Protein AF-K7FEQ4-F1 (afdb_monomer_lite)

Foldseek 3Di:
DDDDDDDDDDDDDDDDDDDDDDDDDPDPPDPDDPPVVVVPPPPDDDDDDDDDDDDDDDDDDDDDDDDDDDDDDDDDDDDDDDDDDDDDDDDDDDDDDDDDDDPDDPPLAPVPDDPVCVVVDDPVSVVVNVVVVVVVVVVVVVVVVVVVVVDDDDDDDDDDDDDDDDDDDDDDDDDDDDPPPPVVVVVVVVVVVVVVVVVVVVVVVVVVVVVVVVVVVVVVVVVVVVVVVVVVVVVVVVVVVVVVVVVVVVVVVVVVVVVVVVVVVVVVVVVVVVVVVVVVVVVVVVVVVVVVVVVVVVVVVVVVVVVVVVVVVVVVVVVVVVVVVVVVVVVVVVVVVVVVVVVVVVVVVVVVVVVVVVVVVVVVVVVVVVVVVVVVVVVVVVVVVVVVVVVVVVVVVVVVVVVVVVVVVVVVVVVVVVVVVVVVVVVVVVVVVVVVVVVVVVVVVVVVVVVVVVVVVVVVVVVVVVVVVVVVVVVVVVVVVPDPDDDDDDDDDDDDDDDDDDDDDDDDDDDDDDDDDDDDDDDDDDDDDDDDDDDDPPPVVVVVVVVVVVVVVVVVVVVVVVVVVVVVVVVVVVVVVVVVVVVVVVVVVVVVVVVVVVVVVVVVVVVVVVVVVVVVVVVVVVVVVVVVVVVVVVVVVVVVVVVVVVVVVVVVVVVVVVVLVVLLVVLVVVVVVPDDPDDDDPPVVVSVVVSVVVVVVVVVVVVVVVVVVVVVVVVVVVVVVVVVVVVVVVVVVVVLVVVLVVLVPPDLVVCVVDPVSVVVCVVSVHDRDPDDPDDDDDD

InterPro domains:
  IPR028728 Sperm-associated antigen 5 [PTHR15347] (291-764)

Secondary structure (DSSP, 8-state):
---------------------------------TTHHHHTT----------------------------------------------------------------GGGSGGG--TTGGGTS-HHHHHHHHHHHHHHHHHHHHHHHHHTTT---------------------------STHHHHHHHHHHHHHHHHHHHHHHHHHHHHHHHHHHHHHHHHHHHHHHHHHHHHHHHHHHHHHHHHHHHHHHHHHHHHHHHHHHHHHHHHHHHHHHHHHHHHHHHHHHHHHHHHHHHHHHHHHHHHHHHHHHHHHHHHHHHHHHHHHHHHHHHHHHHHHHHHHHHHHHHHHHHHHHHHHHHHHHHHHHHHHHHHHHHHHHHHHHHHHHHHHHHHHHHHHHHHHHHHHHHHHHHHHHHHHHHHHHHHHHHHHHHHHHHHHHHHHHHHHHHHHHHHHHHHHHHHHHHHHHHHHHHHHHHHHTTTTTT------------------------------------------------------TTHHHHHHHHHHHHHHHHHHHHHHHHHHHHHHHHHHHHHHHHHHHHHHHHHHHHHHHHHHHHHHHHHHHHHHHHHHHHHHHHHHHHHHHHHHHHHHHHHHHHHHHHHHHHHHHHHHHHHHHHHHHHHHHHHHHHHHHT--SSS----HHHHHHHHHHHHHHHHHHHHHHHHHHHHHHHHHHHHHHHHHHHHHHHHHHHHHHHHHHHHHTS-HHHHTT-HHHHHHHHHTTPPP-PPP-------

Sequence (779 aa):
MSFPLLQDSQAVGRLQRTSEIGTSHIIPIFWMTPLEWLEKNMHISVSESLRQSLPLPALQQDAGTNVTPVLSRSAGTWMTPPALLEKSTNTSAEWSVCAKDSAAETDSLLWHCSREHLSVLSRAELEGRLESTLIIIEALSCQLRDWQQSQGPVPHLGPAEQRDVLTQTDIAHPKVEEQLYHDLYLAARERLMALQRNREDEQALQQELEEAREVVKSWSVESQSLLDSANVSLKNLQEDRQALKQQQDQMRALLSLDQSMLDRVATKLKSCLAERDEMRSRAAEALEAKDVASTELELISGKLKEVTAELQDSLAQVDQLTVANSRLGAELSTLLRDLASLQCERDELQENHAALAEEMAQLAREQALLRQKHDRVRQELREMTECREFIDQENRVCREQLTETERELKATLAVLRERSMQFEDQKDAYQHLQKERDTLCEALDCSKVEALGLQLNRDKLLKSALELAQTKGRLLDLTDVLQAALQGEAAAAATSRSIARTPHSMPGSFVGSVLKAVEGKGTDEEAAGGWCTSAEISAEIEESLWETALELRAAVSQLVTVSSQSQKANHNEVQELQAQISEHQHQLESLESRLQAEIDARDANIAKLNKTLQVSFQAEKELQDIMRQQEKQMLQLIDRSGEVTHLKAEVSHLQHLLRRVETEARVLWEEVRGREPSVTTLDAEAVQEKVLLRQEVNKLRELLLETQRDNQEQRRIQEGKLHQTQTLLRSHEAMQEKIKEALSSIPAAVTAGSRELQNLLQYFGLKLREGARDSGDAL

pLDDT: mean 73.94, std 25.36, range [25.05, 98.38]

Structure (mmCIF, N/CA/C/O backbone):
data_AF-K7FEQ4-F1
#
_entry.id   AF-K7FEQ4-F1
#
loop_
_atom_site.group_PDB
_atom_site.id
_atom_site.type_symbol
_atom_site.label_atom_id
_atom_site.label_alt_id
_atom_site.label_comp_id
_atom_site.label_asym_id
_atom_site.label_entity_id
_atom_site.label_seq_id
_atom_site.pdbx_PDB_ins_code
_atom_site.Cartn_x
_atom_site.Cartn_y
_atom_site.Cartn_z
_atom_site.occupancy
_atom_site.B_iso_or_equiv
_atom_site.auth_seq_id
_atom_site.auth_comp_id
_atom_site.auth_asym_id
_atom_site.auth_atom_id
_atom_site.pdbx_PDB_model_num
ATOM 1 N N . MET A 1 1 ? 38.869 19.728 2.710 1.00 40.19 1 MET A N 1
ATOM 2 C CA . MET A 1 1 ? 39.732 19.398 3.871 1.00 40.19 1 MET A CA 1
ATOM 3 C C . MET A 1 1 ? 39.670 17.893 4.104 1.00 40.19 1 MET A C 1
ATOM 5 O O . MET A 1 1 ? 38.819 17.254 3.497 1.00 40.19 1 MET A O 1
ATOM 9 N N . SER A 1 2 ? 40.609 17.327 4.860 1.00 32.31 2 SER A N 1
ATOM 10 C CA . SER A 1 2 ? 40.931 15.894 4.784 1.00 32.31 2 SER A CA 1
ATOM 11 C C . SER A 1 2 ? 40.057 14.968 5.643 1.00 32.31 2 SER A C 1
ATOM 13 O O . SER A 1 2 ? 39.594 15.340 6.715 1.00 32.31 2 SER A O 1
ATOM 15 N N . PHE A 1 3 ? 39.919 13.741 5.137 1.00 34.22 3 PHE A N 1
ATOM 16 C CA . PHE A 1 3 ? 39.469 12.494 5.781 1.00 34.22 3 PHE A CA 1
ATOM 17 C C . PHE A 1 3 ? 40.316 12.123 7.034 1.00 34.22 3 PHE A C 1
ATOM 19 O O . PHE A 1 3 ? 41.423 12.659 7.150 1.00 34.22 3 PHE A O 1
ATOM 26 N N . PRO A 1 4 ? 39.849 11.249 7.969 1.00 54.34 4 PRO A N 1
ATOM 27 C CA . PRO A 1 4 ? 39.569 9.826 7.683 1.00 54.34 4 PRO A CA 1
ATOM 28 C C . PRO A 1 4 ? 38.341 9.176 8.357 1.00 54.34 4 PRO A C 1
ATOM 30 O O . PRO A 1 4 ? 37.655 9.766 9.185 1.00 54.34 4 PRO A O 1
ATOM 33 N N . LEU A 1 5 ? 38.090 7.921 7.959 1.00 39.72 5 LEU A N 1
ATOM 34 C CA . LEU A 1 5 ? 37.074 7.019 8.507 1.00 39.72 5 LEU A CA 1
ATOM 35 C C . LEU A 1 5 ? 37.624 6.175 9.673 1.00 39.72 5 LEU A C 1
ATOM 37 O O . LEU A 1 5 ? 38.759 5.711 9.604 1.00 39.72 5 LEU A O 1
ATOM 41 N N . LEU A 1 6 ? 36.756 5.846 10.633 1.00 32.81 6 LEU A N 1
ATOM 42 C CA . LEU A 1 6 ? 36.600 4.495 11.200 1.00 32.81 6 LEU A CA 1
ATOM 43 C C . LEU A 1 6 ? 35.078 4.219 11.202 1.00 32.81 6 LEU A C 1
ATOM 45 O O . LEU A 1 6 ? 34.320 5.142 11.476 1.00 32.81 6 LEU A O 1
ATOM 49 N N . GLN A 1 7 ? 34.521 3.093 10.743 1.00 35.06 7 GLN A N 1
ATOM 50 C CA . GLN A 1 7 ? 34.878 1.668 10.871 1.00 35.06 7 GLN A CA 1
ATOM 51 C C . GLN A 1 7 ? 34.407 1.038 12.196 1.00 35.06 7 GLN A C 1
ATOM 53 O O . GLN A 1 7 ? 35.206 0.527 12.976 1.00 35.06 7 GLN A O 1
ATOM 58 N N . ASP A 1 8 ? 33.088 1.034 12.412 1.00 29.67 8 ASP A N 1
ATOM 59 C CA . ASP A 1 8 ? 32.444 0.187 13.423 1.00 29.67 8 ASP A CA 1
ATOM 60 C C . ASP A 1 8 ? 32.384 -1.280 12.975 1.00 29.67 8 ASP A C 1
ATOM 62 O O . ASP A 1 8 ? 32.174 -1.587 11.798 1.00 29.67 8 ASP A O 1
ATOM 66 N N . SER A 1 9 ? 32.541 -2.199 13.931 1.00 32.91 9 SER A N 1
ATOM 67 C CA . SER A 1 9 ? 32.536 -3.645 13.693 1.00 32.91 9 SER A CA 1
ATOM 68 C C . SER A 1 9 ? 31.741 -4.402 14.761 1.00 32.91 9 SER A C 1
ATOM 70 O O . SER A 1 9 ? 31.837 -4.106 15.946 1.00 32.91 9 SER A O 1
ATOM 72 N N . GLN A 1 10 ? 30.983 -5.404 14.304 1.00 34.19 10 GLN A N 1
ATOM 73 C CA . GLN A 1 10 ? 30.529 -6.606 15.024 1.00 34.19 10 GLN A CA 1
ATOM 74 C C . GLN A 1 10 ? 30.305 -6.515 16.553 1.00 34.19 10 GLN A C 1
ATOM 76 O O . GLN A 1 10 ? 31.205 -6.803 17.340 1.00 34.19 10 GLN A O 1
ATOM 81 N N . ALA A 1 11 ? 29.052 -6.305 16.981 1.00 30.61 11 ALA A N 1
ATOM 82 C CA . ALA A 1 11 ? 28.638 -6.525 18.377 1.00 30.61 11 ALA A CA 1
ATOM 83 C C . ALA A 1 11 ? 27.175 -7.005 18.547 1.00 30.61 11 ALA A C 1
ATOM 85 O O . ALA A 1 11 ? 26.479 -6.594 19.474 1.00 30.61 11 ALA A O 1
ATOM 86 N N . VAL A 1 12 ? 26.678 -7.894 17.675 1.00 39.72 12 VAL A N 1
ATOM 87 C CA . VAL A 1 12 ? 25.351 -8.522 17.857 1.00 39.72 12 VAL A CA 1
ATOM 88 C C . VAL A 1 12 ? 25.490 -9.873 18.560 1.00 39.72 12 VAL A C 1
ATOM 90 O O . VAL A 1 12 ? 25.962 -10.838 17.964 1.00 39.72 12 VAL A O 1
ATOM 93 N N . GLY A 1 13 ? 25.001 -9.956 19.803 1.00 34.59 13 GLY A N 1
ATOM 94 C CA . GLY A 1 13 ? 24.649 -11.229 20.442 1.00 34.59 13 GLY A CA 1
ATOM 95 C C . GLY A 1 13 ? 25.249 -11.492 21.826 1.00 34.59 13 GLY A C 1
ATOM 96 O O . GLY A 1 13 ? 26.260 -12.180 21.930 1.00 34.59 13 GLY A O 1
ATOM 97 N N . ARG A 1 14 ? 24.546 -11.053 22.886 1.00 33.94 14 ARG A N 1
ATOM 98 C CA . ARG A 1 14 ? 24.341 -11.786 24.162 1.00 33.94 14 ARG A CA 1
ATOM 99 C C . ARG A 1 14 ? 23.470 -10.980 25.138 1.00 33.94 14 ARG A C 1
ATOM 101 O O . ARG A 1 14 ? 23.976 -10.165 25.897 1.00 33.94 14 ARG A O 1
ATOM 108 N N . LEU A 1 15 ? 22.179 -11.301 25.196 1.00 29.72 15 LEU A N 1
ATOM 109 C CA . LEU A 1 15 ? 21.370 -11.151 26.411 1.00 29.72 15 LEU A CA 1
ATOM 110 C C . LEU A 1 15 ? 20.519 -12.414 26.568 1.00 29.72 15 LEU A C 1
ATOM 112 O O . LEU A 1 15 ? 19.490 -12.582 25.921 1.00 29.72 15 LEU A O 1
ATOM 116 N N . GLN A 1 16 ? 21.002 -13.346 27.390 1.00 33.16 16 GLN A N 1
ATOM 117 C CA . GLN A 1 16 ? 20.244 -14.526 27.801 1.00 33.16 16 GLN A CA 1
ATOM 118 C C . GLN A 1 16 ? 19.568 -14.257 29.148 1.00 33.16 16 GLN A C 1
ATOM 120 O O . GLN A 1 16 ? 20.228 -13.812 30.078 1.00 33.16 16 GLN A O 1
ATOM 125 N N . ARG A 1 17 ? 18.281 -14.615 29.235 1.00 37.66 17 ARG A N 1
ATOM 126 C CA . ARG A 1 17 ? 17.553 -15.054 30.442 1.00 37.66 17 ARG A CA 1
ATOM 127 C C . ARG A 1 17 ? 17.946 -14.411 31.789 1.00 37.66 17 ARG A C 1
ATOM 129 O O . ARG A 1 17 ? 18.764 -14.959 32.520 1.00 37.66 17 ARG A O 1
ATOM 136 N N . THR A 1 18 ? 17.174 -13.413 32.210 1.00 33.50 18 THR A N 1
ATOM 137 C CA . THR A 1 18 ? 16.831 -13.216 33.631 1.00 33.50 18 THR A CA 1
ATOM 138 C C . THR A 1 18 ? 15.343 -12.890 33.735 1.00 33.50 18 THR A C 1
ATOM 140 O O . THR A 1 18 ? 14.937 -11.751 33.521 1.00 33.50 18 THR A O 1
ATOM 143 N N . SER A 1 19 ? 14.522 -13.904 34.010 1.00 29.03 19 SER A N 1
ATOM 144 C CA . SER A 1 19 ? 13.071 -13.763 34.186 1.00 29.03 19 SER A CA 1
ATOM 145 C C . SER A 1 19 ? 12.564 -14.846 35.140 1.00 29.03 19 SER A C 1
ATOM 147 O O . SER A 1 19 ? 12.024 -15.867 34.717 1.00 29.03 19 SER A O 1
ATOM 149 N N . GLU A 1 20 ? 12.794 -14.640 36.432 1.00 33.34 20 GLU A N 1
ATOM 150 C CA . GLU A 1 20 ? 12.346 -15.528 37.502 1.00 33.34 20 GLU A CA 1
ATOM 151 C C . GLU A 1 20 ? 11.903 -14.675 38.703 1.00 33.34 20 GLU A C 1
ATOM 153 O O . GLU A 1 20 ? 12.364 -13.545 38.851 1.00 33.34 20 GLU A O 1
ATOM 158 N N . ILE A 1 21 ? 11.013 -15.219 39.542 1.00 34.09 21 ILE A N 1
ATOM 159 C CA . ILE A 1 21 ? 10.348 -14.548 40.679 1.00 34.09 21 ILE A CA 1
ATOM 160 C C . ILE A 1 21 ? 9.374 -13.426 40.255 1.00 34.09 21 ILE A C 1
ATOM 162 O O . ILE A 1 21 ? 9.736 -12.271 40.057 1.00 34.09 21 ILE A O 1
ATOM 166 N N . GLY A 1 22 ? 8.087 -13.779 40.182 1.00 29.09 22 GLY A N 1
ATOM 167 C CA . GLY A 1 22 ? 6.991 -12.853 39.859 1.00 29.09 22 GLY A CA 1
ATOM 168 C C . GLY A 1 22 ? 5.593 -13.462 40.022 1.00 29.09 22 GLY A C 1
ATOM 169 O O . GLY A 1 22 ? 4.669 -13.086 39.310 1.00 29.09 22 GLY A O 1
ATOM 170 N N . THR A 1 23 ? 5.434 -14.452 40.906 1.00 37.03 23 THR A N 1
ATOM 171 C CA . THR A 1 23 ? 4.188 -15.218 41.081 1.00 37.03 23 THR A CA 1
ATOM 172 C C . THR A 1 23 ? 3.137 -14.437 41.874 1.00 37.03 23 THR A C 1
ATOM 174 O O . THR A 1 23 ? 2.945 -14.674 43.069 1.00 37.03 23 THR A O 1
ATOM 177 N N . SER A 1 24 ? 2.437 -13.513 41.218 1.00 31.38 24 SER A N 1
ATOM 178 C CA . SER A 1 24 ? 1.210 -12.925 41.759 1.00 31.38 24 SER A CA 1
ATOM 179 C C . SER A 1 24 ? 0.093 -13.974 41.824 1.00 31.38 24 SER A C 1
ATOM 181 O O . SER A 1 24 ? -0.081 -14.791 40.919 1.00 31.38 24 SER A O 1
ATOM 183 N N . HIS A 1 25 ? -0.670 -13.984 42.919 1.00 32.03 25 HIS A N 1
ATOM 184 C CA . HIS A 1 25 ? -1.852 -14.837 43.030 1.00 32.03 25 HIS A CA 1
ATOM 185 C C . HIS A 1 25 ? -2.954 -14.330 42.094 1.00 32.03 25 HIS A C 1
ATOM 187 O O . HIS A 1 25 ? -3.377 -13.179 42.194 1.00 32.03 25 HIS A O 1
ATOM 193 N N . ILE A 1 26 ? -3.462 -15.208 41.227 1.00 31.84 26 ILE A N 1
ATOM 194 C CA . ILE A 1 26 ? -4.701 -14.955 40.489 1.00 31.84 26 ILE A CA 1
ATOM 195 C C . ILE A 1 26 ? -5.855 -15.097 41.484 1.00 31.84 26 ILE A C 1
ATOM 197 O O . ILE A 1 26 ? -6.265 -16.208 41.815 1.00 31.84 26 ILE A O 1
ATOM 201 N N . ILE A 1 27 ? -6.361 -13.966 41.973 1.00 32.50 27 ILE A N 1
ATOM 202 C CA . ILE A 1 27 ? -7.609 -13.898 42.737 1.00 32.50 27 ILE A CA 1
ATOM 203 C C . ILE A 1 27 ? -8.754 -13.747 41.725 1.00 32.50 27 ILE A C 1
ATOM 205 O O . ILE A 1 27 ? -8.840 -12.701 41.077 1.00 32.50 27 ILE A O 1
ATOM 209 N N . PRO A 1 28 ? -9.641 -14.746 41.556 1.00 34.41 28 PRO A N 1
ATOM 210 C CA . PRO A 1 28 ? -10.827 -14.583 40.729 1.00 34.41 28 PRO A CA 1
ATOM 211 C C . PRO A 1 28 ? -11.842 -13.705 41.471 1.00 34.41 28 PRO A C 1
ATOM 213 O O . PRO A 1 28 ? -12.530 -14.167 42.379 1.00 34.41 28 PRO A O 1
ATOM 216 N N . ILE A 1 29 ? -11.944 -12.429 41.086 1.00 32.25 29 ILE A N 1
ATOM 217 C CA . ILE A 1 29 ? -13.005 -11.535 41.573 1.00 32.25 29 ILE A CA 1
ATOM 218 C C . ILE A 1 29 ? -14.317 -11.943 40.894 1.00 32.25 29 ILE A C 1
ATOM 220 O O . ILE A 1 29 ? -14.672 -11.460 39.819 1.00 32.25 29 ILE A O 1
ATOM 224 N N . PHE A 1 30 ? -15.012 -12.890 41.520 1.00 29.84 30 PHE A N 1
ATOM 225 C CA . PHE A 1 30 ? -16.326 -13.351 41.099 1.00 29.84 30 PHE A CA 1
ATOM 226 C C . PHE A 1 30 ? -17.382 -12.350 41.585 1.00 29.84 30 PHE A C 1
ATOM 228 O O . PHE A 1 30 ? -17.607 -12.209 42.788 1.00 29.84 30 PHE A O 1
ATOM 235 N N . TRP A 1 31 ? -18.025 -11.637 40.660 1.00 34.09 31 TRP A N 1
ATOM 236 C CA . TRP A 1 31 ? -19.110 -10.706 40.980 1.00 34.09 31 TRP A CA 1
ATOM 237 C C . TRP A 1 31 ? -20.404 -11.481 41.271 1.00 34.09 31 TRP A C 1
ATOM 239 O O . TRP A 1 31 ? -21.266 -11.620 40.406 1.00 34.09 31 TRP A O 1
ATO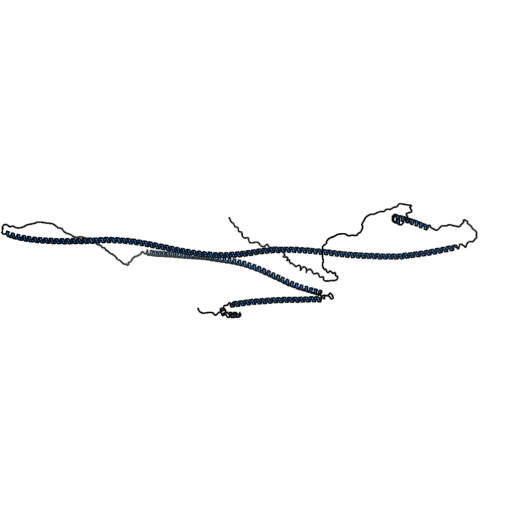M 249 N N . MET A 1 32 ? -20.533 -12.003 42.494 1.00 29.19 32 MET A N 1
ATOM 250 C CA . MET A 1 32 ? -21.804 -12.543 42.994 1.00 29.19 32 MET A CA 1
ATOM 251 C C . MET A 1 32 ? -22.851 -11.426 43.073 1.00 29.19 32 MET A C 1
ATOM 253 O O . MET A 1 32 ? -22.567 -10.319 43.540 1.00 29.19 32 MET A O 1
ATOM 257 N N . THR A 1 33 ? -24.069 -11.706 42.615 1.00 45.09 33 THR A N 1
ATOM 258 C CA . THR A 1 33 ? -25.160 -10.724 42.626 1.00 45.09 33 THR A CA 1
ATOM 259 C C . THR A 1 33 ? -25.817 -10.641 44.015 1.00 45.09 33 THR A C 1
ATOM 261 O O . THR A 1 33 ? -25.829 -11.634 44.744 1.00 45.09 33 THR A O 1
ATOM 264 N N . PRO A 1 34 ? -26.422 -9.499 44.412 1.00 38.88 34 PRO A N 1
ATOM 265 C CA . PRO A 1 34 ? -26.991 -9.320 45.759 1.00 38.88 34 PRO A CA 1
ATOM 266 C C . PRO A 1 34 ? -28.177 -10.230 46.148 1.00 38.88 34 PRO A C 1
ATOM 268 O O . PRO A 1 34 ? -28.750 -10.042 47.218 1.00 38.88 34 PRO A O 1
ATOM 271 N N . LEU A 1 35 ? -28.579 -11.184 45.301 1.00 44.78 35 LEU A N 1
ATOM 272 C CA . LEU A 1 35 ? -29.725 -12.069 45.532 1.00 44.78 35 LEU A CA 1
ATOM 273 C C . LEU A 1 35 ? -29.355 -13.339 46.320 1.00 44.78 35 LEU A C 1
ATOM 275 O O . LEU A 1 35 ? -30.116 -13.746 47.197 1.00 44.78 35 LEU A O 1
ATOM 279 N N . GLU A 1 36 ? -28.167 -13.916 46.105 1.00 38.97 36 GLU A N 1
ATOM 280 C CA . GLU A 1 36 ? -27.750 -15.175 46.760 1.00 38.97 36 GLU A CA 1
ATOM 281 C C . GLU A 1 36 ? -27.527 -15.047 48.283 1.00 38.97 36 GLU A C 1
ATOM 283 O O . GLU A 1 36 ? -27.467 -16.048 49.001 1.00 38.97 36 GLU A O 1
ATOM 288 N N . TRP A 1 37 ? -27.405 -13.821 48.806 1.00 41.81 37 TRP A N 1
ATOM 289 C CA . TRP A 1 37 ? -27.190 -13.577 50.238 1.00 41.81 37 TRP A CA 1
ATOM 290 C C . TRP A 1 37 ? -28.471 -13.714 51.080 1.00 41.81 37 TRP A C 1
ATOM 292 O O . TRP A 1 37 ? -28.400 -14.058 52.261 1.00 41.81 37 TRP A O 1
ATOM 302 N N . LEU A 1 38 ? -29.646 -13.478 50.484 1.00 40.72 38 LEU A N 1
ATOM 303 C CA . LEU A 1 38 ? -30.933 -13.523 51.193 1.00 40.72 38 LEU A CA 1
ATOM 304 C C . LEU A 1 38 ? -31.471 -14.947 51.389 1.00 40.72 38 LEU A C 1
ATOM 306 O O . LEU A 1 38 ? -32.147 -15.214 52.381 1.00 40.72 38 LEU A O 1
ATOM 310 N N . GLU A 1 39 ? -31.149 -15.874 50.487 1.00 39.97 39 GLU A N 1
ATOM 311 C CA . GLU A 1 39 ? -31.709 -17.233 50.501 1.00 39.97 39 GLU A CA 1
ATOM 312 C C . GLU A 1 39 ? -31.092 -18.133 51.591 1.00 39.97 39 GLU A C 1
ATOM 314 O O . GLU A 1 39 ? -31.726 -19.064 52.083 1.00 39.97 39 GLU A O 1
ATOM 319 N N . LYS A 1 40 ? -29.866 -17.831 52.042 1.00 39.56 40 LYS A N 1
ATOM 320 C CA . LYS A 1 40 ? -29.079 -18.718 52.922 1.00 39.56 40 LYS A CA 1
ATOM 321 C C . LYS A 1 40 ? -29.329 -18.582 54.430 1.00 39.56 40 LYS A C 1
ATOM 323 O O . LYS A 1 40 ? -28.757 -19.357 55.192 1.00 39.56 40 LYS A O 1
ATOM 328 N N . ASN A 1 41 ? -30.159 -17.630 54.866 1.00 38.12 41 ASN A N 1
ATOM 329 C CA . ASN A 1 41 ? -30.344 -17.293 56.290 1.00 38.12 41 ASN A CA 1
ATOM 330 C C . ASN A 1 41 ? -31.763 -17.539 56.852 1.00 38.12 41 ASN A C 1
ATOM 332 O O . ASN A 1 41 ? -31.997 -17.280 58.032 1.00 38.12 41 ASN A O 1
ATOM 336 N N . MET A 1 42 ? -32.711 -18.074 56.071 1.00 35.88 42 MET A N 1
ATOM 337 C CA . MET A 1 42 ? -34.071 -18.390 56.550 1.00 35.88 42 MET A CA 1
ATOM 338 C C . MET A 1 42 ? -34.269 -19.876 56.896 1.00 35.88 42 MET A C 1
ATOM 340 O O . MET A 1 42 ? -35.064 -20.578 56.281 1.00 35.88 42 MET A O 1
ATOM 344 N N . HIS A 1 43 ? -33.597 -20.336 57.956 1.00 36.78 43 HIS A N 1
ATOM 345 C CA . HIS A 1 43 ? -33.871 -21.632 58.594 1.00 36.78 43 HIS A CA 1
ATOM 346 C C . HIS A 1 43 ? -34.098 -21.497 60.111 1.00 36.78 43 HIS A C 1
ATOM 348 O O . HIS A 1 43 ? -33.320 -21.980 60.930 1.00 36.78 43 HIS A O 1
ATOM 354 N N . ILE A 1 44 ? -35.221 -20.880 60.495 1.00 33.28 44 ILE A N 1
ATOM 355 C CA . ILE A 1 44 ? -35.838 -21.091 61.814 1.00 33.28 44 ILE A CA 1
ATOM 356 C C . ILE A 1 44 ? -37.315 -21.420 61.594 1.00 33.28 44 ILE A C 1
ATOM 358 O O . ILE A 1 44 ? -38.071 -20.602 61.077 1.00 33.28 44 ILE A O 1
ATOM 362 N N . SER A 1 45 ? -37.714 -22.631 61.984 1.00 38.50 45 SER A N 1
ATOM 363 C CA . SER A 1 45 ? -39.113 -23.060 61.966 1.00 38.50 45 SER A CA 1
ATOM 364 C C . SER A 1 45 ? -39.794 -22.677 63.277 1.00 38.50 45 SER A C 1
ATOM 366 O O . SER A 1 45 ? -39.383 -23.153 64.334 1.00 38.50 45 SER A O 1
ATOM 368 N N . VAL A 1 46 ? -40.851 -21.865 63.200 1.00 27.33 46 VAL A N 1
ATOM 369 C CA . VAL A 1 46 ? -41.906 -21.799 64.222 1.00 27.33 46 VAL A CA 1
ATOM 370 C C . VAL A 1 46 ? -43.248 -21.640 63.513 1.00 27.33 46 VAL A C 1
ATOM 372 O O . VAL A 1 46 ? -43.573 -20.570 63.000 1.00 27.33 46 VAL A O 1
ATOM 375 N N . SER A 1 47 ? -44.033 -22.712 63.493 1.00 32.66 47 SER A N 1
ATOM 376 C CA . SER A 1 47 ? -45.465 -22.677 63.202 1.00 32.66 47 SER A CA 1
ATOM 377 C C . SER A 1 47 ? -46.252 -22.780 64.508 1.00 32.66 47 SER A C 1
ATOM 379 O O . SER A 1 47 ? -45.838 -23.510 65.404 1.00 32.66 47 SER A O 1
ATOM 381 N N . GLU A 1 48 ? -47.422 -22.133 64.551 1.00 30.25 48 GLU A N 1
ATOM 382 C CA . GLU A 1 48 ? -48.395 -22.178 65.661 1.00 30.25 48 GLU A CA 1
ATOM 383 C C . GLU A 1 48 ? -47.933 -21.433 66.947 1.00 30.25 48 GLU A C 1
ATOM 385 O O . GLU A 1 48 ? -46.747 -21.274 67.207 1.00 30.25 48 GLU A O 1
ATOM 390 N N . SER A 1 49 ? -48.814 -20.864 67.781 1.00 28.69 49 SER A N 1
ATOM 391 C CA . SER A 1 49 ? -50.284 -20.957 67.834 1.00 28.69 49 SER A CA 1
ATOM 392 C C . SER A 1 49 ? -50.945 -19.664 68.366 1.00 28.69 49 SER A C 1
ATOM 394 O O . SER A 1 49 ? -50.248 -18.783 68.856 1.00 28.69 49 SER A O 1
ATOM 396 N N . LEU A 1 50 ? -52.290 -19.609 68.329 1.00 28.59 50 LEU A N 1
ATOM 397 C CA . LEU A 1 50 ? -53.198 -18.590 68.920 1.00 28.59 50 LEU A CA 1
ATOM 398 C C . LEU A 1 50 ? -53.031 -17.149 68.363 1.00 28.59 50 LEU A C 1
ATOM 400 O O . LEU A 1 50 ? -52.008 -16.509 68.548 1.00 28.59 50 LEU A O 1
ATOM 404 N N . ARG A 1 51 ? -53.963 -16.532 67.614 1.00 33.62 51 ARG A N 1
ATOM 405 C CA . ARG A 1 51 ? -55.408 -16.267 67.844 1.00 33.62 51 ARG A CA 1
ATOM 406 C C . ARG A 1 51 ? -55.752 -15.731 69.246 1.00 33.62 51 ARG A C 1
ATOM 408 O O . ARG A 1 51 ? -55.921 -16.538 70.151 1.00 33.62 51 ARG A O 1
ATOM 415 N N . GLN A 1 52 ? -56.053 -14.428 69.354 1.00 31.95 52 GLN A N 1
ATOM 416 C CA . GLN A 1 52 ? -57.403 -13.866 69.639 1.00 31.95 52 GLN A CA 1
ATOM 417 C C . GLN A 1 52 ? -57.355 -12.353 69.975 1.00 31.95 52 GLN A C 1
ATOM 419 O O . GLN A 1 52 ? -56.509 -11.955 70.764 1.00 31.95 52 GLN A O 1
ATOM 424 N N . SER A 1 53 ? -58.354 -11.574 69.504 1.00 30.41 53 SER A N 1
ATOM 425 C CA . SER A 1 53 ? -58.803 -10.236 70.012 1.00 30.41 53 SER A CA 1
ATOM 426 C C . SER A 1 53 ? -57.792 -9.060 70.052 1.00 30.41 53 SER A C 1
ATOM 428 O O . SER A 1 53 ? -56.612 -9.260 70.276 1.00 30.41 53 SER A O 1
ATOM 430 N N . LEU A 1 54 ? -58.148 -7.776 69.877 1.00 27.84 54 LEU A N 1
ATOM 431 C CA . LEU A 1 54 ? -59.406 -7.029 69.623 1.00 27.84 54 LEU A CA 1
ATOM 432 C C . LEU A 1 54 ? -59.069 -5.816 68.689 1.00 27.84 54 LEU A C 1
ATOM 434 O O . LEU A 1 54 ? -57.889 -5.573 68.438 1.00 27.84 54 LEU A O 1
ATOM 438 N N . PRO A 1 55 ? -60.046 -5.069 68.128 1.00 45.38 55 PRO A N 1
ATOM 439 C CA . PRO A 1 55 ? -59.805 -4.102 67.047 1.00 45.38 55 PRO A CA 1
ATOM 440 C C . PRO A 1 55 ? -59.577 -2.650 67.506 1.00 45.38 55 PRO A C 1
ATOM 442 O O . PRO A 1 55 ? -60.074 -2.230 68.548 1.00 45.38 55 PRO A O 1
ATOM 445 N N . LEU A 1 56 ? -58.962 -1.846 66.629 1.00 26.55 56 LEU A N 1
ATOM 446 C CA . LEU A 1 56 ? -59.104 -0.383 66.576 1.00 26.55 56 LEU A CA 1
ATOM 447 C C . LEU A 1 56 ? -59.164 0.082 65.102 1.00 26.55 56 LEU A C 1
ATOM 449 O O . LEU A 1 56 ? -58.437 -0.474 64.277 1.00 26.55 56 LEU A O 1
ATOM 453 N N . PRO A 1 57 ? -60.013 1.066 64.741 1.00 42.91 57 PRO A N 1
ATOM 454 C CA . PRO A 1 57 ? -60.145 1.548 63.367 1.00 42.91 57 PRO A CA 1
ATOM 455 C C . PRO A 1 57 ? -59.287 2.792 63.088 1.00 42.91 57 PRO A C 1
ATOM 457 O O . PRO A 1 57 ? -59.196 3.693 63.919 1.00 42.91 57 PRO A O 1
ATOM 460 N N . ALA A 1 58 ? -58.752 2.894 61.870 1.00 27.70 58 ALA A N 1
ATOM 461 C CA . ALA A 1 58 ? -58.223 4.141 61.315 1.00 27.70 58 ALA A CA 1
ATOM 462 C C . ALA A 1 58 ? -58.329 4.131 59.779 1.00 27.70 58 ALA A C 1
ATOM 464 O O . ALA A 1 58 ? -57.406 3.717 59.081 1.00 27.70 58 ALA A O 1
ATOM 465 N N . LEU A 1 59 ? -59.466 4.586 59.242 1.00 30.45 59 LEU A N 1
ATOM 466 C CA . LEU A 1 59 ? -59.542 4.987 57.836 1.00 30.45 59 LEU A CA 1
ATOM 467 C C . LEU A 1 59 ? -58.972 6.406 57.737 1.00 30.45 59 LEU A C 1
ATOM 469 O O . LEU A 1 59 ? -59.591 7.347 58.227 1.00 30.45 59 LEU A O 1
ATOM 473 N N . GLN A 1 60 ? -57.802 6.561 57.121 1.00 33.19 60 GLN A N 1
ATOM 474 C CA . GLN A 1 60 ? -57.233 7.879 56.856 1.00 33.19 60 GLN A CA 1
ATOM 475 C C . GLN A 1 60 ? -57.747 8.401 55.508 1.00 33.19 60 GLN A C 1
ATOM 477 O O . GLN A 1 60 ? -57.551 7.766 54.473 1.00 33.19 60 GLN A O 1
ATOM 482 N N . GLN A 1 61 ? -58.392 9.567 55.528 1.00 32.22 61 GLN A N 1
ATOM 483 C CA . GLN A 1 61 ? -58.648 10.389 54.346 1.00 32.22 61 GLN A CA 1
ATOM 484 C C . GLN A 1 61 ? -58.238 11.841 54.612 1.00 32.22 61 GLN A C 1
ATOM 486 O O . GLN A 1 61 ? -57.844 12.193 55.724 1.00 32.22 61 GLN A O 1
ATOM 491 N N . ASP A 1 62 ? -58.204 12.621 53.537 1.00 28.89 62 ASP A N 1
ATOM 492 C CA . ASP A 1 62 ? -57.188 13.651 53.316 1.00 28.89 62 ASP A CA 1
ATOM 493 C C . ASP A 1 62 ? -57.706 15.098 53.469 1.00 28.89 62 ASP A C 1
ATOM 495 O O . ASP A 1 62 ? -58.904 15.332 53.625 1.00 28.89 62 ASP A O 1
ATOM 499 N N . ALA A 1 63 ? -56.780 16.051 53.317 1.00 30.11 63 ALA A N 1
ATOM 500 C CA . ALA A 1 63 ? -56.937 17.509 53.318 1.00 30.11 63 ALA A CA 1
ATOM 501 C C . ALA A 1 63 ? -57.274 18.179 54.676 1.00 30.11 63 ALA A C 1
ATOM 503 O O . ALA A 1 63 ? -58.032 17.671 55.492 1.00 30.11 63 ALA A O 1
ATOM 504 N N . GLY A 1 64 ? -56.759 19.380 54.966 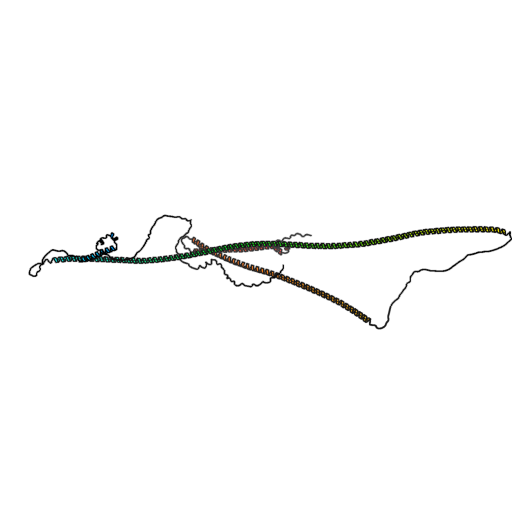1.00 29.12 64 GLY A N 1
ATOM 505 C CA . GLY A 1 64 ? -55.767 20.176 54.226 1.00 29.12 64 GLY A CA 1
ATOM 506 C C . GLY A 1 64 ? -55.816 21.667 54.596 1.00 29.12 64 GLY A C 1
ATOM 507 O O . GLY A 1 64 ? -56.790 22.111 55.196 1.00 29.12 64 GLY A O 1
ATOM 508 N N . THR A 1 65 ? -54.816 22.449 54.153 1.00 30.56 65 THR A N 1
ATOM 509 C CA . THR A 1 65 ? -54.701 23.929 54.307 1.00 30.56 65 THR A CA 1
ATOM 510 C C . THR A 1 65 ? -54.477 24.435 55.759 1.00 30.56 65 THR A C 1
ATOM 512 O O . THR A 1 65 ? -54.861 23.760 56.703 1.00 30.56 65 THR A O 1
ATOM 515 N N . ASN A 1 66 ? -53.868 25.598 56.060 1.00 29.38 66 ASN A N 1
ATOM 516 C CA . ASN A 1 66 ? -52.945 26.482 55.317 1.00 29.38 66 ASN A CA 1
ATOM 517 C C . ASN A 1 66 ? -52.249 27.501 56.269 1.00 29.38 66 ASN A C 1
ATOM 519 O O . ASN A 1 66 ? -52.790 27.818 57.318 1.00 29.38 66 ASN A O 1
ATOM 523 N N . VAL A 1 67 ? -51.134 28.099 55.809 1.00 32.50 67 VAL A N 1
ATOM 524 C CA . VAL A 1 67 ? -50.656 29.486 56.096 1.00 32.50 67 VAL A CA 1
ATOM 525 C C . VAL A 1 67 ? -50.278 29.906 57.546 1.00 32.50 67 VAL A C 1
ATOM 527 O O . VAL A 1 67 ? -51.119 30.171 58.392 1.00 32.50 67 VAL A O 1
ATOM 530 N N . THR A 1 68 ? -48.960 30.087 57.736 1.00 28.83 68 THR A N 1
ATOM 531 C CA . THR A 1 68 ? -48.213 31.284 58.234 1.00 28.83 68 THR A CA 1
ATOM 532 C C . THR A 1 68 ? -48.659 32.077 59.502 1.00 28.83 68 THR A C 1
ATOM 534 O O . THR A 1 68 ? -49.805 32.505 59.588 1.00 28.83 68 THR A O 1
ATOM 537 N N . PRO A 1 69 ? -47.737 32.412 60.446 1.00 56.09 69 PRO A N 1
ATOM 538 C CA . PRO A 1 69 ? -48.034 33.112 61.716 1.00 56.09 69 PRO A CA 1
ATOM 539 C C . PRO A 1 69 ? -47.737 34.634 61.731 1.00 56.09 69 PRO A C 1
ATOM 541 O O . PRO A 1 69 ? -47.015 35.122 60.866 1.00 56.09 69 PRO A O 1
ATOM 544 N N . VAL A 1 70 ? -48.171 35.356 62.789 1.00 27.23 70 VAL A N 1
ATOM 545 C CA . VAL A 1 70 ? -47.479 36.540 63.383 1.00 27.23 70 VAL A CA 1
ATOM 546 C C . VAL A 1 70 ? -48.038 36.909 64.785 1.00 27.23 70 VAL A C 1
ATOM 548 O O . VAL A 1 70 ? -49.099 36.434 65.182 1.00 27.23 70 VAL A O 1
ATOM 551 N N . LEU A 1 71 ? -47.286 37.704 65.564 1.00 34.41 71 LEU A N 1
ATOM 552 C CA . LEU A 1 71 ? -47.514 38.055 66.981 1.00 34.41 71 LEU A CA 1
ATOM 553 C C . LEU A 1 71 ? -48.710 38.993 67.261 1.00 34.41 71 LEU A C 1
ATOM 555 O O . LEU A 1 71 ? -48.983 39.882 66.456 1.00 34.41 71 LEU A O 1
ATOM 559 N N . SER A 1 72 ? -49.234 38.969 68.503 1.00 27.22 72 SER A N 1
ATOM 560 C CA . SER A 1 72 ? -49.391 40.188 69.341 1.00 27.22 72 SER A CA 1
ATOM 561 C C . SER A 1 72 ? -49.728 39.920 70.827 1.00 27.22 72 SER A C 1
ATOM 563 O O . SER A 1 72 ? -49.779 38.778 71.272 1.00 27.22 72 SER A O 1
ATOM 565 N N . ARG A 1 73 ? -49.827 40.998 71.622 1.00 27.33 73 ARG A N 1
ATOM 566 C CA . ARG A 1 73 ? -49.585 41.093 73.080 1.00 27.33 73 ARG A CA 1
ATOM 567 C C . ARG A 1 73 ? -50.850 41.519 73.864 1.00 27.33 73 ARG A C 1
ATOM 569 O O . ARG A 1 73 ? -51.606 42.330 73.347 1.00 27.33 73 ARG A O 1
ATOM 576 N N . SER A 1 74 ? -50.915 41.166 75.161 1.00 33.72 74 SER A N 1
ATOM 577 C CA . SER A 1 74 ? -51.379 42.028 76.291 1.00 33.72 74 SER A CA 1
ATOM 578 C C . SER A 1 74 ? -52.782 41.874 76.953 1.00 33.72 74 SER A C 1
ATOM 580 O O . SER A 1 74 ? -53.798 42.167 76.341 1.00 33.72 74 SER A O 1
ATOM 582 N N . ALA A 1 75 ? -52.735 41.679 78.290 1.00 29.28 75 ALA A N 1
ATOM 583 C CA . ALA A 1 75 ? -53.591 42.223 79.382 1.00 29.28 75 ALA A CA 1
ATOM 584 C C . ALA A 1 75 ? -55.013 41.677 79.716 1.00 29.28 75 ALA A C 1
ATOM 586 O O . ALA A 1 75 ? -55.782 41.300 78.842 1.00 29.28 75 ALA A O 1
ATOM 587 N N . GLY A 1 76 ? -55.353 41.735 81.025 1.00 31.03 76 GLY A N 1
ATOM 588 C CA . GLY A 1 76 ? -56.641 41.358 81.656 1.00 31.03 76 GLY A CA 1
ATOM 589 C C . GLY A 1 76 ? -56.556 40.045 82.460 1.00 31.03 76 GLY A C 1
ATOM 590 O O . GLY A 1 76 ? -56.844 38.996 81.904 1.00 31.03 76 GLY A O 1
ATOM 591 N N . THR A 1 77 ? -56.028 39.964 83.694 1.00 32.03 77 THR A N 1
ATOM 592 C CA . THR A 1 77 ? -56.451 40.612 84.969 1.00 32.03 77 THR A CA 1
ATOM 593 C C . THR A 1 77 ? -57.881 40.195 85.365 1.00 32.03 77 THR A C 1
ATOM 595 O O . THR A 1 77 ? -58.796 40.411 84.582 1.00 32.03 77 THR A O 1
ATOM 598 N N . TRP A 1 78 ? -58.192 39.615 86.533 1.00 30.53 78 TRP A N 1
ATOM 599 C CA . TRP A 1 78 ? -57.508 39.507 87.846 1.00 30.53 78 TRP A CA 1
ATOM 600 C C . TRP A 1 78 ? -57.244 38.010 88.209 1.00 30.53 78 TRP A C 1
ATOM 602 O O . TRP A 1 78 ? -57.270 37.194 87.297 1.00 30.53 78 TRP A O 1
ATOM 612 N N . MET A 1 79 ? -56.961 37.512 89.430 1.00 27.27 79 MET A N 1
ATOM 613 C CA . MET A 1 79 ? -56.795 38.040 90.810 1.00 27.27 79 MET A CA 1
ATOM 614 C C . MET A 1 79 ? -55.782 37.130 91.578 1.00 27.27 79 MET A C 1
ATOM 616 O O . MET A 1 79 ? -55.133 36.293 90.955 1.00 27.27 79 MET A O 1
ATOM 620 N N . THR A 1 80 ? -55.612 37.286 92.899 1.00 33.66 80 THR A N 1
ATOM 621 C CA . THR A 1 80 ? -54.534 36.679 93.725 1.00 33.66 80 THR A CA 1
ATOM 622 C C . THR A 1 80 ? -54.998 36.462 95.204 1.00 33.66 80 THR A C 1
ATOM 624 O O . THR A 1 80 ? -56.198 36.300 95.401 1.00 33.66 80 THR A O 1
ATOM 627 N N . PRO A 1 81 ? -54.147 36.479 96.261 1.00 55.22 81 PRO A N 1
ATOM 628 C CA . PRO A 1 81 ? -53.272 35.407 96.797 1.00 55.22 81 PRO A CA 1
ATOM 629 C C . PRO A 1 81 ? -53.635 35.126 98.303 1.00 55.22 81 PRO A C 1
ATOM 631 O O . PRO A 1 81 ? -54.822 35.229 98.605 1.00 55.22 81 PRO A O 1
ATOM 634 N N . PRO A 1 82 ? -52.740 34.863 99.302 1.00 51.12 82 PRO A N 1
ATOM 635 C CA . PRO A 1 82 ? -51.327 34.430 99.314 1.00 51.12 82 PRO A CA 1
ATOM 636 C C . PRO A 1 82 ? -50.963 33.283 100.294 1.00 51.12 82 PRO A C 1
ATOM 638 O O . PRO A 1 82 ? -51.733 32.882 101.160 1.00 51.12 82 PRO A O 1
ATOM 641 N N . ALA A 1 83 ? -49.702 32.840 100.213 1.00 35.62 83 ALA A N 1
ATOM 642 C CA . ALA A 1 83 ? -48.966 32.243 101.333 1.00 35.62 83 ALA A CA 1
ATOM 643 C C . ALA A 1 83 ? -48.044 33.297 101.985 1.00 35.62 83 ALA A C 1
ATOM 645 O O . ALA A 1 83 ? -47.658 34.264 101.326 1.00 35.62 83 ALA A O 1
ATOM 646 N N . LEU A 1 84 ? -47.655 33.102 103.250 1.00 30.94 84 LEU A N 1
ATOM 647 C CA . LEU A 1 84 ? -46.715 33.974 103.967 1.00 30.94 84 LEU A CA 1
ATOM 648 C C . LEU A 1 84 ? -45.632 33.141 104.674 1.00 30.94 84 LEU A C 1
ATOM 650 O O . LEU A 1 84 ? -45.892 32.039 105.151 1.00 30.94 84 LEU A O 1
ATOM 654 N N . LEU A 1 85 ? -44.415 33.680 104.707 1.00 36.94 85 LEU A N 1
ATOM 655 C CA . LEU A 1 85 ? -43.187 33.101 105.256 1.00 36.94 85 LEU A CA 1
ATOM 656 C C . LEU A 1 85 ? -42.622 34.080 106.291 1.00 36.94 85 LEU A C 1
ATOM 658 O O . LEU A 1 85 ? -42.629 35.264 105.980 1.00 36.94 85 LEU A O 1
ATOM 662 N N . GLU A 1 86 ? -42.114 33.578 107.431 1.00 30.97 86 GLU A N 1
ATOM 663 C CA . GLU A 1 86 ? -41.132 34.158 108.394 1.00 30.97 86 GLU A CA 1
ATOM 664 C C . GLU A 1 86 ? -41.393 33.614 109.828 1.00 30.97 86 GLU A C 1
ATOM 666 O O . GLU A 1 86 ? -42.522 33.230 110.112 1.00 30.97 86 GLU A O 1
ATOM 671 N N . LYS A 1 87 ? -40.460 33.535 110.803 1.00 36.69 87 LYS A N 1
ATOM 672 C CA . LYS A 1 87 ? -38.970 33.478 110.866 1.00 36.69 87 LYS A CA 1
ATOM 673 C C . LYS A 1 87 ? -38.557 33.157 112.331 1.00 36.69 87 LYS A C 1
ATOM 675 O O . LYS A 1 87 ? -39.387 33.311 113.216 1.00 36.69 87 LYS A O 1
ATOM 680 N N . SER A 1 88 ? -37.271 32.839 112.560 1.00 30.56 88 SER A N 1
ATOM 681 C CA . SER A 1 88 ? -36.521 32.971 113.844 1.00 30.56 88 SER A CA 1
ATOM 682 C C . SER A 1 88 ? -37.001 32.173 115.088 1.00 30.56 88 SER A C 1
ATOM 684 O O . SER A 1 88 ? -37.971 31.433 115.010 1.00 30.56 88 SER A O 1
ATOM 686 N N . THR A 1 89 ? -36.369 32.262 116.278 1.00 31.34 89 THR A N 1
ATOM 687 C CA . THR A 1 89 ? -35.014 31.777 116.695 1.00 31.34 89 THR A CA 1
ATOM 688 C C . THR A 1 89 ? -34.923 31.658 118.238 1.00 31.34 89 THR A C 1
ATOM 690 O O . THR A 1 89 ? -35.434 32.548 118.912 1.00 31.34 89 THR A O 1
ATOM 693 N N . ASN A 1 90 ? -34.115 30.715 118.767 1.00 30.08 90 ASN A N 1
ATOM 694 C CA . ASN A 1 90 ? -33.621 30.627 120.173 1.00 30.08 90 ASN A CA 1
ATOM 695 C C . ASN A 1 90 ? -34.709 30.297 121.246 1.00 30.08 90 ASN A C 1
ATOM 697 O O . ASN A 1 90 ? -35.889 30.310 120.920 1.00 30.08 90 ASN A O 1
ATOM 701 N N . THR A 1 91 ? -34.435 29.915 122.511 1.00 29.44 91 THR A N 1
ATOM 702 C CA . THR A 1 91 ? -33.185 29.801 123.321 1.00 29.44 91 THR A CA 1
ATOM 703 C C . THR A 1 91 ? -33.277 28.601 124.316 1.00 29.44 91 THR A C 1
ATOM 705 O O . THR A 1 91 ? -34.175 27.775 124.181 1.00 29.44 91 THR A O 1
ATOM 708 N N . SER A 1 92 ? -32.368 28.472 125.301 1.00 35.31 92 SER A N 1
ATOM 709 C CA . SER A 1 92 ? -32.239 27.344 126.258 1.00 35.31 92 SER A CA 1
ATOM 710 C C . SER A 1 92 ? -31.966 27.821 127.706 1.00 35.31 92 SER A C 1
ATOM 712 O O . SER A 1 92 ? -31.487 28.942 127.866 1.00 35.31 92 SER A O 1
ATOM 714 N N . ALA A 1 93 ? -32.175 26.935 128.702 1.00 31.66 93 ALA A N 1
ATOM 715 C CA . ALA A 1 93 ? -31.857 27.062 130.148 1.00 31.66 93 ALA A CA 1
ATOM 716 C C . ALA A 1 93 ? -32.692 28.116 130.948 1.00 31.66 93 ALA A C 1
ATOM 718 O O . ALA A 1 93 ? -33.378 28.928 130.335 1.00 31.66 93 ALA A O 1
ATOM 719 N N . GLU A 1 94 ? -32.770 28.149 132.296 1.00 25.16 94 GLU A N 1
ATOM 720 C CA . GLU A 1 94 ? -32.156 27.338 133.382 1.00 25.16 94 GLU A CA 1
ATOM 721 C C . GLU A 1 94 ? -33.028 27.340 134.687 1.00 25.16 94 GLU A C 1
ATOM 723 O O . GLU A 1 94 ? -34.161 27.820 134.665 1.00 25.16 94 GLU A O 1
ATOM 728 N N . TRP A 1 95 ? -32.544 26.790 135.819 1.00 26.62 95 TRP A N 1
ATOM 729 C CA . TRP A 1 95 ? -33.253 26.669 137.123 1.00 26.62 95 TRP A CA 1
ATOM 730 C C . TRP A 1 95 ? -32.970 27.806 138.146 1.00 26.62 95 TRP A C 1
ATOM 732 O O . TRP A 1 95 ? -31.925 28.440 138.059 1.00 26.62 95 TRP A O 1
ATOM 742 N N . SER A 1 96 ? -33.836 27.959 139.178 1.00 25.05 96 SER A N 1
ATOM 743 C CA . SER A 1 96 ? -33.568 28.352 140.607 1.00 25.05 96 SER A CA 1
ATOM 744 C C . SER A 1 96 ? -34.785 29.104 141.210 1.00 25.05 96 SER A C 1
ATOM 746 O O . SER A 1 96 ? -35.150 30.145 140.684 1.00 25.05 96 SER A O 1
ATOM 748 N N . VAL A 1 97 ? -35.571 28.614 142.187 1.00 27.75 97 VAL A N 1
ATOM 749 C CA . VAL A 1 97 ? -35.328 28.316 143.630 1.00 27.75 97 VAL A CA 1
ATOM 750 C C . VAL A 1 97 ? -35.299 29.551 144.574 1.00 27.75 97 VAL A C 1
ATOM 752 O O . VAL A 1 97 ? -34.534 30.484 144.362 1.00 27.75 97 VAL A O 1
ATOM 755 N N . CYS A 1 98 ? -36.074 29.443 145.673 1.00 33.03 98 CYS A N 1
ATOM 756 C CA . CYS A 1 98 ? -36.099 30.212 146.944 1.00 33.03 98 CYS A CA 1
ATOM 757 C C . CYS A 1 98 ? -36.759 31.612 147.058 1.00 33.03 98 CYS A C 1
ATOM 759 O O . CYS A 1 98 ? -36.126 32.645 146.877 1.00 33.03 98 CYS A O 1
ATOM 761 N N . ALA A 1 99 ? -37.999 31.591 147.569 1.00 31.50 99 ALA A N 1
ATOM 762 C CA . ALA A 1 99 ? -38.438 32.163 148.858 1.00 31.50 99 ALA A CA 1
ATOM 763 C C . ALA A 1 99 ? -38.007 33.581 149.309 1.00 31.50 99 ALA A C 1
ATOM 765 O O . ALA A 1 99 ? -36.829 33.855 149.552 1.00 31.50 99 ALA A O 1
ATOM 766 N N . LYS A 1 100 ? -39.015 34.393 149.677 1.00 30.41 100 LYS A N 1
ATOM 767 C CA . LYS A 1 100 ? -38.956 35.253 150.872 1.00 30.41 100 LYS A CA 1
ATOM 768 C C . LYS A 1 100 ? -40.337 35.597 151.434 1.00 30.41 100 LYS A C 1
ATOM 770 O O . LYS A 1 100 ? -41.332 35.548 150.720 1.00 30.41 100 LYS A O 1
ATOM 775 N N . ASP A 1 101 ? -40.364 35.898 152.726 1.00 31.89 101 ASP A N 1
ATOM 776 C CA . ASP A 1 101 ? -41.568 35.985 153.552 1.00 31.89 101 ASP A CA 1
ATOM 777 C C . ASP A 1 101 ? -42.397 37.254 153.308 1.00 31.89 101 ASP A C 1
ATOM 779 O O . ASP A 1 101 ? -41.864 38.336 153.056 1.00 31.89 101 ASP A O 1
ATOM 783 N N . SER A 1 102 ? -43.714 37.144 153.481 1.00 36.78 102 SER A N 1
ATOM 784 C CA . SER A 1 102 ? -44.622 38.278 153.700 1.00 36.78 102 SER A CA 1
ATOM 785 C C . SER A 1 102 ? -45.816 37.803 154.523 1.00 36.78 102 SER A C 1
ATOM 787 O O . SER A 1 102 ? -46.796 37.280 153.999 1.00 36.78 102 SER A O 1
ATOM 789 N N . ALA A 1 103 ? -45.693 37.918 155.844 1.00 35.88 103 ALA A N 1
ATOM 790 C CA . ALA A 1 103 ? -46.770 37.604 156.773 1.00 35.88 103 ALA A CA 1
ATOM 791 C C . ALA A 1 103 ? -47.763 38.775 156.882 1.00 35.88 103 ALA A C 1
ATOM 793 O O . ALA A 1 103 ? -47.361 39.933 156.819 1.00 35.88 103 ALA A O 1
ATOM 794 N N . ALA A 1 104 ? -49.028 38.441 157.157 1.00 38.22 104 ALA A N 1
ATOM 795 C CA . ALA A 1 104 ? -50.119 39.363 157.495 1.00 38.22 104 ALA A CA 1
ATOM 796 C C . ALA A 1 104 ? -50.677 40.269 156.371 1.00 38.22 104 ALA A C 1
ATOM 798 O O . ALA A 1 104 ? -50.835 41.469 156.570 1.00 38.22 104 ALA A O 1
ATOM 799 N N . GLU A 1 105 ? -51.136 39.672 155.264 1.00 45.62 105 GLU A N 1
ATOM 800 C CA . GLU A 1 105 ? -52.227 40.242 154.451 1.00 45.62 105 GLU A CA 1
ATOM 801 C C . GLU A 1 105 ? -53.195 39.127 154.002 1.00 45.62 105 GLU A C 1
ATOM 803 O O . GLU A 1 105 ? -52.817 38.184 153.307 1.00 45.62 105 GLU A O 1
ATOM 808 N N . THR A 1 106 ? -54.448 39.181 154.467 1.00 41.09 106 THR A N 1
ATOM 809 C CA . THR A 1 106 ? -55.420 38.066 154.392 1.00 41.09 106 THR A CA 1
ATOM 810 C C . THR A 1 106 ? -56.174 37.932 153.064 1.00 41.09 106 THR A C 1
ATOM 812 O O . THR A 1 106 ? -56.954 36.995 152.900 1.00 41.09 106 THR A O 1
ATOM 815 N N . ASP A 1 107 ? -55.914 38.804 152.090 1.00 47.59 107 ASP A N 1
ATOM 816 C CA . ASP A 1 107 ? -56.685 38.898 150.837 1.00 47.59 107 ASP A CA 1
ATOM 817 C C . ASP A 1 107 ? -56.238 37.905 149.740 1.00 47.59 107 ASP A C 1
ATOM 819 O O . ASP A 1 107 ? -56.764 37.903 148.626 1.00 47.59 107 ASP A O 1
ATOM 823 N N . SER A 1 108 ? -55.280 37.019 150.036 1.00 51.69 108 SER A N 1
ATOM 824 C CA . SER A 1 108 ? -54.666 36.110 149.048 1.00 51.69 108 SER A CA 1
ATOM 825 C C . SER A 1 108 ? -55.406 34.779 148.815 1.00 51.69 108 SER A C 1
ATOM 827 O O . SER A 1 108 ? -54.890 33.911 148.112 1.00 51.69 108 SER A O 1
ATOM 829 N N . LEU A 1 109 ? -56.610 34.579 149.363 1.00 57.69 109 LEU A N 1
ATOM 830 C CA . LEU A 1 109 ? -57.359 33.325 149.188 1.00 57.69 109 LEU A CA 1
ATOM 831 C C . LEU A 1 109 ? -58.210 33.322 147.906 1.00 57.69 109 LEU A C 1
ATOM 833 O O . LEU A 1 109 ? -58.894 34.292 147.579 1.00 57.69 109 LEU A O 1
ATOM 837 N N . LEU A 1 110 ? -58.216 32.185 147.197 1.00 57.84 110 LEU A N 1
ATOM 838 C CA . LEU A 1 110 ? -58.887 32.015 145.895 1.00 57.84 110 LEU A CA 1
ATOM 839 C C . LEU A 1 110 ? -60.381 32.381 145.883 1.00 57.84 110 LEU A C 1
ATOM 841 O O . LEU A 1 110 ? -60.897 32.774 144.839 1.00 57.84 110 LEU A O 1
ATOM 845 N N . TRP A 1 111 ? -61.059 32.314 147.031 1.00 58.16 111 TRP A N 1
ATOM 846 C CA . TRP A 1 111 ? -62.483 32.630 147.195 1.00 58.16 111 TRP A CA 1
ATOM 847 C C . TRP A 1 111 ? -62.875 34.073 146.824 1.00 58.16 111 TRP A C 1
ATOM 849 O O . TRP A 1 111 ? -64.053 34.328 146.581 1.00 58.16 111 TRP A O 1
ATOM 859 N N . HIS A 1 112 ? -61.916 35.002 146.727 1.00 52.06 112 HIS A N 1
ATOM 860 C CA . HIS A 1 112 ? -62.151 36.379 146.264 1.00 52.06 112 HIS A CA 1
ATOM 861 C C . HIS A 1 112 ? -61.636 36.670 144.839 1.00 52.06 112 HIS A C 1
ATOM 863 O O . HIS A 1 112 ? -61.784 37.787 144.344 1.00 52.06 112 HIS A O 1
ATOM 869 N N . CYS A 1 113 ? -61.089 35.678 144.128 1.00 57.22 113 CYS A N 1
ATOM 870 C CA . CYS A 1 113 ? -60.639 35.839 142.743 1.00 57.22 113 CYS A CA 1
ATOM 871 C C . CYS A 1 113 ? -61.801 35.635 141.753 1.00 57.22 113 CYS A C 1
ATOM 873 O O . CYS A 1 113 ? -62.172 34.503 141.441 1.00 57.22 113 CYS A O 1
ATOM 875 N N . SER A 1 114 ? -62.371 36.721 141.216 1.00 58.44 114 SER A N 1
ATOM 876 C CA . SER A 1 114 ? -63.372 36.618 140.143 1.00 58.44 114 SER A CA 1
ATOM 877 C C . SER A 1 114 ? -62.762 36.074 138.840 1.00 58.44 114 SER A C 1
ATOM 879 O O . SER A 1 114 ? -61.573 36.249 138.565 1.00 58.44 114 SER A O 1
ATOM 881 N N . ARG A 1 115 ? -63.587 35.400 138.024 1.00 56.88 115 ARG A N 1
ATOM 882 C CA . ARG A 1 115 ? -63.142 34.552 136.897 1.00 56.88 115 ARG A CA 1
ATOM 883 C C . ARG A 1 115 ? -62.246 35.265 135.874 1.00 56.88 115 ARG A C 1
ATOM 885 O O . ARG A 1 115 ? -61.377 34.628 135.292 1.00 56.88 115 ARG A O 1
ATOM 892 N N . GLU A 1 116 ? -62.447 36.563 135.677 1.00 56.94 116 GLU A N 1
ATOM 893 C CA . GLU A 1 116 ? -61.697 37.403 134.730 1.00 56.94 116 GLU A CA 1
ATOM 894 C C . GLU A 1 116 ? -60.255 37.695 135.185 1.00 56.94 116 GLU A C 1
ATOM 896 O O . GLU A 1 116 ? -59.368 37.875 134.352 1.00 56.94 116 GLU A O 1
ATOM 901 N N . HIS A 1 117 ? -59.980 37.666 136.493 1.00 58.22 117 HIS A N 1
ATOM 902 C CA . HIS A 1 117 ? -58.632 37.877 137.032 1.00 58.22 117 HIS A CA 1
ATOM 903 C C . HIS A 1 117 ? -57.758 36.610 136.979 1.00 58.22 117 HIS A C 1
ATOM 905 O O . HIS A 1 117 ? -56.531 36.708 136.977 1.00 58.22 117 HIS A O 1
ATOM 911 N N . LEU A 1 118 ? -58.360 35.418 136.864 1.00 60.28 118 LEU A N 1
ATOM 912 C CA . LEU A 1 118 ? -57.626 34.145 136.774 1.00 60.28 118 LEU A CA 1
ATOM 913 C C . LEU A 1 118 ? -56.760 34.029 135.507 1.00 60.28 118 LEU A C 1
ATOM 915 O O . LEU A 1 118 ? -55.781 33.293 135.517 1.00 60.28 118 LEU A O 1
ATOM 919 N N . SER A 1 119 ? -57.084 34.761 134.437 1.00 59.31 119 SER A N 1
ATOM 920 C CA . SER A 1 119 ? -56.264 34.844 133.217 1.00 59.31 119 SER A CA 1
ATOM 921 C C . SER A 1 119 ? -55.120 35.867 133.285 1.00 59.31 119 SER A C 1
ATOM 923 O O . SER A 1 119 ? -54.376 35.995 132.316 1.00 59.31 119 SER A O 1
ATOM 925 N N . VAL A 1 120 ? -54.991 36.608 134.391 1.00 58.47 120 VAL A N 1
ATOM 926 C CA . VAL A 1 120 ? -53.973 37.661 134.583 1.00 58.47 120 VAL A CA 1
ATOM 927 C C . VAL A 1 120 ? -52.910 37.254 135.614 1.00 58.47 120 VAL A C 1
ATOM 929 O O . VAL A 1 120 ? -51.774 37.713 135.531 1.00 58.47 120 VAL A O 1
ATOM 932 N N . LEU A 1 121 ? -53.254 36.372 136.560 1.00 66.62 121 LEU A N 1
ATOM 933 C CA . LEU A 1 121 ? -52.319 35.821 137.547 1.00 66.62 121 LEU A CA 1
ATOM 934 C C . LEU A 1 121 ? -51.275 34.908 136.888 1.00 66.62 121 LEU A C 1
ATOM 936 O O . LEU A 1 121 ? -51.602 34.102 136.014 1.00 66.62 121 LEU A O 1
ATOM 940 N N . SER A 1 122 ? -50.022 34.980 137.342 1.00 71.75 122 SER A N 1
ATOM 941 C CA . SER A 1 122 ? -48.996 34.036 136.901 1.00 71.75 122 SER A CA 1
ATOM 942 C C . SER A 1 122 ? -49.212 32.651 137.520 1.00 71.75 122 SER A C 1
ATOM 944 O O . SER A 1 122 ? -49.803 32.498 138.592 1.00 71.75 122 SER A O 1
ATOM 946 N N . ARG A 1 123 ? -48.692 31.610 136.856 1.00 72.06 123 ARG A N 1
ATOM 947 C CA . ARG A 1 123 ? -48.836 30.221 137.318 1.00 72.06 123 ARG A CA 1
ATOM 948 C C . ARG A 1 123 ? -48.307 30.020 138.747 1.00 72.06 123 ARG A C 1
ATOM 950 O O . ARG A 1 123 ? -48.975 29.361 139.533 1.00 72.06 123 ARG A O 1
ATOM 957 N N . ALA A 1 124 ? -47.166 30.623 139.088 1.00 71.31 124 ALA A N 1
ATOM 958 C CA . ALA A 1 124 ? -46.564 30.503 140.416 1.00 71.31 124 ALA A CA 1
ATOM 959 C C . ALA A 1 124 ? -47.418 31.163 141.517 1.00 71.31 124 ALA A C 1
ATOM 961 O O . ALA A 1 124 ? -47.511 30.637 142.622 1.00 71.31 124 ALA A O 1
ATOM 962 N N . GLU A 1 125 ? -48.088 32.281 141.216 1.00 69.06 125 GLU A N 1
ATOM 963 C CA . GLU A 1 125 ? -49.035 32.911 142.146 1.00 69.06 125 GLU A CA 1
ATOM 964 C C . GLU A 1 125 ? -50.301 32.066 142.315 1.00 69.06 125 GLU A C 1
ATOM 966 O O . GLU A 1 125 ? -50.821 31.960 143.423 1.00 69.06 125 GLU A O 1
ATOM 971 N N . LEU A 1 126 ? -50.793 31.432 141.243 1.00 73.62 126 LEU A N 1
ATOM 972 C CA . LEU A 1 126 ? -51.928 30.513 141.331 1.00 73.62 126 LEU A CA 1
ATOM 973 C C . LEU A 1 126 ? -51.580 29.267 142.161 1.00 73.62 126 LEU A C 1
ATOM 975 O O . LEU A 1 126 ? -52.373 28.863 143.007 1.00 73.62 126 LEU A O 1
ATOM 979 N N . GLU A 1 127 ? -50.398 28.686 141.948 1.00 74.75 127 GLU A N 1
ATOM 980 C CA . GLU A 1 127 ? -49.903 27.522 142.693 1.00 74.75 127 GLU A CA 1
ATOM 981 C C . GLU A 1 127 ? -49.692 27.865 144.177 1.00 74.75 127 GLU A C 1
ATOM 983 O O . GLU A 1 127 ? -50.252 27.182 145.029 1.00 74.75 127 GLU A O 1
ATOM 988 N N . GLY A 1 128 ? -49.042 28.987 144.510 1.00 69.44 128 GLY A N 1
ATOM 989 C CA . GLY A 1 128 ? -48.891 29.433 145.903 1.00 69.44 128 GLY A CA 1
ATOM 990 C C . GLY A 1 128 ? -50.215 29.785 146.604 1.00 69.44 128 GLY A C 1
ATOM 991 O O . GLY A 1 128 ? -50.372 29.545 147.806 1.00 69.44 128 GLY A O 1
ATOM 992 N N . ARG A 1 129 ? -51.211 30.308 145.870 1.00 73.50 129 ARG A N 1
ATOM 993 C CA . ARG A 1 129 ? -52.572 30.528 146.402 1.00 73.50 129 ARG A CA 1
ATOM 994 C C . ARG A 1 129 ? -53.337 29.218 146.597 1.00 73.50 129 ARG A C 1
ATOM 996 O O . ARG A 1 129 ? -54.051 29.106 147.591 1.00 73.50 129 ARG A O 1
ATOM 1003 N N . LEU A 1 130 ? -53.167 28.238 145.703 1.00 73.00 130 LEU A N 1
ATOM 1004 C CA . LEU A 1 130 ? -53.705 26.881 145.861 1.00 73.00 130 LEU A CA 1
ATOM 1005 C C . LEU A 1 130 ? -53.082 26.167 147.063 1.00 73.00 130 LEU A C 1
ATOM 1007 O O . LEU A 1 130 ? -53.816 25.592 147.857 1.00 73.00 130 LEU A O 1
ATOM 1011 N N . GLU A 1 131 ? -51.761 26.232 147.237 1.00 73.81 131 GLU A N 1
ATOM 1012 C CA . GLU A 1 131 ? -51.065 25.669 148.401 1.00 73.81 131 GLU A CA 1
ATOM 1013 C C . GLU A 1 131 ? -51.526 26.340 149.701 1.00 73.81 131 GLU A C 1
ATOM 1015 O O . GLU A 1 131 ? -51.837 25.651 150.669 1.00 73.81 131 GLU A O 1
ATOM 1020 N N . SER A 1 132 ? -51.680 27.668 149.711 1.00 69.06 132 SER A N 1
ATOM 1021 C CA . SER A 1 132 ? -52.206 28.401 150.874 1.00 69.06 132 SER A CA 1
ATOM 1022 C C . SER A 1 132 ? -53.645 27.996 151.222 1.00 69.06 132 SER A C 1
ATOM 1024 O O . SER A 1 132 ? -53.961 27.812 152.400 1.00 69.06 132 SER A O 1
ATOM 1026 N N . THR A 1 133 ? -54.528 27.806 150.230 1.00 70.94 133 THR A N 1
ATOM 1027 C CA . THR A 1 133 ? -55.872 27.266 150.494 1.00 70.94 133 THR A CA 1
ATOM 1028 C C . THR A 1 133 ? -55.843 25.791 150.883 1.00 70.94 133 THR A C 1
ATOM 1030 O O . THR A 1 133 ? -56.658 25.405 151.715 1.00 70.94 133 THR A O 1
ATOM 1033 N N . LEU A 1 134 ? -54.911 24.979 150.371 1.00 77.50 134 LEU A N 1
ATOM 1034 C CA . LEU A 1 134 ? -54.740 23.584 150.793 1.00 77.50 134 LEU A CA 1
ATOM 1035 C C . LEU A 1 134 ? -54.294 23.490 152.253 1.00 77.50 134 LEU A C 1
ATOM 1037 O O . LEU A 1 134 ? -54.909 22.754 153.010 1.00 77.50 134 LEU A O 1
ATOM 1041 N N . ILE A 1 135 ? -53.302 24.282 152.668 1.00 74.62 135 ILE A N 1
ATOM 1042 C CA . ILE A 1 135 ? -52.809 24.335 154.053 1.00 74.62 135 ILE A CA 1
ATOM 1043 C C . ILE A 1 135 ? -53.920 24.796 155.004 1.00 74.62 135 ILE A C 1
ATOM 1045 O O . ILE A 1 135 ? -54.057 24.247 156.095 1.00 74.62 135 ILE A O 1
ATOM 1049 N N . ILE A 1 136 ? -54.760 25.754 154.595 1.00 70.00 136 ILE A N 1
ATOM 1050 C CA . ILE A 1 136 ? -55.925 26.170 155.389 1.00 70.00 136 ILE A CA 1
ATOM 1051 C C . ILE A 1 136 ? -57.000 25.077 155.419 1.00 70.00 136 ILE A C 1
ATOM 1053 O O . ILE A 1 136 ? -57.553 24.827 156.482 1.00 70.00 136 ILE A O 1
ATOM 1057 N N . ILE A 1 137 ? -57.281 24.390 154.308 1.00 71.94 137 ILE A N 1
ATOM 1058 C CA . ILE A 1 137 ? -58.213 23.249 154.280 1.00 71.94 137 ILE A CA 1
ATOM 1059 C C . ILE A 1 137 ? -57.689 22.099 155.148 1.00 71.94 137 ILE A C 1
ATOM 1061 O O . ILE A 1 137 ? -58.468 21.487 155.870 1.00 71.94 137 ILE A O 1
ATOM 1065 N N . GLU A 1 138 ? -56.387 21.825 155.136 1.00 76.12 138 GLU A N 1
ATOM 1066 C CA . GLU A 1 138 ? -55.763 20.761 155.917 1.00 76.12 138 GLU A CA 1
ATOM 1067 C C . GLU A 1 138 ? -55.727 21.117 157.408 1.00 76.12 138 GLU A C 1
ATOM 1069 O O . GLU A 1 138 ? -56.166 20.309 158.226 1.00 76.12 138 GLU A O 1
ATOM 1074 N N . ALA A 1 139 ? -55.356 22.351 157.767 1.00 69.31 139 ALA A N 1
ATOM 1075 C CA . ALA A 1 139 ? -55.442 22.864 159.135 1.00 69.31 139 ALA A CA 1
ATOM 1076 C C . ALA A 1 139 ? -56.889 22.891 159.656 1.00 69.31 139 ALA A C 1
ATOM 1078 O O . ALA A 1 139 ? -57.134 22.459 160.782 1.00 69.31 139 ALA A O 1
ATOM 1079 N N . LEU A 1 140 ? -57.857 23.312 158.834 1.00 67.56 140 LEU A N 1
ATOM 1080 C CA . LEU A 1 140 ? -59.284 23.217 159.150 1.00 67.56 140 LEU A CA 1
ATOM 1081 C C . LEU A 1 140 ? -59.759 21.762 159.219 1.00 67.56 140 LEU A C 1
ATOM 1083 O O . LEU A 1 140 ? -60.656 21.486 160.000 1.00 67.56 140 LEU A O 1
ATOM 1087 N N . SER A 1 141 ? -59.166 20.822 158.473 1.00 66.25 141 SER A N 1
ATOM 1088 C CA . SER A 1 141 ? -59.496 19.391 158.561 1.00 66.25 141 SER A CA 1
ATOM 1089 C C . SER A 1 141 ? -58.927 18.737 159.820 1.00 66.25 141 SER A C 1
ATOM 1091 O O . SER A 1 141 ? -59.574 17.868 160.396 1.00 66.25 141 SER A O 1
ATOM 1093 N N . CYS A 1 142 ? -57.754 19.175 160.285 1.00 60.53 142 CYS A N 1
ATOM 1094 C CA . CYS A 1 142 ? -57.192 18.787 161.575 1.00 60.53 142 CYS A CA 1
ATOM 1095 C C . CYS A 1 142 ? -58.021 19.387 162.713 1.00 60.53 142 CYS A C 1
ATOM 1097 O O . CYS A 1 142 ? -58.446 18.648 163.594 1.00 60.53 142 CYS A O 1
ATOM 1099 N N . GLN A 1 143 ? -58.385 20.671 162.626 1.00 61.16 143 GLN A N 1
ATOM 1100 C CA . GLN A 1 143 ? -59.340 21.275 163.553 1.00 61.16 143 GLN A CA 1
ATOM 1101 C C . GLN A 1 143 ? -60.706 20.580 163.506 1.00 61.16 143 GLN A C 1
ATOM 1103 O O . GLN A 1 143 ? -61.273 20.361 164.564 1.00 61.16 143 GLN A O 1
ATOM 1108 N N . LEU A 1 144 ? -61.222 20.151 162.347 1.00 60.78 144 LEU A N 1
ATOM 1109 C CA . LEU A 1 144 ? -62.466 19.370 162.268 1.00 60.78 144 LEU A CA 1
ATOM 1110 C C . LEU A 1 144 ? -62.325 17.993 162.924 1.00 60.78 144 LEU A C 1
ATOM 1112 O O . LEU A 1 144 ? -63.277 17.519 163.533 1.00 60.78 144 LEU A O 1
ATOM 1116 N N . ARG A 1 145 ? -61.153 17.361 162.812 1.00 62.75 145 ARG A N 1
ATOM 1117 C CA . ARG A 1 145 ? -60.843 16.052 163.404 1.00 62.75 145 ARG A CA 1
ATOM 1118 C C . ARG A 1 145 ? -60.737 16.140 164.929 1.00 62.75 145 ARG A C 1
ATOM 1120 O O . ARG A 1 145 ? -61.289 15.288 165.618 1.00 62.75 145 ARG A O 1
ATOM 1127 N N . ASP A 1 146 ? -60.124 17.206 165.440 1.00 52.41 146 ASP A N 1
ATOM 1128 C CA . ASP A 1 146 ? -60.070 17.525 166.870 1.00 52.41 146 ASP A CA 1
ATOM 1129 C C . ASP A 1 146 ? -61.442 17.989 167.399 1.00 52.41 146 ASP A C 1
ATOM 1131 O O . ASP A 1 146 ? -61.840 17.629 168.506 1.00 52.41 146 ASP A O 1
ATOM 1135 N N . TRP A 1 147 ? -62.220 18.735 166.607 1.00 51.28 147 TRP A N 1
ATOM 1136 C CA . TRP A 1 147 ? -63.573 19.204 166.944 1.00 51.28 147 TRP A CA 1
ATOM 1137 C C . TRP A 1 147 ? -64.583 18.048 166.971 1.00 51.28 147 TRP A C 1
ATOM 1139 O O . TRP A 1 147 ? -65.372 17.953 167.908 1.00 51.28 147 TRP A O 1
ATOM 1149 N N . GLN A 1 148 ? -64.477 17.085 166.046 1.00 55.78 148 GLN A N 1
ATOM 1150 C CA . GLN A 1 148 ? -65.187 15.797 166.103 1.00 55.78 148 GLN A CA 1
ATOM 1151 C C . GLN A 1 148 ? -64.790 14.931 167.315 1.00 55.78 148 GLN A C 1
ATOM 1153 O O . GLN A 1 148 ? -65.526 14.009 167.659 1.00 55.78 148 GLN A O 1
ATOM 1158 N N . GLN A 1 149 ? -63.666 15.220 167.980 1.00 51.69 149 GLN A N 1
ATOM 1159 C CA . GLN A 1 149 ? -63.267 14.590 169.246 1.00 51.69 149 GLN A CA 1
ATOM 1160 C C . GLN A 1 149 ? -63.527 15.469 170.488 1.00 51.69 149 GLN A C 1
ATOM 1162 O O . GLN A 1 149 ? -63.321 15.001 171.606 1.00 51.69 149 GLN A O 1
ATOM 1167 N N . SER A 1 150 ? -64.001 16.715 170.333 1.00 46.91 150 SER A N 1
ATOM 1168 C CA . SER A 1 150 ? -64.175 17.679 171.441 1.00 46.91 150 SER A CA 1
ATOM 1169 C C . SER A 1 150 ? -65.533 18.403 171.497 1.00 46.91 150 SER A C 1
ATOM 1171 O O . SER A 1 150 ? -65.758 19.216 172.393 1.00 46.91 150 SER A O 1
ATOM 1173 N N . GLN A 1 151 ? -66.477 18.062 170.616 1.00 43.88 151 GLN A N 1
ATOM 1174 C CA . GLN A 1 151 ? -67.900 18.424 170.689 1.00 43.88 151 GLN A CA 1
ATOM 1175 C C . GLN A 1 151 ? -68.735 17.172 170.363 1.00 43.88 151 GLN A C 1
ATOM 1177 O O . GLN A 1 151 ? -68.504 16.541 169.339 1.00 43.88 151 GLN A O 1
ATOM 1182 N N . GLY A 1 152 ? -69.732 16.742 171.137 1.00 47.88 152 GLY A N 1
ATOM 1183 C CA . GLY A 1 152 ? -70.307 17.243 172.394 1.00 47.88 152 GLY A CA 1
ATOM 1184 C C . GLY A 1 152 ? -71.724 16.653 172.540 1.00 47.88 152 GLY A C 1
ATOM 1185 O O . GLY A 1 152 ? -72.382 16.454 171.517 1.00 47.88 152 GLY A O 1
ATOM 1186 N N . PRO A 1 153 ? -72.218 16.335 173.756 1.00 38.12 153 PRO A N 1
ATOM 1187 C CA . PRO A 1 153 ? -73.021 17.361 174.433 1.00 38.12 153 PRO A CA 1
ATOM 1188 C C . PRO A 1 153 ? -73.015 17.320 175.980 1.00 38.12 153 PRO A C 1
ATOM 1190 O O . PRO A 1 153 ? -73.551 16.404 176.599 1.00 38.12 153 PRO A O 1
ATOM 1193 N N . VAL A 1 154 ? -72.542 18.407 176.595 1.00 44.97 154 VAL A N 1
ATOM 1194 C CA . VAL A 1 154 ? -72.950 18.920 177.923 1.00 44.97 154 VAL A CA 1
ATOM 1195 C C . VAL A 1 154 ? -72.827 20.446 177.816 1.00 44.97 154 VAL A C 1
ATOM 1197 O O . VAL A 1 154 ? -71.711 20.906 177.564 1.00 44.97 154 VAL A O 1
ATOM 1200 N N . PRO A 1 155 ? -73.919 21.242 177.893 1.00 58.12 155 PRO A N 1
ATOM 1201 C CA . PRO A 1 155 ? -74.226 21.915 179.175 1.00 58.12 155 PRO A CA 1
ATOM 1202 C C . PRO A 1 155 ? -75.700 22.344 179.414 1.00 58.12 155 PRO A C 1
ATOM 1204 O O . PRO A 1 155 ? -76.369 22.783 178.490 1.00 58.12 155 PRO A O 1
ATOM 1207 N N . HIS A 1 156 ? -76.168 22.330 180.675 1.00 35.44 156 HIS A N 1
ATOM 1208 C CA . HIS A 1 156 ? -77.121 23.287 181.303 1.00 35.44 156 HIS A CA 1
ATOM 1209 C C . HIS A 1 156 ? -77.330 22.922 182.802 1.00 35.44 156 HIS A C 1
ATOM 1211 O O . HIS A 1 156 ? -76.904 21.848 183.222 1.00 35.44 156 HIS A O 1
ATOM 1217 N N . LEU A 1 157 ? -77.903 23.815 183.634 1.00 37.16 157 LEU A N 1
ATOM 1218 C CA . LEU A 1 157 ? -77.992 23.658 185.106 1.00 37.16 157 LEU A CA 1
ATOM 1219 C C . LEU A 1 157 ? -79.363 24.042 185.716 1.00 37.16 157 LEU A C 1
ATOM 1221 O O . LEU A 1 157 ? -79.954 25.042 185.313 1.00 37.16 157 LEU A O 1
ATOM 1225 N N . GLY A 1 158 ? -79.739 23.342 186.802 1.00 27.77 158 GLY A N 1
ATOM 1226 C CA . GLY A 1 158 ? -80.733 23.738 187.825 1.00 27.77 158 GLY A CA 1
ATOM 1227 C C . GLY A 1 158 ? -82.176 23.235 187.612 1.00 27.77 158 GLY A C 1
ATOM 1228 O O . GLY A 1 158 ? -82.537 22.952 186.470 1.00 27.77 158 GLY A O 1
ATOM 1229 N N . PRO A 1 159 ? -83.032 23.158 188.664 1.00 42.12 159 PRO A N 1
ATOM 1230 C CA . PRO A 1 159 ? -82.834 23.527 190.080 1.00 42.12 159 PRO A CA 1
ATOM 1231 C C . PRO A 1 159 ? -82.833 22.300 191.047 1.00 42.12 159 PRO A C 1
ATOM 1233 O O . PRO A 1 159 ? -82.548 21.192 190.609 1.00 42.12 159 PRO A O 1
ATOM 1236 N N . ALA A 1 160 ? -83.178 22.521 192.331 1.00 26.94 160 ALA A N 1
ATOM 1237 C CA . ALA A 1 160 ? -83.115 21.624 193.509 1.00 26.94 160 ALA A CA 1
ATOM 1238 C C . ALA A 1 160 ? -81.675 21.367 194.032 1.00 26.94 160 ALA A C 1
ATOM 1240 O O . ALA A 1 160 ? -80.813 20.924 193.285 1.00 26.94 160 ALA A O 1
ATOM 1241 N N . GLU A 1 161 ? -81.255 21.808 195.230 1.00 31.03 161 GLU A N 1
ATOM 1242 C CA . GLU A 1 161 ? -81.756 21.563 196.610 1.00 31.03 161 GLU A CA 1
ATOM 1243 C C . GLU A 1 161 ? -81.408 20.161 197.151 1.00 31.03 161 GLU A C 1
ATOM 1245 O O . GLU A 1 161 ? -81.594 19.176 196.452 1.00 31.03 161 GLU A O 1
ATOM 1250 N N . GLN A 1 162 ? -80.967 19.966 198.403 1.00 31.03 162 GLN A N 1
ATOM 1251 C CA . GLN A 1 162 ? -80.350 20.846 199.416 1.00 31.03 162 GLN A CA 1
ATOM 1252 C C . GLN A 1 162 ? -79.787 19.931 200.534 1.00 31.03 162 GLN A C 1
ATOM 1254 O O . GLN A 1 162 ? -80.388 18.893 200.799 1.00 31.03 162 GLN A O 1
ATOM 1259 N N . ARG A 1 163 ? -78.758 20.381 201.278 1.00 31.75 163 ARG A N 1
ATOM 1260 C CA . ARG A 1 163 ? -78.161 19.724 202.473 1.00 31.75 163 ARG A CA 1
ATOM 1261 C C . ARG A 1 163 ? -77.265 18.516 202.125 1.00 31.75 163 ARG A C 1
ATOM 1263 O O . ARG A 1 163 ? -77.594 17.748 201.233 1.00 31.75 163 ARG A O 1
ATOM 1270 N N . ASP A 1 164 ? -76.061 18.321 202.669 1.00 33.47 164 ASP A N 1
ATOM 1271 C CA . ASP A 1 164 ? -75.491 18.512 204.022 1.00 33.47 164 ASP A CA 1
ATOM 1272 C C . ASP A 1 164 ? -76.137 17.670 205.132 1.00 33.47 164 ASP A C 1
ATOM 1274 O O . ASP A 1 164 ? -77.187 18.016 205.663 1.00 33.47 164 ASP A O 1
ATOM 1278 N N . VAL A 1 165 ? -75.439 16.623 205.581 1.00 30.16 165 VAL A N 1
ATOM 1279 C CA . VAL A 1 165 ? -74.864 16.528 206.944 1.00 30.16 165 VAL A CA 1
ATOM 1280 C C . VAL A 1 165 ? -74.276 15.125 207.161 1.00 30.16 165 VAL A C 1
ATOM 1282 O O . VAL A 1 165 ? -74.857 14.112 206.785 1.00 30.16 165 VAL A O 1
ATOM 1285 N N . LEU A 1 166 ? -73.105 15.081 207.797 1.00 46.41 166 LEU A N 1
ATOM 1286 C CA . LEU A 1 166 ? -72.464 13.870 208.316 1.00 46.41 166 LEU A CA 1
ATOM 1287 C C . LEU A 1 166 ? -73.156 13.408 209.612 1.00 46.41 166 LEU A C 1
ATOM 1289 O O . LEU A 1 166 ? -73.197 14.215 210.536 1.00 46.41 166 LEU A O 1
ATOM 1293 N N . THR A 1 167 ? -73.528 12.127 209.754 1.00 29.34 167 THR A N 1
ATOM 1294 C CA . THR A 1 167 ? -73.439 11.395 211.047 1.00 29.34 167 THR A CA 1
ATOM 1295 C C . THR A 1 167 ? -73.670 9.880 210.935 1.00 29.34 167 THR A C 1
ATOM 1297 O O . THR A 1 167 ? -74.252 9.375 209.979 1.00 29.34 167 THR A O 1
ATOM 1300 N N . GLN A 1 168 ? -73.204 9.153 211.958 1.00 45.66 168 GLN A N 1
ATOM 1301 C CA . GLN A 1 168 ? -73.501 7.741 212.233 1.00 45.66 168 GLN A CA 1
ATOM 1302 C C . GLN A 1 168 ? -74.781 7.558 213.089 1.00 45.66 168 GLN A C 1
ATOM 1304 O O . GLN A 1 168 ? -75.275 8.508 213.693 1.00 45.66 168 GLN A O 1
ATOM 1309 N N . THR A 1 169 ? -75.186 6.287 213.248 1.00 40.75 169 THR A N 1
ATOM 1310 C CA . THR A 1 169 ? -75.972 5.689 214.364 1.00 40.75 169 THR A CA 1
ATOM 1311 C C . THR A 1 169 ? -77.486 5.969 214.515 1.00 40.75 169 THR A C 1
ATOM 1313 O O . THR A 1 169 ? -77.884 6.877 215.230 1.00 40.75 169 THR A O 1
ATOM 1316 N N . ASP A 1 170 ? -78.274 5.021 213.977 1.00 46.44 170 ASP A N 1
ATOM 1317 C CA . ASP A 1 170 ? -79.226 4.125 214.693 1.00 46.44 170 ASP A CA 1
ATOM 1318 C C . ASP A 1 170 ? -80.642 4.596 215.174 1.00 46.44 170 ASP A C 1
ATOM 1320 O O . ASP A 1 170 ? -80.860 5.734 215.569 1.00 46.44 170 ASP A O 1
ATOM 1324 N N . ILE A 1 171 ? -81.579 3.623 215.211 1.00 50.69 171 ILE A N 1
ATOM 1325 C CA . ILE A 1 171 ? -82.933 3.568 215.838 1.00 50.69 171 ILE A CA 1
ATOM 1326 C C . ILE A 1 171 ? -84.186 4.176 215.104 1.00 50.69 171 ILE A C 1
ATOM 1328 O O . ILE A 1 171 ? -84.653 5.267 215.409 1.00 50.69 171 ILE A O 1
ATOM 1332 N N . ALA A 1 172 ? -84.836 3.316 214.286 1.00 51.81 172 ALA A N 1
ATOM 1333 C CA . ALA A 1 172 ? -86.297 2.985 214.192 1.00 51.81 172 ALA A CA 1
ATOM 1334 C C . ALA A 1 172 ? -87.411 3.804 213.427 1.00 51.81 172 ALA A C 1
ATOM 1336 O O . ALA A 1 172 ? -87.863 4.853 213.873 1.00 51.81 172 ALA A O 1
ATOM 1337 N N . HIS A 1 173 ? -88.052 3.102 212.452 1.00 49.25 173 HIS A N 1
ATOM 1338 C CA . HIS A 1 173 ? -89.491 3.118 212.001 1.00 49.25 173 HIS A CA 1
ATOM 1339 C C . HIS A 1 173 ? -90.000 4.208 210.971 1.00 49.25 173 HIS A C 1
ATOM 1341 O O . HIS A 1 173 ? -89.366 5.246 210.846 1.00 49.25 173 HIS A O 1
ATOM 1347 N N . PRO A 1 174 ? -91.104 4.005 210.177 1.00 58.53 174 PRO A N 1
ATOM 1348 C CA . PRO A 1 174 ? -91.167 3.122 208.976 1.00 58.53 174 PRO A CA 1
ATOM 1349 C C . PRO A 1 174 ? -91.967 3.624 207.705 1.00 58.53 174 PRO A C 1
ATOM 1351 O O . PRO A 1 174 ? -92.839 4.480 207.815 1.00 58.53 174 PRO A O 1
ATOM 1354 N N . LYS A 1 175 ? -91.793 2.921 206.551 1.00 51.66 175 LYS A N 1
ATOM 1355 C CA . LYS A 1 175 ? -92.577 2.876 205.257 1.00 51.66 175 LYS A CA 1
ATOM 1356 C C . LYS A 1 175 ? -92.267 3.846 204.076 1.00 51.66 175 LYS A C 1
ATOM 1358 O O . LYS A 1 175 ? -92.783 4.957 204.063 1.00 51.66 175 LYS A O 1
ATOM 1363 N N . VAL A 1 176 ? -91.641 3.333 202.996 1.00 52.94 176 VAL A N 1
ATOM 1364 C CA . VAL A 1 176 ? -91.692 3.808 201.575 1.00 52.94 176 VAL A CA 1
ATOM 1365 C C . VAL A 1 176 ? -91.332 2.628 200.642 1.00 52.94 176 VAL A C 1
ATOM 1367 O O . VAL A 1 176 ? -90.298 2.022 200.897 1.00 52.94 176 VAL A O 1
ATOM 1370 N N . GLU A 1 177 ? -92.101 2.290 199.583 1.00 54.66 177 GLU A N 1
ATOM 1371 C CA . GLU A 1 177 ? -91.704 1.170 198.676 1.00 54.66 177 GLU A CA 1
ATOM 1372 C C . GLU A 1 177 ? -92.278 1.137 197.228 1.00 54.66 177 GLU A C 1
ATOM 1374 O O . GLU A 1 177 ? -91.601 0.642 196.331 1.00 54.66 177 GLU A O 1
ATOM 1379 N N . GLU A 1 178 ? -93.484 1.652 196.937 1.00 57.34 178 GLU A N 1
ATOM 1380 C CA . GLU A 1 178 ? -94.197 1.287 195.682 1.00 57.34 178 GLU A CA 1
ATOM 1381 C C . GLU A 1 178 ? -93.823 2.067 194.398 1.00 57.34 178 GLU A C 1
ATOM 1383 O O . GLU A 1 178 ? -94.043 1.564 193.298 1.00 57.34 178 GLU A O 1
ATOM 1388 N N . GLN A 1 179 ? -93.266 3.282 194.485 1.00 61.28 179 GLN A N 1
ATOM 1389 C CA . GLN A 1 179 ? -93.106 4.159 193.303 1.00 61.28 179 GLN A CA 1
ATOM 1390 C C . GLN A 1 179 ? -91.953 3.757 192.360 1.00 61.28 179 GLN A C 1
ATOM 1392 O O . GLN A 1 179 ? -92.049 3.949 191.150 1.00 61.28 179 GLN A O 1
ATOM 1397 N N . LEU A 1 180 ? -90.888 3.150 192.892 1.00 64.62 180 LEU A N 1
ATOM 1398 C CA . LEU A 1 180 ? -89.618 2.913 192.183 1.00 64.62 180 LEU A CA 1
ATOM 1399 C C . LEU A 1 180 ? -89.716 1.916 191.006 1.00 64.62 180 LEU A C 1
ATOM 1401 O O . LEU A 1 180 ? -88.842 1.883 190.142 1.00 64.62 180 LEU A O 1
ATOM 1405 N N . TYR A 1 181 ? -90.780 1.110 190.951 1.00 61.88 181 TYR A N 1
ATOM 1406 C CA . TYR A 1 181 ? -90.984 0.103 189.904 1.00 61.88 181 TYR A CA 1
ATOM 1407 C C . TYR A 1 181 ? -91.568 0.655 188.594 1.00 61.88 181 TYR A C 1
ATOM 1409 O O . TYR A 1 181 ? -91.479 -0.024 187.571 1.00 61.88 181 TYR A O 1
ATOM 1417 N N . HIS A 1 182 ? -92.170 1.851 188.593 1.00 67.50 182 HIS A N 1
ATOM 1418 C CA . HIS A 1 182 ? -92.833 2.383 187.397 1.00 67.50 182 HIS A CA 1
ATOM 1419 C C . HIS A 1 182 ? -91.829 2.936 186.372 1.00 67.50 182 HIS A C 1
ATOM 1421 O O . HIS A 1 182 ? -91.841 2.541 185.204 1.00 67.50 182 HIS A O 1
ATOM 1427 N N . ASP A 1 183 ? -90.916 3.795 186.825 1.00 67.56 183 ASP A N 1
ATOM 1428 C CA . ASP A 1 183 ? -90.032 4.577 185.950 1.00 67.56 183 ASP A CA 1
ATOM 1429 C C . ASP A 1 183 ? -89.027 3.696 185.184 1.00 67.56 183 ASP A C 1
ATOM 1431 O O . ASP A 1 183 ? -88.742 3.930 184.005 1.00 67.56 183 ASP A O 1
ATOM 1435 N N . LEU A 1 184 ? -88.561 2.610 185.816 1.00 71.31 184 LEU A N 1
ATOM 1436 C CA . LEU A 1 184 ? -87.681 1.608 185.201 1.00 71.31 184 LEU A CA 1
ATOM 1437 C C . LEU A 1 184 ? -88.296 0.939 183.958 1.00 71.31 184 LEU A C 1
ATOM 1439 O O . LEU A 1 184 ? -87.565 0.564 183.039 1.00 71.31 184 LEU A O 1
ATOM 1443 N N . TYR A 1 185 ? -89.623 0.788 183.906 1.00 71.94 185 TYR A N 1
ATOM 1444 C CA . TYR A 1 185 ? -90.299 0.108 182.798 1.00 71.94 185 TYR A CA 1
ATOM 1445 C C . TYR A 1 185 ? -90.355 0.969 181.526 1.00 71.94 185 TYR A C 1
ATOM 1447 O O . TYR A 1 185 ? -90.209 0.455 180.414 1.00 71.94 185 TYR A O 1
ATOM 1455 N N . LEU A 1 186 ? -90.530 2.287 181.674 1.00 75.25 186 LEU A N 1
ATOM 1456 C CA . LEU A 1 186 ? -90.623 3.214 180.542 1.00 75.25 186 LEU A CA 1
ATOM 1457 C C . LEU A 1 186 ? -89.274 3.366 179.822 1.00 75.25 186 LEU A C 1
ATOM 1459 O O . LEU A 1 186 ? -89.213 3.206 178.602 1.00 75.25 186 LEU A O 1
ATOM 1463 N N . ALA A 1 187 ? -88.183 3.554 180.571 1.00 70.75 187 ALA A N 1
ATOM 1464 C CA . ALA A 1 187 ? -86.838 3.704 180.006 1.00 70.75 187 ALA A CA 1
ATOM 1465 C C . ALA A 1 187 ? -86.379 2.472 179.191 1.00 70.75 187 ALA A C 1
ATOM 1467 O O . ALA A 1 187 ? -85.714 2.603 178.159 1.00 70.75 187 ALA A O 1
ATOM 1468 N N . ALA A 1 188 ? -86.767 1.262 179.611 1.00 67.81 188 ALA A N 1
ATOM 1469 C CA . ALA A 1 188 ? -86.460 0.029 178.882 1.00 67.81 188 ALA A CA 1
ATOM 1470 C C . ALA A 1 188 ? -87.149 -0.034 177.503 1.00 67.81 188 ALA A C 1
ATOM 1472 O O . ALA A 1 188 ? -86.555 -0.498 176.525 1.00 67.81 188 ALA A O 1
ATOM 1473 N N . ARG A 1 189 ? -88.388 0.467 177.407 1.00 77.56 189 ARG A N 1
ATOM 1474 C CA . ARG A 1 189 ? -89.178 0.492 176.167 1.00 77.56 189 ARG A CA 1
ATOM 1475 C C . ARG A 1 189 ? -88.608 1.466 175.135 1.00 77.56 189 ARG A C 1
ATOM 1477 O O . ARG A 1 189 ? -88.550 1.125 173.956 1.00 77.56 189 ARG A O 1
ATOM 1484 N N . GLU A 1 190 ? -88.170 2.651 175.550 1.00 73.94 190 GLU A N 1
ATOM 1485 C CA . GLU A 1 190 ? -87.585 3.638 174.628 1.00 73.94 190 GLU A CA 1
ATOM 1486 C C . GLU A 1 190 ? -86.274 3.133 174.012 1.00 73.94 190 GLU A C 1
ATOM 1488 O O . GLU A 1 190 ? -86.060 3.258 172.804 1.00 73.94 190 GLU A O 1
ATOM 1493 N N . ARG A 1 191 ? -85.438 2.458 174.813 1.00 76.81 191 ARG A N 1
ATOM 1494 C CA . ARG A 1 191 ? -84.188 1.848 174.339 1.00 76.81 191 ARG A CA 1
ATOM 1495 C C . ARG A 1 191 ? -84.418 0.739 173.306 1.00 76.81 191 ARG A C 1
ATOM 1497 O O . ARG A 1 191 ? -83.632 0.628 172.368 1.00 76.81 191 ARG A O 1
ATOM 1504 N N . LEU A 1 192 ? -85.491 -0.047 173.440 1.00 76.12 192 LEU A N 1
ATOM 1505 C CA . LEU A 1 192 ? -85.894 -1.028 172.423 1.00 76.12 192 LEU A CA 1
ATOM 1506 C C . LEU A 1 192 ? -86.282 -0.351 171.100 1.00 76.12 192 LEU A C 1
ATOM 1508 O O . LEU A 1 192 ? -85.791 -0.760 170.052 1.00 76.12 192 LEU A O 1
ATOM 1512 N N . MET A 1 193 ? -87.085 0.718 171.143 1.00 77.38 193 MET A N 1
ATOM 1513 C CA . MET A 1 193 ? -87.482 1.461 169.935 1.00 77.38 193 MET A CA 1
ATOM 1514 C C . MET A 1 193 ? -86.284 2.099 169.211 1.00 77.38 193 MET A C 1
ATOM 1516 O O . MET A 1 193 ? -86.264 2.138 167.983 1.00 77.38 193 MET A O 1
ATOM 1520 N N . ALA A 1 194 ? -85.279 2.580 169.952 1.00 74.38 194 ALA A N 1
ATOM 1521 C CA . ALA A 1 194 ? -84.045 3.111 169.372 1.00 74.38 194 ALA A CA 1
ATOM 1522 C C . ALA A 1 194 ? -83.214 2.014 168.679 1.00 74.38 194 ALA A C 1
ATOM 1524 O O . ALA A 1 194 ? -82.832 2.172 167.525 1.00 74.38 194 ALA A O 1
ATOM 1525 N N . LEU A 1 195 ? -83.003 0.869 169.341 1.00 78.75 195 LEU A N 1
ATOM 1526 C CA . LEU A 1 195 ? -82.301 -0.278 168.745 1.00 78.75 195 LEU A CA 1
ATOM 1527 C C . LEU A 1 195 ? -83.010 -0.828 167.498 1.00 78.75 195 LEU A C 1
ATOM 1529 O O . LEU A 1 195 ? -82.350 -1.330 166.591 1.00 78.75 195 LEU A O 1
ATOM 1533 N N . GLN A 1 196 ? -84.340 -0.735 167.449 1.00 80.00 196 GLN A N 1
ATOM 1534 C CA . GLN A 1 196 ? -85.126 -1.191 166.308 1.00 80.00 196 GLN A CA 1
ATOM 1535 C C . GLN A 1 196 ? -84.933 -0.289 165.077 1.00 80.00 196 GLN A C 1
ATOM 1537 O O . GLN A 1 196 ? -84.685 -0.818 163.999 1.00 80.00 196 GLN A O 1
ATOM 1542 N N . ARG A 1 197 ? -84.906 1.043 165.253 1.00 79.19 197 ARG A N 1
ATOM 1543 C CA . ARG A 1 197 ? -84.552 1.992 164.177 1.00 79.19 197 ARG A CA 1
ATOM 1544 C C . ARG A 1 197 ? -83.129 1.796 163.671 1.00 79.19 197 ARG A C 1
ATOM 1546 O O . ARG A 1 197 ? -82.945 1.607 162.479 1.00 79.19 197 ARG A O 1
ATOM 1553 N N . ASN A 1 198 ? -82.144 1.712 164.570 1.00 80.31 198 ASN A N 1
ATOM 1554 C CA . ASN A 1 198 ? -80.751 1.476 164.175 1.00 80.31 198 ASN A CA 1
ATOM 1555 C C . ASN A 1 198 ? -80.597 0.212 163.304 1.00 80.31 198 ASN A C 1
ATOM 1557 O O . ASN A 1 198 ? -79.751 0.171 162.417 1.00 80.31 198 ASN A O 1
ATOM 1561 N N . ARG A 1 199 ? -81.415 -0.822 163.544 1.00 81.50 199 ARG A N 1
ATOM 1562 C CA . ARG A 1 199 ? -81.426 -2.057 162.750 1.00 81.50 199 ARG A CA 1
ATOM 1563 C C . ARG A 1 199 ? -82.089 -1.890 161.377 1.00 81.50 199 ARG A C 1
ATOM 1565 O O . ARG A 1 199 ? -81.701 -2.584 160.443 1.00 81.50 199 ARG A O 1
ATOM 1572 N N . GLU A 1 200 ? -83.071 -1.003 161.259 1.00 83.75 200 GLU A N 1
ATOM 1573 C CA . GLU A 1 200 ? -83.679 -0.603 159.983 1.00 83.75 200 GLU A CA 1
ATOM 1574 C C . GLU A 1 200 ? -82.671 0.232 159.161 1.00 83.75 200 GLU A C 1
ATOM 1576 O O . GLU A 1 200 ? -82.459 -0.056 157.983 1.00 83.75 200 GLU A O 1
ATOM 1581 N N . ASP A 1 201 ? -81.947 1.158 159.803 1.00 81.56 201 ASP A N 1
ATOM 1582 C CA . ASP A 1 201 ? -80.868 1.953 159.192 1.00 81.56 201 ASP A CA 1
ATOM 1583 C C . ASP A 1 201 ? -79.685 1.072 158.722 1.00 81.56 201 ASP A C 1
ATOM 1585 O O . ASP A 1 201 ? -79.194 1.220 157.601 1.00 81.56 201 ASP A O 1
ATOM 1589 N N . GLU A 1 202 ? -79.250 0.098 159.538 1.00 81.31 202 GLU A N 1
ATOM 1590 C CA . GLU A 1 202 ? -78.230 -0.899 159.161 1.00 81.31 202 GLU A CA 1
ATOM 1591 C C . GLU A 1 202 ? -78.644 -1.730 157.935 1.00 81.31 202 GLU A C 1
ATOM 1593 O O . GLU A 1 202 ? -77.791 -2.094 157.122 1.00 81.31 202 GLU A O 1
ATOM 1598 N N . GLN A 1 203 ? -79.936 -2.045 157.795 1.00 84.31 203 GLN A N 1
ATOM 1599 C CA . GLN A 1 203 ? -80.465 -2.799 156.656 1.00 84.31 203 GLN A CA 1
ATOM 1600 C C . GLN A 1 203 ? -80.549 -1.941 155.389 1.00 84.31 203 GLN A C 1
ATOM 1602 O O . GLN A 1 203 ? -80.177 -2.425 154.319 1.00 84.31 203 GLN A O 1
ATOM 1607 N N . ALA A 1 204 ? -80.948 -0.671 155.505 1.00 83.00 204 ALA A N 1
ATOM 1608 C CA . ALA A 1 204 ? -80.923 0.275 154.390 1.00 83.00 204 ALA A CA 1
ATOM 1609 C C . ALA A 1 204 ? -79.495 0.468 153.846 1.00 83.00 204 ALA A C 1
ATOM 1611 O O . ALA A 1 204 ? -79.270 0.329 152.645 1.00 83.00 204 ALA A O 1
ATOM 1612 N N . LEU A 1 205 ? -78.508 0.668 154.730 1.00 85.38 205 LEU A N 1
ATOM 1613 C CA . LEU A 1 205 ? -77.098 0.791 154.343 1.00 85.38 205 LEU A CA 1
ATOM 1614 C C . LEU A 1 205 ? -76.564 -0.483 153.661 1.00 85.38 205 LEU A C 1
ATOM 1616 O O . LEU A 1 205 ? -75.802 -0.403 152.700 1.00 85.38 205 LEU A O 1
ATOM 1620 N N . GLN A 1 206 ? -76.957 -1.671 154.137 1.00 84.00 206 GLN A N 1
ATOM 1621 C CA . GLN A 1 206 ? -76.588 -2.939 153.493 1.00 84.00 206 GLN A CA 1
ATOM 1622 C C . GLN A 1 206 ? -77.187 -3.070 152.087 1.00 84.00 206 GLN A C 1
ATOM 1624 O O . GLN A 1 206 ? -76.513 -3.592 151.198 1.00 84.00 206 GLN A O 1
ATOM 1629 N N . GLN A 1 207 ? -78.410 -2.576 151.872 1.00 87.44 207 GLN A N 1
ATOM 1630 C CA . GLN A 1 207 ? -79.039 -2.568 150.556 1.00 87.44 207 GLN A CA 1
ATOM 1631 C C . GLN A 1 207 ? -78.345 -1.578 149.605 1.00 87.44 207 GLN A C 1
ATOM 1633 O O . GLN A 1 207 ? -77.935 -1.995 148.524 1.00 87.44 207 GLN A O 1
ATOM 1638 N N . GLU A 1 208 ? -78.111 -0.324 150.015 1.00 85.38 208 GLU A N 1
ATOM 1639 C CA . GLU A 1 208 ? -77.377 0.659 149.194 1.00 85.38 208 GLU A CA 1
ATOM 1640 C C . GLU A 1 208 ? -75.967 0.166 148.821 1.00 85.38 208 GLU A C 1
ATOM 1642 O O . GLU A 1 208 ? -75.517 0.352 147.690 1.00 85.38 208 GLU A O 1
ATOM 1647 N N . LEU A 1 209 ? -75.271 -0.512 149.742 1.00 88.88 209 LEU A N 1
ATOM 1648 C CA . LEU A 1 209 ? -73.948 -1.079 149.475 1.00 88.88 209 LEU A CA 1
ATOM 1649 C C . LEU A 1 209 ? -73.974 -2.240 148.471 1.00 88.88 209 LEU A C 1
ATOM 1651 O O . LEU A 1 209 ? -73.020 -2.371 147.703 1.00 88.88 209 LEU A O 1
ATOM 1655 N N . GLU A 1 210 ? -75.015 -3.079 148.444 1.00 87.50 210 GLU A N 1
ATOM 1656 C CA . GLU A 1 210 ? -75.116 -4.145 147.434 1.00 87.50 210 GLU A CA 1
ATOM 1657 C C . GLU A 1 210 ? -75.644 -3.619 146.089 1.00 87.50 210 GLU A C 1
ATOM 1659 O O . GLU A 1 210 ? -75.144 -4.040 145.048 1.00 87.50 210 GLU A O 1
ATOM 1664 N N . GLU A 1 211 ? -76.527 -2.616 146.077 1.00 88.44 211 GLU A N 1
ATOM 1665 C CA . GLU A 1 211 ? -76.907 -1.891 144.853 1.00 88.44 211 GLU A CA 1
ATOM 1666 C C . GLU A 1 211 ? -75.686 -1.195 144.220 1.00 88.44 211 GLU A C 1
ATOM 1668 O O . GLU A 1 211 ? -75.419 -1.365 143.028 1.00 88.44 211 GLU A O 1
ATOM 1673 N N . ALA A 1 212 ? -74.858 -0.513 145.020 1.00 88.19 212 ALA A N 1
ATOM 1674 C CA . ALA A 1 212 ? -73.594 0.064 144.560 1.00 88.19 212 ALA A CA 1
ATOM 1675 C C . ALA A 1 212 ? -72.604 -1.004 144.053 1.00 88.19 212 ALA A C 1
ATOM 1677 O O . ALA A 1 212 ? -71.877 -0.768 143.085 1.00 88.19 212 ALA A O 1
ATOM 1678 N N . ARG A 1 213 ? -72.582 -2.200 144.661 1.00 90.81 213 ARG A N 1
ATOM 1679 C CA . ARG A 1 213 ? -71.780 -3.334 144.171 1.00 90.81 213 ARG A CA 1
ATOM 1680 C C . ARG A 1 213 ? -72.280 -3.857 142.832 1.00 90.81 213 ARG A C 1
ATOM 1682 O O . ARG A 1 213 ? -71.441 -4.145 141.987 1.00 90.81 213 ARG A O 1
ATOM 1689 N N . GLU A 1 214 ? -73.588 -3.977 142.613 1.00 91.38 214 GLU A N 1
ATOM 1690 C CA . GLU A 1 214 ? -74.130 -4.375 141.306 1.00 91.38 214 GLU A CA 1
ATOM 1691 C C . GLU A 1 214 ? -73.834 -3.333 140.221 1.00 91.38 214 GLU A C 1
ATOM 1693 O O . GLU A 1 214 ? -73.420 -3.713 139.129 1.00 91.38 214 GLU A O 1
ATOM 1698 N N . VAL A 1 215 ? -73.908 -2.032 140.528 1.00 91.50 215 VAL A N 1
ATOM 1699 C CA . VAL A 1 215 ? -73.492 -0.961 139.598 1.00 91.50 215 VAL A CA 1
ATOM 1700 C C . VAL A 1 215 ? -71.996 -1.043 139.258 1.00 91.50 215 VAL A C 1
ATOM 1702 O O . VAL A 1 215 ? -71.609 -0.883 138.100 1.00 91.50 215 VAL A O 1
ATOM 1705 N N . VAL A 1 216 ? -71.128 -1.347 140.231 1.00 90.50 216 VAL A N 1
ATOM 1706 C CA . VAL A 1 216 ? -69.693 -1.570 139.967 1.00 90.50 216 VAL A CA 1
ATOM 1707 C C . VAL A 1 216 ? -69.462 -2.857 139.162 1.00 90.50 216 VAL A C 1
ATOM 1709 O O . VAL A 1 216 ? -68.612 -2.864 138.269 1.00 90.50 216 VAL A O 1
ATOM 1712 N N . LYS A 1 217 ? -70.230 -3.928 139.410 1.00 91.12 217 LYS A N 1
ATOM 1713 C CA . LYS A 1 217 ? -70.181 -5.169 138.616 1.00 91.12 217 LYS A CA 1
ATOM 1714 C C . LYS A 1 217 ? -70.609 -4.904 137.167 1.00 91.12 217 LYS A C 1
ATOM 1716 O O . LYS A 1 217 ? -69.845 -5.244 136.263 1.00 91.12 217 LYS A O 1
ATOM 1721 N N . SER A 1 218 ? -71.748 -4.249 136.920 1.00 89.12 218 SER A N 1
ATOM 1722 C CA . SER A 1 218 ? -72.208 -3.936 135.558 1.00 89.12 218 SER A CA 1
ATOM 1723 C C . SER A 1 218 ? -71.221 -3.031 134.818 1.00 89.12 218 SER A C 1
ATOM 1725 O O . SER A 1 218 ? -70.821 -3.359 133.702 1.00 89.12 218 SER A O 1
ATOM 1727 N N . TRP A 1 219 ? -70.719 -1.975 135.468 1.00 92.00 219 TRP A N 1
ATOM 1728 C CA . TRP A 1 219 ? -69.695 -1.097 134.897 1.00 92.00 219 TRP A CA 1
ATOM 1729 C C . TRP A 1 219 ? -68.385 -1.837 134.579 1.00 92.00 219 TRP A C 1
ATOM 1731 O O . TRP A 1 219 ? -67.747 -1.559 133.563 1.00 92.00 219 TRP A O 1
ATOM 1741 N N . SER A 1 220 ? -67.983 -2.820 135.395 1.00 91.50 220 SER A N 1
ATOM 1742 C CA . SER A 1 220 ? -66.804 -3.656 135.110 1.00 91.50 220 SER A CA 1
ATOM 1743 C C . SER A 1 220 ? -66.986 -4.535 133.863 1.00 91.50 220 SER A C 1
ATOM 1745 O O . SER A 1 220 ? -66.054 -4.679 133.075 1.00 91.50 220 SER A O 1
ATOM 1747 N N . VAL A 1 221 ? -68.196 -5.050 133.618 1.00 93.19 221 VAL A N 1
ATOM 1748 C CA . VAL A 1 221 ? -68.524 -5.837 132.414 1.00 93.19 221 VAL A CA 1
ATOM 1749 C C . VAL A 1 221 ? -68.637 -4.947 131.172 1.00 93.19 221 VAL A C 1
ATOM 1751 O O . VAL A 1 221 ? -68.120 -5.306 130.115 1.00 93.19 221 VAL A O 1
ATOM 1754 N N . GLU A 1 222 ? -69.255 -3.771 131.287 1.00 92.69 222 GLU A N 1
ATOM 1755 C CA . GLU A 1 222 ? -69.345 -2.793 130.196 1.00 92.69 222 GLU A CA 1
ATOM 1756 C C . GLU A 1 222 ? -67.963 -2.264 129.795 1.00 92.69 222 GLU A C 1
ATOM 1758 O O . GLU A 1 222 ? -67.619 -2.272 128.614 1.00 92.69 222 GLU A O 1
ATOM 1763 N N . SER A 1 223 ? -67.131 -1.872 130.765 1.00 89.81 223 SER A N 1
ATOM 1764 C CA . SER A 1 223 ? -65.766 -1.401 130.495 1.00 89.81 223 SER A CA 1
ATOM 1765 C C . SER A 1 223 ? -64.854 -2.502 129.943 1.00 89.81 223 SER A C 1
ATOM 1767 O O . SER A 1 223 ? -64.078 -2.220 129.031 1.00 89.81 223 SER A O 1
ATOM 1769 N N . GLN A 1 224 ? -64.991 -3.758 130.386 1.00 94.25 224 GLN A N 1
ATOM 1770 C CA . GLN A 1 224 ? -64.284 -4.890 129.775 1.00 94.25 224 GLN A CA 1
ATOM 1771 C C . GLN A 1 224 ? -64.746 -5.140 128.328 1.00 94.25 224 GLN A C 1
ATOM 1773 O O . GLN A 1 224 ? -63.911 -5.273 127.438 1.00 94.25 224 GLN A O 1
ATOM 1778 N N . SER A 1 225 ? -66.056 -5.117 128.059 1.00 92.25 225 SER A N 1
ATOM 1779 C CA . SER A 1 225 ? -66.614 -5.251 126.702 1.00 92.25 225 SER A CA 1
ATOM 1780 C C . SER A 1 225 ? -66.128 -4.136 125.761 1.00 92.25 225 SER A C 1
ATOM 1782 O O . SER A 1 225 ? -65.740 -4.389 124.615 1.00 92.25 225 SER A O 1
ATOM 1784 N N . LEU A 1 226 ? -66.058 -2.897 126.261 1.00 94.56 226 LEU A N 1
ATOM 1785 C CA . LEU A 1 226 ? -65.473 -1.768 125.539 1.00 94.56 226 LEU A CA 1
ATOM 1786 C C . LEU A 1 226 ? -63.976 -1.981 125.266 1.00 94.56 226 LEU A C 1
ATOM 1788 O O . LEU A 1 226 ? -63.554 -1.795 124.125 1.00 94.56 226 LEU A O 1
ATOM 1792 N N . LEU A 1 227 ? -63.188 -2.430 126.250 1.00 95.69 227 LEU A N 1
ATOM 1793 C CA . LEU A 1 227 ? -61.770 -2.769 126.060 1.00 95.69 227 LEU A CA 1
ATOM 1794 C C . LEU A 1 227 ? -61.573 -3.886 125.026 1.00 95.69 227 LEU A C 1
ATOM 1796 O O . LEU A 1 227 ? -60.712 -3.759 124.158 1.00 95.69 227 LEU A O 1
ATOM 1800 N N . ASP A 1 228 ? -62.385 -4.940 125.055 1.00 94.31 228 ASP A N 1
ATOM 1801 C CA . ASP A 1 228 ? -62.291 -6.044 124.097 1.00 94.31 228 ASP A CA 1
ATOM 1802 C C . ASP A 1 228 ? -62.668 -5.597 122.676 1.00 94.31 228 ASP A C 1
ATOM 1804 O O . ASP A 1 228 ? -61.957 -5.918 121.719 1.00 94.31 228 ASP A O 1
ATOM 1808 N N . SER A 1 229 ? -63.702 -4.762 122.520 1.00 94.44 229 SER A N 1
ATOM 1809 C CA . SER A 1 229 ? -64.026 -4.145 121.223 1.00 94.44 229 SER A CA 1
ATOM 1810 C C . SER A 1 229 ? -62.916 -3.206 120.718 1.00 94.44 229 SER A C 1
ATOM 1812 O O . SER A 1 229 ? -62.590 -3.212 119.525 1.00 94.44 229 SER A O 1
ATOM 1814 N N . ALA A 1 230 ? -62.261 -2.461 121.616 1.00 95.19 230 ALA A N 1
ATOM 1815 C CA . ALA A 1 230 ? -61.119 -1.616 121.283 1.00 95.19 230 ALA A CA 1
ATOM 1816 C C . ALA A 1 230 ? -59.913 -2.463 120.841 1.00 95.19 230 ALA A C 1
ATOM 1818 O O . ALA A 1 230 ? -59.324 -2.180 119.800 1.00 95.19 230 ALA A O 1
ATOM 1819 N N . ASN A 1 231 ? -59.609 -3.554 121.549 1.00 96.00 231 ASN A N 1
ATOM 1820 C CA . ASN A 1 231 ? -58.550 -4.502 121.196 1.00 96.00 231 ASN A CA 1
ATOM 1821 C C . ASN A 1 231 ? -58.793 -5.160 119.826 1.00 96.00 231 ASN A C 1
ATOM 1823 O O . ASN A 1 231 ? -57.867 -5.259 119.017 1.00 96.00 231 ASN A O 1
ATOM 1827 N N . VAL A 1 232 ? -60.036 -5.551 119.520 1.00 96.12 232 VAL A N 1
ATOM 1828 C CA . VAL A 1 232 ? -60.414 -6.064 118.191 1.00 96.12 232 VAL A CA 1
ATOM 1829 C C . VAL A 1 232 ? -60.240 -4.991 117.112 1.00 96.12 232 VAL A C 1
ATOM 1831 O O . VAL A 1 232 ? -59.651 -5.276 116.070 1.00 96.12 232 VAL A O 1
ATOM 1834 N N . SER A 1 233 ? -60.675 -3.748 117.347 1.00 94.44 233 SER A N 1
ATOM 1835 C CA . SER A 1 233 ? -60.503 -2.677 116.352 1.00 94.44 233 SER A CA 1
ATOM 1836 C C . SER A 1 233 ? -59.028 -2.318 116.112 1.00 94.44 233 SER A C 1
ATOM 1838 O O . SER A 1 233 ? -58.629 -2.147 114.962 1.00 94.44 233 SER A O 1
ATOM 1840 N N . LEU A 1 234 ? -58.186 -2.311 117.154 1.00 96.25 234 LEU A N 1
ATOM 1841 C CA . LEU A 1 234 ? -56.733 -2.139 117.037 1.00 96.25 234 LEU A CA 1
ATOM 1842 C C . LEU A 1 234 ? -56.075 -3.271 116.236 1.00 96.25 234 LEU A C 1
ATOM 1844 O O . LEU A 1 234 ? -55.233 -3.000 115.378 1.00 96.25 234 LEU A O 1
ATOM 1848 N N . LYS A 1 235 ? -56.480 -4.527 116.467 1.00 96.75 235 LYS A N 1
ATOM 1849 C CA . LYS A 1 235 ? -56.000 -5.686 115.699 1.00 96.75 235 LYS A CA 1
ATOM 1850 C C . LYS A 1 235 ? -56.374 -5.569 114.219 1.00 96.75 235 LYS A C 1
ATOM 1852 O O . LYS A 1 235 ? -55.505 -5.740 113.367 1.00 96.75 235 LYS A O 1
ATOM 1857 N N . ASN A 1 236 ? -57.621 -5.207 113.918 1.00 96.00 236 ASN A N 1
ATOM 1858 C CA . ASN A 1 236 ? -58.084 -5.008 112.544 1.00 96.00 236 ASN A CA 1
ATOM 1859 C C . ASN A 1 236 ? -57.303 -3.873 111.856 1.00 96.00 236 ASN A C 1
ATOM 1861 O O . ASN A 1 236 ? -56.754 -4.081 110.780 1.00 96.00 236 ASN A O 1
ATOM 1865 N N . LEU A 1 237 ? -57.123 -2.722 112.517 1.00 96.56 237 LEU A N 1
ATOM 1866 C CA . LEU A 1 237 ? -56.310 -1.609 112.001 1.00 96.56 237 LEU A CA 1
ATOM 1867 C C . LEU A 1 237 ? -54.833 -1.992 111.778 1.00 96.56 237 LEU A C 1
ATOM 1869 O O . LEU A 1 237 ? -54.177 -1.459 110.879 1.00 96.56 237 LEU A O 1
ATOM 1873 N N . GLN A 1 238 ? -54.287 -2.912 112.578 1.00 96.38 238 GLN A N 1
ATOM 1874 C CA . GLN A 1 238 ? -52.938 -3.448 112.389 1.00 96.38 238 GLN A CA 1
ATOM 1875 C C . GLN A 1 238 ? -52.855 -4.415 111.194 1.00 96.38 238 GLN A C 1
ATOM 1877 O O . GLN A 1 238 ? -51.828 -4.436 110.509 1.00 96.38 238 GLN A O 1
ATOM 1882 N N . GLU A 1 239 ? -53.908 -5.184 110.921 1.00 96.38 239 GLU A N 1
ATOM 1883 C CA . GLU A 1 239 ? -54.031 -6.053 109.743 1.00 96.38 239 GLU A CA 1
ATOM 1884 C C . GLU A 1 239 ? -54.246 -5.228 108.463 1.00 96.38 239 GLU A C 1
ATOM 1886 O O . GLU A 1 239 ? -53.492 -5.401 107.503 1.00 96.38 239 GLU A O 1
ATOM 1891 N N . ASP A 1 240 ? -55.135 -4.232 108.484 1.00 95.38 240 ASP A N 1
ATOM 1892 C CA . ASP A 1 240 ? -55.331 -3.255 107.401 1.00 95.38 240 ASP A CA 1
ATOM 1893 C C . ASP A 1 240 ? -54.027 -2.519 107.064 1.00 95.38 240 ASP A C 1
ATOM 1895 O O . ASP A 1 240 ? -53.664 -2.364 105.897 1.00 95.38 240 ASP A O 1
ATOM 1899 N N . ARG A 1 241 ? -53.255 -2.110 108.081 1.00 95.12 241 ARG A N 1
ATOM 1900 C CA . ARG A 1 241 ? -51.939 -1.478 107.891 1.00 95.12 241 ARG A CA 1
ATOM 1901 C C . ARG A 1 241 ? -50.920 -2.421 107.243 1.00 95.12 241 ARG A C 1
ATOM 1903 O O . ARG A 1 241 ? -50.058 -1.954 106.495 1.00 95.12 241 ARG A O 1
ATOM 1910 N N . GLN A 1 242 ? -50.992 -3.726 107.509 1.00 96.62 242 GLN A N 1
ATOM 1911 C CA . GLN A 1 242 ? -50.148 -4.721 106.840 1.00 96.62 242 GLN A CA 1
ATOM 1912 C C . GLN A 1 242 ? -50.598 -4.952 105.394 1.00 96.62 242 GLN A C 1
ATOM 1914 O O . GLN A 1 242 ? -49.751 -4.943 104.500 1.00 96.62 242 GLN A O 1
ATOM 1919 N N . ALA A 1 243 ? -51.903 -5.073 105.144 1.00 95.38 243 ALA A N 1
ATOM 1920 C CA . ALA A 1 243 ? -52.467 -5.205 103.802 1.00 95.38 243 ALA A CA 1
ATOM 1921 C C . ALA A 1 243 ? -52.149 -3.978 102.928 1.00 95.38 243 ALA A C 1
ATOM 1923 O O . ALA A 1 243 ? -51.652 -4.126 101.812 1.00 95.38 243 ALA A O 1
ATOM 1924 N N . LEU A 1 244 ? -52.324 -2.762 103.455 1.00 96.75 244 LEU A N 1
ATOM 1925 C CA . LEU A 1 244 ? -51.977 -1.516 102.766 1.00 96.75 244 LEU A CA 1
ATOM 1926 C C . LEU A 1 244 ? -50.478 -1.433 102.450 1.00 96.75 244 LEU A C 1
ATOM 1928 O O . LEU A 1 244 ? -50.107 -0.988 101.364 1.00 96.75 244 LEU A O 1
ATOM 1932 N N . LYS A 1 245 ? -49.606 -1.905 103.354 1.00 96.38 245 LYS A N 1
ATOM 1933 C CA . LYS A 1 245 ? -48.167 -1.998 103.073 1.00 96.38 245 LYS A CA 1
ATOM 1934 C C . LYS A 1 245 ? -47.880 -2.995 101.945 1.00 96.38 245 LYS A C 1
ATOM 1936 O O . LYS A 1 245 ? -47.133 -2.657 101.034 1.00 96.38 245 LYS A O 1
ATOM 1941 N N . GLN A 1 246 ? -48.501 -4.177 101.955 1.00 96.69 246 GLN A N 1
ATOM 1942 C CA . GLN A 1 246 ? -48.361 -5.156 100.869 1.00 96.69 246 GLN A CA 1
ATOM 1943 C C . GLN A 1 246 ? -48.835 -4.582 99.524 1.00 96.69 246 GLN A C 1
ATOM 1945 O O . GLN A 1 246 ? -48.145 -4.748 98.524 1.00 96.69 246 GLN A O 1
ATOM 1950 N N . GLN A 1 247 ? -49.952 -3.847 99.500 1.00 95.69 247 GLN A N 1
ATOM 1951 C CA . GLN A 1 247 ? -50.431 -3.140 98.305 1.00 95.69 247 GLN A CA 1
ATOM 1952 C C . GLN A 1 247 ? -49.454 -2.047 97.842 1.00 95.69 247 GLN A C 1
ATOM 1954 O O . GLN A 1 247 ? -49.176 -1.934 96.649 1.00 95.69 247 GLN A O 1
ATOM 1959 N N . GLN A 1 248 ? -48.866 -1.279 98.765 1.00 95.62 248 GLN A N 1
ATOM 1960 C CA . GLN A 1 248 ? -47.841 -0.285 98.434 1.00 95.62 248 GLN A CA 1
ATOM 1961 C C . GLN A 1 248 ? -46.569 -0.938 97.867 1.00 95.62 248 GLN A C 1
ATOM 1963 O O . GLN A 1 248 ? -45.971 -0.416 96.925 1.00 95.62 248 GLN A O 1
ATOM 1968 N N . ASP A 1 249 ? -46.158 -2.079 98.419 1.00 96.44 249 ASP A N 1
ATOM 1969 C CA . ASP A 1 249 ? -44.982 -2.826 97.976 1.00 96.44 249 ASP A CA 1
ATOM 1970 C C . ASP A 1 249 ? -45.227 -3.494 96.604 1.00 96.44 249 ASP A C 1
ATOM 1972 O O . ASP A 1 249 ? -44.353 -3.432 95.738 1.00 96.44 249 ASP A O 1
ATOM 1976 N N . GLN A 1 250 ? -46.437 -4.011 96.344 1.00 96.31 250 GLN A N 1
ATOM 1977 C CA . GLN A 1 250 ? -46.881 -4.491 95.024 1.00 96.31 250 GLN A CA 1
ATOM 1978 C C . GLN A 1 250 ? -46.920 -3.364 93.981 1.00 96.31 250 GLN A C 1
ATOM 1980 O O . GLN A 1 250 ? -46.366 -3.515 92.893 1.00 96.31 250 GLN A O 1
ATOM 1985 N N . MET A 1 251 ? -47.500 -2.207 94.317 1.00 96.38 251 MET A N 1
ATOM 1986 C CA . MET A 1 251 ? -47.526 -1.033 93.437 1.00 96.38 251 MET A CA 1
ATOM 1987 C C . MET A 1 251 ? -46.106 -0.549 93.108 1.00 96.38 251 MET A C 1
ATOM 1989 O O . MET A 1 251 ? -45.803 -0.244 91.957 1.00 96.38 251 MET A O 1
ATOM 1993 N N . ARG A 1 252 ? -45.195 -0.537 94.091 1.00 97.19 252 ARG A N 1
ATOM 1994 C CA . ARG A 1 252 ? -43.787 -0.173 93.865 1.00 97.19 252 ARG A CA 1
ATOM 1995 C C . ARG A 1 252 ? -43.064 -1.185 92.969 1.00 97.19 252 ARG A C 1
ATOM 1997 O O . ARG A 1 252 ? -42.247 -0.774 92.149 1.00 97.19 252 ARG A O 1
ATOM 2004 N N . ALA A 1 253 ? -43.378 -2.477 93.088 1.00 96.31 253 ALA A N 1
ATOM 2005 C CA . ALA A 1 253 ? -42.847 -3.512 92.205 1.00 96.31 253 ALA A CA 1
ATOM 2006 C C . ALA A 1 253 ? -43.330 -3.329 90.754 1.00 96.31 253 ALA A C 1
ATOM 2008 O O . ALA A 1 253 ? -42.496 -3.330 89.849 1.00 96.31 253 ALA A O 1
ATOM 2009 N N . LEU A 1 254 ? -44.630 -3.086 90.536 1.00 97.19 254 LEU A N 1
ATOM 2010 C CA . LEU A 1 254 ? -45.192 -2.797 89.208 1.00 97.19 254 LEU A CA 1
ATOM 2011 C C . LEU A 1 254 ? -44.556 -1.548 88.586 1.00 97.19 254 LEU A C 1
ATOM 2013 O O . LEU A 1 254 ? -44.020 -1.630 87.487 1.00 97.19 254 LEU A O 1
ATOM 2017 N N . LEU A 1 255 ? -44.484 -0.437 89.327 1.00 97.12 255 LEU A N 1
ATOM 2018 C CA . LEU A 1 255 ? -43.823 0.783 88.851 1.00 97.12 255 LEU A CA 1
ATOM 2019 C C . LEU A 1 255 ? -42.344 0.551 88.500 1.00 97.12 255 LEU A C 1
ATOM 2021 O O . LEU A 1 255 ? -41.861 1.100 87.514 1.00 97.12 255 LEU A O 1
ATOM 2025 N N . SER A 1 256 ? -41.619 -0.288 89.252 1.00 96.44 256 SER A N 1
ATOM 2026 C CA . SER A 1 256 ? -40.229 -0.635 88.913 1.00 96.44 256 SER A CA 1
ATOM 2027 C C . SER A 1 256 ? -40.112 -1.525 87.667 1.00 96.44 256 SER A C 1
ATOM 2029 O O . SER A 1 256 ? -39.156 -1.389 86.900 1.00 96.44 256 SER A O 1
ATOM 2031 N N . LEU A 1 257 ? -41.099 -2.398 87.426 1.00 97.56 257 LEU A N 1
ATOM 2032 C CA . LEU A 1 257 ? -41.184 -3.205 86.213 1.00 97.56 257 LEU A CA 1
ATOM 2033 C C . LEU A 1 257 ? -41.457 -2.305 85.003 1.00 97.56 257 LEU A C 1
ATOM 2035 O O . LEU A 1 257 ? -40.698 -2.366 84.036 1.00 97.56 257 LEU A O 1
ATOM 2039 N N . ASP A 1 258 ? -42.455 -1.424 85.089 1.00 95.50 258 ASP A N 1
ATOM 2040 C CA . ASP A 1 258 ? -42.817 -0.466 84.038 1.00 95.50 258 ASP A CA 1
ATOM 2041 C C . ASP A 1 258 ? -41.657 0.481 83.709 1.00 95.50 258 ASP A C 1
ATOM 2043 O O . ASP A 1 258 ? -41.319 0.652 82.537 1.00 95.50 258 ASP A O 1
ATOM 2047 N N . GLN A 1 259 ? -40.966 1.011 84.725 1.00 96.81 259 GLN A N 1
ATOM 2048 C CA . GLN A 1 259 ? -39.734 1.790 84.560 1.00 96.81 259 GLN A CA 1
ATOM 2049 C C . GLN A 1 259 ? -38.680 0.993 83.766 1.00 96.81 259 GLN A C 1
ATOM 2051 O O . GLN A 1 259 ? -38.159 1.482 82.765 1.00 96.81 259 GLN A O 1
ATOM 2056 N N . SER A 1 260 ? -38.430 -0.272 84.135 1.00 96.56 260 SER A N 1
ATOM 2057 C CA . SER A 1 260 ? -37.461 -1.131 83.433 1.00 96.56 260 SER A CA 1
ATOM 2058 C C . SER A 1 260 ? -37.878 -1.495 81.999 1.00 96.56 260 SER A C 1
ATOM 2060 O O . SER A 1 260 ? -37.023 -1.736 81.141 1.00 96.56 260 SER A O 1
ATOM 2062 N N . MET A 1 261 ? -39.185 -1.533 81.711 1.00 96.94 261 MET A N 1
ATOM 2063 C CA . MET A 1 261 ? -39.711 -1.720 80.359 1.00 96.94 261 MET A CA 1
ATOM 2064 C C . MET A 1 261 ? -39.551 -0.445 79.529 1.00 96.94 261 MET A C 1
ATOM 2066 O O . MET A 1 261 ? -39.096 -0.530 78.388 1.00 96.94 261 MET A O 1
ATOM 2070 N N . LEU A 1 262 ? -39.828 0.728 80.104 1.00 97.38 262 LEU A N 1
ATOM 2071 C CA . LEU A 1 262 ? -39.603 2.027 79.467 1.00 97.38 262 LEU A CA 1
ATOM 2072 C C . LEU A 1 262 ? -38.120 2.255 79.155 1.00 97.38 262 LEU A C 1
ATOM 2074 O O . LEU A 1 262 ? -37.801 2.622 78.026 1.00 97.38 262 LEU A O 1
ATOM 2078 N N . ASP A 1 263 ? -37.205 1.947 80.076 1.00 97.06 263 ASP A N 1
ATOM 2079 C CA . ASP A 1 263 ? -35.758 2.035 79.834 1.00 97.06 263 ASP A CA 1
ATOM 2080 C C . ASP A 1 263 ? -35.300 1.065 78.728 1.00 97.06 263 ASP A C 1
ATOM 2082 O O . ASP A 1 263 ? -34.477 1.416 77.875 1.00 97.06 263 ASP A O 1
ATOM 2086 N N . ARG A 1 264 ? -35.879 -0.143 78.669 1.00 97.56 264 ARG A N 1
ATOM 2087 C CA . ARG A 1 264 ? -35.620 -1.132 77.606 1.00 97.56 264 ARG A CA 1
ATOM 2088 C C . ARG A 1 264 ? -36.171 -0.696 76.243 1.00 97.56 264 ARG A C 1
ATOM 2090 O O . ARG A 1 264 ? -35.553 -0.972 75.217 1.00 97.56 264 ARG A O 1
ATOM 2097 N N . VAL A 1 265 ? -37.313 -0.011 76.210 1.00 97.38 265 VAL A N 1
ATOM 2098 C CA . VAL A 1 265 ? -37.873 0.578 74.982 1.00 97.38 265 VAL A CA 1
ATOM 2099 C C . VAL A 1 265 ? -37.054 1.796 74.553 1.00 97.38 265 VAL A C 1
ATOM 2101 O O . VAL A 1 265 ? -36.691 1.897 73.386 1.00 97.38 265 VAL A O 1
ATOM 2104 N N . ALA A 1 266 ? -36.672 2.676 75.478 1.00 97.06 266 ALA A N 1
ATOM 2105 C CA . ALA A 1 266 ? -35.864 3.858 75.193 1.00 97.06 266 ALA A CA 1
ATOM 2106 C C . ALA A 1 266 ? -34.451 3.506 74.696 1.00 97.06 266 ALA A C 1
ATOM 2108 O O . ALA A 1 266 ? -33.927 4.179 73.810 1.00 97.06 266 ALA A O 1
ATOM 2109 N N . THR A 1 267 ? -33.832 2.444 75.222 1.00 96.69 267 THR A N 1
ATOM 2110 C CA . THR A 1 267 ? -32.540 1.938 74.724 1.00 96.69 267 THR A CA 1
ATOM 2111 C C . THR A 1 267 ? -32.662 1.302 73.338 1.00 96.69 267 THR A C 1
ATOM 2113 O O . THR A 1 267 ? -31.855 1.631 72.472 1.00 96.69 267 THR A O 1
ATOM 2116 N N . LYS A 1 268 ? -33.704 0.499 73.073 1.00 97.88 268 LYS A N 1
ATOM 2117 C CA . LYS A 1 268 ? -33.991 -0.021 71.720 1.00 97.88 268 LYS A CA 1
ATOM 2118 C C . LYS A 1 268 ? -34.294 1.083 70.702 1.00 97.88 268 LYS A C 1
ATOM 2120 O O . LYS A 1 268 ? -33.795 1.040 69.586 1.00 97.88 268 LYS A O 1
ATOM 2125 N N . LEU A 1 269 ? -35.069 2.102 71.075 1.00 97.50 269 LEU A N 1
ATOM 2126 C CA . LEU A 1 269 ? -35.337 3.244 70.194 1.00 97.50 269 LEU A CA 1
ATOM 2127 C C . LEU A 1 269 ? -34.051 4.018 69.874 1.00 97.50 269 LEU A C 1
ATOM 2129 O O . LEU A 1 269 ? -33.868 4.439 68.735 1.00 97.50 269 LEU A O 1
ATOM 2133 N N . LYS A 1 270 ? -33.131 4.158 70.838 1.00 97.19 270 LYS A N 1
ATOM 2134 C CA . LYS A 1 270 ? -31.805 4.751 70.599 1.00 97.19 270 LYS A CA 1
ATOM 2135 C C . LYS A 1 270 ? -30.951 3.907 69.646 1.00 97.19 270 LYS A C 1
ATOM 2137 O O . LYS A 1 270 ? -30.340 4.495 68.758 1.00 97.19 270 LYS A O 1
ATOM 2142 N N . SER A 1 271 ? -30.925 2.574 69.778 1.00 97.19 271 SER A N 1
ATOM 2143 C CA . SER A 1 271 ? -30.160 1.724 68.850 1.00 97.19 271 SER A CA 1
ATOM 2144 C C . SER A 1 271 ? -30.747 1.757 67.438 1.00 97.19 271 SER A C 1
ATOM 2146 O O . SER A 1 271 ? -30.015 2.046 66.502 1.00 97.19 271 SER A O 1
ATOM 2148 N N . CYS A 1 272 ? -32.067 1.618 67.277 1.00 96.25 272 CYS A N 1
ATOM 2149 C CA . CYS A 1 272 ? -32.702 1.678 65.956 1.00 96.25 272 CYS A CA 1
ATOM 2150 C C . CYS A 1 272 ? -32.592 3.060 65.282 1.00 96.25 272 CYS A C 1
ATOM 2152 O O . CYS A 1 272 ? -32.551 3.143 64.056 1.00 96.25 272 CYS A O 1
ATOM 2154 N N . LEU A 1 273 ? -32.516 4.156 66.049 1.00 96.38 273 LEU A N 1
ATOM 2155 C CA . LEU A 1 273 ? -32.202 5.481 65.497 1.00 96.38 273 LEU A CA 1
ATOM 2156 C C . LEU A 1 273 ? -30.738 5.580 65.040 1.00 96.38 273 LEU A C 1
ATOM 2158 O O . LEU A 1 273 ? -30.490 6.110 63.959 1.00 96.38 273 LEU A O 1
ATOM 2162 N N . ALA A 1 274 ? -29.793 5.036 65.813 1.00 96.56 274 ALA A N 1
ATOM 2163 C CA . ALA A 1 274 ? -28.383 4.985 65.426 1.00 96.56 274 ALA A CA 1
ATOM 2164 C C . ALA A 1 274 ? -28.164 4.111 64.177 1.00 96.56 274 ALA A C 1
ATOM 2166 O O . ALA A 1 274 ? -27.542 4.569 63.227 1.00 96.56 274 ALA A O 1
ATOM 2167 N N . GLU A 1 275 ? -28.753 2.912 64.129 1.00 96.62 275 GLU A N 1
ATOM 2168 C CA . GLU A 1 275 ? -28.762 2.016 62.961 1.00 96.62 275 GLU A CA 1
ATOM 2169 C C . GLU A 1 275 ? -29.333 2.722 61.719 1.00 96.62 275 GLU A C 1
ATOM 2171 O O . GLU A 1 275 ? -28.735 2.683 60.644 1.00 96.62 275 GLU A O 1
ATOM 2176 N N . ARG A 1 276 ? -30.464 3.430 61.859 1.00 95.44 276 ARG A N 1
ATOM 2177 C CA . ARG A 1 276 ? -31.077 4.212 60.771 1.00 95.44 276 ARG A CA 1
ATOM 2178 C C . ARG A 1 276 ? -30.140 5.297 60.242 1.00 95.44 276 ARG A C 1
ATOM 2180 O O . ARG A 1 276 ? -30.066 5.489 59.030 1.00 95.44 276 ARG A O 1
ATOM 2187 N N . ASP A 1 277 ? -29.483 6.042 61.124 1.00 96.62 277 ASP A N 1
ATOM 2188 C CA . ASP A 1 277 ? -28.638 7.169 60.722 1.00 96.62 277 ASP A CA 1
ATOM 2189 C C . ASP A 1 277 ? -27.260 6.713 60.211 1.00 96.62 277 ASP A C 1
ATOM 2191 O O . ASP A 1 277 ? -26.741 7.300 59.264 1.00 96.62 277 ASP A O 1
ATOM 2195 N N . GLU A 1 278 ? -26.740 5.585 60.696 1.00 97.69 278 GLU A N 1
ATOM 2196 C CA . GLU A 1 278 ? -25.586 4.894 60.111 1.00 97.69 278 GLU A CA 1
ATOM 2197 C C . GLU A 1 278 ? -25.904 4.365 58.697 1.00 97.69 278 GLU A C 1
ATOM 2199 O O . GLU A 1 278 ? -25.137 4.575 57.758 1.00 97.69 278 GLU A O 1
ATOM 2204 N N . MET A 1 279 ? -27.078 3.751 58.497 1.00 94.88 279 MET A N 1
ATOM 2205 C CA . MET A 1 279 ? -27.547 3.324 57.170 1.00 94.88 279 MET A CA 1
ATOM 2206 C C . MET A 1 279 ? -27.770 4.502 56.210 1.00 94.88 279 MET A C 1
ATOM 2208 O O . MET A 1 279 ? -27.586 4.347 55.004 1.00 94.88 279 MET A O 1
ATOM 2212 N N . ARG A 1 280 ? -28.119 5.689 56.723 1.00 96.44 280 ARG A N 1
ATOM 2213 C CA . ARG A 1 280 ? -28.181 6.928 55.929 1.00 96.44 280 ARG A CA 1
ATOM 2214 C C . ARG A 1 280 ? -26.799 7.451 55.549 1.00 96.44 280 ARG A C 1
ATOM 2216 O O . ARG A 1 280 ? -26.657 7.899 54.418 1.00 96.44 280 ARG A O 1
ATOM 2223 N N . SER A 1 281 ? -25.806 7.355 56.437 1.00 95.50 281 SER A N 1
ATOM 2224 C CA . SER A 1 281 ? -24.407 7.679 56.114 1.00 95.50 281 SER A CA 1
ATOM 2225 C C . SER A 1 281 ? -23.914 6.797 54.966 1.00 95.50 281 SER A C 1
ATOM 2227 O O . SER A 1 281 ? -23.609 7.309 53.892 1.00 95.50 281 SER A O 1
ATOM 2229 N N . ARG A 1 282 ? -24.027 5.466 55.111 1.00 96.94 282 ARG A N 1
ATOM 2230 C CA . ARG A 1 282 ? -23.685 4.495 54.053 1.00 96.94 282 ARG A CA 1
ATOM 2231 C C . ARG A 1 282 ? -24.399 4.772 52.725 1.00 96.94 282 ARG A C 1
ATOM 2233 O O . ARG A 1 282 ? -23.810 4.603 51.663 1.00 96.94 282 ARG A O 1
ATOM 2240 N N . ALA A 1 283 ? -25.671 5.175 52.768 1.00 95.56 283 ALA A N 1
ATOM 2241 C CA . ALA A 1 283 ? -26.439 5.502 51.568 1.00 95.56 283 ALA A CA 1
ATOM 2242 C C . ALA A 1 283 ? -25.986 6.817 50.906 1.00 95.56 283 ALA A C 1
ATOM 2244 O O . ALA A 1 283 ? -25.985 6.897 49.680 1.00 95.56 283 ALA A O 1
ATOM 2245 N N . ALA A 1 284 ? -25.583 7.824 51.687 1.00 95.94 284 ALA A N 1
ATOM 2246 C CA . ALA A 1 284 ? -24.998 9.060 51.169 1.00 95.94 284 ALA A CA 1
ATOM 2247 C C . ALA A 1 284 ? -23.606 8.805 50.566 1.00 95.94 284 ALA A C 1
ATOM 2249 O O . ALA A 1 284 ? -23.372 9.161 49.417 1.00 95.94 284 ALA A O 1
ATOM 2250 N N . GLU A 1 285 ? -22.736 8.087 51.281 1.00 96.31 285 GLU A N 1
ATOM 2251 C CA . GLU A 1 285 ? -21.407 7.662 50.816 1.00 96.31 285 GLU A CA 1
ATOM 2252 C C . GLU A 1 285 ? -21.491 6.865 49.498 1.00 96.31 285 GLU A C 1
ATOM 2254 O O . GLU A 1 285 ? -20.715 7.093 48.571 1.00 96.31 285 GLU A O 1
ATOM 2259 N N . ALA A 1 286 ? -22.473 5.964 49.372 1.00 95.44 286 ALA A N 1
ATOM 2260 C CA . ALA A 1 286 ? -22.709 5.200 48.146 1.00 95.44 286 ALA A CA 1
ATOM 2261 C C . ALA A 1 286 ? -23.244 6.055 46.978 1.00 95.44 286 ALA A C 1
ATOM 2263 O O . ALA A 1 286 ? -22.959 5.745 45.819 1.00 95.44 286 ALA A O 1
ATOM 2264 N N . LEU A 1 287 ? -24.002 7.123 47.257 1.00 95.44 287 LEU A N 1
ATOM 2265 C CA . LEU A 1 287 ? -24.426 8.092 46.242 1.00 95.44 287 LEU A CA 1
ATOM 2266 C C . LEU A 1 287 ? -23.254 8.970 45.791 1.00 95.44 287 LEU A C 1
ATOM 2268 O O . LEU A 1 287 ? -23.036 9.091 44.590 1.00 95.44 287 LEU A O 1
ATOM 2272 N N . GLU A 1 288 ? -22.448 9.494 46.717 1.00 96.44 288 GLU A N 1
ATOM 2273 C CA . GLU A 1 288 ? -21.244 10.268 46.389 1.00 96.44 288 GLU A CA 1
ATOM 2274 C C . GLU A 1 288 ? -20.247 9.437 45.567 1.00 96.44 288 GLU A C 1
ATOM 2276 O O . GLU A 1 288 ? -19.775 9.893 44.527 1.00 96.44 288 GLU A O 1
ATOM 2281 N N . ALA A 1 289 ? -19.991 8.181 45.952 1.00 95.81 289 ALA A N 1
ATOM 2282 C CA . ALA A 1 289 ? -19.122 7.276 45.198 1.00 95.81 289 ALA A CA 1
ATOM 2283 C C . ALA A 1 289 ? -19.660 6.966 43.787 1.00 95.81 289 ALA A C 1
ATOM 2285 O O . ALA A 1 289 ? -18.889 6.912 42.825 1.00 95.81 289 ALA A O 1
ATOM 2286 N N . LYS A 1 290 ? -20.982 6.795 43.640 1.00 96.50 290 LYS A N 1
ATOM 2287 C CA . LYS A 1 290 ? -21.643 6.628 42.336 1.00 96.50 290 LYS A CA 1
ATOM 2288 C C . LYS A 1 290 ? -21.495 7.885 41.479 1.00 96.50 290 LYS A C 1
ATOM 2290 O O . LYS A 1 290 ? -21.231 7.776 40.283 1.00 96.50 290 LYS A O 1
ATOM 2295 N N . ASP A 1 291 ? -21.698 9.059 42.063 1.00 96.06 291 ASP A N 1
ATOM 2296 C CA . ASP A 1 291 ? -21.691 10.316 41.325 1.00 96.06 291 ASP A CA 1
ATOM 2297 C C . ASP A 1 291 ? -20.259 10.680 40.890 1.00 96.06 291 ASP A C 1
ATOM 2299 O O . ASP A 1 291 ? -20.058 11.000 39.717 1.00 96.06 291 ASP A O 1
ATOM 2303 N N . VAL A 1 292 ? -19.242 10.461 41.739 1.00 96.88 292 VAL A N 1
ATOM 2304 C CA . VAL A 1 292 ? -17.817 10.504 41.343 1.00 96.88 292 VAL A CA 1
ATOM 2305 C C . VAL A 1 292 ? -17.545 9.559 40.169 1.00 96.88 292 VAL A C 1
ATOM 2307 O O . VAL A 1 292 ? -17.087 10.018 39.121 1.00 96.88 292 VAL A O 1
ATOM 2310 N N . ALA A 1 293 ? -17.909 8.276 40.280 1.00 96.00 293 ALA A N 1
ATOM 2311 C CA . ALA A 1 293 ? -17.720 7.303 39.200 1.00 96.00 293 ALA A CA 1
ATOM 2312 C C . ALA A 1 293 ? -18.446 7.708 37.901 1.00 96.00 293 ALA A C 1
ATOM 2314 O O . ALA A 1 293 ? -17.944 7.458 36.805 1.00 96.00 293 ALA A O 1
ATOM 2315 N N . SER A 1 294 ? -19.599 8.381 37.995 1.00 94.12 294 SER A N 1
ATOM 2316 C CA . SER A 1 294 ? -20.291 8.920 36.820 1.00 94.12 294 SER A CA 1
ATOM 2317 C C . SER A 1 294 ? -19.504 10.053 36.149 1.00 94.12 294 SER A C 1
ATOM 2319 O O . SER A 1 294 ? -19.341 10.024 34.930 1.00 94.12 294 SER A O 1
ATOM 2321 N N . THR A 1 295 ? -18.912 10.976 36.917 1.00 96.12 295 THR A N 1
ATOM 2322 C CA . THR A 1 295 ? -18.061 12.043 36.356 1.00 96.12 295 THR A CA 1
ATOM 2323 C C . THR A 1 295 ? -16.754 11.514 35.758 1.00 96.12 295 THR A C 1
ATOM 2325 O O . THR A 1 295 ? -16.294 12.027 34.738 1.00 96.12 295 THR A O 1
ATOM 2328 N N . GLU A 1 296 ? -16.180 10.443 36.318 1.00 96.88 296 GLU A N 1
ATOM 2329 C CA . GLU A 1 296 ? -15.024 9.759 35.726 1.00 96.88 296 GLU A CA 1
ATOM 2330 C C . GLU A 1 296 ? -15.387 9.084 34.395 1.00 96.88 296 GLU A C 1
ATOM 2332 O O . GLU A 1 296 ? -14.645 9.208 33.417 1.00 96.88 296 GLU A O 1
ATOM 2337 N N . LEU A 1 297 ? -16.552 8.431 34.313 1.00 96.56 297 LEU A N 1
ATOM 2338 C CA . LEU A 1 297 ? -17.061 7.842 33.072 1.00 96.56 297 LEU A CA 1
ATOM 2339 C C . LEU A 1 297 ? -17.391 8.902 32.011 1.00 96.56 297 LEU A C 1
ATOM 2341 O O . LEU A 1 297 ? -17.111 8.680 30.832 1.00 96.56 297 LEU A O 1
ATOM 2345 N N . GLU A 1 298 ? -17.922 10.065 32.395 1.00 96.75 298 GLU A N 1
ATOM 2346 C CA . GLU A 1 298 ? -18.120 11.196 31.479 1.00 96.75 298 GLU A CA 1
ATOM 2347 C C . GLU A 1 298 ? -16.786 11.770 30.978 1.00 96.75 298 GLU A C 1
ATOM 2349 O O . GLU A 1 298 ? -16.636 11.999 29.775 1.00 96.75 298 GLU A O 1
ATOM 2354 N N . LEU A 1 299 ? -15.783 11.914 31.851 1.00 97.94 299 LEU A N 1
ATOM 2355 C CA . LEU A 1 299 ? -14.431 12.346 31.479 1.00 97.94 299 LEU A CA 1
ATOM 2356 C C . LEU A 1 299 ? -13.747 11.355 30.523 1.00 97.94 299 LEU A C 1
ATOM 2358 O O . LEU A 1 299 ? -13.122 11.768 29.545 1.00 97.94 299 LEU A O 1
ATOM 2362 N N . ILE A 1 300 ? -13.880 10.050 30.775 1.00 96.75 300 ILE A N 1
ATOM 2363 C CA . ILE A 1 300 ? -13.376 8.991 29.889 1.00 96.75 300 ILE A CA 1
ATOM 2364 C C . ILE A 1 300 ? -14.138 9.005 28.555 1.00 96.75 300 ILE A C 1
ATOM 2366 O O . ILE A 1 300 ? -13.514 8.937 27.500 1.00 96.75 300 ILE A O 1
ATOM 2370 N N . SER A 1 301 ? -15.465 9.175 28.573 1.00 96.12 301 SER A N 1
ATOM 2371 C CA . SER A 1 301 ? -16.292 9.330 27.367 1.00 96.12 301 SER A CA 1
ATOM 2372 C C . SER A 1 301 ? -15.884 10.554 26.537 1.00 96.12 301 SER A C 1
ATOM 2374 O O . SER A 1 301 ? -15.862 10.480 25.310 1.00 96.12 301 SER A O 1
ATOM 2376 N N . GLY A 1 302 ? -15.531 11.667 27.188 1.00 97.25 302 GLY A N 1
ATOM 2377 C CA . GLY A 1 302 ? -14.982 12.865 26.549 1.00 97.25 302 GLY A CA 1
ATOM 2378 C C . GLY A 1 302 ? -13.649 12.591 25.852 1.00 97.25 302 GLY A C 1
ATOM 2379 O O . GLY A 1 302 ? -13.544 12.787 24.644 1.00 97.25 302 GLY A O 1
ATOM 2380 N N . LYS A 1 303 ? -12.672 12.044 26.585 1.00 97.38 303 LYS A N 1
ATOM 2381 C CA . LYS A 1 303 ? -11.342 11.692 26.050 1.00 97.38 303 LYS A CA 1
ATOM 2382 C C . LYS A 1 303 ? -11.405 10.667 24.916 1.00 97.38 303 LYS A C 1
ATOM 2384 O O . LYS A 1 303 ? -10.653 10.766 23.956 1.00 97.38 303 LYS A O 1
ATOM 2389 N N . LEU A 1 304 ? -12.315 9.694 24.993 1.00 96.50 304 LEU A N 1
ATOM 2390 C CA . LEU A 1 304 ? -12.526 8.737 23.905 1.00 96.50 304 LEU A CA 1
ATOM 2391 C C . LEU A 1 304 ? -13.066 9.422 22.643 1.00 96.50 304 LEU A C 1
ATOM 2393 O O . LEU A 1 304 ? -12.606 9.095 21.556 1.00 96.50 304 LEU A O 1
ATOM 2397 N N . LYS A 1 305 ? -13.986 10.391 22.769 1.00 97.06 305 LYS A N 1
ATOM 2398 C CA . LYS A 1 305 ? -14.482 11.176 21.621 1.00 97.06 305 LYS A CA 1
ATOM 2399 C C . LYS A 1 305 ? -13.369 12.011 20.989 1.00 97.06 305 LYS A C 1
ATOM 2401 O O . LYS A 1 305 ? -13.231 11.989 19.769 1.00 97.06 305 LYS A O 1
ATOM 2406 N N . GLU A 1 306 ? -12.571 12.683 21.815 1.00 97.44 306 GLU A N 1
ATOM 2407 C CA . GLU A 1 306 ? -11.395 13.467 21.412 1.00 97.44 306 GLU A CA 1
ATOM 2408 C C . GLU A 1 306 ? -10.402 12.604 20.614 1.00 97.44 306 GLU A C 1
ATOM 2410 O O . GLU A 1 306 ? -10.168 12.876 19.439 1.00 97.44 306 GLU A O 1
ATOM 2415 N N . VAL A 1 307 ? -9.959 11.472 21.172 1.00 97.50 307 VAL A N 1
ATOM 2416 C CA . VAL A 1 307 ? -9.064 10.526 20.480 1.00 97.50 307 VAL A CA 1
ATOM 2417 C C . VAL A 1 307 ? -9.702 9.938 19.212 1.00 97.50 307 VAL A C 1
ATOM 2419 O O . VAL A 1 307 ? -9.009 9.742 18.216 1.00 97.50 307 VAL A O 1
ATOM 2422 N N . THR A 1 308 ? -11.017 9.678 19.175 1.00 95.88 308 THR A N 1
ATOM 2423 C CA . THR A 1 308 ? -11.661 9.239 17.918 1.00 95.88 308 THR A CA 1
ATOM 2424 C C . THR A 1 308 ? -11.712 10.328 16.848 1.00 95.88 308 THR A C 1
ATOM 2426 O O . THR A 1 308 ? -11.679 9.982 15.670 1.00 95.88 308 THR A O 1
ATOM 2429 N N . ALA A 1 309 ? -11.754 11.611 17.222 1.00 96.94 309 ALA A N 1
ATOM 2430 C CA . ALA A 1 309 ? -11.666 12.720 16.274 1.00 96.94 309 ALA A CA 1
ATOM 2431 C C . ALA A 1 309 ? -10.232 12.873 15.741 1.00 96.94 309 ALA A C 1
ATOM 2433 O O . ALA A 1 309 ? -10.045 12.893 14.529 1.00 96.94 309 ALA A O 1
ATOM 2434 N N . GLU A 1 310 ? -9.216 12.842 16.613 1.00 97.75 310 GLU A N 1
ATOM 2435 C CA . GLU A 1 310 ? -7.800 12.836 16.204 1.00 97.75 310 GLU A CA 1
ATOM 2436 C C . GLU A 1 310 ? -7.482 11.670 15.251 1.00 97.75 310 GLU A C 1
ATOM 2438 O O . GLU A 1 310 ? -6.803 11.841 14.236 1.00 97.75 310 GLU A O 1
ATOM 2443 N N . LEU A 1 311 ? -8.017 10.476 15.536 1.00 97.50 311 LEU A N 1
ATOM 2444 C CA . LEU A 1 311 ? -7.866 9.312 14.663 1.00 97.50 311 LEU A CA 1
ATOM 2445 C C . LEU A 1 311 ? -8.585 9.498 13.318 1.00 97.50 311 LEU A C 1
ATOM 2447 O O . LEU A 1 311 ? -8.014 9.127 12.293 1.00 97.50 311 LEU A O 1
ATOM 2451 N N . GLN A 1 312 ? -9.780 10.097 13.288 1.00 97.62 312 GLN A N 1
ATOM 2452 C CA . GLN A 1 312 ? -10.489 10.424 12.041 1.00 97.62 312 GLN A CA 1
ATOM 2453 C C . GLN A 1 312 ? -9.735 11.465 11.200 1.00 97.62 312 GLN A C 1
ATOM 2455 O O . GLN A 1 312 ? -9.586 11.268 9.994 1.00 97.62 312 GLN A O 1
ATOM 2460 N N . ASP A 1 313 ? -9.181 12.507 11.821 1.00 97.38 313 ASP A N 1
ATOM 2461 C CA . ASP A 1 313 ? -8.345 13.499 11.139 1.00 97.38 313 ASP A CA 1
ATOM 2462 C C . ASP A 1 313 ? -7.045 12.875 10.610 1.00 97.38 313 ASP A C 1
ATOM 2464 O O . ASP A 1 313 ? -6.595 13.213 9.511 1.00 97.38 313 ASP A O 1
ATOM 2468 N N . SER A 1 314 ? -6.446 11.930 11.344 1.00 96.44 314 SER A N 1
ATOM 2469 C CA . SER A 1 314 ? -5.273 11.182 10.870 1.00 96.44 314 SER A CA 1
ATOM 2470 C C . SER A 1 314 ? -5.606 10.254 9.691 1.00 96.44 314 SER A C 1
ATOM 2472 O O . SER A 1 314 ? -4.827 10.166 8.741 1.00 96.44 314 SER A O 1
ATOM 2474 N N . LEU A 1 315 ? -6.791 9.629 9.694 1.00 97.94 315 LEU A N 1
ATOM 2475 C CA . LEU A 1 315 ? -7.287 8.810 8.587 1.00 97.94 315 LEU A CA 1
ATOM 2476 C C . LEU A 1 315 ? -7.499 9.675 7.336 1.00 97.94 315 LEU A C 1
ATOM 2478 O O . LEU A 1 315 ? -6.983 9.352 6.271 1.00 97.94 315 LEU A O 1
ATOM 2482 N N . ALA A 1 316 ? -8.157 10.828 7.484 1.00 96.56 316 ALA A N 1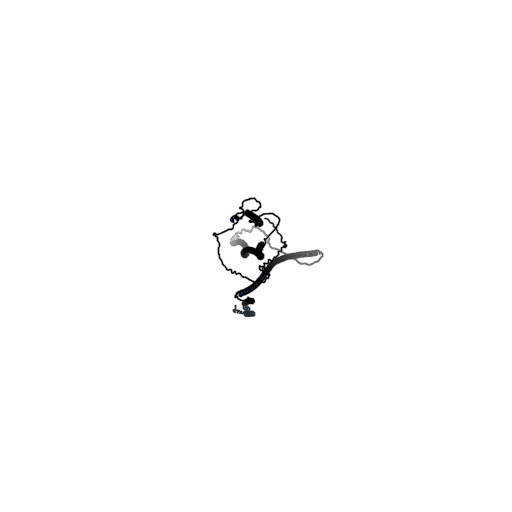
ATOM 2483 C CA . ALA A 1 316 ? -8.383 11.776 6.396 1.00 96.56 316 ALA A CA 1
ATOM 2484 C C . ALA A 1 316 ? -7.074 12.349 5.814 1.00 96.56 316 ALA A C 1
ATOM 2486 O O . ALA A 1 316 ? -7.016 12.674 4.625 1.00 96.56 316 ALA A O 1
ATOM 2487 N N . GLN A 1 317 ? -6.010 12.460 6.618 1.00 97.81 317 GLN A N 1
ATOM 2488 C CA . GLN A 1 317 ? -4.662 12.793 6.138 1.00 97.81 317 GLN A CA 1
ATOM 2489 C C . GLN A 1 317 ? -4.026 11.634 5.355 1.00 97.81 317 GLN A C 1
ATOM 2491 O O . GLN A 1 317 ? -3.429 11.870 4.305 1.00 97.81 317 GLN A O 1
ATOM 2496 N N . VAL A 1 318 ? -4.179 10.384 5.806 1.00 97.00 318 VAL A N 1
ATOM 2497 C CA . VAL A 1 318 ? -3.718 9.195 5.063 1.00 97.00 318 VAL A CA 1
ATOM 2498 C C . VAL A 1 318 ? -4.466 9.043 3.732 1.00 97.00 318 VAL A C 1
ATOM 2500 O O . VAL A 1 318 ? -3.832 8.777 2.709 1.00 97.00 318 VAL A O 1
ATOM 2503 N N . ASP A 1 319 ? -5.772 9.298 3.693 1.00 97.00 319 ASP A N 1
ATOM 2504 C CA . ASP A 1 319 ? -6.565 9.294 2.457 1.00 97.00 319 ASP A CA 1
ATOM 2505 C C . ASP A 1 319 ? -6.089 10.384 1.477 1.00 97.00 319 ASP A C 1
ATOM 2507 O O . ASP A 1 319 ? -5.879 10.120 0.292 1.00 97.00 319 ASP A O 1
ATOM 2511 N N . GLN A 1 320 ? -5.801 11.596 1.963 1.00 97.81 320 GLN A N 1
ATOM 2512 C CA . GLN A 1 320 ? -5.204 12.657 1.139 1.00 97.81 320 GLN A CA 1
ATOM 2513 C C . GLN A 1 320 ? -3.813 12.274 0.605 1.00 97.81 320 GLN A C 1
ATOM 2515 O O . GLN A 1 320 ? -3.518 12.510 -0.569 1.00 97.81 320 GLN A O 1
ATOM 2520 N N . LEU A 1 321 ? -2.965 11.651 1.429 1.00 97.75 321 LEU A N 1
ATOM 2521 C CA . LEU A 1 321 ? -1.624 11.212 1.029 1.00 97.75 321 LEU A CA 1
ATOM 2522 C C . LEU A 1 321 ? -1.652 10.028 0.051 1.00 97.75 321 LEU A C 1
ATOM 2524 O O . LEU A 1 321 ? -0.827 9.976 -0.860 1.00 97.75 321 LEU A O 1
ATOM 2528 N N . THR A 1 322 ? -2.596 9.093 0.178 1.00 96.88 322 THR A N 1
ATOM 2529 C CA . THR A 1 322 ? -2.753 7.987 -0.785 1.00 96.88 322 THR A CA 1
ATOM 2530 C C . THR A 1 322 ? -3.289 8.480 -2.130 1.00 96.88 322 THR A C 1
ATOM 2532 O O . THR A 1 322 ? -2.782 8.052 -3.169 1.00 96.88 322 THR A O 1
ATOM 2535 N N . VAL A 1 323 ? -4.215 9.447 -2.143 1.00 98.00 323 VAL A N 1
ATOM 2536 C CA . VAL A 1 323 ? -4.644 10.146 -3.370 1.00 98.00 323 VAL A CA 1
ATOM 2537 C C . VAL A 1 323 ? -3.488 10.934 -4.001 1.00 98.00 323 VAL A C 1
ATOM 2539 O O . VAL A 1 323 ? -3.283 10.858 -5.212 1.00 98.00 323 VAL A O 1
ATOM 2542 N N . ALA A 1 324 ? -2.681 11.645 -3.209 1.00 97.56 324 ALA A N 1
ATOM 2543 C CA . ALA A 1 324 ? -1.507 12.356 -3.718 1.00 97.56 324 ALA A CA 1
ATOM 2544 C C . ALA A 1 324 ? -0.463 11.395 -4.321 1.00 97.56 324 ALA A C 1
ATOM 2546 O O . ALA A 1 324 ? 0.038 11.640 -5.418 1.00 97.56 324 ALA A O 1
ATOM 2547 N N . ASN A 1 325 ? -0.186 10.270 -3.656 1.00 97.12 325 ASN A N 1
ATOM 2548 C CA . ASN A 1 325 ? 0.724 9.240 -4.159 1.00 97.12 325 ASN A CA 1
ATOM 2549 C C . ASN A 1 325 ? 0.199 8.559 -5.433 1.00 97.12 325 ASN A C 1
ATOM 2551 O O . ASN A 1 325 ? 0.987 8.303 -6.342 1.00 97.12 325 ASN A O 1
ATOM 2555 N N . SER A 1 326 ? -1.109 8.294 -5.546 1.00 96.94 326 SER A N 1
ATOM 2556 C CA . SER A 1 326 ? -1.679 7.712 -6.771 1.00 96.94 326 SER A CA 1
ATOM 2557 C C . SER A 1 326 ? -1.607 8.686 -7.951 1.00 96.94 326 SER A C 1
ATOM 2559 O O . SER A 1 326 ? -1.247 8.281 -9.058 1.00 96.94 326 SER A O 1
ATOM 2561 N N . ARG A 1 327 ? -1.830 9.985 -7.703 1.00 98.19 327 ARG A N 1
ATOM 2562 C CA . ARG A 1 327 ? -1.620 11.054 -8.688 1.00 98.19 327 ARG A CA 1
ATOM 2563 C C . ARG A 1 327 ? -0.155 11.142 -9.130 1.00 98.19 327 ARG A C 1
ATOM 2565 O O . ARG A 1 327 ? 0.099 11.139 -10.329 1.00 98.19 327 ARG A O 1
ATOM 2572 N N . LEU A 1 328 ? 0.801 11.176 -8.199 1.00 98.25 328 LEU A N 1
ATOM 2573 C CA . LEU A 1 328 ? 2.233 11.207 -8.530 1.00 98.25 328 LEU A CA 1
ATOM 2574 C C . LEU A 1 328 ? 2.671 9.942 -9.288 1.00 98.25 328 LEU A C 1
ATOM 2576 O O . LEU A 1 328 ? 3.454 10.030 -10.230 1.00 98.25 328 LEU A O 1
ATOM 2580 N N . GLY A 1 329 ? 2.121 8.773 -8.945 1.00 98.06 329 GLY A N 1
ATOM 2581 C CA . GLY A 1 329 ? 2.328 7.533 -9.697 1.00 98.06 329 GLY A CA 1
ATOM 2582 C C . GLY A 1 329 ? 1.796 7.604 -11.133 1.00 98.06 329 GLY A C 1
ATOM 2583 O O . GLY A 1 329 ? 2.450 7.111 -12.055 1.00 98.06 329 GLY A O 1
ATOM 2584 N N . ALA A 1 330 ? 0.654 8.263 -11.352 1.00 97.38 330 ALA A N 1
ATOM 2585 C CA . ALA A 1 330 ? 0.123 8.521 -12.689 1.00 97.38 330 ALA A CA 1
ATOM 2586 C C . ALA A 1 330 ? 0.990 9.523 -13.474 1.00 97.38 330 ALA A C 1
ATOM 2588 O O . ALA A 1 330 ? 1.310 9.252 -14.629 1.00 97.38 330 ALA A O 1
ATOM 2589 N N . GLU A 1 331 ? 1.433 10.617 -12.843 1.00 98.38 331 GLU A N 1
ATOM 2590 C CA . GLU A 1 331 ? 2.321 11.626 -13.447 1.00 98.38 331 GLU A CA 1
ATOM 2591 C C . GLU A 1 331 ? 3.687 11.028 -13.844 1.00 98.38 331 GLU A C 1
ATOM 2593 O O . GLU A 1 331 ? 4.169 11.251 -14.957 1.00 98.38 331 GLU A O 1
ATOM 2598 N N . LEU A 1 332 ? 4.273 10.175 -12.994 1.00 98.12 332 LEU A N 1
ATOM 2599 C CA . LEU A 1 332 ? 5.466 9.387 -13.328 1.00 98.12 332 LEU A CA 1
ATOM 2600 C C . LEU A 1 332 ? 5.207 8.405 -14.482 1.00 98.12 332 LEU A C 1
ATOM 2602 O O . LEU A 1 332 ? 6.056 8.246 -15.356 1.00 98.12 332 LEU A O 1
ATOM 2606 N N . SER A 1 333 ? 4.030 7.775 -14.524 1.00 98.06 333 SER A N 1
ATOM 2607 C CA . SER A 1 333 ? 3.653 6.843 -15.598 1.00 98.06 333 SER A CA 1
ATOM 2608 C C . SER A 1 333 ? 3.415 7.539 -16.944 1.00 98.06 333 SER A C 1
ATOM 2610 O O . SER A 1 333 ? 3.628 6.922 -17.988 1.00 98.06 333 SER A O 1
ATOM 2612 N N . THR A 1 334 ? 2.990 8.808 -16.953 1.00 97.94 334 THR A N 1
ATOM 2613 C CA . THR A 1 334 ? 2.995 9.642 -18.166 1.00 97.94 334 THR A CA 1
ATOM 2614 C C . THR A 1 334 ? 4.415 10.011 -18.570 1.00 97.94 334 THR A C 1
ATOM 2616 O O . THR A 1 334 ? 4.807 9.675 -19.680 1.00 97.94 334 THR A O 1
ATOM 2619 N N . LEU A 1 335 ? 5.236 10.543 -17.657 1.00 98.19 335 LEU A N 1
ATOM 2620 C CA . LEU A 1 335 ? 6.613 10.946 -17.971 1.00 98.19 335 LEU A CA 1
ATOM 2621 C C . LEU A 1 335 ? 7.478 9.783 -18.486 1.00 98.19 335 LEU A C 1
ATOM 2623 O O . LEU A 1 335 ? 8.292 9.980 -19.381 1.00 98.19 335 LEU A O 1
ATOM 2627 N N . LEU A 1 336 ? 7.289 8.561 -17.978 1.00 98.25 336 LEU A N 1
ATOM 2628 C CA . LEU A 1 336 ? 7.962 7.365 -18.501 1.00 98.25 336 LEU A CA 1
ATOM 2629 C C . LEU A 1 336 ? 7.513 6.996 -19.925 1.00 98.25 336 LEU A C 1
ATOM 2631 O O . LEU A 1 336 ? 8.324 6.498 -20.703 1.00 98.25 336 LEU A O 1
ATOM 2635 N N . ARG A 1 337 ? 6.248 7.251 -20.285 1.00 97.75 337 ARG A N 1
ATOM 2636 C CA . ARG A 1 337 ? 5.742 7.058 -21.653 1.00 97.75 337 ARG A CA 1
ATOM 2637 C C . ARG A 1 337 ? 6.282 8.130 -22.595 1.00 97.75 337 ARG A C 1
ATOM 2639 O O . ARG A 1 337 ? 6.718 7.793 -23.689 1.00 97.75 337 ARG A O 1
ATOM 2646 N N . ASP A 1 338 ? 6.304 9.379 -22.144 1.00 97.88 338 ASP A N 1
ATOM 2647 C CA . ASP A 1 338 ? 6.788 10.521 -22.922 1.00 97.88 338 ASP A CA 1
ATOM 2648 C C . ASP A 1 338 ? 8.309 10.410 -23.162 1.00 97.88 338 ASP A C 1
ATOM 2650 O O . ASP A 1 338 ? 8.802 10.678 -24.256 1.00 97.88 338 ASP A O 1
ATOM 2654 N N . LEU A 1 339 ? 9.065 9.914 -22.173 1.00 97.94 339 LEU A N 1
ATOM 2655 C CA . LEU A 1 339 ? 10.475 9.549 -22.340 1.00 97.94 339 LEU A CA 1
ATOM 2656 C C . LEU A 1 339 ? 10.669 8.390 -23.328 1.00 97.94 339 LEU A C 1
ATOM 2658 O O . LEU A 1 339 ? 11.644 8.408 -24.074 1.00 97.94 339 LEU A O 1
ATOM 2662 N N . ALA A 1 340 ? 9.767 7.404 -23.360 1.00 97.31 340 ALA A N 1
ATOM 2663 C CA . ALA A 1 340 ? 9.836 6.311 -24.328 1.00 97.31 340 ALA A CA 1
ATOM 2664 C C . ALA A 1 340 ? 9.540 6.790 -25.763 1.00 97.31 340 ALA A C 1
ATOM 2666 O O . ALA A 1 340 ? 10.258 6.401 -26.680 1.00 97.31 340 ALA A O 1
ATOM 2667 N N . SER A 1 341 ? 8.562 7.682 -25.973 1.00 97.44 341 SER A N 1
ATOM 2668 C CA . SER A 1 341 ? 8.326 8.270 -27.302 1.00 97.44 341 SER A CA 1
ATOM 2669 C C . SER A 1 341 ? 9.482 9.165 -27.749 1.00 97.44 341 SER A C 1
ATOM 2671 O O . SER A 1 341 ? 9.931 9.037 -28.882 1.00 97.44 341 SER A O 1
ATOM 2673 N N . LEU A 1 342 ? 10.045 9.984 -26.852 1.00 97.56 342 LEU A N 1
ATOM 2674 C CA . LEU A 1 342 ? 11.243 10.783 -27.148 1.00 97.56 342 LEU A CA 1
ATOM 2675 C C . LEU A 1 342 ? 12.478 9.914 -27.436 1.00 97.56 342 LEU A C 1
ATOM 2677 O O . LEU A 1 342 ? 13.346 10.332 -28.198 1.00 97.56 342 LEU A O 1
ATOM 2681 N N . GLN A 1 343 ? 12.579 8.715 -26.851 1.00 98.00 343 GLN A N 1
ATOM 2682 C CA . GLN A 1 343 ? 13.616 7.744 -27.209 1.00 98.00 343 GLN A CA 1
ATOM 2683 C C . GLN A 1 343 ? 13.418 7.227 -28.638 1.00 98.00 343 GLN A C 1
ATOM 2685 O O . GLN A 1 343 ? 14.377 7.279 -29.404 1.00 98.00 343 GLN A O 1
ATOM 2690 N N . CYS A 1 344 ? 12.193 6.837 -29.015 1.00 96.81 344 CYS A N 1
ATOM 2691 C CA . CYS A 1 344 ? 11.862 6.435 -30.385 1.00 96.81 344 CYS A CA 1
ATOM 2692 C C . CYS A 1 344 ? 12.128 7.554 -31.404 1.00 96.81 344 CYS A C 1
ATOM 2694 O O . CYS A 1 344 ? 12.858 7.317 -32.357 1.00 96.81 344 CYS A O 1
ATOM 2696 N N . GLU A 1 345 ? 11.647 8.782 -31.176 1.00 97.56 345 GLU A N 1
ATOM 2697 C CA . GLU A 1 345 ? 11.920 9.938 -32.054 1.00 97.56 345 GLU A CA 1
ATOM 2698 C C . GLU A 1 345 ? 13.430 10.180 -32.232 1.00 97.56 345 GLU A C 1
ATOM 2700 O O . GLU A 1 345 ? 13.913 10.455 -33.329 1.00 97.56 345 GLU A O 1
ATOM 2705 N N . ARG A 1 346 ? 14.205 10.048 -31.149 1.00 97.44 346 ARG A N 1
ATOM 2706 C CA . ARG A 1 346 ? 15.668 10.192 -31.154 1.00 97.44 346 ARG A CA 1
ATOM 2707 C C . ARG A 1 346 ? 16.367 9.042 -31.885 1.00 97.44 346 ARG A C 1
ATOM 2709 O O . ARG A 1 346 ? 17.414 9.286 -32.479 1.00 97.44 346 ARG A O 1
ATOM 2716 N N . ASP A 1 347 ? 15.813 7.832 -31.861 1.00 97.25 347 ASP A N 1
ATOM 2717 C CA . ASP A 1 347 ? 16.336 6.669 -32.590 1.00 97.25 347 ASP A CA 1
ATOM 2718 C C . ASP A 1 347 ? 15.996 6.760 -34.092 1.00 97.25 347 ASP A C 1
ATOM 2720 O O . ASP A 1 347 ? 16.882 6.601 -34.931 1.00 97.25 347 ASP A O 1
ATOM 2724 N N . GLU A 1 348 ? 14.768 7.160 -34.442 1.00 97.75 348 GLU A N 1
ATOM 2725 C CA . GLU A 1 348 ? 14.354 7.485 -35.816 1.00 97.75 348 GLU A CA 1
ATOM 2726 C C . GLU A 1 348 ? 15.217 8.610 -36.412 1.00 97.75 348 GLU A C 1
ATOM 2728 O O . GLU A 1 348 ? 15.684 8.513 -37.549 1.00 97.75 348 GLU A O 1
ATOM 2733 N N . LEU A 1 349 ? 15.493 9.677 -35.654 1.00 97.00 349 LEU A N 1
ATOM 2734 C CA . LEU A 1 349 ? 16.393 10.749 -36.094 1.00 97.00 349 LEU A CA 1
ATOM 2735 C C . LEU A 1 349 ? 17.838 10.260 -36.284 1.00 97.00 349 LEU A C 1
ATOM 2737 O O . LEU A 1 349 ? 18.518 10.739 -37.191 1.00 97.00 349 LEU A O 1
ATOM 2741 N N . GLN A 1 350 ? 18.314 9.301 -35.482 1.00 96.69 350 GLN A N 1
ATOM 2742 C CA . GLN A 1 350 ? 19.634 8.692 -35.680 1.00 96.69 350 GLN A CA 1
ATOM 2743 C C . GLN A 1 350 ? 19.693 7.842 -36.955 1.00 96.69 350 GLN A C 1
ATOM 2745 O O . GLN A 1 350 ? 20.667 7.961 -37.699 1.00 96.69 350 GLN A O 1
ATOM 2750 N N . GLU A 1 351 ? 18.656 7.056 -37.256 1.00 97.12 351 GLU A N 1
ATOM 2751 C CA . GLU A 1 351 ? 18.562 6.289 -38.505 1.00 97.12 351 GLU A CA 1
ATOM 2752 C C . GLU A 1 351 ? 18.512 7.216 -39.733 1.00 97.12 351 GLU A C 1
ATOM 2754 O O . GLU A 1 351 ? 19.294 7.050 -40.672 1.00 97.12 351 GLU A O 1
ATOM 2759 N N . ASN A 1 352 ? 17.695 8.275 -39.689 1.00 97.19 352 ASN A N 1
ATOM 2760 C CA . ASN A 1 352 ? 17.644 9.294 -40.744 1.00 97.19 352 ASN A CA 1
ATOM 2761 C C . ASN A 1 352 ? 18.996 10.015 -40.932 1.00 97.19 352 ASN A C 1
ATOM 2763 O O . ASN A 1 352 ? 19.425 10.253 -42.062 1.00 97.19 352 ASN A O 1
ATOM 2767 N N . HIS A 1 353 ? 19.707 10.342 -39.846 1.00 95.50 353 HIS A N 1
ATOM 2768 C CA . HIS A 1 353 ? 21.048 10.927 -39.934 1.00 95.50 353 HIS A CA 1
ATOM 2769 C C . HIS A 1 353 ? 22.094 9.951 -40.495 1.00 95.50 353 HIS A C 1
ATOM 2771 O O . HIS A 1 353 ? 22.986 10.390 -41.224 1.00 95.50 353 HIS A O 1
ATOM 2777 N N . ALA A 1 354 ? 21.985 8.650 -40.208 1.00 96.50 354 ALA A N 1
ATOM 2778 C CA . ALA A 1 354 ? 22.843 7.628 -40.799 1.00 96.50 354 ALA A CA 1
ATOM 2779 C C . ALA A 1 354 ? 22.590 7.489 -42.311 1.00 96.50 354 ALA A C 1
ATOM 2781 O O . ALA A 1 354 ? 23.541 7.551 -43.091 1.00 96.50 354 ALA A O 1
ATOM 2782 N N . ALA A 1 355 ? 21.325 7.415 -42.737 1.00 96.69 355 ALA A N 1
ATOM 2783 C CA . ALA A 1 355 ? 20.949 7.358 -44.151 1.00 96.69 355 ALA A CA 1
ATOM 2784 C C . ALA A 1 355 ? 21.470 8.577 -44.941 1.00 96.69 355 ALA A C 1
ATOM 2786 O O . ALA A 1 355 ? 22.126 8.416 -45.971 1.00 96.69 355 ALA A O 1
ATOM 2787 N N . LEU A 1 356 ? 21.286 9.795 -44.416 1.00 95.88 356 LEU A N 1
ATOM 2788 C CA . LEU A 1 356 ? 21.826 11.022 -45.019 1.00 95.88 356 LEU A CA 1
ATOM 2789 C C . LEU A 1 356 ? 23.365 11.026 -45.089 1.00 95.88 356 LEU A C 1
ATOM 2791 O O . LEU A 1 356 ? 23.944 11.549 -46.045 1.00 95.88 356 LEU A O 1
ATOM 2795 N N . ALA A 1 357 ? 24.053 10.439 -44.105 1.00 96.81 357 ALA A N 1
ATOM 2796 C CA . ALA A 1 357 ? 25.506 10.286 -44.144 1.00 96.81 357 ALA A CA 1
ATOM 2797 C C . ALA A 1 357 ? 25.954 9.279 -45.222 1.00 96.81 357 ALA A C 1
ATOM 2799 O O . ALA A 1 357 ? 26.970 9.506 -45.887 1.00 96.81 357 ALA A O 1
ATOM 2800 N N . GLU A 1 358 ? 25.190 8.206 -45.449 1.00 97.12 358 GLU A N 1
ATOM 2801 C CA . GLU A 1 358 ? 25.438 7.266 -46.544 1.00 97.12 358 GLU A CA 1
ATOM 2802 C C . GLU A 1 358 ? 25.190 7.888 -47.922 1.00 97.12 358 GLU A C 1
ATOM 2804 O O . GLU A 1 358 ? 26.039 7.728 -48.801 1.00 97.12 358 GLU A O 1
ATOM 2809 N N . GLU A 1 359 ? 24.105 8.645 -48.115 1.00 96.81 359 GLU A N 1
ATOM 2810 C CA . GLU A 1 359 ? 23.850 9.398 -49.354 1.00 96.81 359 GLU A CA 1
ATOM 2811 C C . GLU A 1 359 ? 24.989 10.382 -49.655 1.00 96.81 359 GLU A C 1
ATOM 2813 O O . GLU A 1 359 ? 25.543 10.392 -50.758 1.00 96.81 359 GLU A O 1
ATOM 2818 N N . MET A 1 360 ? 25.425 11.154 -48.655 1.00 95.88 360 MET A N 1
ATOM 2819 C CA . MET A 1 360 ? 26.569 12.062 -48.788 1.00 95.88 360 MET A CA 1
ATOM 2820 C C . MET A 1 360 ? 27.869 11.316 -49.130 1.00 95.88 360 MET A C 1
ATOM 2822 O O . MET A 1 360 ? 28.668 11.806 -49.934 1.00 95.88 360 MET A O 1
ATOM 2826 N N . ALA A 1 361 ? 28.079 10.113 -48.587 1.00 96.38 361 ALA A N 1
ATOM 2827 C CA . ALA A 1 361 ? 29.216 9.264 -48.940 1.00 96.38 361 ALA A CA 1
ATOM 2828 C C . ALA A 1 361 ? 29.104 8.675 -50.361 1.00 96.38 361 ALA A C 1
ATOM 2830 O O . ALA A 1 361 ? 30.121 8.539 -51.043 1.00 96.38 361 ALA A O 1
ATOM 2831 N N . GLN A 1 362 ? 27.899 8.350 -50.840 1.00 96.75 362 GLN A N 1
ATOM 2832 C CA . GLN A 1 362 ? 27.656 7.933 -52.226 1.00 96.75 362 GLN A CA 1
ATOM 2833 C C . GLN A 1 362 ? 27.958 9.083 -53.198 1.00 96.75 362 GLN A C 1
ATOM 2835 O O . GLN A 1 362 ? 28.817 8.930 -54.067 1.00 96.75 362 GLN A O 1
ATOM 2840 N N . LEU A 1 363 ? 27.377 10.266 -52.975 1.00 97.25 363 LEU A N 1
ATOM 2841 C CA . LEU A 1 363 ? 27.628 11.470 -53.774 1.00 97.25 363 LEU A CA 1
ATOM 2842 C C . LEU A 1 363 ? 29.116 11.864 -53.789 1.00 97.25 363 LEU A C 1
ATOM 2844 O O . LEU A 1 363 ? 29.641 12.275 -54.825 1.00 97.25 363 LEU A O 1
ATOM 2848 N N . ALA A 1 364 ? 29.838 11.698 -52.676 1.00 96.69 364 ALA A N 1
ATOM 2849 C CA . ALA A 1 364 ? 31.282 11.934 -52.629 1.00 96.69 364 ALA A CA 1
ATOM 2850 C C . ALA A 1 364 ? 32.074 10.973 -53.542 1.00 96.69 364 ALA A C 1
ATOM 2852 O O . ALA A 1 364 ? 32.990 11.415 -54.245 1.00 96.69 364 ALA A O 1
ATOM 2853 N N . ARG A 1 365 ? 31.705 9.681 -53.582 1.00 97.25 365 ARG A N 1
ATOM 2854 C CA . ARG A 1 365 ? 32.298 8.681 -54.495 1.00 97.25 365 ARG A CA 1
ATOM 2855 C C . ARG A 1 365 ? 31.988 9.012 -55.956 1.00 97.25 365 ARG A C 1
ATOM 2857 O O . ARG A 1 365 ? 32.893 8.980 -56.788 1.00 97.25 365 ARG A O 1
ATOM 2864 N N . GLU A 1 366 ? 30.747 9.385 -56.267 1.00 97.06 366 GLU A N 1
ATOM 2865 C CA . GLU A 1 366 ? 30.346 9.782 -57.622 1.00 97.06 366 GLU A CA 1
ATOM 2866 C C . GLU A 1 366 ? 31.098 11.026 -58.100 1.00 97.06 366 GLU A C 1
ATOM 2868 O O . GLU A 1 366 ? 31.653 11.025 -59.199 1.00 97.06 366 GLU A O 1
ATOM 2873 N N . GLN A 1 367 ? 31.208 12.064 -57.264 1.00 95.94 367 GLN A N 1
ATOM 2874 C CA . GLN A 1 367 ? 32.004 13.245 -57.597 1.00 95.94 367 GLN A CA 1
ATOM 2875 C C . GLN A 1 367 ? 33.488 12.909 -57.806 1.00 95.94 367 GLN A C 1
ATOM 2877 O O . GLN A 1 367 ? 34.120 13.490 -58.688 1.00 95.94 367 GLN A O 1
ATOM 2882 N N . ALA A 1 368 ? 34.068 11.992 -57.024 1.00 97.31 368 ALA A N 1
ATOM 2883 C CA . ALA A 1 368 ? 35.450 11.548 -57.222 1.00 97.31 368 ALA A CA 1
ATOM 2884 C C . ALA A 1 368 ? 35.627 10.815 -58.566 1.00 97.31 368 ALA A C 1
ATOM 2886 O O . ALA A 1 368 ? 36.560 11.115 -59.312 1.00 97.31 368 ALA A O 1
ATOM 2887 N N . LEU A 1 369 ? 34.691 9.932 -58.922 1.00 98.19 369 LEU A N 1
ATOM 2888 C CA . LEU A 1 369 ? 34.676 9.210 -60.196 1.00 98.19 369 LEU A CA 1
ATOM 2889 C C . LEU A 1 369 ? 34.431 10.143 -61.399 1.00 98.19 369 LEU A C 1
ATOM 2891 O O . LEU A 1 369 ? 35.029 9.960 -62.460 1.00 98.19 369 LEU A O 1
ATOM 2895 N N . LEU A 1 370 ? 33.604 11.182 -61.243 1.00 97.25 370 LEU A N 1
ATOM 2896 C CA . LEU A 1 370 ? 33.410 12.225 -62.256 1.00 97.25 370 LEU A CA 1
ATOM 2897 C C . LEU A 1 370 ? 34.654 13.109 -62.423 1.00 97.25 370 LEU A C 1
ATOM 2899 O O . LEU A 1 370 ? 35.023 13.404 -63.559 1.00 97.25 370 LEU A O 1
ATOM 2903 N N . ARG A 1 371 ? 35.346 13.474 -61.333 1.00 97.00 371 ARG A N 1
ATOM 2904 C CA . ARG A 1 371 ? 36.652 14.163 -61.392 1.00 97.00 371 ARG A CA 1
ATOM 2905 C C . ARG A 1 371 ? 37.684 13.306 -62.129 1.00 97.00 371 ARG A C 1
ATOM 2907 O O . ARG A 1 371 ? 38.267 13.778 -63.096 1.00 97.00 371 ARG A O 1
ATOM 2914 N N . GLN A 1 372 ? 37.811 12.024 -61.776 1.00 97.44 372 GLN A N 1
ATOM 2915 C CA . GLN A 1 372 ? 38.706 11.080 -62.457 1.00 97.44 372 GLN A CA 1
ATOM 2916 C C . GLN A 1 372 ? 38.412 10.977 -63.965 1.00 97.44 372 GLN A C 1
ATOM 2918 O O . GLN A 1 372 ? 39.334 11.038 -64.776 1.00 97.44 372 GLN A O 1
ATOM 2923 N N . LYS A 1 373 ? 37.134 10.865 -64.360 1.00 97.38 373 LYS A N 1
ATOM 2924 C CA . LYS A 1 373 ? 36.726 10.888 -65.777 1.00 97.38 373 LYS A CA 1
ATOM 2925 C C . LYS A 1 373 ? 37.093 12.209 -66.457 1.00 97.38 373 LYS A C 1
ATOM 2927 O O . LYS A 1 373 ? 37.614 12.189 -67.567 1.00 97.38 373 LYS A O 1
ATOM 2932 N N . HIS A 1 374 ? 36.859 13.346 -65.802 1.00 96.38 374 HIS A N 1
ATOM 2933 C CA . HIS A 1 374 ? 37.196 14.660 -66.349 1.00 96.38 374 HIS A CA 1
ATOM 2934 C C . HIS A 1 374 ? 38.714 14.832 -66.532 1.00 96.38 374 HIS A C 1
ATOM 2936 O O . HIS A 1 374 ? 39.150 15.363 -67.554 1.00 96.38 374 HIS A O 1
ATOM 2942 N N . ASP A 1 375 ? 39.529 14.394 -65.575 1.00 97.06 375 ASP A N 1
ATOM 2943 C CA . ASP A 1 375 ? 40.986 14.525 -65.654 1.00 97.06 375 ASP A CA 1
ATOM 2944 C C . ASP A 1 375 ? 41.603 13.544 -66.658 1.00 97.06 375 ASP A C 1
ATOM 2946 O O . ASP A 1 375 ? 42.535 13.914 -67.373 1.00 97.06 375 ASP A O 1
ATOM 2950 N N . ARG A 1 376 ? 41.002 12.358 -66.831 1.00 97.81 376 ARG A N 1
ATOM 2951 C CA . ARG A 1 376 ? 41.305 11.460 -67.952 1.00 97.81 376 ARG A CA 1
ATOM 2952 C C . ARG A 1 376 ? 40.991 12.111 -69.304 1.00 97.81 376 ARG A C 1
ATOM 2954 O O . ARG A 1 376 ? 41.863 12.140 -70.161 1.00 97.81 376 ARG A O 1
ATOM 2961 N N . VAL A 1 377 ? 39.811 12.709 -69.484 1.00 97.50 377 VAL A N 1
ATOM 2962 C CA . VAL A 1 377 ? 39.472 13.414 -70.738 1.00 97.50 377 VAL A CA 1
ATOM 2963 C C . VAL A 1 377 ? 40.383 14.633 -70.963 1.00 97.50 377 VAL A C 1
ATOM 2965 O O . VAL A 1 377 ? 40.775 14.901 -72.093 1.00 97.50 377 VAL A O 1
ATOM 2968 N N . ARG A 1 378 ? 40.816 15.342 -69.907 1.00 97.50 378 ARG A N 1
ATOM 2969 C CA . ARG A 1 378 ? 41.866 16.383 -70.003 1.00 97.50 378 ARG A CA 1
ATOM 2970 C C . ARG A 1 378 ? 43.234 15.829 -70.402 1.00 97.50 378 ARG A C 1
ATOM 2972 O O . ARG A 1 378 ? 44.053 16.590 -70.909 1.00 97.50 378 ARG A O 1
ATOM 2979 N N . GLN A 1 379 ? 43.538 14.570 -70.105 1.00 96.81 379 GLN A N 1
ATOM 2980 C CA . GLN A 1 379 ? 44.761 13.913 -70.560 1.00 96.81 379 GLN A CA 1
ATOM 2981 C C . GLN A 1 379 ? 44.634 13.501 -72.028 1.00 96.81 379 GLN A C 1
ATOM 2983 O O . GLN A 1 379 ? 45.436 13.959 -72.832 1.00 96.81 379 GLN A O 1
ATOM 2988 N N . GLU A 1 380 ? 43.574 12.779 -72.389 1.00 97.19 380 GLU A N 1
ATOM 2989 C CA . GLU A 1 380 ? 43.299 12.353 -73.769 1.00 97.19 380 GLU A CA 1
ATOM 2990 C C . GLU A 1 380 ? 43.217 13.562 -74.728 1.00 97.19 380 GLU A C 1
ATOM 2992 O O . GLU A 1 380 ? 43.738 13.513 -75.839 1.00 97.19 380 GLU A O 1
ATOM 2997 N N . LEU A 1 381 ? 42.651 14.697 -74.291 1.00 97.50 381 LEU A N 1
ATOM 2998 C CA . LEU A 1 381 ? 42.663 15.950 -75.060 1.00 97.50 381 LEU A CA 1
ATOM 2999 C C . LEU A 1 381 ? 44.063 16.562 -75.221 1.00 97.50 381 LEU A C 1
ATOM 3001 O O . LEU A 1 381 ? 44.343 17.094 -76.293 1.00 97.50 381 LEU A O 1
ATOM 3005 N N . ARG A 1 382 ? 44.929 16.498 -74.197 1.00 97.75 382 ARG A N 1
ATOM 3006 C CA . ARG A 1 382 ? 46.315 17.003 -74.279 1.00 97.75 382 ARG A CA 1
ATOM 3007 C C . ARG A 1 382 ? 47.152 16.154 -75.226 1.00 97.75 382 ARG A C 1
ATOM 3009 O O . ARG A 1 382 ? 47.752 16.698 -76.145 1.00 97.75 382 ARG A O 1
ATOM 3016 N N . GLU A 1 383 ? 47.091 14.836 -75.065 1.00 97.38 383 GLU A N 1
ATOM 3017 C CA . GLU A 1 383 ? 47.750 13.863 -75.940 1.00 97.38 383 GLU A CA 1
ATOM 3018 C C . GLU A 1 383 ? 47.298 14.057 -77.399 1.00 97.38 383 GLU A C 1
ATOM 3020 O O . GLU A 1 383 ? 48.127 14.158 -78.301 1.00 97.38 383 GLU A O 1
ATOM 3025 N N . MET A 1 384 ? 45.995 14.248 -77.643 1.00 97.12 384 MET A N 1
ATOM 3026 C CA . MET A 1 384 ? 45.478 14.566 -78.980 1.00 97.12 384 MET A CA 1
ATOM 3027 C C . MET A 1 384 ? 45.931 15.934 -79.518 1.00 97.12 384 MET A C 1
ATOM 3029 O O . MET A 1 384 ? 46.135 16.056 -80.729 1.00 97.12 384 MET A O 1
ATOM 3033 N N . THR A 1 385 ? 46.107 16.964 -78.678 1.00 96.62 385 THR A N 1
ATOM 3034 C CA . THR A 1 385 ? 46.707 18.236 -79.128 1.00 96.62 385 THR A CA 1
ATOM 3035 C C . THR A 1 385 ? 48.196 18.100 -79.429 1.00 96.62 385 THR A C 1
ATOM 3037 O O . THR A 1 385 ? 48.632 18.609 -80.454 1.00 96.62 385 THR A O 1
ATOM 3040 N N . GLU A 1 386 ? 48.954 17.354 -78.627 1.00 97.44 386 GLU A N 1
ATOM 3041 C CA . GLU A 1 386 ? 50.386 17.102 -78.836 1.00 97.44 386 GLU A CA 1
ATOM 3042 C C . GLU A 1 386 ? 50.620 16.290 -80.125 1.00 97.44 386 GLU A C 1
ATOM 3044 O O . GLU A 1 386 ? 51.429 16.678 -80.970 1.00 97.44 386 GLU A O 1
ATOM 3049 N N . CYS A 1 387 ? 49.836 15.228 -80.357 1.00 95.94 387 CYS A N 1
ATOM 3050 C CA . CYS A 1 387 ? 49.852 14.481 -81.619 1.00 95.94 387 CYS A CA 1
ATOM 3051 C C . CYS A 1 387 ? 49.456 15.353 -82.819 1.00 95.94 387 CYS A C 1
ATOM 3053 O O . CYS A 1 387 ? 50.062 15.243 -83.886 1.00 95.94 387 CYS A O 1
ATOM 3055 N N . ARG A 1 388 ? 48.463 16.240 -82.665 1.00 97.56 388 ARG A N 1
ATOM 3056 C CA . ARG A 1 388 ? 48.101 17.187 -83.723 1.00 97.56 388 ARG A CA 1
ATOM 3057 C C . ARG A 1 388 ? 49.235 18.168 -84.006 1.00 97.56 388 ARG A C 1
ATOM 3059 O O . ARG A 1 388 ? 49.528 18.401 -85.171 1.00 97.56 388 ARG A O 1
ATOM 3066 N N . GLU A 1 389 ? 49.857 18.746 -82.984 1.00 96.75 389 GLU A N 1
ATOM 3067 C CA . GLU A 1 389 ? 50.957 19.698 -83.148 1.00 96.75 389 GLU A CA 1
ATOM 3068 C C . GLU A 1 389 ? 52.174 19.047 -83.809 1.00 96.75 389 GLU A C 1
ATOM 3070 O O . GLU A 1 389 ? 52.800 19.681 -84.655 1.00 96.75 389 GLU A O 1
ATOM 3075 N N . PHE A 1 390 ? 52.460 17.776 -83.510 1.00 97.75 390 PHE A N 1
ATOM 3076 C CA . PHE A 1 390 ? 53.462 16.987 -84.229 1.00 97.75 390 PHE A CA 1
ATOM 3077 C C . PHE A 1 390 ? 53.109 16.833 -85.719 1.00 97.75 390 PHE A C 1
ATOM 3079 O O . PHE A 1 390 ? 53.930 17.135 -86.583 1.00 97.75 390 PHE A O 1
ATOM 3086 N N . ILE A 1 391 ? 51.867 16.453 -86.043 1.00 96.94 391 ILE A N 1
ATOM 3087 C CA . ILE A 1 391 ? 51.398 16.322 -87.435 1.00 96.94 391 ILE A CA 1
ATOM 3088 C C . ILE A 1 391 ? 51.403 17.683 -88.159 1.00 96.94 391 ILE A C 1
ATOM 3090 O O . ILE A 1 391 ? 51.793 17.760 -89.325 1.00 96.94 391 ILE A O 1
ATOM 3094 N N . ASP A 1 392 ? 51.015 18.772 -87.490 1.00 96.44 392 ASP A N 1
ATOM 3095 C CA . ASP A 1 392 ? 51.056 20.143 -88.021 1.00 96.44 392 ASP A CA 1
ATOM 3096 C C . ASP A 1 392 ? 52.508 20.666 -88.178 1.00 96.44 392 ASP A C 1
ATOM 3098 O O . ASP A 1 392 ? 52.734 21.585 -88.970 1.00 96.44 392 ASP A O 1
ATOM 3102 N N . GLN A 1 393 ? 53.497 20.088 -87.479 1.00 97.12 393 GLN A N 1
ATOM 3103 C CA . GLN A 1 393 ? 54.936 20.330 -87.683 1.00 97.12 393 GLN A CA 1
ATOM 3104 C C . GLN A 1 393 ? 55.491 19.514 -88.859 1.00 97.12 393 GLN A C 1
ATOM 3106 O O . GLN A 1 393 ? 56.100 20.091 -89.760 1.00 97.12 393 GLN A O 1
ATOM 3111 N N . GLU A 1 394 ? 55.223 18.208 -88.914 1.00 95.88 394 GLU A N 1
ATOM 3112 C CA . GLU A 1 394 ? 55.621 17.332 -90.026 1.00 95.88 394 GLU A CA 1
ATOM 3113 C C . GLU A 1 394 ? 55.068 17.855 -91.365 1.00 95.88 394 GLU A C 1
ATOM 3115 O O . GLU A 1 394 ? 55.810 18.024 -92.332 1.00 95.88 394 GLU A O 1
ATOM 3120 N N . ASN A 1 395 ? 53.796 18.271 -91.394 1.00 95.88 395 ASN A N 1
ATOM 3121 C CA . ASN A 1 395 ? 53.182 18.902 -92.566 1.00 95.88 395 ASN A CA 1
ATOM 3122 C C . ASN A 1 395 ? 53.859 20.217 -92.998 1.00 95.88 395 ASN A C 1
ATOM 3124 O O . ASN A 1 395 ? 53.779 20.563 -94.178 1.00 95.88 395 ASN A O 1
ATOM 3128 N N . ARG A 1 396 ? 54.497 20.973 -92.092 1.00 96.88 396 ARG A N 1
ATOM 3129 C CA . ARG A 1 396 ? 55.286 22.163 -92.470 1.00 96.88 396 ARG A CA 1
ATOM 3130 C C . ARG A 1 396 ? 56.583 21.739 -93.137 1.00 96.88 396 ARG A C 1
ATOM 3132 O O . ARG A 1 396 ? 56.826 22.163 -94.261 1.00 96.88 396 ARG A O 1
ATOM 3139 N N . VAL A 1 397 ? 57.331 20.828 -92.513 1.00 96.56 397 VAL A N 1
ATOM 3140 C CA . VAL A 1 397 ? 58.600 20.308 -93.046 1.00 96.56 397 VAL A CA 1
ATOM 3141 C C . VAL A 1 397 ? 58.402 19.673 -94.426 1.00 96.56 397 VAL A C 1
ATOM 3143 O O . VAL A 1 397 ? 59.132 20.001 -95.359 1.00 96.56 397 VAL A O 1
ATOM 3146 N N . CYS A 1 398 ? 57.368 18.846 -94.617 1.00 94.12 398 CYS A N 1
ATOM 3147 C CA . CYS A 1 398 ? 57.065 18.258 -95.925 1.00 94.12 398 CYS A CA 1
ATOM 3148 C C . CYS A 1 398 ? 56.683 19.310 -96.982 1.00 94.12 398 CYS A C 1
ATOM 3150 O O . CYS A 1 398 ? 57.049 19.166 -98.148 1.00 94.12 398 CYS A O 1
ATOM 3152 N N . ARG A 1 399 ? 55.976 20.388 -96.607 1.00 96.88 399 ARG A N 1
ATOM 3153 C CA . ARG A 1 399 ? 55.679 21.505 -97.527 1.00 96.88 399 ARG A CA 1
ATOM 3154 C C . ARG A 1 399 ? 56.933 22.304 -97.862 1.00 96.88 399 ARG A C 1
ATOM 3156 O O . ARG A 1 399 ? 57.124 22.656 -99.020 1.00 96.88 399 ARG A O 1
ATOM 3163 N N . GLU A 1 400 ? 57.798 22.560 -96.888 1.00 96.50 400 GLU A N 1
ATOM 3164 C CA . GLU A 1 400 ? 59.072 23.255 -97.081 1.00 96.50 400 GLU A CA 1
ATOM 3165 C C . GLU A 1 400 ? 59.976 22.465 -98.042 1.00 96.50 400 GLU A C 1
ATOM 3167 O O . GLU A 1 400 ? 60.380 23.012 -99.071 1.00 96.50 400 GLU A O 1
ATOM 3172 N N . GLN A 1 401 ? 60.155 21.158 -97.815 1.00 96.25 401 GLN A N 1
ATOM 3173 C CA . GLN A 1 401 ? 60.858 20.230 -98.716 1.00 96.25 401 GLN A CA 1
ATOM 3174 C C . GLN A 1 401 ? 60.235 20.156 -100.122 1.00 96.25 401 GLN A C 1
ATOM 3176 O O . GLN A 1 401 ? 60.951 20.099 -101.125 1.00 96.25 401 GLN A O 1
ATOM 3181 N N . LEU A 1 402 ? 58.903 20.198 -100.232 1.00 96.56 402 LEU A N 1
ATOM 3182 C CA . LEU A 1 402 ? 58.222 20.249 -101.528 1.00 96.56 402 LEU A CA 1
ATOM 3183 C C . LEU A 1 402 ? 58.492 21.580 -102.248 1.00 96.56 402 LEU A C 1
ATOM 3185 O O . LEU A 1 402 ? 58.789 21.575 -103.438 1.00 96.56 402 LEU A O 1
ATOM 3189 N N . THR A 1 403 ? 58.488 22.721 -101.547 1.00 96.19 403 THR A N 1
ATOM 3190 C CA . THR A 1 403 ? 58.884 24.004 -102.162 1.00 96.19 403 THR A CA 1
ATOM 3191 C C . THR A 1 403 ? 60.372 24.068 -102.513 1.00 96.19 403 THR A C 1
ATOM 3193 O O . THR A 1 403 ? 60.740 24.803 -103.427 1.00 96.19 403 THR A O 1
ATOM 3196 N N . GLU A 1 404 ? 61.230 23.322 -101.812 1.00 96.62 404 GLU A N 1
ATOM 3197 C CA . GLU A 1 404 ? 62.660 23.180 -102.108 1.00 96.62 404 GLU A CA 1
ATOM 3198 C C . GLU A 1 404 ? 62.880 22.410 -103.404 1.00 96.62 404 GLU A C 1
ATOM 3200 O O . GLU A 1 404 ? 63.411 22.962 -104.367 1.00 96.62 404 GLU A O 1
ATOM 3205 N N . THR A 1 405 ? 62.359 21.189 -103.477 1.00 95.75 405 THR A N 1
ATOM 3206 C CA . THR A 1 405 ? 62.435 20.359 -104.683 1.00 95.75 405 THR A CA 1
ATOM 3207 C C . THR A 1 405 ? 61.717 21.010 -105.872 1.00 95.75 405 THR A C 1
ATOM 3209 O O . THR A 1 405 ? 62.223 20.962 -106.991 1.00 95.75 405 THR A O 1
ATOM 3212 N N . GLU A 1 406 ? 60.613 21.741 -105.665 1.00 96.88 406 GLU A N 1
ATOM 3213 C CA . GLU A 1 406 ? 60.026 22.590 -106.711 1.00 96.88 406 GLU A CA 1
ATOM 3214 C C . GLU A 1 406 ? 60.963 23.719 -107.172 1.00 96.88 406 GLU A C 1
ATOM 3216 O O . GLU A 1 406 ? 60.995 24.023 -108.366 1.00 96.88 406 GLU A O 1
ATOM 3221 N N . ARG A 1 407 ? 61.704 24.377 -106.266 1.00 95.94 407 ARG A N 1
ATOM 3222 C CA . ARG A 1 407 ? 62.691 25.416 -106.623 1.00 95.94 407 ARG A CA 1
ATOM 3223 C C . ARG A 1 407 ? 63.844 24.819 -107.429 1.00 95.94 407 ARG A C 1
ATOM 3225 O O . ARG A 1 407 ? 64.209 25.387 -108.457 1.00 95.94 407 ARG A O 1
ATOM 3232 N N . GLU A 1 408 ? 64.362 23.664 -107.022 1.00 97.06 408 GLU A N 1
ATOM 3233 C CA . GLU A 1 408 ? 65.420 22.932 -107.730 1.00 97.06 408 GLU A CA 1
ATOM 3234 C C . GLU A 1 408 ? 64.965 22.449 -109.116 1.00 97.06 408 GLU A C 1
ATOM 3236 O O . GLU A 1 408 ? 65.680 22.626 -110.106 1.00 97.06 408 GLU A O 1
ATOM 3241 N N . LEU A 1 409 ? 63.744 21.919 -109.231 1.00 96.06 409 LEU A N 1
ATOM 3242 C CA . LEU A 1 409 ? 63.148 21.537 -110.514 1.00 96.06 409 LEU A CA 1
ATOM 3243 C C . LEU A 1 409 ? 62.921 22.756 -111.420 1.00 96.06 409 LEU A C 1
ATOM 3245 O O . LEU A 1 409 ? 63.220 22.702 -112.611 1.00 96.06 409 LEU A O 1
ATOM 3249 N N . LYS A 1 410 ? 62.469 23.895 -110.881 1.00 97.19 410 LYS A N 1
ATOM 3250 C CA . LYS A 1 410 ? 62.332 25.147 -111.651 1.00 97.19 410 LYS A CA 1
ATOM 3251 C C . LYS A 1 410 ? 63.693 25.684 -112.116 1.00 97.19 410 LYS A C 1
ATOM 3253 O O . LYS A 1 410 ? 63.795 26.138 -113.255 1.00 97.19 410 LYS A O 1
ATOM 3258 N N . ALA A 1 411 ? 64.735 25.587 -111.289 1.00 95.62 411 ALA A N 1
ATOM 3259 C CA . ALA A 1 411 ? 66.097 25.995 -111.639 1.00 95.62 411 ALA A CA 1
ATOM 3260 C C . ALA A 1 411 ? 66.729 25.078 -112.702 1.00 95.62 411 ALA A C 1
ATOM 3262 O O . ALA A 1 411 ? 67.259 25.560 -113.703 1.00 95.62 411 ALA A O 1
ATOM 3263 N N . THR A 1 412 ? 66.619 23.757 -112.549 1.00 96.06 412 THR A N 1
ATOM 3264 C CA . THR A 1 412 ? 67.120 22.792 -113.544 1.00 96.06 412 THR A CA 1
ATOM 3265 C C . THR A 1 412 ? 66.358 22.884 -114.868 1.00 96.06 412 THR A C 1
ATOM 3267 O O . THR A 1 412 ? 66.988 22.851 -115.924 1.00 96.06 412 THR A O 1
ATOM 3270 N N . LEU A 1 413 ? 65.039 23.116 -114.851 1.00 96.75 413 LEU A N 1
ATOM 3271 C CA . LEU A 1 413 ? 64.260 23.428 -116.056 1.00 96.75 413 LEU A CA 1
ATOM 3272 C C . LEU A 1 413 ? 64.687 24.747 -116.721 1.00 96.75 413 LEU A C 1
ATOM 3274 O O . LEU A 1 413 ? 64.648 24.837 -117.947 1.00 96.75 413 LEU A O 1
ATOM 3278 N N . ALA A 1 414 ? 65.108 25.760 -115.957 1.00 95.06 414 ALA A N 1
ATOM 3279 C CA . ALA A 1 414 ? 65.657 26.994 -116.521 1.00 95.06 414 ALA A CA 1
ATOM 3280 C C . ALA A 1 414 ? 67.003 26.743 -117.226 1.00 95.06 414 ALA A C 1
ATOM 3282 O O . ALA A 1 414 ? 67.152 27.124 -118.384 1.00 95.06 414 ALA A O 1
ATOM 3283 N N . VAL A 1 415 ? 67.926 26.009 -116.592 1.00 96.06 415 VAL A N 1
ATOM 3284 C CA . VAL A 1 415 ? 69.214 25.611 -117.199 1.00 96.06 415 VAL A CA 1
ATOM 3285 C C . VAL A 1 415 ? 69.011 24.724 -118.435 1.00 96.06 415 VAL A C 1
ATOM 3287 O O . VAL A 1 415 ? 69.736 24.857 -119.419 1.00 96.06 415 VAL A O 1
ATOM 3290 N N . LEU A 1 416 ? 68.015 23.832 -118.432 1.00 95.06 416 LEU A N 1
ATOM 3291 C CA . LEU A 1 416 ? 67.674 23.030 -119.610 1.00 95.06 416 LEU A CA 1
ATOM 3292 C C . LEU A 1 416 ? 67.121 23.892 -120.753 1.00 95.06 416 LEU A C 1
ATOM 3294 O O . LEU A 1 416 ? 67.531 23.690 -121.891 1.00 95.06 416 LEU A O 1
ATOM 3298 N N . ARG A 1 417 ? 66.263 24.881 -120.466 1.00 96.19 417 ARG A N 1
ATOM 3299 C CA . ARG A 1 417 ? 65.785 25.850 -121.472 1.00 96.19 417 ARG A CA 1
ATOM 3300 C C . ARG A 1 417 ? 66.922 26.694 -122.042 1.00 96.19 417 ARG A C 1
ATOM 3302 O O . ARG A 1 417 ? 66.969 26.886 -123.250 1.00 96.19 417 ARG A O 1
ATOM 3309 N N . GLU A 1 418 ? 67.844 27.155 -121.200 1.00 94.44 418 GLU A N 1
ATOM 3310 C CA . GLU A 1 418 ? 69.030 27.896 -121.640 1.00 94.44 418 GLU A CA 1
ATOM 3311 C C . GLU A 1 418 ? 69.898 27.040 -122.574 1.00 94.44 418 GLU A C 1
ATOM 3313 O O . GLU A 1 418 ? 70.250 27.482 -123.663 1.00 94.44 418 GLU A O 1
ATOM 3318 N N . ARG A 1 419 ? 70.149 25.772 -122.218 1.00 94.31 419 ARG A N 1
ATOM 3319 C CA . ARG A 1 419 ? 70.839 24.815 -123.098 1.00 94.31 419 ARG A CA 1
ATOM 3320 C C . ARG A 1 419 ? 70.080 24.560 -124.401 1.00 94.31 419 ARG A C 1
ATOM 3322 O O . ARG A 1 419 ? 70.713 24.441 -125.442 1.00 94.31 419 ARG A O 1
ATOM 3329 N N . SER A 1 420 ? 68.748 24.489 -124.380 1.00 94.75 420 SER A N 1
ATOM 3330 C CA . SER A 1 420 ? 67.942 24.367 -125.604 1.00 94.75 420 SER A CA 1
ATOM 3331 C C . SER A 1 420 ? 68.079 25.588 -126.516 1.00 94.75 420 SER A C 1
ATOM 3333 O O . SER A 1 420 ? 68.209 25.403 -127.721 1.00 94.75 420 SER A O 1
ATOM 3335 N N . MET A 1 421 ? 68.119 26.806 -125.962 1.00 94.06 421 MET A N 1
ATOM 3336 C CA . MET A 1 421 ? 68.436 28.014 -126.736 1.00 94.06 421 MET A CA 1
ATOM 3337 C C . MET A 1 421 ? 69.850 27.929 -127.321 1.00 94.06 421 MET A C 1
ATOM 3339 O O . MET A 1 421 ? 70.007 28.049 -128.528 1.00 94.06 421 MET A O 1
ATOM 3343 N N . GLN A 1 422 ? 70.853 27.587 -126.503 1.00 93.31 422 GLN A N 1
ATOM 3344 C CA . GLN A 1 422 ? 72.243 27.417 -126.948 1.00 93.31 422 GLN A CA 1
ATOM 3345 C C . GLN A 1 422 ? 72.390 26.363 -128.064 1.00 93.31 422 GLN A C 1
ATOM 3347 O O . GLN A 1 422 ? 73.227 26.528 -128.949 1.00 93.31 422 GLN A O 1
ATOM 3352 N N . PHE A 1 423 ? 71.593 25.286 -128.056 1.00 92.62 423 PHE A N 1
ATOM 3353 C CA . PHE A 1 423 ? 71.580 24.293 -129.137 1.00 92.62 423 PHE A CA 1
ATOM 3354 C C . PHE A 1 423 ? 70.957 24.826 -130.433 1.00 92.62 423 PHE A C 1
ATOM 3356 O O . PHE A 1 423 ? 71.447 24.491 -131.510 1.00 92.62 423 PHE A O 1
ATOM 3363 N N . GLU A 1 424 ? 69.912 25.652 -130.354 1.00 94.81 424 GLU A N 1
ATOM 3364 C CA . GLU A 1 424 ? 69.331 26.314 -131.528 1.00 94.81 424 GLU A CA 1
ATOM 3365 C C . GLU A 1 424 ? 70.273 27.404 -132.076 1.00 94.81 424 GLU A C 1
ATOM 3367 O O . GLU A 1 424 ? 70.553 27.405 -133.273 1.00 94.81 424 GLU A O 1
ATOM 3372 N N . ASP A 1 425 ? 70.900 28.215 -131.215 1.00 93.94 425 ASP A N 1
ATOM 3373 C CA . ASP A 1 425 ? 71.943 29.181 -131.598 1.00 93.94 425 ASP A CA 1
ATOM 3374 C C . ASP A 1 425 ? 73.123 28.487 -132.315 1.00 93.94 425 ASP A C 1
ATOM 3376 O O . ASP A 1 425 ? 73.588 28.931 -133.368 1.00 93.94 425 ASP A O 1
ATOM 3380 N N . GLN A 1 426 ? 73.595 27.348 -131.786 1.00 93.00 426 GLN A N 1
ATOM 3381 C CA . GLN A 1 426 ? 74.643 26.528 -132.416 1.00 93.00 426 GLN A CA 1
ATOM 3382 C C . GLN A 1 426 ? 74.199 25.924 -133.755 1.00 93.00 426 GLN A C 1
ATOM 3384 O O . GLN A 1 426 ? 75.005 25.804 -134.679 1.00 93.00 426 GLN A O 1
ATOM 3389 N N . LYS A 1 427 ? 72.927 25.539 -133.877 1.00 94.25 427 LYS A N 1
ATOM 3390 C CA . LYS A 1 427 ? 72.330 24.956 -135.085 1.00 94.25 427 LYS A CA 1
ATOM 3391 C C . LYS A 1 427 ? 72.121 26.002 -136.182 1.00 94.25 427 LYS A C 1
ATOM 3393 O O . LYS A 1 427 ? 72.316 25.684 -137.357 1.00 94.25 427 LYS A O 1
ATOM 3398 N N . ASP A 1 428 ? 71.800 27.243 -135.836 1.00 94.56 428 ASP A N 1
ATOM 3399 C CA . ASP A 1 428 ? 71.757 28.363 -136.781 1.00 94.56 428 ASP A CA 1
ATOM 3400 C C . ASP A 1 428 ? 73.168 28.825 -137.180 1.00 94.56 428 ASP A C 1
ATOM 3402 O O . ASP A 1 428 ? 73.425 29.042 -138.367 1.00 94.56 428 ASP A O 1
ATOM 3406 N N . ALA A 1 429 ? 74.130 28.845 -136.250 1.00 92.44 429 ALA A N 1
ATOM 3407 C CA . ALA A 1 429 ? 75.543 29.063 -136.573 1.00 92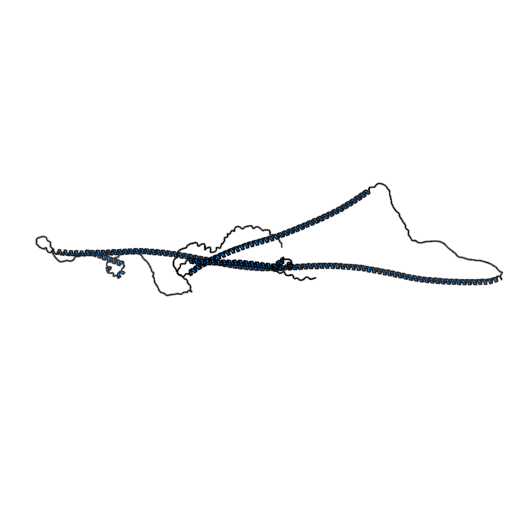.44 429 ALA A CA 1
ATOM 3408 C C . ALA A 1 429 ? 76.109 27.966 -137.501 1.00 92.44 429 ALA A C 1
ATOM 3410 O O . ALA A 1 429 ? 76.822 28.268 -138.459 1.00 92.44 429 ALA A O 1
ATOM 3411 N N . TYR A 1 430 ? 75.743 26.697 -137.286 1.00 91.62 430 TYR A N 1
ATOM 3412 C CA . TYR A 1 430 ? 76.099 25.592 -138.183 1.00 91.62 430 TYR A CA 1
ATOM 3413 C C . TYR A 1 430 ? 75.483 25.767 -139.580 1.00 91.62 430 TYR A C 1
ATOM 3415 O O . TYR A 1 430 ? 76.173 25.589 -140.584 1.00 91.62 430 TYR A O 1
ATOM 3423 N N . GLN A 1 431 ? 74.211 26.175 -139.669 1.00 92.62 431 GLN A N 1
ATOM 3424 C CA . GLN A 1 431 ? 73.573 26.507 -140.948 1.00 92.62 431 GLN A CA 1
ATOM 3425 C C . GLN A 1 431 ? 74.246 27.694 -141.652 1.00 92.62 431 GLN A C 1
ATOM 3427 O O . GLN A 1 431 ? 74.299 27.707 -142.882 1.00 92.62 431 GLN A O 1
ATOM 3432 N N . HIS A 1 432 ? 74.754 28.684 -140.911 1.00 91.25 432 HIS A N 1
ATOM 3433 C CA . HIS A 1 432 ? 75.516 29.802 -141.474 1.00 91.25 432 HIS A CA 1
ATOM 3434 C C . HIS A 1 432 ? 76.841 29.319 -142.075 1.00 91.25 432 HIS A C 1
ATOM 3436 O O . HIS A 1 432 ? 77.068 29.501 -143.268 1.00 91.25 432 HIS A O 1
ATOM 3442 N N . LEU A 1 433 ? 77.648 28.593 -141.292 1.00 92.12 433 LEU A N 1
ATOM 3443 C CA . LEU A 1 433 ? 78.915 28.003 -141.741 1.00 92.12 433 LEU A CA 1
ATOM 3444 C C . LEU A 1 433 ? 78.726 27.045 -142.927 1.00 92.12 433 LEU A C 1
ATOM 3446 O O . LEU A 1 433 ? 79.578 26.968 -143.812 1.00 92.12 433 LEU A O 1
ATOM 3450 N N . GLN A 1 434 ? 77.601 26.325 -142.979 1.00 91.81 434 GLN A N 1
ATOM 3451 C CA . GLN A 1 434 ? 77.237 25.519 -144.140 1.00 91.81 434 GLN A CA 1
ATOM 3452 C C . GLN A 1 434 ? 76.989 26.392 -145.383 1.00 91.81 434 GLN A C 1
ATOM 3454 O O . GLN A 1 434 ? 77.587 26.112 -146.418 1.00 91.81 434 GLN A O 1
ATOM 3459 N N . LYS A 1 435 ? 76.192 27.464 -145.287 1.00 92.88 435 LYS A N 1
ATOM 3460 C CA . LYS A 1 435 ? 75.951 28.407 -146.401 1.00 92.88 435 LYS A CA 1
ATOM 3461 C C . LYS A 1 435 ? 77.235 29.113 -146.861 1.00 92.88 435 LYS A C 1
ATOM 3463 O O . LYS A 1 435 ? 77.422 29.328 -148.056 1.00 92.88 435 LYS A O 1
ATOM 3468 N N . GLU A 1 436 ? 78.141 29.443 -145.944 1.00 90.81 436 GLU A N 1
ATOM 3469 C CA . GLU A 1 436 ? 79.459 30.004 -146.277 1.00 90.81 436 GLU A CA 1
ATOM 3470 C C . GLU A 1 436 ? 80.336 28.986 -147.012 1.00 90.81 436 GLU A C 1
ATOM 3472 O O . GLU A 1 436 ? 80.938 29.312 -148.030 1.00 90.81 436 GLU A O 1
ATOM 3477 N N . ARG A 1 437 ? 80.367 27.727 -146.562 1.00 91.19 437 ARG A N 1
ATOM 3478 C CA . ARG A 1 437 ? 81.073 26.646 -147.266 1.00 91.19 437 ARG A CA 1
ATOM 3479 C C . ARG A 1 437 ? 80.467 26.371 -148.645 1.00 91.19 437 ARG A C 1
ATOM 3481 O O . ARG A 1 437 ? 81.221 26.164 -149.590 1.00 91.19 437 ARG A O 1
ATOM 3488 N N . ASP A 1 438 ? 79.144 26.401 -148.775 1.00 91.12 438 ASP A N 1
ATOM 3489 C CA . ASP A 1 438 ? 78.463 26.165 -150.050 1.00 91.12 438 ASP A CA 1
ATOM 3490 C C . ASP A 1 438 ? 78.714 27.327 -151.037 1.00 91.12 438 ASP A C 1
ATOM 3492 O O . ASP A 1 438 ? 79.100 27.076 -152.178 1.00 91.12 438 ASP A O 1
ATOM 3496 N N . THR A 1 439 ? 78.670 28.591 -150.594 1.00 91.12 439 THR A N 1
ATOM 3497 C CA . THR A 1 439 ? 79.042 29.745 -151.449 1.00 91.12 439 THR A CA 1
ATOM 3498 C C . THR A 1 439 ? 80.547 29.819 -151.753 1.00 91.12 439 THR A C 1
ATOM 3500 O O . THR A 1 439 ? 80.930 30.252 -152.839 1.00 91.12 439 THR A O 1
ATOM 3503 N N . LEU A 1 440 ? 81.426 29.333 -150.866 1.00 90.62 440 LEU A N 1
ATOM 3504 C CA . LEU A 1 440 ? 82.853 29.147 -151.170 1.00 90.62 440 LEU A CA 1
ATOM 3505 C C . LEU A 1 440 ? 83.091 28.035 -152.204 1.00 90.62 440 LEU A C 1
ATOM 3507 O O . LEU A 1 440 ? 83.999 28.163 -153.027 1.00 90.62 440 LEU A O 1
ATOM 3511 N N . CYS A 1 441 ? 82.282 26.970 -152.207 1.00 90.00 441 CYS A N 1
ATOM 3512 C CA . CYS A 1 441 ? 82.298 25.963 -153.269 1.00 90.00 441 CYS A CA 1
ATOM 3513 C C . CYS A 1 441 ? 81.838 26.553 -154.612 1.00 90.00 441 CYS A C 1
ATOM 3515 O O . CYS A 1 441 ? 82.535 26.369 -155.609 1.00 90.00 441 CYS A O 1
ATOM 3517 N N . GLU A 1 442 ? 80.748 27.326 -154.635 1.00 89.62 442 GLU A N 1
ATOM 3518 C CA . GLU A 1 442 ? 80.290 28.044 -155.836 1.00 89.62 442 GLU A CA 1
ATOM 3519 C C . GLU A 1 442 ? 81.358 29.018 -156.363 1.00 89.62 442 GLU A C 1
ATOM 3521 O O . GLU A 1 442 ? 81.674 29.009 -157.552 1.00 89.62 442 GLU A O 1
ATOM 3526 N N . ALA A 1 443 ? 81.986 29.812 -155.488 1.00 86.50 443 ALA A N 1
ATOM 3527 C CA . ALA A 1 443 ? 83.062 30.732 -155.862 1.00 86.50 443 ALA A CA 1
ATOM 3528 C C . ALA A 1 443 ? 84.306 29.999 -156.400 1.00 86.50 443 ALA A C 1
ATOM 3530 O O . ALA A 1 443 ? 84.923 30.444 -157.373 1.00 86.50 443 ALA A O 1
ATOM 3531 N N . LEU A 1 444 ? 84.660 28.853 -155.810 1.00 89.44 444 LEU A N 1
ATOM 3532 C CA . LEU A 1 444 ? 85.742 27.995 -156.290 1.00 89.44 444 LEU A CA 1
ATOM 3533 C C . LEU A 1 444 ? 85.422 27.394 -157.668 1.00 89.44 444 LEU A C 1
ATOM 3535 O O . LEU A 1 444 ? 86.312 27.318 -158.514 1.00 89.44 444 LEU A O 1
ATOM 3539 N N . ASP A 1 445 ? 84.179 26.981 -157.917 1.00 86.56 445 ASP A N 1
ATOM 3540 C CA . ASP A 1 445 ? 83.761 26.433 -159.209 1.00 86.56 445 ASP A CA 1
ATOM 3541 C C . ASP A 1 445 ? 83.657 27.515 -160.294 1.00 86.56 445 ASP A C 1
ATOM 3543 O O . ASP A 1 445 ? 84.132 27.296 -161.410 1.00 86.56 445 ASP A O 1
ATOM 3547 N N . CYS A 1 446 ? 83.194 28.723 -159.959 1.00 85.12 446 CYS A N 1
ATOM 3548 C CA . CYS A 1 446 ? 83.326 29.902 -160.819 1.00 85.12 446 CYS A CA 1
ATOM 3549 C C . CYS A 1 446 ? 84.797 30.174 -161.175 1.00 85.12 446 CYS A C 1
ATOM 3551 O O . CYS A 1 446 ? 85.128 30.301 -162.353 1.00 85.12 446 CYS A O 1
ATOM 3553 N N . SER A 1 447 ? 85.706 30.155 -160.194 1.00 83.44 447 SER A N 1
ATOM 3554 C CA . SER A 1 447 ? 87.144 30.347 -160.435 1.00 83.44 447 SER A CA 1
ATOM 3555 C C . SER A 1 447 ? 87.765 29.229 -161.293 1.00 83.44 447 SER A C 1
ATOM 3557 O O . SER A 1 447 ? 88.614 29.500 -162.144 1.00 83.44 447 SER A O 1
ATOM 3559 N N . LYS A 1 448 ? 87.304 27.972 -161.166 1.00 87.06 448 LYS A N 1
ATOM 3560 C CA . LYS A 1 448 ? 87.683 26.881 -162.089 1.00 87.06 448 LYS A CA 1
ATOM 3561 C C . LYS A 1 448 ? 87.191 27.148 -163.513 1.00 87.06 448 LYS A C 1
ATOM 3563 O O . LYS A 1 448 ? 87.944 26.917 -164.456 1.00 87.06 448 LYS A O 1
ATOM 3568 N N . VAL A 1 449 ? 85.961 27.636 -163.690 1.00 85.81 449 VAL A N 1
ATOM 3569 C CA . VAL A 1 449 ? 85.408 27.990 -165.011 1.00 85.81 449 VAL A CA 1
ATOM 3570 C C . VAL A 1 449 ? 86.181 29.156 -165.637 1.00 85.81 449 VAL A C 1
ATOM 3572 O O . VAL A 1 449 ? 86.529 29.087 -166.816 1.00 85.81 449 VAL A O 1
ATOM 3575 N N . GLU A 1 450 ? 86.542 30.176 -164.857 1.00 84.31 450 GLU A N 1
ATOM 3576 C CA . GLU A 1 450 ? 87.427 31.263 -165.297 1.00 84.31 450 GLU A CA 1
ATOM 3577 C C . GLU A 1 450 ? 88.813 30.740 -165.701 1.00 84.31 450 GLU A C 1
ATOM 3579 O O . GLU A 1 450 ? 89.304 31.069 -166.782 1.00 84.31 450 GLU A O 1
ATOM 3584 N N . ALA A 1 451 ? 89.423 29.867 -164.893 1.00 78.81 451 ALA A N 1
ATOM 3585 C CA . ALA A 1 451 ? 90.716 29.255 -165.195 1.00 78.81 451 ALA A CA 1
ATOM 3586 C C . ALA A 1 451 ? 90.677 28.403 -166.478 1.00 78.81 451 ALA A C 1
ATOM 3588 O O . ALA A 1 451 ? 91.588 28.498 -167.303 1.00 78.81 451 ALA A O 1
ATOM 3589 N N . LEU A 1 452 ? 89.606 27.632 -166.702 1.00 85.50 452 LEU A N 1
ATOM 3590 C CA . LEU A 1 452 ? 89.370 26.891 -167.947 1.00 85.50 452 LEU A CA 1
ATOM 3591 C C . LEU A 1 452 ? 89.148 27.836 -169.143 1.00 85.50 452 LEU A C 1
ATOM 3593 O O . LEU A 1 452 ? 89.650 27.575 -170.237 1.00 85.50 452 LEU A O 1
ATOM 3597 N N . GLY A 1 453 ? 88.461 28.965 -168.947 1.00 82.25 453 GLY A N 1
ATOM 3598 C CA . GLY A 1 453 ? 88.301 30.013 -169.959 1.00 82.25 453 GLY A CA 1
ATOM 3599 C C . GLY A 1 453 ? 89.627 30.685 -170.339 1.00 82.25 453 GLY A C 1
ATOM 3600 O O . GLY A 1 453 ? 89.909 30.894 -171.523 1.00 82.25 453 GLY A O 1
ATOM 3601 N N . LEU A 1 454 ? 90.487 30.956 -169.355 1.00 81.62 454 LEU A N 1
ATOM 3602 C CA . LEU A 1 454 ? 91.853 31.442 -169.564 1.00 81.62 454 LEU A CA 1
ATOM 3603 C C . LEU A 1 454 ? 92.729 30.388 -170.257 1.00 81.62 454 LEU A C 1
ATOM 3605 O O . LEU A 1 454 ? 93.500 30.737 -171.152 1.00 81.62 454 LEU A O 1
ATOM 3609 N N . GLN A 1 455 ? 92.573 29.104 -169.924 1.00 80.94 455 GLN A N 1
ATOM 3610 C CA . GLN A 1 455 ? 93.268 27.999 -170.588 1.00 80.94 455 GLN A CA 1
ATOM 3611 C C . GLN A 1 455 ? 92.848 27.878 -172.063 1.00 80.94 455 GLN A C 1
ATOM 3613 O O . GLN A 1 455 ? 93.707 27.843 -172.943 1.00 80.94 455 GLN A O 1
ATOM 3618 N N . LEU A 1 456 ? 91.546 27.955 -172.359 1.00 83.94 456 LEU A N 1
ATOM 3619 C CA . LEU A 1 456 ? 91.020 28.017 -173.725 1.00 83.94 456 LEU A CA 1
ATOM 3620 C C . LEU A 1 456 ? 91.574 29.228 -174.497 1.00 83.94 456 LEU A C 1
ATOM 3622 O O . LEU A 1 456 ? 91.899 29.116 -175.679 1.00 83.94 456 LEU A O 1
ATOM 3626 N N . ASN A 1 457 ? 91.703 30.390 -173.851 1.00 79.81 457 ASN A N 1
ATOM 3627 C CA . ASN A 1 457 ? 92.283 31.581 -174.474 1.00 79.81 457 ASN A CA 1
ATOM 3628 C C . ASN A 1 457 ? 93.797 31.443 -174.709 1.00 79.81 457 ASN A C 1
ATOM 3630 O O . ASN A 1 457 ? 94.281 31.867 -175.759 1.00 79.81 457 ASN A O 1
ATOM 3634 N N . ARG A 1 458 ? 94.535 30.776 -173.814 1.00 79.19 458 ARG A N 1
ATOM 3635 C CA . ARG A 1 458 ? 95.938 30.400 -174.043 1.00 79.19 458 ARG A CA 1
ATOM 3636 C C . ARG A 1 458 ? 96.075 29.461 -175.242 1.00 79.19 458 ARG A C 1
ATOM 3638 O O . ARG A 1 458 ? 96.964 29.650 -176.064 1.00 79.19 458 ARG A O 1
ATOM 3645 N N . ASP A 1 459 ? 95.175 28.497 -175.388 1.00 78.81 459 ASP A N 1
ATOM 3646 C CA . ASP A 1 459 ? 95.238 27.525 -176.480 1.00 78.81 459 ASP A CA 1
ATOM 3647 C C . ASP A 1 459 ? 94.783 28.133 -177.831 1.00 78.81 459 ASP A C 1
ATOM 3649 O O . ASP A 1 459 ? 95.296 27.749 -178.884 1.00 78.81 459 ASP A O 1
ATOM 3653 N N . LYS A 1 460 ? 93.919 29.165 -177.824 1.00 80.75 460 LYS A N 1
ATOM 3654 C CA . LYS A 1 460 ? 93.692 30.053 -178.989 1.00 80.75 460 LYS A CA 1
ATOM 3655 C C . LYS A 1 460 ? 94.956 30.842 -179.352 1.00 80.75 460 LYS A C 1
ATOM 3657 O O . LYS A 1 460 ? 95.331 30.870 -180.521 1.00 80.75 460 LYS A O 1
ATOM 3662 N N . LEU A 1 461 ? 95.635 31.438 -178.365 1.00 77.31 461 LEU A N 1
ATOM 3663 C CA . LEU A 1 461 ? 96.887 32.176 -178.581 1.00 77.31 461 LEU A CA 1
ATOM 3664 C C . LEU A 1 461 ? 97.989 31.274 -179.159 1.00 77.31 461 LEU A C 1
ATOM 3666 O O . LEU A 1 461 ? 98.679 31.676 -180.095 1.00 77.31 461 LEU A O 1
ATOM 3670 N N . LEU A 1 462 ? 98.106 30.033 -178.674 1.00 78.50 462 LEU A N 1
ATOM 3671 C CA . LEU A 1 462 ? 99.034 29.032 -179.212 1.00 78.50 462 LEU A CA 1
ATOM 3672 C C . LEU A 1 462 ? 98.724 28.664 -180.674 1.00 78.50 462 LEU A C 1
ATOM 3674 O O . LEU A 1 462 ? 99.656 28.487 -181.456 1.00 78.50 462 LEU A O 1
ATOM 3678 N N . LYS A 1 463 ? 97.445 28.622 -181.080 1.00 76.94 463 LYS A N 1
ATOM 3679 C CA . LYS A 1 463 ? 97.065 28.460 -182.497 1.00 76.94 463 LYS A CA 1
ATOM 3680 C C . LYS A 1 463 ? 97.472 29.669 -183.344 1.00 76.94 463 LYS A C 1
ATOM 3682 O O . LYS A 1 463 ? 98.155 29.479 -184.346 1.00 76.94 463 LYS A O 1
ATOM 3687 N N . SER A 1 464 ? 97.191 30.898 -182.902 1.00 75.19 464 SER A N 1
ATOM 3688 C CA . SER A 1 464 ? 97.639 32.100 -183.630 1.00 75.19 464 SER A CA 1
ATOM 3689 C C . SER A 1 464 ? 99.170 32.235 -183.695 1.00 75.19 464 SER A C 1
ATOM 3691 O O . SER A 1 464 ? 99.713 32.743 -184.673 1.00 75.19 464 SER A O 1
ATOM 3693 N N . ALA A 1 465 ? 99.893 31.730 -182.688 1.00 72.06 465 ALA A N 1
ATOM 3694 C CA . ALA A 1 465 ? 101.354 31.669 -182.698 1.00 72.06 465 ALA A CA 1
ATOM 3695 C C . ALA A 1 465 ? 101.890 30.620 -183.694 1.00 72.06 465 ALA A C 1
ATOM 3697 O O . ALA A 1 465 ? 102.915 30.852 -184.334 1.00 72.06 465 ALA A O 1
ATOM 3698 N N . LEU A 1 466 ? 101.185 29.498 -183.874 1.00 76.31 466 LEU A N 1
ATOM 3699 C CA . LEU A 1 466 ? 101.469 28.507 -184.919 1.00 76.31 466 LEU A CA 1
ATOM 3700 C C . LEU A 1 466 ? 101.196 29.055 -186.328 1.00 76.31 466 LEU A C 1
ATOM 3702 O O . LEU A 1 466 ? 101.987 28.820 -187.238 1.00 76.31 466 LEU A O 1
ATOM 3706 N N . GLU A 1 467 ? 100.132 29.835 -186.509 1.00 71.69 467 GLU A N 1
ATOM 3707 C CA . GLU A 1 467 ? 99.826 30.525 -187.771 1.00 71.69 467 GLU A CA 1
ATOM 3708 C C . GLU A 1 467 ? 100.893 31.590 -188.104 1.00 71.69 467 GLU A C 1
ATOM 3710 O O . GLU A 1 467 ? 101.360 31.668 -189.243 1.00 71.69 467 GLU A O 1
ATOM 3715 N N . LEU A 1 468 ? 101.381 32.332 -187.100 1.00 72.19 468 LEU A N 1
ATOM 3716 C CA . LEU A 1 468 ? 102.552 33.215 -187.221 1.00 72.19 468 LEU A CA 1
ATOM 3717 C C . LEU A 1 468 ? 103.853 32.457 -187.540 1.00 72.19 468 LEU A C 1
ATOM 3719 O O . LEU A 1 468 ? 104.686 32.947 -188.303 1.00 72.19 468 LEU A O 1
ATOM 3723 N N . ALA A 1 469 ? 104.043 31.250 -187.002 1.00 65.19 469 ALA A N 1
ATOM 3724 C CA . ALA A 1 469 ? 105.186 30.410 -187.356 1.00 65.19 469 ALA A CA 1
ATOM 3725 C C . ALA A 1 469 ? 105.111 29.923 -188.818 1.00 65.19 469 ALA A C 1
ATOM 3727 O O . ALA A 1 469 ? 106.132 29.888 -189.506 1.00 65.19 469 ALA A O 1
ATOM 3728 N N . GLN A 1 470 ? 103.912 29.616 -189.326 1.00 67.00 470 GLN A N 1
ATOM 3729 C CA . GLN A 1 470 ? 103.705 29.226 -190.726 1.00 67.00 470 GLN A CA 1
ATOM 3730 C C . GLN A 1 470 ? 103.922 30.385 -191.710 1.00 67.00 470 GLN A C 1
ATOM 3732 O O . GLN A 1 470 ? 104.499 30.171 -192.778 1.00 67.00 470 GLN A O 1
ATOM 3737 N N . THR A 1 471 ? 103.519 31.616 -191.373 1.00 66.50 471 THR A N 1
ATOM 3738 C CA . THR A 1 471 ? 103.820 32.788 -192.218 1.00 66.50 471 THR A CA 1
ATOM 3739 C C . THR A 1 471 ? 105.302 33.160 -192.179 1.00 66.50 471 THR A C 1
ATOM 3741 O O . THR A 1 471 ? 105.852 33.519 -193.219 1.00 66.50 471 THR A O 1
ATOM 3744 N N . LYS A 1 472 ? 105.983 32.975 -191.037 1.00 64.69 472 LYS A N 1
ATOM 3745 C CA . LYS A 1 472 ? 107.449 33.084 -190.943 1.00 64.69 472 LYS A CA 1
ATOM 3746 C C . LYS A 1 472 ? 108.167 32.061 -191.834 1.00 64.69 472 LYS A C 1
ATOM 3748 O O . LYS A 1 472 ? 109.141 32.426 -192.483 1.00 64.69 472 LYS A O 1
ATOM 3753 N N . GLY A 1 473 ? 107.683 30.816 -191.903 1.00 63.88 473 GLY A N 1
ATOM 3754 C CA . GLY A 1 473 ? 108.250 29.772 -192.770 1.00 63.88 473 GLY A CA 1
ATOM 3755 C C . GLY A 1 473 ? 108.320 30.195 -194.242 1.00 63.88 473 GLY A C 1
ATOM 3756 O O . GLY A 1 473 ? 109.394 30.181 -194.832 1.00 63.88 473 GLY A O 1
ATOM 3757 N N . ARG A 1 474 ? 107.213 30.719 -194.785 1.00 66.31 474 ARG A N 1
ATOM 3758 C CA . ARG A 1 474 ? 107.117 31.175 -196.190 1.00 66.31 474 ARG A CA 1
ATOM 3759 C C . ARG A 1 474 ? 108.038 32.349 -196.556 1.00 66.31 474 ARG A C 1
ATOM 3761 O O . ARG A 1 474 ? 108.211 32.635 -197.736 1.00 66.31 474 ARG A O 1
ATOM 3768 N N . LEU A 1 475 ? 108.588 33.058 -195.568 1.00 60.94 475 LEU A N 1
ATOM 3769 C CA . LEU A 1 475 ? 109.601 34.101 -195.775 1.00 60.94 475 LEU A CA 1
ATOM 3770 C C . LEU A 1 475 ? 111.033 33.547 -195.717 1.00 60.94 475 LEU A C 1
ATOM 3772 O O . LEU A 1 475 ? 111.934 34.141 -196.304 1.00 60.94 475 LEU A O 1
ATOM 3776 N N . LEU A 1 476 ? 111.247 32.405 -195.057 1.00 59.62 476 LEU A N 1
ATOM 3777 C CA . LEU A 1 476 ? 112.542 31.721 -195.020 1.00 59.62 476 LEU A CA 1
ATOM 3778 C C . LEU A 1 476 ? 112.819 30.971 -196.331 1.00 59.62 476 LEU A C 1
ATOM 3780 O O . LEU A 1 476 ? 113.938 31.052 -196.822 1.00 59.62 476 LEU A O 1
ATOM 3784 N N . ASP A 1 477 ? 111.797 30.394 -196.975 1.00 55.31 477 ASP A N 1
ATOM 3785 C CA . ASP A 1 477 ? 111.913 29.791 -198.321 1.00 55.31 477 ASP A CA 1
ATOM 3786 C C . ASP A 1 477 ? 112.450 30.784 -199.382 1.00 55.31 477 ASP A C 1
ATOM 3788 O O . ASP A 1 477 ? 113.059 30.396 -200.377 1.00 55.31 477 ASP A O 1
ATOM 3792 N N . LEU A 1 478 ? 112.247 32.090 -199.163 1.00 55.91 478 LEU A N 1
ATOM 3793 C CA . LEU A 1 478 ? 112.740 33.179 -200.017 1.00 55.91 478 LEU A CA 1
ATOM 3794 C C . LEU A 1 478 ? 114.206 33.574 -199.736 1.00 55.91 478 LEU A C 1
ATOM 3796 O O . LEU A 1 478 ? 114.759 34.414 -200.444 1.00 55.91 478 LEU A O 1
ATOM 3800 N N . THR A 1 479 ? 114.834 32.989 -198.712 1.00 44.66 479 THR A N 1
ATOM 3801 C CA . THR A 1 479 ? 116.210 33.301 -198.288 1.00 44.66 479 THR A CA 1
ATOM 3802 C C . THR A 1 479 ? 117.241 32.415 -199.004 1.00 44.66 479 THR A C 1
ATOM 3804 O O . THR A 1 479 ? 118.279 32.915 -199.439 1.00 44.66 479 THR A O 1
ATOM 3807 N N . ASP A 1 480 ? 116.926 31.136 -199.241 1.00 45.38 480 ASP A N 1
ATOM 3808 C CA . ASP A 1 480 ? 117.874 30.137 -199.774 1.00 45.38 480 ASP A CA 1
ATOM 3809 C C . ASP A 1 480 ? 118.292 30.351 -201.246 1.00 45.38 480 ASP A C 1
ATOM 3811 O O . ASP A 1 480 ? 119.281 29.778 -201.705 1.00 45.38 480 ASP A O 1
ATOM 3815 N N . VAL A 1 481 ? 117.582 31.197 -202.003 1.00 51.97 481 VAL A N 1
ATOM 3816 C CA . VAL A 1 481 ? 117.914 31.509 -203.411 1.00 51.97 481 VAL A CA 1
ATOM 3817 C C . VAL A 1 481 ? 118.934 32.651 -203.539 1.00 51.97 481 VAL A C 1
ATOM 3819 O O . VAL A 1 481 ? 119.589 32.763 -204.576 1.00 51.97 481 VAL A O 1
ATOM 3822 N N . LEU A 1 482 ? 119.099 33.497 -202.513 1.00 44.09 482 LEU A N 1
ATOM 3823 C CA . LEU A 1 482 ? 119.929 34.709 -202.599 1.00 44.09 482 LEU A CA 1
ATOM 3824 C C . LEU A 1 482 ? 121.150 34.757 -201.673 1.00 44.09 482 LEU A C 1
ATOM 3826 O O . LEU A 1 482 ? 121.867 35.752 -201.729 1.00 44.09 482 LEU A O 1
ATOM 3830 N N . GLN A 1 483 ? 121.449 33.687 -200.928 1.00 34.62 483 GLN A N 1
ATOM 3831 C CA . GLN A 1 483 ? 122.813 33.264 -200.554 1.00 34.62 483 GLN A CA 1
ATOM 3832 C C . GLN A 1 483 ? 122.743 31.893 -199.848 1.00 34.62 483 GLN A C 1
ATOM 3834 O O . GLN A 1 483 ? 121.957 31.723 -198.932 1.00 34.62 483 GLN A O 1
ATOM 3839 N N . ALA A 1 484 ? 123.514 30.853 -200.187 1.00 40.19 484 ALA A N 1
ATOM 3840 C CA . ALA A 1 484 ? 124.714 30.741 -201.032 1.00 40.19 484 ALA A CA 1
ATOM 3841 C C . ALA A 1 484 ? 125.943 31.562 -200.577 1.00 40.19 484 ALA A C 1
ATOM 3843 O O . ALA A 1 484 ? 126.916 31.693 -201.317 1.00 40.19 484 ALA A O 1
ATOM 3844 N N . ALA A 1 485 ? 125.934 32.043 -199.330 1.00 25.84 485 ALA A N 1
ATOM 3845 C CA . ALA A 1 485 ? 127.121 32.447 -198.581 1.00 25.84 485 ALA A CA 1
ATOM 3846 C C . ALA A 1 485 ? 126.878 32.240 -197.074 1.00 25.84 485 ALA A C 1
ATOM 3848 O O . ALA A 1 485 ? 126.159 33.021 -196.467 1.00 25.84 485 ALA A O 1
ATOM 3849 N N . LEU A 1 486 ? 127.542 31.223 -196.503 1.00 27.30 486 LEU A N 1
ATOM 3850 C CA . LEU A 1 486 ? 127.652 30.901 -195.062 1.00 27.30 486 LEU A CA 1
ATOM 3851 C C . LEU A 1 486 ? 126.326 30.446 -194.385 1.00 27.30 486 LEU A C 1
ATOM 3853 O O . LEU A 1 486 ? 125.392 31.226 -194.288 1.00 27.30 486 LEU A O 1
ATOM 3857 N N . GLN A 1 487 ? 126.090 29.176 -194.011 1.00 31.73 487 GLN A N 1
ATOM 3858 C CA . GLN A 1 487 ? 126.834 28.167 -193.203 1.00 31.73 487 GLN A CA 1
ATOM 3859 C C . GLN A 1 487 ? 126.688 28.291 -191.667 1.00 31.73 487 GLN A C 1
ATOM 3861 O O . GLN A 1 487 ? 126.767 29.386 -191.123 1.00 31.73 487 GLN A O 1
ATOM 3866 N N . GLY A 1 488 ? 126.609 27.130 -190.987 1.00 27.62 488 GLY A N 1
ATOM 3867 C CA . GLY A 1 488 ? 126.718 26.941 -189.521 1.00 27.62 488 GLY A CA 1
ATOM 3868 C C . GLY A 1 488 ? 125.366 26.995 -188.783 1.00 27.62 488 GLY A C 1
ATOM 3869 O O . GLY A 1 488 ? 124.662 27.986 -188.907 1.00 27.62 488 GLY A O 1
ATOM 3870 N N . GLU A 1 489 ? 124.821 25.983 -188.090 1.00 32.88 489 GLU A N 1
ATOM 3871 C CA . GLU A 1 489 ? 125.302 24.907 -187.181 1.00 32.88 489 GLU A CA 1
ATOM 3872 C C . GLU A 1 489 ? 125.294 25.228 -185.657 1.00 32.88 489 GLU A C 1
ATOM 3874 O O . GLU A 1 489 ? 126.174 25.894 -185.132 1.00 32.88 489 GLU A O 1
ATOM 3879 N N . ALA A 1 490 ? 124.311 24.621 -184.966 1.00 40.53 490 ALA A N 1
ATOM 3880 C CA . ALA A 1 490 ? 124.374 23.903 -183.671 1.00 40.53 490 ALA A CA 1
ATOM 3881 C C . ALA A 1 490 ? 124.695 24.560 -182.281 1.00 40.53 490 ALA A C 1
ATOM 3883 O O . ALA A 1 490 ? 125.799 25.011 -182.008 1.00 40.53 490 ALA A O 1
ATOM 3884 N N . ALA A 1 491 ? 123.771 24.283 -181.330 1.00 39.53 491 ALA A N 1
ATOM 3885 C CA . ALA A 1 491 ? 123.974 23.798 -179.932 1.00 39.53 491 ALA A CA 1
ATOM 3886 C C . ALA A 1 491 ? 124.128 24.736 -178.685 1.00 39.53 491 ALA A C 1
ATOM 3888 O O . ALA A 1 491 ? 124.609 25.858 -178.764 1.00 39.53 491 ALA A O 1
ATOM 3889 N N . ALA A 1 492 ? 123.779 24.149 -177.509 1.00 36.53 492 ALA A N 1
ATOM 3890 C CA . ALA A 1 492 ? 124.055 24.521 -176.087 1.00 36.53 492 ALA A CA 1
ATOM 3891 C C . ALA A 1 492 ? 123.319 25.738 -175.426 1.00 36.53 492 ALA A C 1
ATOM 3893 O O . ALA A 1 492 ? 122.937 26.662 -176.127 1.00 36.53 492 ALA A O 1
ATOM 3894 N N . ALA A 1 493 ? 123.107 25.859 -174.086 1.00 39.16 493 ALA A N 1
ATOM 3895 C CA . ALA A 1 493 ? 122.976 24.899 -172.947 1.00 39.16 493 ALA A CA 1
ATOM 3896 C C . ALA A 1 493 ? 122.526 25.574 -171.590 1.00 39.16 493 ALA A C 1
ATOM 3898 O O . ALA A 1 493 ? 122.760 26.762 -171.402 1.00 39.16 493 ALA A O 1
ATOM 3899 N N . ALA A 1 494 ? 122.025 24.772 -170.615 1.00 43.66 494 ALA A N 1
ATOM 3900 C CA . ALA A 1 494 ? 121.989 24.975 -169.125 1.00 43.66 494 ALA A CA 1
ATOM 3901 C C . ALA A 1 494 ? 121.082 26.102 -168.493 1.00 43.66 494 ALA A C 1
ATOM 3903 O O . ALA A 1 494 ? 120.545 26.913 -169.232 1.00 43.66 494 ALA A O 1
ATOM 3904 N N . THR A 1 495 ? 120.775 26.220 -167.167 1.00 40.94 495 THR A N 1
ATOM 3905 C CA . THR A 1 495 ? 121.293 25.597 -165.899 1.00 40.94 495 THR A CA 1
ATOM 3906 C C . THR A 1 495 ? 120.321 25.665 -164.658 1.00 40.94 495 THR A C 1
ATOM 3908 O O . THR A 1 495 ? 119.670 26.684 -164.486 1.00 40.94 495 THR A O 1
ATOM 3911 N N . SER A 1 496 ? 120.373 24.675 -163.726 1.00 41.97 496 SER A N 1
ATOM 3912 C CA . SER A 1 496 ? 120.161 24.705 -162.223 1.00 41.97 496 SER A CA 1
ATOM 3913 C C . SER A 1 496 ? 118.844 25.160 -161.506 1.00 41.97 496 SER A C 1
ATOM 3915 O O . SER A 1 496 ? 118.091 25.942 -162.062 1.00 41.97 496 SER A O 1
ATOM 3917 N N . ARG A 1 497 ? 118.547 24.843 -160.207 1.00 43.78 497 ARG A N 1
ATOM 3918 C CA . ARG A 1 497 ? 118.723 23.636 -159.310 1.00 43.78 497 ARG A CA 1
ATOM 3919 C C . ARG A 1 497 ? 118.031 23.811 -157.911 1.00 43.78 497 ARG A C 1
ATOM 3921 O O . ARG A 1 497 ? 117.953 24.939 -157.445 1.00 43.78 497 ARG A O 1
ATOM 3928 N N . SER A 1 498 ? 117.618 22.730 -157.204 1.00 35.81 498 SER A N 1
ATOM 3929 C CA . SER A 1 498 ? 117.157 22.740 -155.774 1.00 35.81 498 SER A CA 1
ATOM 3930 C C . SER A 1 498 ? 117.323 21.378 -155.011 1.00 35.81 498 SER A C 1
ATOM 3932 O O . SER A 1 498 ? 117.895 20.449 -155.586 1.00 35.81 498 SER A O 1
ATOM 3934 N N . ILE A 1 499 ? 116.906 21.273 -153.723 1.00 38.72 499 ILE A N 1
ATOM 3935 C CA . ILE A 1 499 ? 117.234 20.238 -152.679 1.00 38.72 499 ILE A CA 1
ATOM 3936 C C . ILE A 1 499 ? 116.206 20.295 -151.486 1.00 38.72 499 ILE A C 1
ATOM 3938 O O . ILE A 1 499 ? 115.632 21.362 -151.311 1.00 38.72 499 ILE A O 1
ATOM 3942 N N . ALA A 1 500 ? 115.887 19.317 -150.593 1.00 35.72 500 ALA A N 1
ATOM 3943 C CA . ALA A 1 500 ? 116.176 17.865 -150.421 1.00 35.72 500 ALA A CA 1
ATOM 3944 C C . ALA A 1 500 ? 115.019 17.038 -149.723 1.00 35.72 500 ALA A C 1
ATOM 3946 O O . ALA A 1 500 ? 113.955 16.934 -150.325 1.00 35.72 500 ALA A O 1
ATOM 3947 N N . ARG A 1 501 ? 115.239 16.299 -148.593 1.00 41.22 501 ARG A N 1
ATOM 3948 C CA . ARG A 1 501 ? 114.571 14.977 -148.299 1.00 41.22 501 ARG A CA 1
ATOM 3949 C C . ARG A 1 501 ? 114.800 14.357 -146.874 1.00 41.22 501 ARG A C 1
ATOM 3951 O O . ARG A 1 501 ? 115.939 14.436 -146.427 1.00 41.22 501 ARG A O 1
ATOM 3958 N N . THR A 1 502 ? 113.842 13.613 -146.254 1.00 25.67 502 THR A N 1
ATOM 3959 C CA . THR A 1 502 ? 114.043 12.715 -145.045 1.00 25.67 502 THR A CA 1
ATOM 3960 C C . THR A 1 502 ? 112.916 11.646 -144.762 1.00 25.67 502 THR A C 1
ATOM 3962 O O . THR A 1 502 ? 111.833 11.816 -145.318 1.00 25.67 502 THR A O 1
ATOM 3965 N N . PRO A 1 503 ? 113.126 10.552 -143.952 1.00 52.91 503 PRO A N 1
ATOM 3966 C CA . PRO A 1 503 ? 112.145 9.435 -143.717 1.00 52.91 503 PRO A CA 1
ATOM 3967 C C . PRO A 1 503 ? 112.030 8.771 -142.277 1.00 52.91 503 PRO A C 1
ATOM 3969 O O . PRO A 1 503 ? 112.788 9.124 -141.382 1.00 52.91 503 PRO A O 1
ATOM 3972 N N . HIS A 1 504 ? 111.168 7.721 -142.128 1.00 31.48 504 HIS A N 1
ATOM 3973 C CA . HIS A 1 504 ? 111.149 6.558 -141.155 1.00 31.48 504 HIS A CA 1
ATOM 3974 C C . HIS A 1 504 ? 110.234 6.471 -139.875 1.00 31.48 504 HIS A C 1
ATOM 3976 O O . HIS A 1 504 ? 110.064 7.437 -139.144 1.00 31.48 504 HIS A O 1
ATOM 3982 N N . SER A 1 505 ? 109.828 5.212 -139.546 1.00 31.47 505 SER A N 1
ATOM 3983 C CA . SER A 1 505 ? 109.600 4.564 -138.205 1.00 31.47 505 SER A CA 1
ATOM 3984 C C . SER A 1 505 ? 108.175 4.170 -137.689 1.00 31.47 505 SER A C 1
ATOM 3986 O O . SER A 1 505 ? 107.156 4.604 -138.212 1.00 31.47 505 SER A O 1
ATOM 3988 N N . MET A 1 506 ? 108.154 3.287 -136.665 1.00 28.22 506 MET A N 1
ATOM 3989 C CA . MET A 1 506 ? 107.055 2.641 -135.877 1.00 28.22 506 MET A CA 1
ATOM 3990 C C . MET A 1 506 ? 107.292 2.881 -134.338 1.00 28.22 506 MET A C 1
ATOM 3992 O O . MET A 1 506 ? 108.283 3.541 -134.024 1.00 28.22 506 MET A O 1
ATOM 3996 N N . PRO A 1 507 ? 106.598 2.243 -133.350 1.00 60.09 507 PRO A N 1
ATOM 3997 C CA . PRO A 1 507 ? 105.166 2.286 -132.953 1.00 60.09 507 PRO A CA 1
ATOM 3998 C C . PRO A 1 507 ? 104.919 2.557 -131.418 1.00 60.09 507 PRO A C 1
ATOM 4000 O O . PRO A 1 507 ? 105.864 2.601 -130.636 1.00 60.09 507 PRO A O 1
ATOM 4003 N N . GLY A 1 508 ? 103.655 2.638 -130.943 1.00 30.12 508 GLY A N 1
ATOM 4004 C CA . GLY A 1 508 ? 103.249 2.637 -129.502 1.00 30.12 508 GLY A CA 1
ATOM 4005 C C . GLY A 1 508 ? 101.708 2.667 -129.315 1.00 30.12 508 GLY A C 1
ATOM 4006 O O . GLY A 1 508 ? 101.043 3.272 -130.144 1.00 30.12 508 GLY A O 1
ATOM 4007 N N . SER A 1 509 ? 101.067 1.852 -128.449 1.00 30.67 509 SER A N 1
ATOM 4008 C CA . SER A 1 509 ? 100.836 1.983 -126.976 1.00 30.67 509 SER A CA 1
ATOM 4009 C C . SER A 1 509 ? 99.865 3.133 -126.598 1.00 30.67 509 SER A C 1
ATOM 4011 O O . SER A 1 509 ? 100.024 4.219 -127.138 1.00 30.67 509 SER A O 1
ATOM 4013 N N . PHE A 1 510 ? 98.840 3.024 -125.728 1.00 31.34 510 PHE A N 1
ATOM 4014 C CA . PHE A 1 510 ? 98.489 2.083 -124.634 1.00 31.34 510 PHE A CA 1
ATOM 4015 C C . PHE A 1 510 ? 96.946 1.931 -124.481 1.00 31.34 510 PHE A C 1
ATOM 4017 O O . PHE A 1 510 ? 96.205 2.827 -124.880 1.00 31.34 510 PHE A O 1
ATOM 4024 N N . VAL A 1 511 ? 96.456 0.849 -123.850 1.00 31.66 511 VAL A N 1
ATOM 4025 C CA . VAL A 1 511 ? 95.046 0.668 -123.414 1.00 31.66 511 VAL A CA 1
ATOM 4026 C C . VAL A 1 511 ? 95.011 0.222 -121.946 1.00 31.66 511 VAL A C 1
ATOM 4028 O O . VAL A 1 511 ? 95.751 -0.684 -121.569 1.00 31.66 511 VAL A O 1
ATOM 4031 N N . GLY A 1 512 ? 94.141 0.830 -121.130 1.00 29.20 512 GLY A N 1
ATOM 4032 C CA . GLY A 1 512 ? 93.907 0.444 -119.730 1.00 29.20 512 GLY A CA 1
ATOM 4033 C C . GLY A 1 512 ? 92.681 -0.464 -119.564 1.00 29.20 512 GLY A C 1
ATOM 4034 O O . GLY A 1 512 ? 91.609 -0.142 -120.071 1.00 29.20 512 GLY A O 1
ATOM 4035 N N . SER A 1 513 ? 92.839 -1.577 -118.841 1.00 35.84 513 SER A N 1
ATOM 4036 C CA . SER A 1 513 ? 91.828 -2.643 -118.690 1.00 35.84 513 SER A CA 1
ATOM 4037 C C . SER A 1 513 ? 91.199 -2.715 -117.287 1.00 35.84 513 SER A C 1
ATOM 4039 O O . SER A 1 513 ? 91.684 -2.108 -116.336 1.00 35.84 513 SER A O 1
ATOM 4041 N N . VAL A 1 514 ? 90.135 -3.516 -117.157 1.00 29.23 514 VAL A N 1
ATOM 4042 C CA . VAL A 1 514 ? 89.369 -3.798 -115.922 1.00 29.23 514 VAL A CA 1
ATOM 4043 C C . VAL A 1 514 ? 89.156 -5.327 -115.795 1.00 29.23 514 VAL A C 1
ATOM 4045 O O . VAL A 1 514 ? 88.999 -5.956 -116.837 1.00 29.23 514 VAL A O 1
ATOM 4048 N N . LEU A 1 515 ? 89.096 -5.878 -114.555 1.00 33.78 515 LEU A N 1
ATOM 4049 C CA . LEU A 1 515 ? 88.670 -7.247 -114.091 1.00 33.78 515 LEU A CA 1
ATOM 4050 C C . LEU A 1 515 ? 89.722 -8.223 -113.464 1.00 33.78 515 LEU A C 1
ATOM 4052 O O . LEU A 1 515 ? 90.605 -8.719 -114.148 1.00 33.78 515 LEU A O 1
ATOM 4056 N N . LYS A 1 516 ? 89.503 -8.569 -112.171 1.00 39.22 516 LYS A N 1
ATOM 4057 C CA . LYS A 1 516 ? 89.129 -9.896 -111.563 1.00 39.22 516 LYS A CA 1
ATOM 4058 C C . LYS A 1 516 ? 89.924 -11.222 -111.807 1.00 39.22 516 LYS A C 1
ATOM 4060 O O . LYS A 1 516 ? 90.165 -11.595 -112.946 1.00 39.22 516 LYS A O 1
ATOM 4065 N N . ALA A 1 517 ? 90.096 -12.038 -110.736 1.00 35.97 517 ALA A N 1
ATOM 4066 C CA . ALA A 1 517 ? 90.438 -13.496 -110.715 1.00 35.97 517 ALA A CA 1
ATOM 4067 C C . ALA A 1 517 ? 89.890 -14.238 -109.439 1.00 35.97 517 ALA A C 1
ATOM 4069 O O . ALA A 1 517 ? 89.534 -13.538 -108.492 1.00 35.97 517 ALA A O 1
ATOM 4070 N N . VAL A 1 518 ? 89.776 -15.597 -109.402 1.00 41.09 518 VAL A N 1
ATOM 4071 C CA . VAL A 1 518 ? 89.162 -16.441 -108.304 1.00 41.09 518 VAL A CA 1
ATOM 4072 C C . VAL A 1 518 ? 89.642 -17.935 -108.294 1.00 41.09 518 VAL A C 1
ATOM 4074 O O . VAL A 1 518 ? 89.793 -18.478 -109.380 1.00 41.09 518 VAL A O 1
ATOM 4077 N N . GLU A 1 519 ? 89.791 -18.589 -107.111 1.00 41.28 519 GLU A N 1
ATOM 4078 C CA . GLU A 1 519 ? 89.876 -20.059 -106.733 1.00 41.28 519 GLU A CA 1
ATOM 4079 C C . GLU A 1 519 ? 89.692 -20.170 -105.168 1.00 41.28 519 GLU A C 1
ATOM 4081 O O . GLU A 1 519 ? 89.554 -19.107 -104.562 1.00 41.28 519 GLU A O 1
ATOM 4086 N N . GLY A 1 520 ? 89.641 -21.272 -104.371 1.00 37.53 520 GLY A N 1
ATOM 4087 C CA . GLY A 1 520 ? 89.757 -22.762 -104.490 1.00 37.53 520 GLY A CA 1
ATOM 4088 C C . GLY A 1 520 ? 90.776 -23.361 -103.467 1.00 37.53 520 GLY A C 1
ATOM 4089 O O . GLY A 1 520 ? 91.796 -22.709 -103.277 1.00 37.53 520 GLY A O 1
ATOM 4090 N N . LYS A 1 521 ? 90.693 -24.530 -102.772 1.00 38.19 521 LYS A N 1
ATOM 4091 C CA . LYS A 1 521 ? 89.761 -25.696 -102.525 1.00 38.19 521 LYS A CA 1
ATOM 4092 C C . LYS A 1 521 ? 90.022 -26.216 -101.050 1.00 38.19 521 LYS A C 1
ATOM 4094 O O . LYS A 1 521 ? 90.601 -25.422 -100.317 1.00 38.19 521 LYS A O 1
ATOM 4099 N N . GLY A 1 522 ? 89.677 -27.377 -100.434 1.00 37.19 522 GLY A N 1
ATOM 4100 C CA . GLY A 1 522 ? 89.197 -28.762 -100.753 1.00 37.19 522 GLY A CA 1
ATOM 4101 C C . GLY A 1 522 ? 90.319 -29.841 -100.620 1.00 37.19 522 GLY A C 1
ATOM 4102 O O . GLY A 1 522 ? 91.435 -29.494 -101.002 1.00 37.19 522 GLY A O 1
ATOM 4103 N N . THR A 1 523 ? 90.200 -31.115 -100.161 1.00 39.47 523 THR A N 1
ATOM 4104 C CA . THR A 1 523 ? 89.140 -32.053 -99.624 1.00 39.47 523 THR A CA 1
ATOM 4105 C C . THR A 1 523 ? 89.818 -33.400 -99.147 1.00 39.47 523 THR A C 1
ATOM 4107 O O . THR A 1 523 ? 90.920 -33.628 -99.646 1.00 39.47 523 THR A O 1
ATOM 4110 N N . ASP A 1 524 ? 89.313 -34.435 -98.416 1.00 38.16 524 ASP A N 1
ATOM 4111 C CA . ASP A 1 524 ? 88.357 -34.692 -97.283 1.00 38.16 524 ASP A CA 1
ATOM 4112 C C . ASP A 1 524 ? 88.391 -36.223 -96.833 1.00 38.16 524 ASP A C 1
ATOM 4114 O O . ASP A 1 524 ? 89.070 -37.006 -97.493 1.00 38.16 524 ASP A O 1
ATOM 4118 N N . GLU A 1 525 ? 87.651 -36.638 -95.765 1.00 38.53 525 GLU A N 1
ATOM 4119 C CA . GLU A 1 525 ? 87.135 -38.009 -95.347 1.00 38.53 525 GLU A CA 1
ATOM 4120 C C . GLU A 1 525 ? 87.905 -39.155 -94.565 1.00 38.53 525 GLU A C 1
ATOM 4122 O O . GLU A 1 525 ? 89.079 -39.438 -94.779 1.00 38.53 525 GLU A O 1
ATOM 4127 N N . GLU A 1 526 ? 87.118 -39.853 -93.697 1.00 32.75 526 GLU A N 1
ATOM 4128 C CA . GLU A 1 526 ? 87.112 -41.250 -93.123 1.00 32.75 526 GLU A CA 1
ATOM 4129 C C . GLU A 1 526 ? 88.288 -41.927 -92.326 1.00 32.75 526 GLU A C 1
ATOM 4131 O O . GLU A 1 526 ? 89.323 -41.330 -92.045 1.00 32.75 526 GLU A O 1
ATOM 4136 N N . ALA A 1 527 ? 88.054 -43.156 -91.793 1.00 36.19 527 ALA A N 1
ATOM 4137 C CA . ALA A 1 527 ? 88.791 -43.786 -90.667 1.00 36.19 527 ALA A CA 1
ATOM 4138 C C . ALA A 1 527 ? 88.839 -45.346 -90.655 1.00 36.19 527 ALA A C 1
ATOM 4140 O O . ALA A 1 527 ? 87.881 -45.969 -91.100 1.00 36.19 527 ALA A O 1
ATOM 4141 N N . ALA A 1 528 ? 89.883 -45.969 -90.048 1.00 27.86 528 ALA A N 1
ATOM 4142 C CA . ALA A 1 528 ? 89.843 -47.282 -89.332 1.00 27.86 528 ALA A CA 1
ATOM 4143 C C . ALA A 1 528 ? 91.214 -47.813 -88.795 1.00 27.86 528 ALA A C 1
ATOM 4145 O O . ALA A 1 528 ? 92.161 -47.947 -89.559 1.00 27.86 528 ALA A O 1
ATOM 4146 N N . GLY A 1 529 ? 91.248 -48.281 -87.529 1.00 26.22 529 GLY A N 1
ATOM 4147 C CA . GLY A 1 529 ? 91.951 -49.510 -87.069 1.00 26.22 529 GLY A CA 1
ATOM 4148 C C . GLY A 1 529 ? 93.477 -49.545 -86.782 1.00 26.22 529 GLY A C 1
ATOM 4149 O O . GLY A 1 529 ? 94.293 -49.301 -87.661 1.00 26.22 529 GLY A O 1
ATOM 4150 N N . GLY A 1 530 ? 93.871 -50.030 -85.584 1.00 27.38 530 GLY A N 1
ATOM 4151 C CA . GLY A 1 530 ? 95.240 -50.516 -85.281 1.00 27.38 530 GLY A CA 1
ATOM 4152 C C . GLY A 1 530 ? 95.597 -50.650 -83.780 1.00 27.38 530 GLY A C 1
ATOM 4153 O O . GLY A 1 530 ? 95.436 -49.698 -83.026 1.00 27.38 530 GLY A O 1
ATOM 4154 N N . TRP A 1 531 ? 96.099 -51.816 -83.336 1.00 25.05 531 TRP A N 1
ATOM 4155 C CA . TRP A 1 531 ? 96.697 -52.048 -81.992 1.00 25.05 531 TRP A CA 1
ATOM 4156 C C . TRP A 1 531 ? 98.201 -51.657 -81.985 1.00 25.05 531 TRP A C 1
ATOM 4158 O O . TRP A 1 531 ? 98.750 -51.442 -83.060 1.00 25.05 531 TRP A O 1
ATOM 4168 N N . CYS A 1 532 ? 98.995 -51.581 -80.902 1.00 25.75 532 CYS A N 1
ATOM 4169 C CA . CYS A 1 532 ? 98.940 -51.928 -79.460 1.00 25.75 532 CYS A CA 1
AT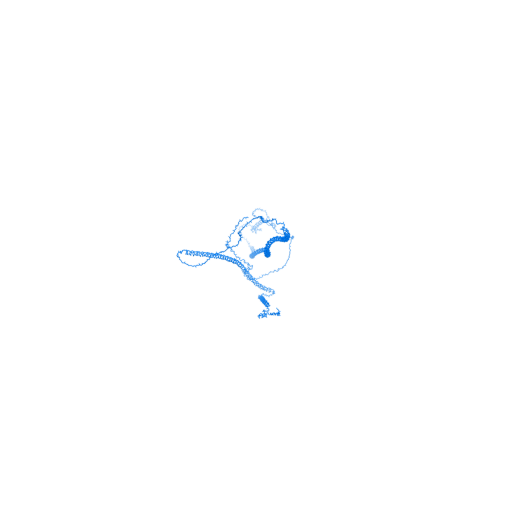OM 4170 C C . CYS A 1 532 ? 100.009 -51.013 -78.748 1.00 25.75 532 CYS A C 1
ATOM 4172 O O . CYS A 1 532 ? 100.776 -50.381 -79.467 1.00 25.75 532 CYS A O 1
ATOM 4174 N N . THR A 1 533 ? 100.187 -50.811 -77.428 1.00 29.77 533 THR A N 1
ATOM 4175 C CA . THR A 1 533 ? 100.262 -51.728 -76.266 1.00 29.77 533 THR A CA 1
ATOM 4176 C C . THR A 1 533 ? 100.192 -50.990 -74.907 1.00 29.77 533 THR A C 1
ATOM 4178 O O . THR A 1 533 ? 100.798 -49.937 -74.768 1.00 29.77 533 THR A O 1
ATOM 4181 N N . SER A 1 534 ? 99.666 -51.669 -73.876 1.00 33.81 534 SER A N 1
ATOM 4182 C CA . SER A 1 534 ? 100.124 -51.655 -72.462 1.00 33.81 534 SER A CA 1
ATOM 4183 C C . SER A 1 534 ? 100.200 -50.346 -71.635 1.00 33.81 534 SER A C 1
ATOM 4185 O O . SER A 1 534 ? 101.167 -49.602 -71.726 1.00 33.81 534 SER A O 1
ATOM 4187 N N . ALA A 1 535 ? 99.328 -50.302 -70.615 1.00 36.84 535 ALA A N 1
ATOM 4188 C CA . ALA A 1 535 ? 99.535 -49.755 -69.259 1.00 36.84 535 ALA A CA 1
ATOM 4189 C C . ALA A 1 535 ? 99.595 -48.227 -69.026 1.00 36.84 535 ALA A C 1
ATOM 4191 O O . ALA A 1 535 ? 100.673 -47.651 -68.985 1.00 36.84 535 ALA A O 1
ATOM 4192 N N . GLU A 1 536 ? 98.448 -47.650 -68.631 1.00 33.97 536 GLU A N 1
ATOM 4193 C CA . GLU A 1 536 ? 98.371 -46.612 -67.578 1.00 33.97 536 GLU A CA 1
ATOM 4194 C C . GLU A 1 536 ? 96.957 -46.552 -66.939 1.00 33.97 536 GLU A C 1
ATOM 4196 O O . GLU A 1 536 ? 96.244 -45.552 -66.985 1.00 33.97 536 GLU A O 1
ATOM 4201 N N . ILE A 1 537 ? 96.520 -47.672 -66.340 1.00 47.59 537 ILE A N 1
ATOM 4202 C CA . ILE A 1 537 ? 95.177 -47.848 -65.733 1.00 47.59 537 ILE A CA 1
ATOM 4203 C C . ILE A 1 537 ? 95.115 -47.195 -64.335 1.00 47.59 537 ILE A C 1
ATOM 4205 O O . ILE A 1 537 ? 94.873 -47.858 -63.327 1.00 47.59 537 ILE A O 1
ATOM 4209 N N . SER A 1 538 ? 95.381 -45.889 -64.283 1.00 46.94 538 SER A N 1
ATOM 4210 C CA . SER A 1 538 ? 95.368 -45.084 -63.050 1.00 46.94 538 SER A CA 1
ATOM 4211 C C . SER A 1 538 ? 94.469 -43.848 -63.150 1.00 46.94 538 SER A C 1
ATOM 4213 O O . SER A 1 538 ? 93.920 -43.436 -62.137 1.00 46.94 538 SER A O 1
ATOM 4215 N N . ALA A 1 539 ? 94.267 -43.284 -64.348 1.00 47.09 539 ALA A N 1
ATOM 4216 C CA . ALA A 1 539 ? 93.416 -42.106 -64.535 1.00 47.09 539 ALA A CA 1
ATOM 4217 C C . ALA A 1 539 ? 91.916 -42.449 -64.448 1.00 47.09 539 ALA A C 1
ATOM 4219 O O . ALA A 1 539 ? 91.226 -41.949 -63.570 1.00 47.09 539 ALA A O 1
ATOM 4220 N N . GLU A 1 540 ? 91.425 -43.367 -65.288 1.00 49.19 540 GLU A N 1
ATOM 4221 C CA . GLU A 1 540 ? 89.988 -43.690 -65.403 1.00 49.19 540 GLU A CA 1
ATOM 4222 C C . GLU A 1 540 ? 89.374 -44.249 -64.102 1.00 49.19 540 GLU A C 1
ATOM 4224 O O . GLU A 1 540 ? 88.183 -44.072 -63.840 1.00 49.19 540 GLU A O 1
ATOM 4229 N N . ILE A 1 541 ? 90.176 -44.912 -63.258 1.00 56.25 541 ILE A N 1
ATOM 4230 C CA . ILE A 1 541 ? 89.723 -45.422 -61.954 1.00 56.25 541 ILE A CA 1
ATOM 4231 C C . ILE A 1 541 ? 89.669 -44.299 -60.913 1.00 56.25 541 ILE A C 1
ATOM 4233 O O . ILE A 1 541 ? 88.712 -44.254 -60.146 1.00 56.25 541 ILE A O 1
ATOM 4237 N N . GLU A 1 542 ? 90.633 -43.372 -60.881 1.00 58.28 542 GLU A N 1
ATOM 4238 C CA . GLU A 1 542 ? 90.504 -42.192 -60.018 1.00 58.28 542 GLU A CA 1
ATOM 4239 C C . GLU A 1 542 ? 89.366 -41.280 -60.487 1.00 58.28 542 GLU A C 1
ATOM 4241 O O . GLU A 1 542 ? 88.608 -40.805 -59.649 1.00 58.28 542 GLU A O 1
ATOM 4246 N N . GLU A 1 543 ? 89.185 -41.087 -61.794 1.00 62.19 543 GLU A N 1
ATOM 4247 C CA . GLU A 1 543 ? 88.130 -40.241 -62.361 1.00 62.19 543 GLU A CA 1
ATOM 4248 C C . GLU A 1 543 ? 86.733 -40.811 -62.068 1.00 62.19 543 GLU A C 1
ATOM 4250 O O . GLU A 1 543 ? 85.909 -40.114 -61.482 1.00 62.19 543 GLU A O 1
ATOM 4255 N N . SER A 1 544 ? 86.492 -42.106 -62.307 1.00 64.88 544 SER A N 1
ATOM 4256 C CA . SER A 1 544 ? 85.209 -42.754 -61.966 1.00 64.88 544 SER A CA 1
ATOM 4257 C C . SER A 1 544 ? 84.965 -42.914 -60.452 1.00 64.88 544 SER A C 1
ATOM 4259 O O . SER A 1 544 ? 83.814 -42.868 -60.000 1.00 64.88 544 SER A O 1
ATOM 4261 N N . LEU A 1 545 ? 86.012 -43.035 -59.621 1.00 72.00 545 LEU A N 1
ATOM 4262 C CA . LEU A 1 545 ? 85.873 -42.950 -58.158 1.00 72.00 545 LEU A CA 1
ATOM 4263 C C . LEU A 1 545 ? 85.592 -41.515 -57.691 1.00 72.00 545 LEU A C 1
ATOM 4265 O O . LEU A 1 545 ? 84.844 -41.332 -56.733 1.00 72.00 545 LEU A O 1
ATOM 4269 N N . TRP A 1 546 ? 86.133 -40.496 -58.364 1.00 72.06 546 TRP A N 1
ATOM 4270 C CA . TRP A 1 546 ? 85.795 -39.096 -58.110 1.00 72.06 546 TRP A CA 1
ATOM 4271 C C . TRP A 1 546 ? 84.370 -38.766 -58.548 1.00 72.06 546 TRP A C 1
ATOM 4273 O O . TRP A 1 546 ? 83.660 -38.133 -57.771 1.00 72.06 546 TRP A O 1
ATOM 4283 N N . GLU A 1 547 ? 83.923 -39.226 -59.718 1.00 76.19 547 GLU A N 1
ATOM 4284 C CA . GLU A 1 547 ? 82.539 -39.078 -60.179 1.00 76.19 547 GLU A CA 1
ATOM 4285 C C . GLU A 1 547 ? 81.570 -39.749 -59.205 1.00 76.19 547 GLU A C 1
ATOM 4287 O O . GLU A 1 547 ? 80.709 -39.069 -58.654 1.00 76.19 547 GLU A O 1
ATOM 4292 N N . THR A 1 548 ? 81.758 -41.030 -58.873 1.00 77.00 548 THR A N 1
ATOM 4293 C CA . THR A 1 548 ? 80.870 -41.722 -57.917 1.00 77.00 548 THR A CA 1
ATOM 4294 C C . THR A 1 548 ? 80.944 -41.142 -56.499 1.00 77.00 548 THR A C 1
ATOM 4296 O O . THR A 1 548 ? 79.928 -41.094 -55.806 1.00 77.00 548 THR A O 1
ATOM 4299 N N . ALA A 1 549 ? 82.089 -40.610 -56.053 1.00 79.62 549 ALA A N 1
ATOM 4300 C CA . ALA A 1 549 ? 82.180 -39.866 -54.792 1.00 79.62 549 ALA A CA 1
ATOM 4301 C C . ALA A 1 549 ? 81.493 -38.486 -54.852 1.00 79.62 549 ALA A C 1
ATOM 4303 O O . ALA A 1 549 ? 80.986 -38.004 -53.833 1.00 79.62 549 ALA A O 1
ATOM 4304 N N . LEU A 1 550 ? 81.455 -37.843 -56.021 1.00 85.06 550 LEU A N 1
ATOM 4305 C CA . LEU A 1 550 ? 80.800 -36.555 -56.254 1.00 85.06 550 LEU A CA 1
ATOM 4306 C C . LEU A 1 550 ? 79.282 -36.731 -56.419 1.00 85.06 550 LEU A C 1
ATOM 4308 O O . LEU A 1 550 ? 78.527 -35.950 -55.841 1.00 85.06 550 LEU A O 1
ATOM 4312 N N . GLU A 1 551 ? 78.833 -37.807 -57.067 1.00 84.19 551 GLU A N 1
ATOM 4313 C CA . GLU A 1 551 ? 77.445 -38.278 -57.073 1.00 84.19 551 GLU A CA 1
ATOM 4314 C C . GLU A 1 551 ? 76.980 -38.657 -55.665 1.00 84.19 551 GLU A C 1
ATOM 4316 O O . GLU A 1 551 ? 75.934 -38.185 -55.229 1.00 84.19 551 GLU A O 1
ATOM 4321 N N . LEU A 1 552 ? 77.765 -39.423 -54.897 1.00 86.75 552 LEU A N 1
ATOM 4322 C CA . LEU A 1 552 ? 77.448 -39.723 -53.496 1.00 86.75 552 LEU A CA 1
ATOM 4323 C C . LEU A 1 552 ? 77.397 -38.447 -52.647 1.00 86.75 552 LEU A C 1
ATOM 4325 O O . LEU A 1 552 ? 76.488 -38.293 -51.833 1.00 86.75 552 LEU A O 1
ATOM 4329 N N . ARG A 1 553 ? 78.307 -37.487 -52.855 1.00 87.38 553 ARG A N 1
ATOM 4330 C CA . ARG A 1 553 ? 78.249 -36.168 -52.203 1.00 87.38 553 ARG A CA 1
ATOM 4331 C C . ARG A 1 553 ? 77.000 -35.383 -52.616 1.00 87.38 553 ARG A C 1
ATOM 4333 O O . ARG A 1 553 ? 76.410 -34.723 -51.760 1.00 87.38 553 ARG A O 1
ATOM 4340 N N . ALA A 1 554 ? 76.571 -35.458 -53.874 1.00 88.25 554 ALA A N 1
ATOM 4341 C CA . ALA A 1 554 ? 75.346 -34.826 -54.353 1.00 88.25 554 ALA A CA 1
ATOM 4342 C C . ALA A 1 554 ? 74.098 -35.499 -53.757 1.00 88.25 554 ALA A C 1
ATOM 4344 O O . ALA A 1 554 ? 73.239 -34.804 -53.221 1.00 88.25 554 ALA A O 1
ATOM 4345 N N . ALA A 1 555 ? 74.036 -36.831 -53.748 1.00 86.12 555 ALA A N 1
ATOM 4346 C CA . ALA A 1 555 ? 72.948 -37.616 -53.171 1.00 86.12 555 ALA A CA 1
ATOM 4347 C C . ALA A 1 555 ? 72.842 -37.429 -51.648 1.00 86.12 555 ALA A C 1
ATOM 4349 O O . ALA A 1 555 ? 71.746 -37.238 -51.129 1.00 86.12 555 ALA A O 1
ATOM 4350 N N . VAL A 1 556 ? 73.967 -37.388 -50.925 1.00 89.56 556 VAL A N 1
ATOM 4351 C CA . VAL A 1 556 ? 74.002 -37.029 -49.497 1.00 89.56 556 VAL A CA 1
ATOM 4352 C C . VAL A 1 556 ? 73.578 -35.574 -49.288 1.00 89.56 556 VAL A C 1
ATOM 4354 O O . VAL A 1 556 ? 72.832 -35.299 -48.354 1.00 89.56 556 VAL A O 1
ATOM 4357 N N . SER A 1 557 ? 73.969 -34.642 -50.164 1.00 89.12 557 SER A N 1
ATOM 4358 C CA . SER A 1 557 ? 73.503 -33.247 -50.079 1.00 89.12 557 SER A CA 1
ATOM 4359 C C . SER A 1 557 ? 71.994 -33.131 -50.309 1.00 89.12 557 SER A C 1
ATOM 4361 O O . SER A 1 557 ? 71.328 -32.409 -49.571 1.00 89.12 557 SER A O 1
ATOM 4363 N N . GLN A 1 558 ? 71.437 -33.878 -51.267 1.00 91.12 558 GLN A N 1
ATOM 4364 C CA . GLN A 1 558 ? 69.992 -33.976 -51.501 1.00 91.12 558 GLN A CA 1
ATOM 4365 C C . GLN A 1 558 ? 69.271 -34.636 -50.319 1.00 91.12 558 GLN A C 1
ATOM 4367 O O . GLN A 1 558 ? 68.234 -34.149 -49.880 1.00 91.12 558 GLN A O 1
ATOM 4372 N N . LEU A 1 559 ? 69.832 -35.700 -49.740 1.00 91.69 559 LEU A N 1
ATOM 4373 C CA . LEU A 1 559 ? 69.280 -36.339 -48.546 1.00 91.69 559 LEU A CA 1
ATOM 4374 C C . LEU A 1 559 ? 69.293 -35.386 -47.341 1.00 91.69 559 LEU A C 1
ATOM 4376 O O . LEU A 1 559 ? 68.334 -35.358 -46.577 1.00 91.69 559 LEU A O 1
ATOM 4380 N N . VAL A 1 560 ? 70.334 -34.561 -47.191 1.00 92.06 560 VAL A N 1
ATOM 4381 C CA . VAL A 1 560 ? 70.410 -33.516 -46.159 1.00 92.06 560 VAL A CA 1
ATOM 4382 C C . VAL A 1 560 ? 69.404 -32.392 -46.419 1.00 92.06 560 VAL A C 1
ATOM 4384 O O . VAL A 1 560 ? 68.745 -31.963 -45.471 1.00 92.06 560 VAL A O 1
ATOM 4387 N N . THR A 1 561 ? 69.208 -31.930 -47.662 1.00 90.44 561 THR A N 1
ATOM 4388 C CA . THR A 1 561 ? 68.180 -30.911 -47.941 1.00 90.44 561 THR A CA 1
ATOM 4389 C C . THR A 1 561 ? 66.773 -31.459 -47.717 1.00 90.44 561 THR A C 1
ATOM 4391 O O . THR A 1 561 ? 66.014 -30.816 -46.994 1.00 90.44 561 THR A O 1
ATOM 4394 N N . VAL A 1 562 ? 66.450 -32.656 -48.218 1.00 90.94 562 VAL A N 1
ATOM 4395 C CA . VAL A 1 562 ? 65.156 -33.334 -48.001 1.00 90.94 562 VAL A CA 1
ATOM 4396 C C . VAL A 1 562 ? 64.915 -33.618 -46.516 1.00 90.94 562 VAL A C 1
ATOM 4398 O O . VAL A 1 562 ? 63.838 -33.317 -46.007 1.00 90.94 562 VAL A O 1
ATOM 4401 N N . SER A 1 563 ? 65.923 -34.101 -45.783 1.00 88.25 563 SER A N 1
ATOM 4402 C CA . SER A 1 563 ? 65.841 -34.289 -44.328 1.00 88.25 563 SER A CA 1
ATOM 4403 C C . SER A 1 563 ? 65.597 -32.960 -43.603 1.00 88.25 563 SER A C 1
ATOM 4405 O O . SER A 1 563 ? 64.703 -32.873 -42.767 1.00 88.25 563 SER A O 1
ATOM 4407 N N . SER A 1 564 ? 66.286 -31.878 -43.989 1.00 90.38 564 SER A N 1
ATOM 4408 C CA . SER A 1 564 ? 66.051 -30.544 -43.413 1.00 90.38 564 SER A CA 1
ATOM 4409 C C . SER A 1 564 ? 64.675 -29.959 -43.763 1.00 90.38 564 SER A C 1
ATOM 4411 O O . SER A 1 564 ? 64.129 -29.175 -42.989 1.00 90.38 564 SER A O 1
ATOM 4413 N N . GLN A 1 565 ? 64.105 -30.322 -44.917 1.00 93.44 565 GLN A N 1
ATOM 4414 C CA . GLN A 1 565 ? 62.762 -29.919 -45.339 1.00 93.44 565 GLN A CA 1
ATOM 4415 C C . GLN A 1 565 ? 61.693 -30.700 -44.573 1.00 93.44 565 GLN A C 1
ATOM 4417 O O . GLN A 1 565 ? 60.782 -30.080 -44.035 1.00 93.44 565 GLN A O 1
ATOM 4422 N N . SER A 1 566 ? 61.845 -32.021 -44.430 1.00 89.94 566 SER A N 1
ATOM 4423 C CA . SER A 1 566 ? 60.977 -32.843 -43.578 1.00 89.94 566 SER A CA 1
ATOM 4424 C C . SER A 1 566 ? 61.064 -32.409 -42.114 1.00 89.94 566 SER A C 1
ATOM 4426 O O . SER A 1 566 ? 60.036 -32.191 -41.489 1.00 89.94 566 SER A O 1
ATOM 4428 N N . GLN A 1 567 ? 62.259 -32.156 -41.574 1.00 92.06 567 GLN A N 1
ATOM 4429 C CA . GLN A 1 567 ? 62.410 -31.658 -40.205 1.00 92.06 567 GLN A CA 1
ATOM 4430 C C . GLN A 1 567 ? 61.712 -30.302 -39.999 1.00 92.06 567 GLN A C 1
ATOM 4432 O O . GLN A 1 567 ? 61.135 -30.077 -38.939 1.00 92.06 567 GLN A O 1
ATOM 4437 N N . LYS A 1 568 ? 61.721 -29.411 -41.003 1.00 93.00 568 LYS A N 1
ATOM 4438 C CA . LYS A 1 568 ? 60.970 -28.144 -40.970 1.00 93.00 568 LYS A CA 1
ATOM 4439 C C . LYS A 1 568 ? 59.460 -28.351 -41.090 1.00 93.00 568 LYS A C 1
ATOM 4441 O O . LYS A 1 568 ? 58.731 -27.716 -40.341 1.00 93.00 568 LYS A O 1
ATOM 4446 N N . ALA A 1 569 ? 58.997 -29.233 -41.976 1.00 92.44 569 ALA A N 1
ATOM 4447 C CA . ALA A 1 569 ? 57.580 -29.575 -42.100 1.00 92.44 569 ALA A CA 1
ATOM 4448 C C . ALA A 1 569 ? 57.042 -30.139 -40.776 1.00 92.44 569 ALA A C 1
ATOM 4450 O O . ALA A 1 569 ? 56.147 -29.546 -40.184 1.00 92.44 569 ALA A O 1
ATOM 4451 N N . ASN A 1 570 ? 57.696 -31.168 -40.233 1.00 91.38 570 ASN A N 1
ATOM 4452 C CA . ASN A 1 570 ? 57.351 -31.769 -38.946 1.00 91.38 570 ASN A CA 1
ATOM 4453 C C . ASN A 1 570 ? 57.425 -30.746 -37.791 1.00 91.38 570 ASN A C 1
ATOM 4455 O O . ASN A 1 570 ? 56.637 -30.814 -36.853 1.00 91.38 570 ASN A O 1
ATOM 4459 N N . HIS A 1 571 ? 58.364 -29.790 -37.825 1.00 94.88 571 HIS A N 1
ATOM 4460 C CA . HIS A 1 571 ? 58.435 -28.729 -36.813 1.00 94.88 571 HIS A CA 1
ATOM 4461 C C . HIS A 1 571 ? 57.261 -27.748 -36.919 1.00 94.88 571 HIS A C 1
ATOM 4463 O O . HIS A 1 571 ? 56.707 -27.370 -35.891 1.00 94.88 571 HIS A O 1
ATOM 4469 N N . ASN A 1 572 ? 56.856 -27.379 -38.137 1.00 94.75 572 ASN A N 1
ATOM 4470 C CA . ASN A 1 572 ? 55.685 -26.538 -38.373 1.00 94.75 572 ASN A CA 1
ATOM 4471 C C . ASN A 1 572 ? 54.391 -27.259 -37.959 1.00 94.75 572 ASN A C 1
ATOM 4473 O O . ASN A 1 572 ? 53.581 -26.666 -37.261 1.00 94.75 572 ASN A O 1
ATOM 4477 N N . GLU A 1 573 ? 54.232 -28.543 -38.300 1.00 95.56 573 GLU A N 1
ATOM 4478 C CA . GLU A 1 573 ? 53.100 -29.377 -37.862 1.00 95.56 573 GLU A CA 1
ATOM 4479 C C . GLU A 1 573 ? 53.021 -29.465 -36.330 1.00 95.56 573 GLU A C 1
ATOM 4481 O O . GLU A 1 573 ? 51.950 -29.308 -35.750 1.00 95.56 573 GLU A O 1
ATOM 4486 N N . VAL A 1 574 ? 54.157 -29.646 -35.644 1.00 93.88 574 VAL A N 1
ATOM 4487 C CA . VAL A 1 574 ? 54.210 -29.640 -34.171 1.00 93.88 574 VAL A CA 1
ATOM 4488 C C . VAL A 1 574 ? 53.892 -28.256 -33.592 1.00 93.88 574 VAL A C 1
ATOM 4490 O O . VAL A 1 574 ? 53.218 -28.186 -32.567 1.00 93.88 574 VAL A O 1
ATOM 4493 N N . GLN A 1 575 ? 54.321 -27.157 -34.225 1.00 95.31 575 GLN A N 1
ATOM 4494 C CA . GLN A 1 575 ? 53.924 -25.804 -33.811 1.00 95.31 575 GLN A CA 1
ATOM 4495 C C . GLN A 1 575 ? 52.421 -25.558 -34.012 1.00 95.31 575 GLN A C 1
ATOM 4497 O O . GLN A 1 575 ? 51.785 -24.977 -33.136 1.00 95.31 575 GLN A O 1
ATOM 4502 N N . GLU A 1 576 ? 51.845 -26.016 -35.124 1.00 95.94 576 GLU A N 1
ATOM 4503 C CA . GLU A 1 576 ? 50.421 -25.859 -35.425 1.00 95.94 576 GLU A CA 1
ATOM 4504 C C . GLU A 1 576 ? 49.557 -26.689 -34.467 1.00 95.94 576 GLU A C 1
ATOM 4506 O O . GLU A 1 576 ? 48.631 -26.154 -33.861 1.00 95.94 576 GLU A O 1
ATOM 4511 N N . LEU A 1 577 ? 49.912 -27.955 -34.225 1.00 96.12 577 LEU A N 1
ATOM 4512 C CA . LEU A 1 577 ? 49.256 -28.790 -33.216 1.00 96.12 577 LEU A CA 1
ATOM 4513 C C . LEU A 1 577 ? 49.401 -28.202 -31.804 1.00 96.12 577 LEU A C 1
ATOM 4515 O O . LEU A 1 577 ? 48.447 -28.232 -31.032 1.00 96.12 577 LEU A O 1
ATOM 4519 N N . GLN A 1 578 ? 50.554 -27.621 -31.458 1.00 96.62 578 GLN A N 1
ATOM 4520 C CA . GLN A 1 578 ? 50.739 -26.940 -30.174 1.00 96.62 578 GLN A CA 1
ATOM 4521 C C . GLN A 1 578 ? 49.863 -25.681 -30.057 1.00 96.62 578 GLN A C 1
ATOM 4523 O O . GLN A 1 578 ? 49.316 -25.426 -28.983 1.00 96.62 578 GLN A O 1
ATOM 4528 N N . ALA A 1 579 ? 49.691 -24.921 -31.142 1.00 95.12 579 ALA A N 1
ATOM 4529 C CA . ALA A 1 579 ? 48.786 -23.775 -31.185 1.00 95.12 579 ALA A CA 1
ATOM 4530 C C . ALA A 1 579 ? 47.316 -24.210 -31.051 1.00 95.12 579 ALA A C 1
ATOM 4532 O O . ALA A 1 579 ? 46.600 -23.647 -30.229 1.00 95.12 579 ALA A O 1
ATOM 4533 N N . GLN A 1 580 ? 46.893 -25.257 -31.769 1.00 97.94 580 GLN A N 1
ATOM 4534 C CA . GLN A 1 580 ? 45.550 -25.844 -31.657 1.00 97.94 580 GLN A CA 1
ATOM 4535 C C . GLN A 1 580 ? 45.277 -26.388 -30.243 1.00 97.94 580 GLN A C 1
ATOM 4537 O O . GLN A 1 580 ? 44.198 -26.172 -29.698 1.00 97.94 580 GLN A O 1
ATOM 4542 N N . ILE A 1 581 ? 46.259 -27.038 -29.603 1.00 96.00 581 ILE A N 1
ATOM 4543 C CA . ILE A 1 581 ? 46.154 -27.491 -28.206 1.00 96.00 581 ILE A CA 1
ATOM 4544 C C . ILE A 1 581 ? 45.954 -26.302 -27.260 1.00 96.00 581 ILE A C 1
ATOM 4546 O O . ILE A 1 581 ? 45.078 -26.365 -26.400 1.00 96.00 581 ILE A O 1
ATOM 4550 N N . SER A 1 582 ? 46.716 -25.216 -27.417 1.00 96.31 582 SER A N 1
ATOM 4551 C CA . SER A 1 582 ? 46.563 -24.024 -26.574 1.00 96.31 582 SER A CA 1
ATOM 4552 C C . SER A 1 582 ? 45.274 -23.243 -26.857 1.00 96.31 582 SER A C 1
ATOM 4554 O O . SER A 1 582 ? 44.665 -22.724 -25.924 1.00 96.31 582 SER A O 1
ATOM 4556 N N . GLU A 1 583 ? 44.788 -23.219 -28.100 1.00 97.56 583 GLU A N 1
ATOM 4557 C CA . GLU A 1 583 ? 43.468 -22.663 -28.409 1.00 97.56 583 GLU A CA 1
ATOM 4558 C C . GLU A 1 583 ? 42.355 -23.499 -27.764 1.00 97.56 583 GLU A C 1
ATOM 4560 O O . GLU A 1 583 ? 41.491 -22.947 -27.085 1.00 97.56 583 GLU A O 1
ATOM 4565 N N . HIS A 1 584 ? 42.400 -24.830 -27.881 1.00 97.12 584 HIS A N 1
ATOM 4566 C CA . HIS A 1 584 ? 41.439 -25.714 -27.219 1.00 97.12 584 HIS A CA 1
ATOM 4567 C C . HIS A 1 584 ? 41.518 -25.643 -25.685 1.00 97.12 584 HIS A C 1
ATOM 4569 O O . HIS A 1 584 ? 40.483 -25.744 -25.030 1.00 97.12 584 HIS A O 1
ATOM 4575 N N . GLN A 1 585 ? 42.698 -25.411 -25.099 1.00 96.62 585 GLN A N 1
ATOM 4576 C CA . GLN A 1 585 ? 42.842 -25.132 -23.664 1.00 96.62 585 GLN A CA 1
ATOM 4577 C C . GLN A 1 585 ? 42.088 -23.854 -23.272 1.00 96.62 585 GLN A C 1
ATOM 4579 O O . GLN A 1 585 ? 41.233 -23.910 -22.392 1.00 96.62 585 GLN A O 1
ATOM 4584 N N . HIS A 1 586 ? 42.298 -22.738 -23.975 1.00 96.44 586 HIS A N 1
ATOM 4585 C CA . HIS A 1 586 ? 41.567 -21.494 -23.703 1.00 96.44 586 HIS A CA 1
ATOM 4586 C C . HIS A 1 586 ? 40.062 -21.591 -24.008 1.00 96.44 586 HIS A C 1
ATOM 4588 O O . HIS A 1 586 ? 39.247 -20.985 -23.309 1.00 96.44 586 HIS A O 1
ATOM 4594 N N . GLN A 1 587 ? 39.657 -22.383 -25.006 1.00 97.69 587 GLN A N 1
ATOM 4595 C CA . GLN A 1 587 ? 38.247 -22.700 -25.255 1.00 97.69 587 GLN A CA 1
ATOM 4596 C C . GLN A 1 587 ? 37.641 -23.491 -24.082 1.00 97.69 587 GLN A C 1
ATOM 4598 O O . GLN A 1 587 ? 36.526 -23.181 -23.666 1.00 97.69 587 GLN A O 1
ATOM 4603 N N . LEU A 1 588 ? 38.362 -24.460 -23.505 1.00 96.81 588 LEU A N 1
ATOM 4604 C CA . LEU A 1 588 ? 37.924 -25.194 -22.312 1.00 96.81 588 LEU A CA 1
ATOM 4605 C C . LEU A 1 588 ? 37.846 -24.284 -21.079 1.00 96.81 588 LEU A C 1
ATOM 4607 O O . LEU A 1 588 ? 36.799 -24.249 -20.444 1.00 96.81 588 LEU A O 1
ATOM 4611 N N . GLU A 1 589 ? 38.867 -23.472 -20.795 1.00 97.75 589 GLU A N 1
ATOM 4612 C CA . GLU A 1 589 ? 38.855 -22.486 -19.696 1.00 97.75 589 GLU A CA 1
ATOM 4613 C C . GLU A 1 589 ? 37.686 -21.487 -19.830 1.00 97.75 589 GLU A C 1
ATOM 4615 O O . GLU A 1 589 ? 37.024 -21.130 -18.849 1.00 97.75 589 GLU A O 1
ATOM 4620 N N . SER A 1 590 ? 37.376 -21.058 -21.059 1.00 97.25 590 SER A N 1
ATOM 4621 C CA . SER A 1 590 ? 36.228 -20.197 -21.369 1.00 97.25 590 SER A CA 1
ATOM 4622 C C . SER A 1 590 ? 34.883 -20.912 -21.172 1.00 97.25 590 SER A C 1
ATOM 4624 O O . SER A 1 590 ? 33.928 -20.318 -20.665 1.00 97.25 590 SER A O 1
ATOM 4626 N N . LEU A 1 591 ? 34.793 -22.199 -21.520 1.00 97.75 591 LEU A N 1
ATOM 4627 C CA . LEU A 1 591 ? 33.600 -23.015 -21.289 1.00 97.75 591 LEU A CA 1
ATOM 4628 C C . LEU A 1 591 ? 33.389 -23.321 -19.800 1.00 97.75 591 LEU A C 1
ATOM 4630 O O . LEU A 1 591 ? 32.260 -23.208 -19.328 1.00 97.75 591 LEU A O 1
ATOM 4634 N N . GLU A 1 592 ? 34.445 -23.653 -19.059 1.00 97.06 592 GLU A N 1
ATOM 4635 C CA . GLU A 1 592 ? 34.407 -23.913 -17.616 1.00 97.06 592 GLU A CA 1
ATOM 4636 C C . GLU A 1 592 ? 34.013 -22.659 -16.834 1.00 97.06 592 GLU A C 1
ATOM 4638 O O . GLU A 1 592 ? 33.080 -22.706 -16.034 1.00 97.06 592 GLU A O 1
ATOM 4643 N N . SER A 1 593 ? 34.634 -21.509 -17.117 1.00 95.75 593 SER A N 1
ATOM 4644 C CA . SER A 1 593 ? 34.264 -20.236 -16.481 1.00 95.75 593 SER A CA 1
ATOM 4645 C C . SER A 1 593 ? 32.837 -19.789 -16.829 1.00 95.75 593 SER A C 1
ATOM 4647 O O . SER A 1 593 ? 32.126 -19.289 -15.954 1.00 95.75 593 SER A O 1
ATOM 4649 N N . ARG A 1 594 ? 32.358 -20.037 -18.058 1.00 98.06 594 ARG A N 1
ATOM 4650 C CA . ARG A 1 594 ? 30.951 -19.805 -18.429 1.00 98.06 594 ARG A CA 1
ATOM 4651 C C . ARG A 1 594 ? 29.991 -20.746 -17.694 1.00 98.06 594 ARG A C 1
ATOM 4653 O O . ARG A 1 594 ? 28.945 -20.294 -17.237 1.00 98.06 594 ARG A O 1
ATOM 4660 N N . LEU A 1 595 ? 30.333 -22.029 -17.564 1.00 96.94 595 LEU A N 1
ATOM 4661 C CA . LEU A 1 595 ? 29.528 -23.003 -16.822 1.00 96.94 595 LEU A CA 1
ATOM 4662 C C . LEU A 1 595 ? 29.496 -22.685 -15.322 1.00 96.94 595 LEU A C 1
ATOM 4664 O O . LEU A 1 595 ? 28.429 -22.774 -14.720 1.00 96.94 595 LEU A O 1
ATOM 4668 N N . GLN A 1 596 ? 30.612 -22.242 -14.736 1.00 97.62 596 GLN A N 1
ATOM 4669 C CA . GLN A 1 596 ? 30.648 -21.773 -13.351 1.00 97.62 596 GLN A CA 1
ATOM 4670 C C . GLN A 1 596 ? 29.763 -20.535 -13.163 1.00 97.62 596 GLN A C 1
ATOM 4672 O O . GLN A 1 596 ? 28.941 -20.518 -12.254 1.00 97.62 596 GLN A O 1
ATOM 4677 N N . ALA A 1 597 ? 29.832 -19.551 -14.065 1.00 96.62 597 ALA A N 1
ATOM 4678 C CA . ALA A 1 597 ? 28.950 -18.383 -14.020 1.00 96.62 597 ALA A CA 1
ATOM 4679 C C . ALA A 1 597 ? 27.458 -18.751 -14.173 1.00 96.62 597 ALA A C 1
ATOM 4681 O O . ALA A 1 597 ? 26.600 -18.129 -13.544 1.00 96.62 597 ALA A O 1
ATOM 4682 N N . GLU A 1 598 ? 27.124 -19.781 -14.962 1.00 97.12 598 GLU A N 1
ATOM 4683 C CA . GLU A 1 598 ? 25.764 -20.334 -15.008 1.00 97.12 598 GLU A CA 1
ATOM 4684 C C . GLU A 1 598 ? 25.358 -21.039 -13.705 1.00 97.12 598 GLU A C 1
ATOM 4686 O O . GLU A 1 598 ? 24.205 -20.908 -13.294 1.00 97.12 598 GLU A O 1
ATOM 4691 N N . ILE A 1 599 ? 26.265 -21.769 -13.048 1.00 95.69 599 ILE A N 1
ATOM 4692 C CA . ILE A 1 599 ? 26.021 -22.394 -11.738 1.00 95.69 599 ILE A CA 1
ATOM 4693 C C . ILE A 1 599 ? 25.786 -21.309 -10.682 1.00 95.69 599 ILE A C 1
ATOM 4695 O O . ILE A 1 599 ? 24.733 -21.310 -10.049 1.00 95.69 599 ILE A O 1
ATOM 4699 N N . ASP A 1 600 ? 26.673 -20.320 -10.580 1.00 97.12 600 ASP A N 1
ATOM 4700 C CA . ASP A 1 600 ? 26.559 -19.197 -9.643 1.00 97.12 600 ASP A CA 1
ATOM 4701 C C . ASP A 1 600 ? 25.250 -18.411 -9.858 1.00 97.12 600 ASP A C 1
ATOM 4703 O O . ASP A 1 600 ? 24.572 -18.023 -8.903 1.00 97.12 600 ASP A O 1
ATOM 4707 N N . ALA A 1 601 ? 24.835 -18.214 -11.117 1.00 97.00 601 ALA A N 1
ATOM 4708 C CA . ALA A 1 601 ? 23.564 -17.575 -11.456 1.00 97.00 601 ALA A CA 1
ATOM 4709 C C . ALA A 1 601 ? 22.339 -18.435 -11.086 1.00 97.00 601 ALA A C 1
ATOM 4711 O O . ALA A 1 601 ? 21.314 -17.893 -10.653 1.00 97.00 601 ALA A O 1
ATOM 4712 N N . ARG A 1 602 ? 22.424 -19.765 -11.230 1.00 95.56 602 ARG A N 1
ATOM 4713 C CA . ARG A 1 602 ? 21.378 -20.708 -10.796 1.00 95.56 602 ARG A CA 1
ATOM 4714 C C . ARG A 1 602 ? 21.275 -20.732 -9.273 1.00 95.56 602 ARG A C 1
ATOM 4716 O O . ARG A 1 602 ? 20.168 -20.573 -8.764 1.00 95.56 602 ARG A O 1
ATOM 4723 N N . ASP A 1 603 ? 22.389 -20.803 -8.554 1.00 97.00 603 ASP A N 1
ATOM 4724 C CA . ASP A 1 603 ? 22.429 -20.787 -7.088 1.00 97.00 603 ASP A CA 1
ATOM 4725 C C . ASP A 1 603 ? 21.951 -19.446 -6.516 1.00 97.00 603 ASP A C 1
ATOM 4727 O O . ASP A 1 603 ? 21.144 -19.419 -5.584 1.00 97.00 603 ASP A O 1
ATOM 4731 N N . ALA A 1 604 ? 22.319 -18.319 -7.135 1.00 96.81 604 ALA A N 1
ATOM 4732 C CA . ALA A 1 604 ? 21.765 -17.010 -6.793 1.00 96.81 604 ALA A CA 1
ATOM 4733 C C . ALA A 1 604 ? 20.242 -16.937 -7.015 1.00 96.81 604 ALA A C 1
ATOM 4735 O O . ALA A 1 604 ? 19.539 -16.246 -6.273 1.00 96.81 604 ALA A O 1
ATOM 4736 N N . ASN A 1 605 ? 19.700 -17.644 -8.011 1.00 97.94 605 ASN A N 1
ATOM 4737 C CA . ASN A 1 605 ? 18.256 -17.728 -8.240 1.00 97.94 605 ASN A CA 1
ATOM 4738 C C . ASN A 1 605 ? 17.562 -18.708 -7.276 1.00 97.94 605 ASN A C 1
ATOM 4740 O O . ASN A 1 605 ? 16.483 -18.386 -6.783 1.00 97.94 605 ASN A O 1
ATOM 4744 N N . ILE A 1 606 ? 18.192 -19.829 -6.917 1.00 96.75 606 ILE A N 1
ATOM 4745 C CA . ILE A 1 606 ? 17.725 -20.740 -5.860 1.00 96.75 606 ILE A CA 1
ATOM 4746 C C . ILE A 1 606 ? 17.684 -20.007 -4.511 1.00 96.75 606 ILE A C 1
ATOM 4748 O O . ILE A 1 606 ? 16.689 -20.091 -3.796 1.00 96.75 606 ILE A O 1
ATOM 4752 N N . ALA A 1 607 ? 18.699 -19.200 -4.187 1.00 96.94 607 ALA A N 1
ATOM 4753 C CA . ALA A 1 607 ? 18.722 -18.371 -2.983 1.00 96.94 607 ALA A CA 1
ATOM 4754 C C . ALA A 1 607 ? 17.592 -17.321 -2.962 1.00 96.94 607 ALA A C 1
ATOM 4756 O O . ALA A 1 607 ? 16.946 -17.138 -1.928 1.00 96.94 607 ALA A O 1
ATOM 4757 N N . LYS A 1 608 ? 17.296 -16.669 -4.100 1.00 97.69 608 LYS A N 1
ATOM 4758 C CA . LYS A 1 608 ? 16.129 -15.772 -4.235 1.00 97.69 608 LYS A CA 1
ATOM 4759 C C . LYS A 1 608 ? 14.816 -16.527 -4.016 1.00 97.69 608 LYS A C 1
ATOM 4761 O O . LYS A 1 608 ? 13.991 -16.068 -3.232 1.00 97.69 608 LYS A O 1
ATOM 4766 N N . LEU A 1 609 ? 14.632 -17.680 -4.664 1.00 97.25 609 LEU A N 1
ATOM 4767 C CA . LEU A 1 609 ? 13.421 -18.497 -4.535 1.00 97.25 609 LEU A CA 1
ATOM 4768 C C . LEU A 1 609 ? 13.223 -18.992 -3.098 1.00 97.25 609 LEU A C 1
ATOM 4770 O O . LEU A 1 609 ? 12.133 -18.838 -2.560 1.00 97.25 609 LEU A O 1
ATOM 4774 N N . ASN A 1 610 ? 14.275 -19.482 -2.440 1.00 96.81 610 ASN A N 1
ATOM 4775 C CA . ASN A 1 610 ? 14.230 -19.893 -1.035 1.00 96.81 610 ASN A CA 1
ATOM 4776 C C . ASN A 1 610 ? 13.872 -18.724 -0.104 1.00 96.81 610 ASN A C 1
ATOM 4778 O O . ASN A 1 610 ? 13.081 -18.904 0.820 1.00 96.81 610 ASN A O 1
ATOM 4782 N N . LYS A 1 611 ? 14.377 -17.511 -0.369 1.00 97.88 611 LYS A N 1
ATOM 4783 C CA . LYS A 1 611 ? 13.987 -16.304 0.378 1.00 97.88 611 LYS A CA 1
ATOM 4784 C C . LYS A 1 611 ? 12.508 -15.954 0.169 1.00 97.88 611 LYS A C 1
ATOM 4786 O O . LYS A 1 611 ? 11.823 -15.639 1.138 1.00 97.88 611 LYS A O 1
ATOM 4791 N N . THR A 1 612 ? 11.999 -16.048 -1.061 1.00 97.56 612 THR A N 1
ATOM 4792 C CA . THR A 1 612 ? 10.570 -15.849 -1.360 1.00 97.56 612 THR A CA 1
ATOM 4793 C C . THR A 1 612 ? 9.699 -16.905 -0.674 1.00 97.56 612 THR A C 1
ATOM 4795 O O . THR A 1 612 ? 8.701 -16.549 -0.053 1.00 97.56 612 THR A O 1
ATOM 4798 N N . LEU A 1 613 ? 10.105 -18.179 -0.707 1.00 97.81 613 LEU A N 1
ATOM 4799 C CA . LEU A 1 613 ? 9.414 -19.285 -0.034 1.00 97.81 613 LEU A CA 1
ATOM 4800 C C . LEU A 1 613 ? 9.400 -19.124 1.492 1.00 97.81 613 LEU A C 1
ATOM 4802 O O . LEU A 1 613 ? 8.392 -19.409 2.133 1.00 97.81 613 LEU A O 1
ATOM 4806 N N . GLN A 1 614 ? 10.486 -18.620 2.085 1.00 97.81 614 GLN A N 1
ATOM 4807 C CA . GLN A 1 614 ? 10.540 -18.314 3.516 1.00 97.81 614 GLN A CA 1
ATOM 4808 C C . GLN A 1 614 ? 9.554 -17.197 3.897 1.00 97.81 614 GLN A C 1
ATOM 4810 O O . GLN A 1 614 ? 8.897 -17.292 4.933 1.00 97.81 614 GLN A O 1
ATOM 4815 N N . VAL A 1 615 ? 9.412 -16.167 3.055 1.00 97.06 615 VAL A N 1
ATOM 4816 C CA . VAL A 1 615 ? 8.416 -15.099 3.251 1.00 97.06 615 VAL A CA 1
ATOM 4817 C C . VAL A 1 615 ? 6.991 -15.633 3.078 1.00 97.06 615 VAL A C 1
ATOM 4819 O O . VAL A 1 615 ? 6.143 -15.337 3.916 1.00 97.06 615 VAL A O 1
ATOM 4822 N N . SER A 1 616 ? 6.715 -16.462 2.062 1.00 94.94 616 SER A N 1
ATOM 4823 C CA . SER A 1 616 ? 5.376 -17.042 1.886 1.00 94.94 616 SER A CA 1
ATOM 4824 C C . SER A 1 616 ? 5.003 -18.013 3.008 1.00 94.94 616 SER A C 1
ATOM 4826 O O . SER A 1 616 ? 3.860 -18.005 3.442 1.00 94.94 616 SER A O 1
ATOM 4828 N N . PHE A 1 617 ? 5.954 -18.796 3.530 1.00 97.31 617 PHE A N 1
ATOM 4829 C CA . PHE A 1 617 ? 5.738 -19.665 4.692 1.00 97.31 617 PHE A CA 1
ATOM 4830 C C . PHE A 1 617 ? 5.446 -18.864 5.971 1.00 97.31 617 PHE A C 1
ATOM 4832 O O . PHE A 1 617 ? 4.569 -19.235 6.749 1.00 97.31 617 PHE A O 1
ATOM 4839 N N . GLN A 1 618 ? 6.144 -17.744 6.186 1.00 97.25 618 GLN A N 1
ATOM 4840 C CA . GLN A 1 618 ? 5.870 -16.862 7.322 1.00 97.25 618 GLN A CA 1
ATOM 4841 C C . GLN A 1 618 ? 4.479 -16.210 7.203 1.00 97.25 618 GLN A C 1
ATOM 4843 O O . GLN A 1 618 ? 3.733 -16.209 8.180 1.00 97.25 618 GLN A O 1
ATOM 4848 N N . ALA A 1 619 ? 4.092 -15.755 6.007 1.00 95.12 619 ALA A N 1
ATOM 4849 C CA . ALA A 1 619 ? 2.748 -15.239 5.744 1.00 95.12 619 ALA A CA 1
ATOM 4850 C C . ALA A 1 619 ? 1.658 -16.322 5.890 1.00 95.12 619 ALA A C 1
ATOM 4852 O O . ALA A 1 619 ? 0.599 -16.056 6.452 1.00 95.12 619 ALA A O 1
ATOM 4853 N N . GLU A 1 620 ? 1.911 -17.559 5.446 1.00 97.00 620 GLU A N 1
ATOM 4854 C CA . GLU A 1 620 ? 0.995 -18.687 5.658 1.00 97.00 620 GLU A CA 1
ATOM 4855 C C . GLU A 1 620 ? 0.810 -18.967 7.153 1.00 97.00 620 GLU A C 1
ATOM 4857 O O . GLU A 1 620 ? -0.316 -19.118 7.620 1.00 97.00 620 GLU A O 1
ATOM 4862 N N . LYS A 1 621 ? 1.897 -18.972 7.933 1.00 97.94 621 LYS A N 1
ATOM 4863 C CA . LYS A 1 621 ? 1.834 -19.145 9.386 1.00 97.94 621 LYS A CA 1
ATOM 4864 C C . LYS A 1 621 ? 1.013 -18.038 10.058 1.00 97.94 621 LYS A C 1
ATOM 4866 O O . LYS A 1 621 ? 0.180 -18.342 10.907 1.00 97.94 621 LYS A O 1
ATOM 4871 N N . GLU A 1 622 ? 1.214 -16.782 9.665 1.00 97.06 622 GLU A N 1
ATOM 4872 C CA . GLU A 1 622 ? 0.431 -15.643 10.162 1.00 97.06 622 GLU A CA 1
ATOM 4873 C C . GLU A 1 622 ? -1.060 -15.785 9.814 1.00 97.06 622 GLU A C 1
ATOM 4875 O O . GLU A 1 622 ? -1.910 -15.582 10.680 1.00 97.06 622 GLU A O 1
ATOM 4880 N N . LEU A 1 623 ? -1.392 -16.236 8.598 1.00 97.19 623 LEU A N 1
ATOM 4881 C CA . LEU A 1 623 ? -2.769 -16.565 8.212 1.00 97.19 623 LEU A CA 1
ATOM 4882 C C . LEU A 1 623 ? -3.348 -17.720 9.043 1.00 97.19 623 LEU A C 1
ATOM 4884 O O . LEU A 1 623 ? -4.484 -17.618 9.501 1.00 97.19 623 LEU A O 1
ATOM 4888 N N . GLN A 1 624 ? -2.583 -18.787 9.297 1.00 97.31 624 GLN A N 1
ATOM 4889 C CA . GLN A 1 624 ? -3.024 -19.888 10.160 1.00 97.31 624 GLN A CA 1
ATOM 4890 C C . GLN A 1 624 ? -3.270 -19.424 11.609 1.00 97.31 624 GLN A C 1
ATOM 4892 O O . GLN A 1 624 ? -4.228 -19.870 12.239 1.00 97.31 624 GLN A O 1
ATOM 4897 N N . ASP A 1 625 ? -2.440 -18.528 12.150 1.00 97.44 625 ASP A N 1
ATOM 4898 C CA . ASP A 1 625 ? -2.617 -17.986 13.504 1.00 97.44 625 ASP A CA 1
ATOM 4899 C C . ASP A 1 625 ? -3.814 -17.013 13.584 1.00 97.44 625 ASP A C 1
ATOM 4901 O O . ASP A 1 625 ? -4.561 -17.038 14.567 1.00 97.44 625 ASP A O 1
ATOM 4905 N N . ILE A 1 626 ? -4.089 -16.245 12.520 1.00 96.81 626 ILE A N 1
ATOM 4906 C CA . ILE A 1 626 ? -5.331 -15.464 12.371 1.00 96.81 626 ILE A CA 1
ATOM 4907 C C . ILE A 1 626 ? -6.556 -16.390 12.296 1.00 96.81 626 ILE A C 1
ATOM 4909 O O . ILE A 1 626 ? -7.548 -16.133 12.980 1.00 96.81 626 ILE A O 1
ATOM 4913 N N . MET A 1 627 ? -6.496 -17.486 11.530 1.00 95.75 627 MET A N 1
ATOM 4914 C CA . MET A 1 627 ? -7.583 -18.472 11.451 1.00 95.75 627 MET A CA 1
ATOM 4915 C C . MET A 1 627 ? -7.870 -19.110 12.815 1.00 95.75 627 MET A C 1
ATOM 4917 O O . MET A 1 627 ? -9.018 -19.096 13.250 1.00 95.75 627 MET A O 1
ATOM 4921 N N . ARG A 1 628 ? -6.844 -19.563 13.549 1.00 97.12 628 ARG A N 1
ATOM 4922 C CA . ARG A 1 628 ? -6.986 -20.098 14.921 1.00 97.12 628 ARG A CA 1
ATOM 4923 C C . ARG A 1 628 ? -7.638 -19.092 15.873 1.00 97.12 628 ARG A C 1
ATOM 4925 O O . ARG A 1 628 ? -8.442 -19.462 16.729 1.00 97.12 628 ARG A O 1
ATOM 4932 N N . GLN A 1 629 ? -7.310 -17.807 15.731 1.00 97.69 629 GLN A N 1
ATOM 4933 C CA . GLN A 1 629 ? -7.922 -16.743 16.523 1.00 97.69 629 GLN A CA 1
ATOM 4934 C C . GLN A 1 629 ? -9.389 -16.492 16.123 1.00 97.69 629 GLN A C 1
ATOM 4936 O O . GLN A 1 629 ? -10.218 -16.271 17.008 1.00 97.69 629 GLN A O 1
ATOM 4941 N N . GLN A 1 630 ? -9.741 -16.585 14.836 1.00 96.44 630 GLN A N 1
ATOM 4942 C CA . GLN A 1 630 ? -11.133 -16.521 14.369 1.00 96.44 630 GLN A CA 1
ATOM 4943 C C . GLN A 1 630 ? -11.955 -17.743 14.808 1.00 96.44 630 GLN A C 1
ATOM 4945 O O . GLN A 1 630 ? -13.080 -17.575 15.269 1.00 96.44 630 GLN A O 1
ATOM 4950 N N . GLU A 1 631 ? -11.400 -18.956 14.753 1.00 95.62 631 GLU A N 1
ATOM 4951 C CA . GLU A 1 631 ? -12.022 -20.178 15.289 1.00 95.62 631 GLU A CA 1
ATOM 4952 C C . GLU A 1 631 ? -12.313 -20.032 16.788 1.00 95.62 631 GLU A C 1
ATOM 4954 O O . GLU A 1 631 ? -13.423 -20.304 17.246 1.00 95.62 631 GLU A O 1
ATOM 4959 N N . LYS A 1 632 ? -11.352 -19.507 17.557 1.00 97.88 632 LYS A N 1
ATOM 4960 C CA . LYS A 1 632 ? -11.527 -19.219 18.986 1.00 97.88 632 LYS A CA 1
ATOM 4961 C C . LYS A 1 632 ? -12.605 -18.161 19.251 1.00 97.88 632 LYS A C 1
ATOM 4963 O O . LYS A 1 632 ? -13.374 -18.310 20.198 1.00 97.88 632 LYS A O 1
ATOM 4968 N N . GLN A 1 633 ? -12.690 -17.116 18.427 1.00 97.75 633 GLN A N 1
ATOM 4969 C CA . GLN A 1 633 ? -13.771 -16.125 18.498 1.00 97.75 633 GLN A CA 1
ATOM 4970 C C . GLN A 1 633 ? -15.133 -16.734 18.130 1.00 97.75 633 GLN A C 1
ATOM 4972 O O . GLN A 1 633 ? -16.131 -16.424 18.777 1.00 97.75 633 GLN A O 1
ATOM 4977 N N . MET A 1 634 ? -15.180 -17.630 17.141 1.00 95.88 634 MET A N 1
ATOM 4978 C CA . MET A 1 634 ? -16.391 -18.344 16.735 1.00 95.88 634 MET A CA 1
ATOM 4979 C C . MET A 1 634 ? -16.906 -19.245 17.862 1.00 95.88 634 MET A C 1
ATOM 4981 O O . MET A 1 634 ? -18.088 -19.184 18.184 1.00 95.88 634 MET A O 1
ATOM 4985 N N . LEU A 1 635 ? -16.021 -20.006 18.516 1.00 97.25 635 LEU A N 1
ATOM 4986 C CA . LEU A 1 635 ? -16.361 -20.807 19.697 1.00 97.25 635 LEU A CA 1
ATOM 4987 C C . LEU A 1 635 ? -16.906 -19.925 20.829 1.00 97.25 635 LEU A C 1
ATOM 4989 O O . LEU A 1 635 ? -18.002 -20.181 21.310 1.00 97.25 635 LEU A O 1
ATOM 4993 N N . GLN A 1 636 ? -16.244 -18.810 21.156 1.00 97.06 636 GLN A N 1
ATOM 4994 C CA . GLN A 1 636 ? -16.742 -17.862 22.165 1.00 97.06 636 GLN A CA 1
ATOM 4995 C C . GLN A 1 636 ? -18.110 -17.246 21.818 1.00 97.06 636 GLN A C 1
ATOM 4997 O O . GLN A 1 636 ? -18.871 -16.892 22.719 1.00 97.06 636 GLN A O 1
ATOM 5002 N N . LEU A 1 637 ? -18.439 -17.084 20.533 1.00 96.69 637 LEU A N 1
ATOM 5003 C CA . LEU A 1 637 ? -19.768 -16.647 20.094 1.00 96.69 637 LEU A CA 1
ATOM 5004 C C . LEU A 1 637 ? -20.804 -17.776 20.189 1.00 96.69 637 LEU A C 1
ATOM 5006 O O . LEU A 1 637 ? -21.946 -17.505 20.560 1.00 96.69 637 LEU A O 1
ATOM 5010 N N . ILE A 1 638 ? -20.414 -19.023 19.913 1.00 96.69 638 ILE A N 1
ATOM 5011 C CA . ILE A 1 638 ? -21.256 -20.210 20.109 1.00 96.69 638 ILE A CA 1
ATOM 5012 C C . ILE A 1 638 ? -21.572 -20.384 21.600 1.00 96.69 638 ILE A C 1
ATOM 5014 O O . ILE A 1 638 ? -22.751 -20.460 21.941 1.00 96.69 638 ILE A O 1
ATOM 5018 N N . ASP A 1 639 ? -20.569 -20.335 22.480 1.00 96.50 639 ASP A N 1
ATOM 5019 C CA . ASP A 1 639 ? -20.726 -20.450 23.937 1.00 96.50 639 ASP A CA 1
ATOM 5020 C C . ASP A 1 639 ? -21.710 -19.395 24.474 1.00 96.50 639 ASP A C 1
ATOM 5022 O O . ASP A 1 639 ? -22.724 -19.735 25.086 1.00 96.50 639 ASP A O 1
ATOM 5026 N N . ARG A 1 640 ? -21.492 -18.116 24.130 1.00 96.06 640 ARG A N 1
ATOM 5027 C CA . ARG A 1 640 ? -22.399 -17.003 24.473 1.00 96.06 640 ARG A CA 1
ATOM 5028 C C . ARG A 1 640 ? -23.800 -17.168 23.888 1.00 96.06 640 ARG A C 1
ATOM 5030 O O . ARG A 1 640 ? -24.780 -16.778 24.517 1.00 96.06 640 ARG A O 1
ATOM 5037 N N . SER A 1 641 ? -23.932 -17.731 22.685 1.00 95.31 641 SER A N 1
ATOM 5038 C CA . SER A 1 641 ? -25.254 -18.031 22.123 1.00 95.31 641 SER A CA 1
ATOM 5039 C C . SER A 1 641 ? -25.956 -19.146 22.909 1.00 95.31 641 SER A C 1
ATOM 5041 O O . SER A 1 641 ? -27.159 -19.052 23.148 1.00 95.31 641 SER A O 1
ATOM 5043 N N . GLY A 1 642 ? -25.197 -20.132 23.402 1.00 95.75 642 GLY A N 1
ATOM 5044 C CA . GLY A 1 642 ? -25.652 -21.165 24.329 1.00 95.75 642 GLY A CA 1
ATOM 5045 C C . GLY A 1 642 ? -26.174 -20.565 25.634 1.00 95.75 642 GLY A C 1
ATOM 5046 O O . GLY A 1 642 ? -27.333 -20.794 25.979 1.00 95.75 642 GLY A O 1
ATOM 5047 N N . GLU A 1 643 ? -25.379 -19.717 26.294 1.00 96.69 643 GLU A N 1
ATOM 5048 C CA . GLU A 1 643 ? -25.779 -18.951 27.488 1.00 96.69 643 GLU A CA 1
ATOM 5049 C C . GLU A 1 643 ? -27.079 -18.164 27.250 1.00 96.69 643 GLU A C 1
ATOM 5051 O O . GLU A 1 643 ? -28.023 -18.262 28.035 1.00 96.69 643 GLU A O 1
ATOM 5056 N N . VAL A 1 644 ? -27.187 -17.445 26.126 1.00 96.12 644 VAL A N 1
ATOM 5057 C CA . VAL A 1 644 ? -28.403 -16.700 25.758 1.00 96.12 644 VAL A CA 1
ATOM 5058 C C . VAL A 1 644 ? -29.602 -17.631 25.535 1.00 96.12 644 VAL A C 1
ATOM 5060 O O . VAL A 1 644 ? -30.715 -17.284 25.935 1.00 96.12 644 VAL A O 1
ATOM 5063 N N . THR A 1 645 ? -29.422 -18.820 24.947 1.00 93.69 645 THR A N 1
ATOM 5064 C CA . THR A 1 645 ? -30.520 -19.799 24.831 1.00 93.69 645 THR A CA 1
ATOM 5065 C C . THR A 1 645 ? -30.927 -20.402 26.176 1.00 93.69 645 THR A C 1
ATOM 5067 O O . THR A 1 645 ? -32.126 -20.564 26.407 1.00 93.69 645 THR A O 1
ATOM 5070 N N . HIS A 1 646 ? -29.977 -20.649 27.086 1.00 96.25 646 HIS A N 1
ATOM 5071 C CA . HIS A 1 646 ? -30.255 -21.112 28.448 1.00 96.25 646 HIS A CA 1
ATOM 5072 C C . HIS A 1 646 ? -31.055 -20.066 29.230 1.00 96.25 646 HIS A C 1
ATOM 5074 O O . HIS A 1 646 ? -32.164 -20.345 29.680 1.00 96.25 646 HIS A O 1
ATOM 5080 N N . LEU A 1 647 ? -30.551 -18.830 29.303 1.00 95.75 647 LEU A N 1
ATOM 5081 C CA . LEU A 1 647 ? -31.220 -17.715 29.979 1.00 95.75 647 LEU A CA 1
ATOM 5082 C C . LEU A 1 647 ? -32.611 -17.440 29.385 1.00 95.75 647 LEU A C 1
ATOM 5084 O O . LEU A 1 647 ? -33.550 -17.132 30.113 1.00 95.75 647 LEU A O 1
ATOM 5088 N N . LYS A 1 648 ? -32.796 -17.607 28.068 1.00 95.44 648 LYS A N 1
ATOM 5089 C CA . LYS A 1 648 ? -34.112 -17.489 27.419 1.00 95.44 648 LYS A CA 1
ATOM 5090 C C . LYS A 1 648 ? -35.079 -18.608 27.823 1.00 95.44 648 LYS A C 1
ATOM 5092 O O . LYS A 1 648 ? -36.273 -18.339 27.984 1.00 95.44 648 LYS A O 1
ATOM 5097 N N . ALA A 1 649 ? -34.599 -19.840 27.987 1.00 93.31 649 ALA A N 1
ATOM 5098 C CA . ALA A 1 649 ? -35.405 -20.950 28.494 1.00 93.31 649 ALA A CA 1
ATOM 5099 C C . ALA A 1 649 ? -35.783 -20.735 29.970 1.00 93.31 649 ALA A C 1
ATOM 5101 O O . ALA A 1 649 ? -36.951 -20.870 30.333 1.00 93.31 649 ALA A O 1
ATOM 5102 N N . GLU A 1 650 ? -34.831 -20.299 30.793 1.00 95.31 650 GLU A N 1
ATOM 5103 C CA . GLU A 1 650 ? -35.030 -19.980 32.209 1.00 95.31 650 GLU A CA 1
ATOM 5104 C C . GLU A 1 650 ? -36.021 -18.822 32.409 1.00 95.31 650 GLU A C 1
ATOM 5106 O O . GLU A 1 650 ? -36.998 -18.963 33.143 1.00 95.31 650 GLU A O 1
ATOM 5111 N N . VAL A 1 651 ? -35.877 -17.720 31.663 1.00 94.62 651 VAL A N 1
ATOM 5112 C CA . VAL A 1 651 ? -36.848 -16.611 31.653 1.00 94.62 651 VAL A CA 1
ATOM 5113 C C . VAL A 1 651 ? -38.239 -17.090 31.223 1.00 94.62 651 VAL A C 1
ATOM 5115 O O . VAL A 1 651 ? -39.238 -16.657 31.795 1.00 94.62 651 VAL A O 1
ATOM 5118 N N . SER A 1 652 ? -38.330 -18.016 30.264 1.00 87.88 652 SER A N 1
ATOM 5119 C CA . SER A 1 652 ? -39.613 -18.604 29.844 1.00 87.88 652 SER A CA 1
ATOM 5120 C C . SER A 1 652 ? -40.240 -19.470 30.949 1.00 87.88 652 SER A C 1
ATOM 5122 O O . SER A 1 652 ? -41.452 -19.413 31.164 1.00 87.88 652 SER A O 1
ATOM 5124 N N . HIS A 1 653 ? -39.424 -20.220 31.696 1.00 91.88 653 HIS A N 1
ATOM 5125 C CA . HIS A 1 653 ? -39.859 -21.013 32.848 1.00 91.88 653 HIS A CA 1
ATOM 5126 C C . HIS A 1 653 ? -40.338 -20.128 34.012 1.00 91.88 653 HIS A C 1
ATOM 5128 O O . HIS A 1 653 ? -41.428 -20.344 34.547 1.00 91.88 653 HIS A O 1
ATOM 5134 N N . LEU A 1 654 ? -39.585 -19.077 34.350 1.00 93.00 654 LEU A N 1
ATOM 5135 C CA . LEU A 1 654 ? -39.964 -18.095 35.370 1.00 93.00 654 LEU A CA 1
ATOM 5136 C C . LEU A 1 654 ? -41.248 -17.339 34.988 1.00 93.00 654 LEU A C 1
ATOM 5138 O O . LEU A 1 654 ? -42.106 -17.127 35.842 1.00 93.00 654 LEU A O 1
ATOM 5142 N N . GLN A 1 655 ? -41.445 -17.003 33.706 1.00 91.25 655 GLN A N 1
ATOM 5143 C CA . GLN A 1 655 ? -42.701 -16.417 33.217 1.00 91.25 655 GLN A CA 1
ATOM 5144 C C . GLN A 1 655 ? -43.900 -17.366 33.369 1.00 91.25 655 GLN A C 1
ATOM 5146 O O . GLN A 1 655 ? -44.988 -16.911 33.726 1.00 91.25 655 GLN A O 1
ATOM 5151 N N . HIS A 1 656 ? -43.727 -18.669 33.131 1.00 86.62 656 HIS A N 1
ATOM 5152 C CA . HIS A 1 656 ? -44.765 -19.673 33.396 1.00 86.62 656 HIS A CA 1
ATOM 5153 C C . HIS A 1 656 ? -45.086 -19.765 34.900 1.00 86.62 656 HIS A C 1
ATOM 5155 O O . HIS A 1 656 ? -46.256 -19.703 35.283 1.00 86.62 656 HIS A O 1
ATOM 5161 N N . LEU A 1 657 ? -44.069 -19.844 35.769 1.00 88.69 657 LEU A N 1
ATOM 5162 C CA . LEU A 1 657 ? -44.272 -19.886 37.224 1.00 88.69 657 LEU A CA 1
ATOM 5163 C C . LEU A 1 657 ? -44.990 -18.631 37.746 1.00 88.69 657 LEU A C 1
ATOM 5165 O O . LEU A 1 657 ? -45.956 -18.757 38.500 1.00 88.69 657 LEU A O 1
ATOM 5169 N N . LEU A 1 658 ? -44.585 -17.441 37.289 1.00 90.19 658 LEU A N 1
ATOM 5170 C CA . LEU A 1 658 ? -45.237 -16.173 37.623 1.00 90.19 658 LEU A CA 1
ATOM 5171 C C . LEU A 1 658 ? -46.715 -16.178 37.211 1.00 90.19 658 LEU A C 1
ATOM 5173 O O . LEU A 1 658 ? -47.578 -15.884 38.035 1.00 90.19 658 LEU A O 1
ATOM 5177 N N . ARG A 1 659 ? -47.032 -16.586 35.973 1.00 86.31 659 ARG A N 1
ATOM 5178 C CA . ARG A 1 659 ? -48.424 -16.716 35.504 1.00 86.31 659 ARG A CA 1
ATOM 5179 C C . ARG A 1 659 ? -49.237 -17.678 36.363 1.00 86.31 659 ARG A C 1
ATOM 5181 O O . ARG A 1 659 ? -50.397 -17.385 36.651 1.00 86.31 659 ARG A O 1
ATOM 5188 N N . ARG A 1 660 ? -48.648 -18.801 36.790 1.00 83.88 660 ARG A N 1
ATOM 5189 C CA . ARG A 1 660 ? -49.321 -19.773 37.663 1.00 83.88 660 ARG A CA 1
ATOM 5190 C C . ARG A 1 660 ? -49.730 -19.109 38.981 1.00 83.88 660 ARG A C 1
ATOM 5192 O O . ARG A 1 660 ? -50.922 -19.083 39.286 1.00 83.88 660 ARG A O 1
ATOM 5199 N N . VAL A 1 661 ? -48.782 -18.462 39.665 1.00 83.81 661 VAL A N 1
ATOM 5200 C CA . VAL A 1 661 ? -49.012 -17.735 40.930 1.00 83.81 661 VAL A CA 1
ATOM 5201 C C . VAL A 1 661 ? -49.992 -16.569 40.752 1.00 83.81 661 VAL A C 1
ATOM 5203 O O . VAL A 1 661 ? -50.891 -16.393 41.571 1.00 83.81 661 VAL A O 1
ATOM 5206 N N . GLU A 1 662 ? -49.911 -15.808 39.655 1.00 87.56 662 GLU A N 1
ATOM 5207 C CA . GLU A 1 662 ? -50.900 -14.770 39.335 1.00 87.56 662 GLU A CA 1
ATOM 5208 C C . GLU A 1 662 ? -52.318 -15.331 39.154 1.00 87.56 662 GLU A C 1
ATOM 5210 O O . GLU A 1 662 ? -53.293 -14.650 39.481 1.00 87.56 662 GLU A O 1
ATOM 5215 N N . THR A 1 663 ? -52.463 -16.534 38.587 1.00 81.38 663 THR A N 1
ATOM 5216 C CA . THR A 1 663 ? -53.781 -17.162 38.402 1.00 81.38 663 THR A CA 1
ATOM 5217 C C . THR A 1 663 ? -54.320 -17.780 39.688 1.00 81.38 663 THR A C 1
ATOM 5219 O O . THR A 1 663 ? -55.512 -17.642 39.952 1.00 81.38 663 THR A O 1
ATOM 5222 N N . GLU A 1 664 ? -53.454 -18.356 40.525 1.00 82.06 664 GLU A N 1
ATOM 5223 C CA . GLU A 1 664 ? -53.773 -18.802 41.888 1.00 82.06 664 GLU A CA 1
ATOM 5224 C C . GLU A 1 664 ? -54.260 -17.615 42.736 1.00 82.06 664 GLU A C 1
ATOM 5226 O O . GLU A 1 664 ? -55.365 -17.645 43.280 1.00 82.06 664 GLU A O 1
ATOM 5231 N N . ALA A 1 665 ? -53.505 -16.510 42.746 1.00 80.75 665 ALA A N 1
ATOM 5232 C CA . ALA A 1 665 ? -53.892 -15.276 43.421 1.00 80.75 665 ALA A CA 1
ATOM 5233 C C . ALA A 1 665 ? -55.220 -14.713 42.888 1.00 80.75 665 ALA A C 1
ATOM 5235 O O . ALA A 1 665 ? -56.081 -14.328 43.677 1.00 80.75 665 ALA A O 1
ATOM 5236 N N . ARG A 1 666 ? -55.430 -14.686 41.562 1.00 83.56 666 ARG A N 1
ATOM 5237 C CA . ARG A 1 666 ? -56.696 -14.217 40.969 1.00 83.56 666 ARG A CA 1
ATOM 5238 C C . ARG A 1 666 ? -57.899 -15.066 41.385 1.00 83.56 666 ARG A C 1
ATOM 5240 O O . ARG A 1 666 ? -58.926 -14.481 41.709 1.00 83.56 666 ARG A O 1
ATOM 5247 N N . VAL A 1 667 ? -57.775 -16.396 41.466 1.00 78.19 667 VAL A N 1
ATOM 5248 C CA . VAL A 1 667 ? -58.853 -17.258 41.998 1.00 78.19 667 VAL A CA 1
ATOM 5249 C C . VAL A 1 667 ? -59.179 -16.896 43.446 1.00 78.19 667 VAL A C 1
ATOM 5251 O O . VAL A 1 667 ? -60.347 -16.699 43.766 1.00 78.19 667 VAL A O 1
ATOM 5254 N N . LEU A 1 668 ? -58.166 -16.735 44.302 1.00 77.19 668 LEU A N 1
ATOM 5255 C CA . LEU A 1 668 ? -58.370 -16.349 45.703 1.00 77.19 668 LEU A CA 1
ATOM 5256 C C . LEU A 1 668 ? -59.055 -14.973 45.825 1.00 77.19 668 LEU A C 1
ATOM 5258 O O . LEU A 1 668 ? -60.002 -14.824 46.597 1.00 77.19 668 LEU A O 1
ATOM 5262 N N . TRP A 1 669 ? -58.646 -13.983 45.025 1.00 78.12 669 TRP A N 1
ATOM 5263 C CA . TRP A 1 669 ? -59.272 -12.653 44.995 1.00 78.12 669 TRP A CA 1
ATOM 5264 C C . TRP A 1 669 ? -60.697 -12.643 44.422 1.00 78.12 669 TRP A C 1
ATOM 5266 O O . TRP A 1 669 ? -61.507 -11.809 44.831 1.00 78.12 669 TRP A O 1
ATOM 5276 N N . GLU A 1 670 ? -61.013 -13.522 43.471 1.00 79.81 670 GLU A N 1
ATOM 5277 C CA . GLU A 1 670 ? -62.367 -13.688 42.934 1.00 79.81 670 GLU A CA 1
ATOM 5278 C C . GLU A 1 670 ? -63.287 -14.372 43.956 1.00 79.81 670 GLU A C 1
ATOM 5280 O O . GLU A 1 670 ? -64.389 -13.884 44.201 1.00 79.81 670 GLU A O 1
ATOM 5285 N N . GLU A 1 671 ? -62.824 -15.432 44.623 1.00 74.19 671 GLU A N 1
ATOM 5286 C CA . GLU A 1 671 ? -63.627 -16.186 45.593 1.00 74.19 671 GLU A CA 1
ATOM 5287 C C . GLU A 1 671 ? -63.890 -15.394 46.887 1.00 74.19 671 GLU A C 1
ATOM 5289 O O . GLU A 1 671 ? -64.985 -15.454 47.446 1.00 74.19 671 GLU A O 1
ATOM 5294 N N . VAL A 1 672 ? -62.921 -14.583 47.335 1.00 69.56 672 VAL A N 1
ATOM 5295 C CA . VAL A 1 672 ? -63.112 -13.623 48.440 1.00 69.56 672 VAL A CA 1
ATOM 5296 C C . VAL A 1 672 ? -64.119 -12.528 48.063 1.00 69.56 672 VAL A C 1
ATOM 5298 O O . VAL A 1 672 ? -64.879 -12.078 48.917 1.00 69.56 672 VAL A O 1
ATOM 5301 N N . ARG A 1 673 ? -64.162 -12.111 46.790 1.00 75.44 673 ARG A N 1
ATOM 5302 C CA . ARG A 1 673 ? -65.085 -11.075 46.291 1.00 75.44 673 ARG A CA 1
ATOM 5303 C C . ARG A 1 673 ? -66.499 -11.603 46.026 1.00 75.44 673 AR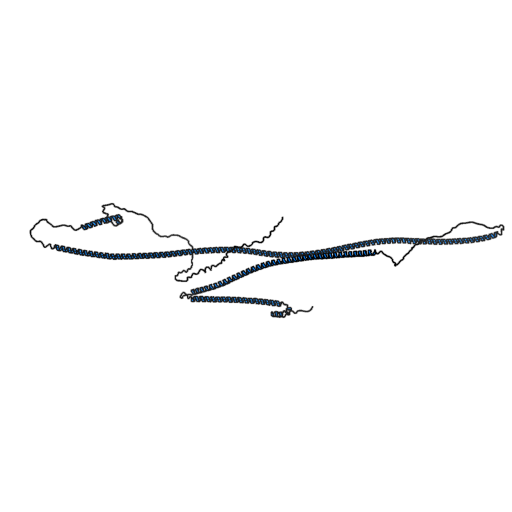G A C 1
ATOM 5305 O O . ARG A 1 673 ? -67.449 -10.834 46.108 1.00 75.44 673 ARG A O 1
ATOM 5312 N N . GLY A 1 674 ? -66.642 -12.888 45.704 1.00 66.69 674 GLY A N 1
ATOM 5313 C CA . GLY A 1 674 ? -67.922 -13.528 45.380 1.00 66.69 674 GLY A CA 1
ATOM 5314 C C . GLY A 1 674 ? -68.806 -13.887 46.580 1.00 66.69 674 GLY A C 1
ATOM 5315 O O . GLY A 1 674 ? -69.861 -14.484 46.384 1.00 66.69 674 GLY A O 1
ATOM 5316 N N . ARG A 1 675 ? -68.392 -13.569 47.814 1.00 57.00 675 ARG A N 1
ATOM 5317 C CA . ARG A 1 675 ? -69.115 -13.927 49.043 1.00 57.00 675 ARG A CA 1
ATOM 5318 C C . ARG A 1 675 ? -70.015 -12.804 49.551 1.00 57.00 675 ARG A C 1
ATOM 5320 O O . ARG A 1 675 ? -69.536 -11.738 49.928 1.00 57.00 675 ARG A O 1
ATOM 5327 N N . GLU A 1 676 ? -71.304 -13.102 49.686 1.00 51.19 676 GLU A N 1
ATOM 5328 C CA . GLU A 1 676 ? -72.181 -12.359 50.595 1.00 51.19 676 GLU A CA 1
ATOM 5329 C C . GLU A 1 676 ? -71.779 -12.633 52.063 1.00 51.19 676 GLU A C 1
ATOM 5331 O O . GLU A 1 676 ? -71.291 -13.723 52.379 1.00 51.19 676 GLU A O 1
ATOM 5336 N N . PRO A 1 677 ? -71.960 -11.674 52.992 1.00 53.03 677 PRO A N 1
ATOM 5337 C CA . PRO A 1 677 ? -71.409 -11.750 54.351 1.00 53.03 677 PRO A CA 1
ATOM 5338 C C . PRO A 1 677 ? -72.119 -12.740 55.302 1.00 53.03 677 PRO A C 1
ATOM 5340 O O . PRO A 1 677 ? -71.861 -12.717 56.506 1.00 53.03 677 PRO A O 1
ATOM 5343 N N . SER A 1 678 ? -73.002 -13.613 54.804 1.00 45.25 678 SER A N 1
ATOM 5344 C CA . SER A 1 678 ? -73.813 -14.536 55.610 1.00 45.25 678 SER A CA 1
ATOM 5345 C C . SER A 1 678 ? -73.639 -16.011 55.223 1.00 45.25 678 SER A C 1
ATOM 5347 O O . SER A 1 678 ? -74.098 -16.444 54.173 1.00 45.25 678 SER A O 1
ATOM 5349 N N . VAL A 1 679 ? -73.095 -16.793 56.164 1.00 47.41 679 VAL A N 1
ATOM 5350 C CA . VAL A 1 679 ? -73.165 -18.269 56.252 1.00 47.41 679 VAL A CA 1
ATOM 5351 C C . VAL A 1 679 ? -72.460 -19.071 55.144 1.00 47.41 679 VAL A C 1
ATOM 5353 O O . VAL A 1 679 ? -73.065 -19.552 54.194 1.00 47.41 679 VAL A O 1
ATOM 5356 N N . THR A 1 680 ? -71.169 -19.336 55.361 1.00 46.31 680 THR A N 1
ATOM 5357 C CA . THR A 1 680 ? -70.515 -20.669 55.266 1.00 46.31 680 THR A CA 1
ATOM 5358 C C . THR A 1 680 ? -69.031 -20.508 55.605 1.00 46.31 680 THR A C 1
ATOM 5360 O O . THR A 1 680 ? -68.450 -19.445 55.370 1.00 46.31 680 THR A O 1
ATOM 5363 N N . THR A 1 681 ? -68.375 -21.545 56.130 1.00 52.41 681 THR A N 1
ATOM 5364 C CA . THR A 1 681 ? -66.899 -21.607 56.158 1.00 52.41 681 THR A CA 1
ATOM 5365 C C . THR A 1 681 ? -66.333 -21.534 54.736 1.00 52.41 681 THR A C 1
ATOM 5367 O O . THR A 1 681 ? -67.058 -21.789 53.773 1.00 52.41 681 THR A O 1
ATOM 5370 N N . LEU A 1 682 ? -65.054 -21.173 54.562 1.00 56.09 682 LEU A N 1
ATOM 5371 C CA . LEU A 1 682 ? -64.385 -21.492 53.297 1.00 56.09 682 LEU A CA 1
ATOM 5372 C C . LEU A 1 682 ? -64.300 -23.014 53.206 1.00 56.09 682 LEU A C 1
ATOM 5374 O O . LEU A 1 682 ? -63.643 -23.638 54.038 1.00 56.09 682 LEU A O 1
ATOM 5378 N N . ASP A 1 683 ? -64.974 -23.586 52.216 1.00 66.81 683 ASP A N 1
ATOM 5379 C CA . ASP A 1 683 ? -64.711 -24.954 51.806 1.00 66.81 683 ASP A CA 1
ATOM 5380 C C . ASP A 1 683 ? -63.399 -24.952 51.017 1.00 66.81 683 ASP A C 1
ATOM 5382 O O . ASP A 1 683 ? -63.330 -24.465 49.885 1.00 66.81 683 ASP A O 1
ATOM 5386 N N . ALA A 1 684 ? -62.332 -25.410 51.670 1.00 67.38 684 ALA A N 1
ATOM 5387 C CA . ALA A 1 684 ? -61.004 -25.429 51.080 1.00 67.38 684 ALA A CA 1
ATOM 5388 C C . ALA A 1 684 ? -60.948 -26.346 49.851 1.00 67.38 684 ALA A C 1
ATOM 5390 O O . ALA A 1 684 ? -60.201 -26.047 48.923 1.00 67.38 684 ALA A O 1
ATOM 5391 N N . GLU A 1 685 ? -61.759 -27.407 49.806 1.00 74.50 685 GLU A N 1
ATOM 5392 C CA . GLU A 1 685 ? -61.766 -28.377 48.710 1.00 74.50 685 GLU A CA 1
ATOM 5393 C C . GLU A 1 685 ? -62.336 -27.748 47.431 1.00 74.50 685 GLU A C 1
ATOM 5395 O O . GLU A 1 685 ? -61.709 -27.838 46.377 1.00 74.50 685 GLU A O 1
ATOM 5400 N N . ALA A 1 686 ? -63.428 -26.983 47.531 1.00 75.94 686 ALA A N 1
ATOM 5401 C CA . ALA A 1 686 ? -64.005 -26.251 46.398 1.00 75.94 686 ALA A CA 1
ATOM 5402 C C . ALA A 1 686 ? -63.075 -25.148 45.840 1.00 75.94 686 ALA A C 1
ATOM 5404 O O . ALA A 1 686 ? -63.053 -24.886 44.632 1.00 75.94 686 ALA A O 1
ATOM 5405 N N . VAL A 1 687 ? -62.276 -24.498 46.699 1.00 75.62 687 VAL A N 1
ATOM 5406 C CA . VAL A 1 687 ? -61.254 -23.528 46.257 1.00 75.62 687 VAL A CA 1
ATOM 5407 C C . VAL A 1 687 ? -60.081 -24.248 45.589 1.00 75.62 687 VAL A C 1
ATOM 5409 O O . VAL A 1 687 ? -59.635 -23.825 44.521 1.00 75.62 687 VAL A O 1
ATOM 5412 N N . GLN A 1 688 ? -59.621 -25.359 46.172 1.00 77.81 688 GLN A N 1
ATOM 5413 C CA . GLN A 1 688 ? -58.573 -26.213 45.613 1.00 77.81 688 GLN A CA 1
ATOM 5414 C C . GLN A 1 688 ? -58.978 -26.745 44.228 1.00 77.81 688 GLN A C 1
ATOM 5416 O O . GLN A 1 688 ? -58.187 -26.672 43.290 1.00 77.81 688 GLN A O 1
ATOM 5421 N N . GLU A 1 689 ? -60.223 -27.204 44.063 1.00 80.88 689 GLU A N 1
ATOM 5422 C CA . GLU A 1 689 ? -60.776 -27.672 42.788 1.00 80.88 689 GLU A CA 1
ATOM 5423 C C . GLU A 1 689 ? -60.802 -26.550 41.739 1.00 80.88 689 GLU A C 1
ATOM 5425 O O . GLU A 1 689 ? -60.309 -26.738 40.627 1.00 80.88 689 GLU A O 1
ATOM 5430 N N . LYS A 1 690 ? -61.283 -25.346 42.085 1.00 80.19 690 LYS A N 1
ATOM 5431 C CA . LYS A 1 690 ? -61.242 -24.184 41.176 1.00 80.19 690 LYS A CA 1
ATOM 5432 C C . LYS A 1 690 ? -59.817 -23.805 40.765 1.00 80.19 690 LYS A C 1
ATOM 5434 O O . LYS A 1 690 ? -59.604 -23.447 39.603 1.00 80.19 690 LYS A O 1
ATOM 5439 N N . VAL A 1 691 ? -58.847 -23.880 41.679 1.00 79.25 691 VAL A N 1
ATOM 5440 C CA . VAL A 1 691 ? -57.427 -23.649 41.368 1.00 79.25 691 VAL A CA 1
ATOM 5441 C C . VAL A 1 691 ? -56.902 -24.724 40.412 1.00 79.25 691 VAL A C 1
ATOM 5443 O O . VAL A 1 691 ? -56.361 -24.369 39.366 1.00 79.25 691 VAL A O 1
ATOM 5446 N N . LEU A 1 692 ? -57.131 -26.008 40.702 1.00 83.25 692 LEU A N 1
ATOM 5447 C CA . LEU A 1 692 ? -56.719 -27.137 39.857 1.00 83.25 692 LEU A CA 1
ATOM 5448 C C . LEU A 1 692 ? -57.335 -27.060 38.451 1.00 83.25 692 LEU A C 1
ATOM 5450 O O . LEU A 1 692 ? -56.626 -27.199 37.455 1.00 83.25 692 LEU A O 1
ATOM 5454 N N . LEU A 1 693 ? -58.632 -26.753 38.345 1.00 86.12 693 LEU A N 1
ATOM 5455 C CA . LEU A 1 693 ? -59.318 -26.578 37.063 1.00 86.12 693 LEU A CA 1
ATOM 5456 C C . LEU A 1 693 ? -58.736 -25.407 36.255 1.00 86.12 693 LEU A C 1
ATOM 5458 O O . LEU A 1 693 ? -58.568 -25.533 35.042 1.00 86.12 693 LEU A O 1
ATOM 5462 N N . ARG A 1 694 ? -58.377 -24.278 36.888 1.00 80.56 694 ARG A N 1
ATOM 5463 C CA . ARG A 1 694 ? -57.714 -23.169 36.173 1.00 80.56 694 ARG A CA 1
ATOM 5464 C C . ARG A 1 694 ? -56.256 -23.469 35.823 1.00 80.56 694 ARG A C 1
ATOM 5466 O O . ARG A 1 694 ? -55.824 -23.057 34.748 1.00 80.56 694 ARG A O 1
ATOM 5473 N N . GLN A 1 695 ? -55.522 -24.202 36.661 1.00 79.56 695 GLN A N 1
ATOM 5474 C CA . GLN A 1 695 ? -54.178 -24.696 36.341 1.00 79.56 695 GLN A CA 1
ATOM 5475 C C . GLN A 1 695 ? -54.215 -25.617 35.111 1.00 79.56 695 GLN A C 1
ATOM 5477 O O . GLN A 1 695 ? -53.476 -25.377 34.157 1.00 79.56 695 GLN A O 1
ATOM 5482 N N . GLU A 1 696 ? -55.119 -26.600 35.068 1.00 84.44 696 GLU A N 1
ATOM 5483 C CA . GLU A 1 696 ? -55.222 -27.532 33.937 1.00 84.44 696 GLU A CA 1
ATOM 5484 C C . GLU A 1 696 ? -55.738 -26.835 32.661 1.00 84.44 696 GLU A C 1
ATOM 5486 O O . GLU A 1 696 ? -55.216 -27.077 31.576 1.00 84.44 696 GLU A O 1
ATOM 5491 N N . VAL A 1 697 ? -56.670 -25.876 32.766 1.00 86.12 697 VAL A N 1
ATOM 5492 C CA . VAL A 1 697 ? -57.080 -25.024 31.628 1.00 86.12 697 VAL A CA 1
ATOM 5493 C C . VAL A 1 697 ? -55.923 -24.165 31.097 1.00 86.12 697 VAL A C 1
ATOM 5495 O O . VAL A 1 697 ? -55.815 -23.975 29.885 1.00 86.12 697 VAL A O 1
ATOM 5498 N N . ASN A 1 698 ? -55.041 -23.651 31.958 1.00 79.00 698 ASN A N 1
ATOM 5499 C CA . ASN A 1 698 ? -53.859 -22.900 31.519 1.00 79.00 698 ASN A CA 1
ATOM 5500 C C . ASN A 1 698 ? -52.820 -23.816 30.856 1.00 79.00 698 ASN A C 1
ATOM 5502 O O . ASN A 1 698 ? -52.368 -23.511 29.757 1.00 79.00 698 ASN A O 1
ATOM 5506 N N . LYS A 1 699 ? -52.554 -24.987 31.435 1.00 85.38 699 LYS A N 1
ATOM 5507 C CA . LYS A 1 699 ? -51.700 -26.035 30.859 1.00 85.38 699 LYS A CA 1
ATOM 5508 C C . LYS A 1 699 ? -52.206 -26.515 29.490 1.00 85.38 699 LYS A C 1
ATOM 5510 O O . LYS A 1 699 ? -51.418 -26.656 28.560 1.00 85.38 699 LYS A O 1
ATOM 5515 N N . LEU A 1 700 ? -53.522 -26.670 29.312 1.00 88.50 700 LEU A N 1
ATOM 5516 C CA . LEU A 1 700 ? -54.139 -26.961 28.009 1.00 88.50 700 LEU A CA 1
ATOM 5517 C C . LEU A 1 700 ? -53.976 -25.806 27.003 1.00 88.50 700 LEU A C 1
ATOM 5519 O O . LEU A 1 700 ? -53.731 -26.060 25.825 1.00 88.50 700 LEU A O 1
ATOM 5523 N N . ARG A 1 701 ? -54.061 -24.542 27.443 1.00 87.00 701 ARG A N 1
ATOM 5524 C CA . ARG A 1 701 ? -53.765 -23.369 26.592 1.00 87.00 701 ARG A CA 1
ATOM 5525 C C . ARG A 1 701 ? -52.292 -23.301 26.192 1.00 87.00 701 ARG A C 1
ATOM 5527 O O . ARG A 1 701 ? -51.990 -22.876 25.084 1.00 87.00 701 ARG A O 1
ATOM 5534 N N . GLU A 1 702 ? -51.382 -23.713 27.065 1.00 83.06 702 GLU A N 1
ATOM 5535 C CA . GLU A 1 702 ? -49.945 -23.712 26.786 1.00 83.06 702 GLU A CA 1
ATOM 5536 C C . GLU A 1 702 ? -49.553 -24.863 25.854 1.00 83.06 702 GLU A C 1
ATOM 5538 O O . GLU A 1 702 ? -48.836 -24.621 24.889 1.00 83.06 702 GLU A O 1
ATOM 5543 N N . LEU A 1 703 ? -50.134 -26.057 26.016 1.00 86.56 703 LEU A N 1
ATOM 5544 C CA . LEU A 1 703 ? -50.029 -27.145 25.033 1.00 86.56 703 LEU A CA 1
ATOM 5545 C C . LEU A 1 703 ? -50.625 -26.756 23.665 1.00 86.56 703 LEU A C 1
ATOM 5547 O O . LEU A 1 703 ? -50.068 -27.110 22.625 1.00 86.56 703 LEU A O 1
ATOM 5551 N N . LEU A 1 704 ? -51.722 -25.988 23.640 1.00 90.75 704 LEU A N 1
ATOM 5552 C CA . LEU A 1 704 ? -52.280 -25.430 22.403 1.00 90.75 704 LEU A CA 1
ATOM 5553 C C . LEU A 1 704 ? -51.316 -24.427 21.744 1.00 90.75 704 LEU A C 1
ATOM 5555 O O . LEU A 1 704 ? -51.147 -24.453 20.528 1.00 90.75 704 LEU A O 1
ATOM 5559 N N . LEU A 1 705 ? -50.666 -23.562 22.527 1.00 87.62 705 LEU A N 1
ATOM 5560 C CA . LEU A 1 705 ? -49.675 -22.608 22.017 1.00 87.62 705 LEU A CA 1
ATOM 5561 C C . LEU A 1 705 ? -48.390 -23.296 21.540 1.00 87.62 705 LEU A C 1
ATOM 5563 O O . LEU A 1 705 ? -47.837 -22.876 20.526 1.00 87.62 705 LEU A O 1
ATOM 5567 N N . GLU A 1 706 ? -47.934 -24.352 22.216 1.00 87.56 706 GLU A N 1
ATOM 5568 C CA . GLU A 1 706 ? -46.744 -25.108 21.810 1.00 87.56 706 GLU A CA 1
ATOM 5569 C C . GLU A 1 706 ? -47.006 -25.880 20.519 1.00 87.56 706 GLU A C 1
ATOM 5571 O O . GLU A 1 706 ? -46.323 -25.664 19.522 1.00 87.56 706 GLU A O 1
ATOM 5576 N N . THR A 1 707 ? -48.108 -26.632 20.451 1.00 88.75 707 THR A N 1
ATOM 5577 C CA . THR A 1 707 ? -48.519 -27.285 19.199 1.00 88.75 707 THR A CA 1
ATOM 5578 C C . THR A 1 707 ? -48.814 -26.279 18.079 1.00 88.75 707 THR A C 1
ATOM 5580 O O . THR A 1 707 ? -48.616 -26.599 16.906 1.00 88.75 707 THR A O 1
ATOM 5583 N N . GLN A 1 708 ? -49.226 -25.041 18.384 1.00 91.31 708 GLN A N 1
ATOM 5584 C CA . GLN A 1 708 ? -49.340 -23.971 17.387 1.00 91.31 708 GLN A CA 1
ATOM 5585 C C . GLN A 1 708 ? -47.968 -23.475 16.894 1.00 91.31 708 GLN A C 1
ATOM 5587 O O . GLN A 1 708 ? -47.845 -23.192 15.700 1.00 91.31 708 GLN A O 1
ATOM 5592 N N . ARG A 1 709 ? -46.945 -23.399 17.760 1.00 88.62 709 ARG A N 1
ATOM 5593 C CA . ARG A 1 709 ? -45.547 -23.101 17.382 1.00 88.62 709 ARG A CA 1
ATOM 5594 C C . ARG A 1 709 ? -44.965 -24.222 16.527 1.00 88.62 709 ARG A C 1
ATOM 5596 O O . ARG A 1 709 ? -44.459 -23.935 15.446 1.00 88.62 709 ARG A O 1
ATOM 5603 N N . ASP A 1 710 ? -45.140 -25.478 16.928 1.00 87.38 710 ASP A N 1
ATOM 5604 C CA . ASP A 1 710 ? -44.706 -26.649 16.156 1.00 87.38 710 ASP A CA 1
ATOM 5605 C C . ASP A 1 710 ? -45.336 -26.646 14.758 1.00 87.38 710 ASP A C 1
ATOM 5607 O O . ASP A 1 710 ? -44.647 -26.772 13.750 1.00 87.38 710 ASP A O 1
ATOM 5611 N N . ASN A 1 711 ? -46.646 -26.390 14.663 1.00 89.50 711 ASN A N 1
ATOM 5612 C CA . ASN A 1 711 ? -47.351 -26.264 13.384 1.00 89.50 711 ASN A CA 1
ATOM 5613 C C . ASN A 1 711 ? -47.003 -24.985 12.592 1.00 89.50 711 ASN A C 1
ATOM 5615 O O . ASN A 1 711 ? -47.436 -24.856 11.444 1.00 89.50 711 ASN A O 1
ATOM 5619 N N . GLN A 1 712 ? -46.276 -24.020 13.160 1.00 88.62 712 GLN A N 1
ATOM 5620 C CA . GLN A 1 712 ? -45.684 -22.897 12.419 1.00 88.62 712 GLN A CA 1
ATOM 5621 C C . GLN A 1 712 ? -44.274 -23.248 11.933 1.00 88.62 712 GLN A C 1
ATOM 5623 O O . GLN A 1 712 ? -43.957 -22.988 10.774 1.00 88.62 712 GLN A O 1
ATOM 5628 N N . GLU A 1 713 ? -43.455 -23.896 12.760 1.00 89.94 713 GLU A N 1
ATOM 5629 C CA . GLU A 1 713 ? -42.092 -24.291 12.395 1.00 89.94 713 GLU A CA 1
ATOM 5630 C C . GLU A 1 713 ? -42.085 -25.423 11.356 1.00 89.94 713 GLU A C 1
ATOM 5632 O O . GLU A 1 713 ? -41.408 -25.331 10.335 1.00 89.94 713 GLU A O 1
ATOM 5637 N N . GLN A 1 714 ? -42.961 -26.420 11.513 1.00 91.38 714 GLN A N 1
ATOM 5638 C CA . GLN A 1 714 ? -43.233 -27.451 10.506 1.00 91.38 714 GLN A CA 1
ATOM 5639 C C . GLN A 1 714 ? -43.623 -26.834 9.147 1.00 91.38 714 GLN A C 1
ATOM 5641 O O . GLN A 1 714 ? -43.220 -27.342 8.099 1.00 91.38 714 GLN A O 1
ATOM 5646 N N . ARG A 1 715 ? -44.365 -25.712 9.152 1.00 92.25 715 ARG A N 1
ATOM 5647 C CA . ARG A 1 715 ? -44.709 -24.953 7.937 1.00 92.25 715 ARG A CA 1
ATOM 5648 C C . ARG A 1 715 ? -43.505 -24.220 7.356 1.00 92.25 715 ARG A C 1
ATOM 5650 O O . ARG A 1 715 ? -43.234 -24.416 6.180 1.00 92.25 715 ARG A O 1
ATOM 5657 N N . ARG A 1 716 ? -42.723 -23.491 8.160 1.00 93.75 716 ARG A N 1
ATOM 5658 C CA . ARG A 1 716 ? -41.466 -22.849 7.713 1.00 93.75 716 ARG A CA 1
ATOM 5659 C C . ARG A 1 716 ? -40.498 -23.848 7.079 1.00 93.75 716 ARG A C 1
ATOM 5661 O O . ARG A 1 716 ? -39.917 -23.569 6.035 1.00 93.75 716 ARG A O 1
ATOM 5668 N N . ILE A 1 717 ? -40.364 -25.038 7.665 1.00 94.62 717 ILE A N 1
ATOM 5669 C CA . ILE A 1 717 ? -39.533 -26.127 7.133 1.00 94.62 717 ILE A CA 1
ATOM 5670 C C . ILE A 1 717 ? -40.071 -26.626 5.780 1.00 94.62 717 ILE A C 1
ATOM 5672 O O . ILE A 1 717 ? -39.287 -26.928 4.879 1.00 94.62 717 ILE A O 1
ATOM 5676 N N . GLN A 1 718 ? -41.394 -26.713 5.607 1.00 91.62 718 GLN A N 1
ATOM 5677 C CA . GLN A 1 718 ? -42.018 -27.083 4.329 1.00 91.62 718 GLN A CA 1
ATOM 5678 C C . GLN A 1 718 ? -41.908 -25.968 3.277 1.00 91.62 718 GLN A C 1
ATOM 5680 O O . GLN A 1 718 ? -41.586 -26.258 2.129 1.00 91.62 718 GLN A O 1
ATOM 5685 N N . GLU A 1 719 ? -42.092 -24.705 3.661 1.00 93.94 719 GLU A N 1
ATOM 5686 C CA . GLU A 1 719 ? -41.931 -23.517 2.812 1.00 93.94 719 GLU A CA 1
ATOM 5687 C C . GLU A 1 719 ? -40.475 -23.353 2.346 1.00 93.94 719 GLU A C 1
ATOM 5689 O O . GLU A 1 719 ? -40.226 -23.116 1.164 1.00 93.94 719 GLU A O 1
ATOM 5694 N N . GLY A 1 720 ? -39.500 -23.578 3.233 1.00 94.19 720 GLY A N 1
ATOM 5695 C CA . GLY A 1 720 ? -38.075 -23.598 2.896 1.00 94.19 720 GLY A CA 1
ATOM 5696 C C . GLY A 1 720 ? -37.720 -24.714 1.910 1.00 94.19 720 GLY A C 1
ATOM 5697 O O . GLY A 1 720 ? -37.039 -24.463 0.916 1.00 94.19 720 GLY A O 1
ATOM 5698 N N . LYS A 1 721 ? -38.245 -25.932 2.120 1.00 95.25 721 LYS A N 1
ATOM 5699 C CA . LYS A 1 721 ? -38.097 -27.052 1.171 1.00 95.25 721 LYS A CA 1
ATOM 5700 C C . LYS A 1 721 ? -38.747 -26.746 -0.180 1.00 95.25 721 LYS A C 1
ATOM 5702 O O . LYS A 1 721 ? -38.120 -26.975 -1.210 1.00 95.25 721 LYS A O 1
ATOM 5707 N N . LEU A 1 722 ? -39.957 -26.180 -0.188 1.00 95.19 722 LEU A N 1
ATOM 5708 C CA . LEU A 1 722 ? -40.646 -25.744 -1.404 1.00 95.19 722 LEU A CA 1
ATOM 5709 C C . LEU A 1 722 ? -39.785 -24.732 -2.172 1.00 95.19 722 LEU A C 1
ATOM 5711 O O . LEU A 1 722 ? -39.517 -24.929 -3.357 1.00 95.19 722 LEU A O 1
ATOM 5715 N N . HIS A 1 723 ? -39.285 -23.699 -1.490 1.00 94.75 723 HIS A N 1
ATOM 5716 C CA . HIS A 1 723 ? -38.430 -22.682 -2.096 1.00 94.75 723 HIS A CA 1
ATOM 5717 C C . HIS A 1 723 ? -37.127 -23.275 -2.653 1.00 94.75 723 HIS A C 1
ATOM 5719 O O . HIS A 1 723 ? -36.745 -22.950 -3.775 1.00 94.75 723 HIS A O 1
ATOM 5725 N N . GLN A 1 724 ? -36.490 -24.206 -1.934 1.00 95.00 724 GLN A N 1
ATOM 5726 C CA . GLN A 1 724 ? -35.299 -24.916 -2.409 1.00 95.00 724 GLN A CA 1
ATOM 5727 C C . GLN A 1 724 ? -35.591 -25.775 -3.652 1.00 95.00 724 GLN A C 1
ATOM 5729 O O . GLN A 1 724 ? -34.816 -25.759 -4.606 1.00 95.00 724 GLN A O 1
ATOM 5734 N N . THR A 1 725 ? -36.727 -26.480 -3.703 1.00 94.31 725 THR A N 1
ATOM 5735 C CA . THR A 1 725 ? -37.130 -27.201 -4.925 1.00 94.31 725 THR A CA 1
ATOM 5736 C C . THR A 1 725 ? -37.457 -26.254 -6.080 1.00 94.31 725 THR A C 1
ATOM 5738 O O . THR A 1 725 ? -37.170 -26.578 -7.228 1.00 94.31 725 THR A O 1
ATOM 5741 N N . GLN A 1 726 ? -37.983 -25.056 -5.801 1.00 95.56 726 GLN A N 1
ATOM 5742 C CA . GLN A 1 726 ? -38.291 -24.053 -6.820 1.00 95.56 726 GLN A CA 1
ATOM 5743 C C . GLN A 1 726 ? -37.031 -23.368 -7.378 1.00 95.56 726 GLN A C 1
ATOM 5745 O O . GLN A 1 726 ? -36.978 -23.079 -8.572 1.00 95.56 726 GLN A O 1
ATOM 5750 N N . THR A 1 727 ? -36.001 -23.122 -6.561 1.00 94.38 727 THR A N 1
ATOM 5751 C CA . THR A 1 727 ? -34.716 -22.590 -7.048 1.00 94.38 727 THR A CA 1
ATOM 5752 C C . THR A 1 727 ? -33.918 -23.638 -7.821 1.00 94.38 727 THR A C 1
ATOM 5754 O O . THR A 1 727 ? -33.311 -23.292 -8.835 1.00 94.38 727 THR A O 1
ATOM 5757 N N . LEU A 1 728 ? -33.990 -24.916 -7.427 1.00 95.88 728 LEU A N 1
ATOM 5758 C CA . LEU A 1 728 ? -33.471 -26.032 -8.226 1.00 95.88 728 LEU A CA 1
ATOM 5759 C C . LEU A 1 728 ? -34.225 -26.188 -9.555 1.00 95.88 728 LEU A C 1
ATOM 5761 O O . LEU A 1 728 ? -33.590 -26.337 -10.593 1.00 95.88 728 LEU A O 1
ATOM 5765 N N . LEU A 1 729 ? -35.559 -26.091 -9.566 1.00 95.81 729 LEU A N 1
ATOM 5766 C CA . LEU A 1 729 ? -36.330 -26.134 -10.813 1.00 95.81 729 LEU A CA 1
ATOM 5767 C C . LEU A 1 729 ? -35.908 -25.003 -11.764 1.00 95.81 729 LEU A C 1
ATOM 5769 O O . LEU A 1 729 ? -35.591 -25.273 -12.917 1.00 95.81 729 LEU A O 1
ATOM 5773 N N . ARG A 1 730 ? -35.780 -23.767 -11.261 1.00 94.81 730 ARG A N 1
ATOM 5774 C CA . ARG A 1 730 ? -35.296 -22.619 -12.049 1.00 94.81 730 ARG A CA 1
ATOM 5775 C C . ARG A 1 730 ? -33.868 -22.788 -12.568 1.00 94.81 730 ARG A C 1
ATOM 5777 O O . ARG A 1 730 ? -33.562 -22.302 -13.655 1.00 94.81 730 ARG A O 1
ATOM 5784 N N . SER A 1 731 ? -32.978 -23.453 -11.826 1.00 94.19 731 SER A N 1
ATOM 5785 C CA . SER A 1 731 ? -31.624 -23.726 -12.324 1.00 94.19 731 SER A CA 1
ATOM 5786 C C . SER A 1 731 ? -31.623 -24.829 -13.386 1.00 94.19 731 SER A C 1
ATOM 5788 O O . SER A 1 731 ? -30.895 -24.706 -14.369 1.00 94.19 731 SER A O 1
ATOM 5790 N N . HIS A 1 732 ? -32.486 -25.844 -13.266 1.00 94.19 732 HIS A N 1
ATOM 5791 C CA . HIS A 1 732 ? -32.725 -26.829 -14.324 1.00 94.19 732 HIS A CA 1
ATOM 5792 C C . HIS A 1 732 ? -33.338 -26.201 -15.585 1.00 94.19 732 HIS A C 1
ATOM 5794 O O . HIS A 1 732 ? -32.836 -26.464 -16.674 1.00 94.19 732 HIS A O 1
ATOM 5800 N N . GLU A 1 733 ? -34.334 -25.320 -15.454 1.00 94.12 733 GLU A N 1
ATOM 5801 C CA . GLU A 1 733 ? -34.904 -24.533 -16.560 1.00 94.12 733 GLU A CA 1
ATOM 5802 C C . GLU A 1 733 ? -33.816 -23.691 -17.252 1.00 94.12 733 GLU A C 1
ATOM 5804 O O . GLU A 1 733 ? -33.641 -23.770 -18.466 1.00 94.12 733 GLU A O 1
ATOM 5809 N N . ALA A 1 734 ? -32.999 -22.958 -16.486 1.00 94.56 734 ALA A N 1
ATOM 5810 C CA . ALA A 1 734 ? -31.902 -22.156 -17.031 1.00 94.56 734 ALA A CA 1
ATOM 5811 C C . ALA A 1 734 ? -30.794 -23.001 -17.697 1.00 94.56 734 ALA A C 1
ATOM 5813 O O . ALA A 1 734 ? -30.194 -22.564 -18.679 1.00 94.56 734 ALA A O 1
ATOM 5814 N N . MET A 1 735 ? -30.513 -24.210 -17.198 1.00 91.62 735 MET A N 1
ATOM 5815 C CA . MET A 1 735 ? -29.614 -25.158 -17.869 1.00 91.62 735 MET A CA 1
ATOM 5816 C C . MET A 1 735 ? -30.240 -25.720 -19.152 1.00 91.62 735 MET A C 1
ATOM 5818 O O . MET A 1 735 ? -29.539 -25.858 -20.152 1.00 91.62 735 MET A O 1
ATOM 5822 N N . GLN A 1 736 ? -31.546 -25.993 -19.161 1.00 90.94 736 GLN A N 1
ATOM 5823 C CA . GLN A 1 736 ? -32.268 -26.468 -20.341 1.00 90.94 736 GLN A CA 1
ATOM 5824 C C . GLN A 1 736 ? -32.315 -25.411 -21.454 1.00 90.94 736 GLN A C 1
ATOM 5826 O O . GLN A 1 736 ? -32.106 -25.760 -22.615 1.00 90.94 736 GLN A O 1
ATOM 5831 N N . GLU A 1 737 ? -32.510 -24.129 -21.129 1.00 89.12 737 GLU A N 1
ATOM 5832 C CA . GLU A 1 737 ? -32.413 -23.051 -22.124 1.00 89.12 737 GLU A CA 1
ATOM 5833 C C . GLU A 1 737 ? -30.981 -22.870 -22.647 1.00 89.12 737 GLU A C 1
ATOM 5835 O O . GLU A 1 737 ? -30.801 -22.756 -23.855 1.00 89.12 737 GLU A O 1
ATOM 5840 N N . LYS A 1 738 ? -29.944 -22.971 -21.800 1.00 91.44 738 LYS A N 1
ATOM 5841 C CA . LYS A 1 738 ? -28.542 -22.982 -22.271 1.00 91.44 738 LYS A CA 1
ATOM 5842 C C . LYS A 1 738 ? -28.234 -24.160 -23.200 1.00 91.44 738 LYS A C 1
ATOM 5844 O O . LYS A 1 738 ? -27.491 -24.002 -24.164 1.00 91.44 738 LYS A O 1
ATOM 5849 N N . ILE A 1 739 ? -28.807 -25.338 -22.938 1.00 88.12 739 ILE A N 1
ATOM 5850 C CA . ILE A 1 739 ? -28.681 -26.505 -23.825 1.00 88.12 739 ILE A CA 1
ATOM 5851 C C . ILE A 1 739 ? -29.410 -26.253 -25.152 1.00 88.12 739 ILE A C 1
ATOM 5853 O O . ILE A 1 739 ? -28.854 -26.549 -26.206 1.00 88.12 739 ILE A O 1
ATOM 5857 N N . LYS A 1 740 ? -30.611 -25.660 -25.135 1.00 87.19 740 LYS A N 1
ATOM 5858 C CA . LYS A 1 740 ? -31.320 -25.261 -26.363 1.00 87.19 740 LYS A CA 1
ATOM 5859 C C . LYS A 1 740 ? -30.532 -24.232 -27.173 1.00 87.19 740 LYS A C 1
ATOM 5861 O O . LYS A 1 740 ? -30.397 -24.401 -28.380 1.00 87.19 740 LYS A O 1
ATOM 5866 N N . GLU A 1 741 ? -29.985 -23.207 -26.522 1.00 87.06 741 GLU A N 1
ATOM 5867 C CA . GLU A 1 741 ? -29.141 -22.182 -27.143 1.00 87.06 741 GLU A CA 1
ATOM 5868 C C . GLU A 1 741 ? -27.909 -22.819 -27.805 1.00 87.06 741 GLU A C 1
ATOM 5870 O O . GLU A 1 741 ? -27.698 -22.642 -29.007 1.00 87.06 741 GLU A O 1
ATOM 5875 N N . ALA A 1 742 ? -27.171 -23.656 -27.067 1.00 85.62 742 ALA A N 1
ATOM 5876 C CA . ALA A 1 742 ? -25.999 -24.376 -27.564 1.00 85.62 742 ALA A CA 1
ATOM 5877 C C . ALA A 1 742 ? -26.314 -25.386 -28.683 1.00 85.62 742 ALA A C 1
ATOM 5879 O O . ALA A 1 742 ? -25.470 -25.617 -29.542 1.00 85.62 742 ALA A O 1
ATOM 5880 N N . LEU A 1 743 ? -27.514 -25.977 -28.711 1.00 82.62 743 LEU A N 1
ATOM 5881 C CA . LEU A 1 743 ? -27.973 -26.814 -29.827 1.00 82.62 743 LEU A CA 1
ATOM 5882 C C . LEU A 1 743 ? -28.426 -25.978 -31.037 1.00 82.62 743 LEU A C 1
ATOM 5884 O O . LEU A 1 743 ? -28.284 -26.426 -32.173 1.00 82.62 743 LEU A O 1
ATOM 5888 N N . SER A 1 744 ? -28.949 -24.767 -30.816 1.00 79.19 744 SER A N 1
ATOM 5889 C CA . SER A 1 744 ? -29.415 -23.858 -31.874 1.00 79.19 744 SER A CA 1
ATOM 5890 C C . SER A 1 744 ? -28.286 -23.132 -32.615 1.00 79.19 744 SER A C 1
ATOM 5892 O O . SER A 1 744 ? -28.476 -22.712 -33.757 1.00 79.19 744 SER A O 1
ATOM 5894 N N . SER A 1 745 ? -27.108 -23.006 -31.993 1.00 81.19 745 SER A N 1
ATOM 5895 C CA . SER A 1 745 ? -25.915 -22.406 -32.602 1.00 81.19 745 SER A CA 1
ATOM 5896 C C . SER A 1 745 ? -25.113 -23.378 -33.480 1.00 81.19 745 SER A C 1
ATOM 5898 O O . SER A 1 745 ? -24.235 -22.939 -34.225 1.00 81.19 745 SER A O 1
ATOM 5900 N N . ILE A 1 746 ? -25.427 -24.681 -33.459 1.00 80.12 746 ILE A N 1
ATOM 5901 C CA . ILE A 1 746 ? -24.802 -25.678 -34.341 1.00 80.12 746 ILE A CA 1
ATOM 5902 C C . ILE A 1 746 ? -25.310 -25.471 -35.784 1.00 80.12 746 ILE A C 1
ATOM 5904 O O . ILE A 1 746 ? -26.521 -25.515 -36.015 1.00 80.12 746 ILE A O 1
ATOM 5908 N N . PRO A 1 747 ? -24.429 -25.290 -36.790 1.00 74.94 747 PRO A N 1
ATOM 5909 C CA . PRO A 1 747 ? -24.853 -25.093 -38.175 1.00 74.94 747 PRO A CA 1
ATOM 5910 C C . PRO A 1 747 ? -25.669 -26.267 -38.735 1.00 74.94 747 PRO A C 1
ATOM 5912 O O . PRO A 1 747 ? -25.301 -27.432 -38.571 1.00 74.94 747 PRO A O 1
ATOM 5915 N N . ALA A 1 748 ? -26.727 -25.955 -39.492 1.00 64.69 748 ALA A N 1
ATOM 5916 C CA . ALA A 1 748 ? -27.678 -26.942 -40.021 1.00 64.69 748 ALA A CA 1
ATOM 5917 C C . ALA A 1 748 ? -27.034 -28.051 -40.887 1.00 64.69 748 ALA A C 1
ATOM 5919 O O . ALA A 1 748 ? -27.530 -29.176 -40.929 1.00 64.69 748 ALA A O 1
ATOM 5920 N N . ALA A 1 749 ? -25.902 -27.761 -41.541 1.00 63.72 749 ALA A N 1
ATOM 5921 C CA . ALA A 1 749 ? -25.125 -28.746 -42.296 1.00 63.72 749 ALA A CA 1
ATOM 5922 C C . ALA A 1 749 ? -24.515 -29.848 -41.403 1.00 63.72 749 ALA A C 1
ATOM 5924 O O . ALA A 1 749 ? -24.412 -30.996 -41.827 1.00 63.72 749 ALA A O 1
ATOM 5925 N N . VAL A 1 750 ? -24.157 -29.524 -40.155 1.00 63.47 750 VAL A N 1
ATOM 5926 C CA . VAL A 1 750 ? -23.613 -30.483 -39.178 1.00 63.47 750 VAL A CA 1
ATOM 5927 C C . VAL A 1 750 ? -24.744 -31.298 -38.549 1.00 63.47 750 VAL A C 1
ATOM 5929 O O . VAL A 1 750 ? -24.638 -32.519 -38.443 1.00 63.47 750 VAL A O 1
ATOM 5932 N N . THR A 1 751 ? -25.870 -30.662 -38.206 1.00 63.12 751 THR A N 1
ATOM 5933 C CA . THR A 1 751 ? -27.039 -31.366 -37.647 1.00 63.12 751 THR A CA 1
ATOM 5934 C C . THR A 1 751 ? -27.721 -32.280 -38.667 1.00 63.12 751 THR A C 1
ATOM 5936 O O . THR A 1 751 ? -28.350 -33.259 -38.282 1.00 63.12 751 THR A O 1
ATOM 5939 N N . ALA A 1 752 ? -27.582 -32.020 -39.972 1.00 64.38 752 ALA A N 1
ATOM 5940 C CA . ALA A 1 752 ? -27.998 -32.953 -41.021 1.00 64.38 752 ALA A CA 1
ATOM 5941 C C . ALA A 1 752 ? -27.162 -34.253 -41.035 1.00 64.38 752 ALA A C 1
ATOM 5943 O O . ALA A 1 752 ? -27.674 -35.301 -41.424 1.00 64.38 752 ALA A O 1
ATOM 5944 N N . GLY A 1 753 ? -25.900 -34.194 -40.591 1.00 65.94 753 GLY A N 1
ATOM 5945 C CA . GLY A 1 753 ? -24.941 -35.299 -40.666 1.00 65.94 753 GLY A CA 1
ATOM 5946 C C . GLY A 1 753 ? -25.022 -36.339 -39.543 1.00 65.94 753 GLY A C 1
ATOM 5947 O O . GLY A 1 753 ? -24.575 -37.465 -39.753 1.00 65.94 753 GLY A O 1
ATOM 5948 N N . SER A 1 754 ? -25.592 -36.018 -38.372 1.00 73.56 754 SER A N 1
ATOM 5949 C CA . SER A 1 754 ? -25.716 -36.977 -37.261 1.00 73.56 754 SER A CA 1
ATOM 5950 C C . SER A 1 754 ? -27.149 -37.132 -36.740 1.00 73.56 754 SER A C 1
ATOM 5952 O O . SER A 1 754 ? -27.824 -36.190 -36.320 1.00 73.56 754 SER A O 1
ATOM 5954 N N . ARG A 1 755 ? -27.613 -38.386 -36.730 1.00 75.44 755 ARG A N 1
ATOM 5955 C CA . ARG A 1 755 ? -28.961 -38.779 -36.286 1.00 75.44 755 ARG A CA 1
ATOM 5956 C C . ARG A 1 755 ? -29.195 -38.516 -34.793 1.00 75.44 755 ARG A C 1
ATOM 5958 O O . ARG A 1 755 ? -30.321 -38.290 -34.366 1.00 75.44 755 ARG A O 1
ATOM 5965 N N . GLU A 1 756 ? -28.127 -38.522 -34.004 1.00 78.00 756 GLU A N 1
ATOM 5966 C CA . GLU A 1 756 ? -28.158 -38.285 -32.558 1.00 78.00 756 GLU A CA 1
ATOM 5967 C C . GLU A 1 756 ? -28.464 -36.818 -32.224 1.00 78.00 756 GLU A C 1
ATOM 5969 O O . GLU A 1 756 ? -29.323 -36.561 -31.382 1.00 78.00 756 GLU A O 1
ATOM 5974 N N . LEU A 1 757 ? -27.870 -35.854 -32.944 1.00 77.00 757 LEU A N 1
ATOM 5975 C CA . LEU A 1 757 ? -28.226 -34.436 -32.796 1.00 77.00 757 LEU A CA 1
ATOM 5976 C C . LEU A 1 757 ? -29.666 -34.160 -33.249 1.00 77.00 757 LEU A C 1
ATOM 5978 O O . LEU A 1 757 ? -30.353 -33.362 -32.619 1.00 77.00 757 LEU A O 1
ATOM 5982 N N . GLN A 1 758 ? -30.156 -34.847 -34.286 1.00 74.12 758 GLN A N 1
ATOM 5983 C CA . GLN A 1 758 ? -31.552 -34.730 -34.734 1.00 74.12 758 GLN A CA 1
ATOM 5984 C C . GLN A 1 758 ? -32.534 -35.222 -33.660 1.00 74.12 758 GLN A C 1
ATOM 5986 O O . GLN A 1 758 ? -33.492 -34.519 -33.337 1.00 74.12 758 GLN A O 1
ATOM 5991 N N . ASN A 1 759 ? -32.256 -36.379 -33.049 1.00 78.75 759 ASN A N 1
ATOM 5992 C CA . ASN A 1 759 ? -33.046 -36.906 -31.934 1.00 78.75 759 ASN A CA 1
ATOM 5993 C C . ASN A 1 759 ? -33.035 -35.951 -30.722 1.00 78.75 759 ASN A C 1
ATOM 5995 O O . ASN A 1 759 ? -34.075 -35.743 -30.098 1.00 78.75 759 ASN A O 1
ATOM 5999 N N . LEU A 1 760 ? -31.887 -35.341 -30.398 1.00 81.00 760 LEU A N 1
ATOM 6000 C CA . LEU A 1 760 ? -31.762 -34.374 -29.297 1.00 81.00 760 LEU A CA 1
ATOM 6001 C C . LEU A 1 760 ? -32.508 -33.060 -29.579 1.00 81.00 760 LEU A C 1
ATOM 6003 O O . LEU A 1 760 ? -33.238 -32.580 -28.713 1.00 81.00 760 LEU A O 1
ATOM 6007 N N . LEU A 1 761 ? -32.392 -32.503 -30.789 1.00 80.69 761 LEU A N 1
ATOM 6008 C CA . LEU A 1 761 ? -33.162 -31.327 -31.212 1.00 80.69 761 LEU A CA 1
ATOM 6009 C C . LEU A 1 761 ? -34.672 -31.588 -31.107 1.00 80.69 761 LEU A C 1
ATOM 6011 O O . LEU A 1 761 ? -35.401 -30.758 -30.563 1.00 80.69 761 LEU A O 1
ATOM 6015 N N . GLN A 1 762 ? -35.127 -32.768 -31.544 1.00 80.31 762 GLN A N 1
ATOM 6016 C CA . GLN A 1 762 ? -36.525 -33.181 -31.425 1.00 80.31 762 GLN A CA 1
ATOM 6017 C C . GLN A 1 762 ? -36.965 -33.336 -29.958 1.00 80.31 762 GLN A C 1
ATOM 6019 O O . GLN A 1 762 ? -38.051 -32.877 -29.607 1.00 80.31 762 GLN A O 1
ATOM 6024 N N . TYR A 1 763 ? -36.122 -33.911 -29.092 1.00 81.00 763 TYR A N 1
ATOM 6025 C CA . TYR A 1 763 ? -36.386 -34.049 -27.652 1.00 81.00 763 TYR A CA 1
ATOM 6026 C C . TYR A 1 763 ? -36.537 -32.691 -26.943 1.00 81.00 763 TYR A C 1
ATOM 6028 O O . TYR A 1 763 ? -37.412 -32.530 -26.095 1.00 81.00 763 TYR A O 1
ATOM 6036 N N . PHE A 1 764 ? -35.743 -31.685 -27.327 1.00 81.56 764 PHE A N 1
ATOM 6037 C CA . PHE A 1 764 ? -35.857 -30.316 -26.803 1.00 81.56 764 PHE A CA 1
ATOM 6038 C C . PHE A 1 764 ? -36.883 -29.432 -27.543 1.00 81.56 764 PHE A C 1
ATOM 6040 O O . PHE A 1 764 ? -37.035 -28.258 -27.198 1.00 81.56 764 PHE A O 1
ATOM 6047 N N . GLY A 1 765 ? -37.612 -29.980 -28.525 1.00 78.44 765 GLY A N 1
ATOM 6048 C CA . GLY A 1 765 ? -38.670 -29.284 -29.269 1.00 78.44 765 GLY A CA 1
ATOM 6049 C C . GLY A 1 765 ? -38.179 -28.257 -30.298 1.00 78.44 765 GLY A C 1
ATOM 6050 O O . GLY A 1 765 ? -38.971 -27.448 -30.785 1.00 78.44 765 GLY A O 1
ATOM 6051 N N . LEU A 1 766 ? -36.887 -28.267 -30.636 1.00 75.31 766 LEU A N 1
ATOM 6052 C CA . LEU A 1 766 ? -36.279 -27.334 -31.581 1.00 75.31 766 LEU A CA 1
ATOM 6053 C C . LEU A 1 766 ? -36.472 -27.818 -33.023 1.00 75.31 766 LEU A C 1
ATOM 6055 O O . LEU A 1 766 ? -36.149 -28.954 -33.370 1.00 75.31 766 LEU A O 1
ATOM 6059 N N . LYS A 1 767 ? -36.979 -26.937 -33.893 1.00 65.19 767 LYS A N 1
ATOM 6060 C CA . LYS A 1 767 ? -37.096 -27.223 -35.328 1.00 65.19 767 LYS A CA 1
ATOM 6061 C C . LYS A 1 767 ? -35.737 -27.076 -36.009 1.00 65.19 767 LYS A C 1
ATOM 6063 O O . LYS A 1 767 ? -35.071 -26.057 -35.841 1.00 65.19 767 LYS A O 1
ATOM 6068 N N . LEU A 1 768 ? -35.380 -28.051 -36.845 1.00 58.50 768 LEU A N 1
ATOM 6069 C CA . LEU A 1 768 ? -34.301 -27.903 -37.822 1.00 58.50 768 LEU A CA 1
ATOM 6070 C C . LEU A 1 768 ? -34.592 -26.678 -38.700 1.00 58.50 768 LEU A C 1
ATOM 6072 O O . LEU A 1 768 ? -35.645 -26.599 -39.332 1.00 58.50 768 LEU A O 1
ATOM 6076 N N . ARG A 1 769 ? -33.660 -25.721 -38.732 1.00 51.50 769 ARG A N 1
ATOM 6077 C CA . ARG A 1 769 ? -33.721 -24.589 -39.658 1.00 51.50 769 ARG A CA 1
ATOM 6078 C C . ARG A 1 769 ? -33.410 -25.118 -41.054 1.00 51.50 769 ARG A C 1
ATOM 6080 O O . ARG A 1 769 ? -32.254 -25.418 -41.343 1.00 51.50 769 ARG A O 1
ATOM 6087 N N . GLU A 1 770 ? -34.437 -25.254 -41.890 1.00 42.94 770 GLU A N 1
ATOM 6088 C CA . GLU A 1 770 ? -34.270 -25.663 -43.286 1.00 42.94 770 GLU A CA 1
ATOM 6089 C C . GLU A 1 770 ? -33.263 -24.730 -43.971 1.00 42.94 770 GLU A C 1
ATOM 6091 O O . GLU A 1 770 ? -33.423 -23.506 -43.981 1.00 42.94 770 GLU A O 1
ATOM 6096 N N . GLY A 1 771 ? -32.175 -25.314 -44.478 1.00 44.44 771 GLY A N 1
ATOM 6097 C CA . GLY A 1 771 ? -31.153 -24.570 -45.203 1.00 44.44 771 GLY A CA 1
ATOM 6098 C C . GLY A 1 771 ? -31.738 -24.034 -46.503 1.00 44.44 771 GLY A C 1
ATOM 6099 O O . GLY A 1 771 ? -32.385 -24.779 -47.239 1.00 44.44 771 GLY A O 1
ATOM 6100 N N . ALA A 1 772 ? -31.511 -22.750 -46.783 1.00 36.75 772 ALA A N 1
ATOM 6101 C CA . ALA A 1 772 ? -31.972 -22.138 -48.019 1.00 36.75 772 ALA A CA 1
ATOM 6102 C C . ALA A 1 772 ? -31.390 -22.889 -49.227 1.00 36.75 772 ALA A C 1
ATOM 6104 O O . ALA A 1 772 ? -30.174 -22.954 -49.406 1.00 36.75 772 ALA A O 1
ATOM 6105 N N . ARG A 1 773 ? -32.271 -23.445 -50.063 1.00 46.34 773 ARG A N 1
ATOM 6106 C CA . ARG A 1 773 ? -31.929 -23.779 -51.444 1.00 46.34 773 ARG A CA 1
ATOM 6107 C C . ARG A 1 773 ? -31.920 -22.480 -52.235 1.00 46.34 773 ARG A C 1
ATOM 6109 O O . ARG A 1 773 ? -32.983 -22.052 -52.653 1.00 46.34 773 ARG A O 1
ATOM 6116 N N . ASP A 1 774 ? -30.743 -21.892 -52.386 1.00 36.78 774 ASP A N 1
ATOM 6117 C CA . ASP A 1 774 ? -30.347 -20.999 -53.479 1.00 36.78 774 ASP A CA 1
ATOM 6118 C C . ASP A 1 774 ? -28.845 -20.699 -53.309 1.00 36.78 774 ASP A C 1
ATOM 6120 O O . ASP A 1 774 ? -28.388 -20.469 -52.191 1.00 36.78 774 ASP A O 1
ATOM 6124 N N . SER A 1 775 ? -28.013 -20.711 -54.346 1.00 38.59 775 SER A N 1
ATOM 6125 C CA . SER A 1 775 ? -28.219 -21.214 -55.709 1.00 38.59 775 SER A CA 1
ATOM 6126 C C . SER A 1 775 ? -26.867 -21.680 -56.264 1.00 38.59 775 SER A C 1
ATOM 6128 O O . SER A 1 775 ? -25.817 -21.173 -55.872 1.00 38.59 775 SER A O 1
ATOM 6130 N N . GLY A 1 776 ? -26.877 -22.682 -57.143 1.00 40.19 776 GLY A N 1
ATOM 6131 C CA . GLY A 1 776 ? -25.676 -23.147 -57.832 1.00 40.19 776 GLY A CA 1
ATOM 6132 C C . GLY A 1 776 ? -25.901 -23.089 -59.331 1.00 40.19 776 GLY A C 1
ATOM 6133 O O . GLY A 1 776 ? -26.573 -23.968 -59.858 1.00 40.19 776 GLY A O 1
ATOM 6134 N N . ASP A 1 777 ? -25.348 -22.072 -59.989 1.00 41.03 777 ASP A N 1
ATOM 6135 C CA . ASP A 1 777 ? -25.289 -21.980 -61.448 1.00 41.03 777 ASP A CA 1
ATOM 6136 C C . ASP A 1 777 ? -24.064 -21.167 -61.905 1.00 41.03 777 ASP A C 1
ATOM 6138 O O . ASP A 1 777 ? -23.527 -20.346 -61.163 1.00 41.03 777 ASP A O 1
ATOM 6142 N N . ALA A 1 778 ? -23.602 -21.468 -63.117 1.00 40.62 778 ALA A N 1
ATOM 6143 C CA . ALA A 1 778 ? -22.270 -21.182 -63.656 1.00 40.62 778 ALA A CA 1
ATOM 6144 C C . ALA A 1 778 ? -21.757 -19.721 -63.596 1.00 40.62 778 ALA A C 1
ATOM 6146 O O . ALA A 1 778 ? -22.353 -18.827 -64.201 1.00 40.62 778 ALA A O 1
ATOM 6147 N N . LEU A 1 779 ? -20.534 -19.535 -63.069 1.00 37.03 779 LEU A N 1
ATOM 6148 C CA . LEU A 1 779 ? -19.308 -19.420 -63.894 1.00 37.03 779 LEU A CA 1
ATOM 6149 C C . LEU A 1 779 ? -18.012 -19.576 -63.075 1.00 37.03 779 LEU A C 1
ATOM 6151 O O . LEU A 1 779 ? -17.983 -19.100 -61.921 1.00 37.03 779 LEU A O 1
#

Organism: Pelodiscus sinensis (NCBI:txid13735)

Radius of gyration: 119.63 Å; chains: 1; bounding box: 222×94×419 Å